Protein AF-0000000077151142 (afdb_homodimer)

Solvent-accessible surface area (backbone atoms only — not comparable to full-atom values): 41536 Å² total; per-residue (Å²): 132,83,81,78,78,39,67,56,41,55,64,35,46,53,68,83,75,44,53,70,71,40,43,62,68,78,76,65,41,32,70,81,68,64,27,44,77,24,40,52,72,60,25,56,43,37,70,64,15,52,52,22,26,56,50,29,45,70,65,34,49,74,38,64,43,42,60,81,62,60,77,68,92,66,53,70,50,52,47,32,37,42,38,39,43,17,16,51,18,42,73,29,55,33,53,69,34,35,49,47,76,31,54,16,39,35,43,17,44,28,47,44,49,54,32,41,47,33,69,72,65,34,93,72,43,84,36,36,33,39,42,36,36,78,69,53,62,53,44,53,58,49,30,26,66,41,48,52,51,75,47,69,42,67,43,65,55,42,98,74,57,21,64,31,63,67,59,48,51,52,48,52,54,52,35,46,74,73,60,31,36,29,38,36,38,53,42,38,31,33,28,83,66,41,32,22,48,37,58,60,70,60,52,37,51,52,51,53,53,44,49,75,73,42,90,43,47,78,35,29,33,37,46,12,34,49,25,58,63,37,41,74,56,65,43,97,62,87,44,64,47,59,38,84,56,44,44,28,38,16,28,20,35,26,30,62,53,28,24,47,58,43,25,11,27,28,36,28,46,62,68,50,52,62,63,61,48,38,72,38,75,62,39,85,68,46,50,40,53,48,85,43,48,60,35,39,30,28,48,29,38,14,47,31,53,36,51,40,42,30,14,50,50,41,48,27,54,53,50,51,51,30,26,50,49,38,49,51,47,51,49,54,35,55,74,65,66,56,41,49,78,40,68,34,89,67,37,35,30,36,17,38,28,28,73,86,35,76,75,21,55,74,57,67,69,56,28,62,35,30,47,43,49,62,23,74,42,81,53,96,92,36,78,42,30,31,34,37,37,32,41,39,78,81,62,46,69,66,58,45,50,51,51,51,50,57,53,53,55,65,80,100,131,83,81,77,78,39,68,57,40,55,64,37,48,52,68,84,76,43,53,70,69,39,40,65,64,74,76,67,42,30,70,79,70,65,26,42,78,25,39,52,72,60,25,56,42,38,70,63,14,51,52,22,26,54,51,30,45,70,66,33,49,74,37,66,45,42,59,81,62,58,80,62,93,62,53,69,49,53,46,34,38,42,37,40,44,18,16,49,17,41,74,28,54,34,54,70,35,35,50,45,76,31,55,16,38,34,44,18,44,29,46,43,50,54,33,40,48,33,69,69,64,34,90,74,42,83,36,36,34,38,41,36,36,78,70,54,64,52,42,52,58,49,30,27,64,41,48,52,51,74,47,68,43,68,42,63,54,42,98,75,57,21,64,30,64,69,60,48,52,53,48,50,53,51,35,45,76,73,61,31,37,28,38,36,38,53,43,37,30,33,29,83,65,42,33,23,46,37,61,59,70,59,52,36,51,51,52,52,52,44,50,74,73,44,91,44,46,76,37,30,33,36,45,13,34,48,22,60,63,36,40,74,56,65,43,97,61,87,44,65,47,58,38,84,56,42,44,27,38,16,28,18,36,27,30,62,52,28,24,46,60,45,25,10,27,29,38,26,46,62,68,49,50,61,62,60,48,38,74,38,74,63,39,85,67,44,50,40,52,49,85,45,47,59,35,38,29,28,48,30,38,13,48,31,52,36,50,44,43,32,14,50,51,42,48,26,55,52,50,51,52,29,26,51,49,37,50,49,48,52,50,54,34,54,74,65,66,55,40,48,78,41,66,33,88,69,37,35,31,38,18,38,28,29,74,85,37,76,75,22,55,74,56,65,69,55,27,62,35,31,47,43,49,62,24,74,42,80,52,98,92,35,78,39,31,31,34,37,39,33,41,40,79,81,61,44,69,65,58,47,49,52,50,50,50,56,52,54,58,65,80,101

Foldseek 3Di:
DPPDDDDDDPDDDDCVVCVVVVDPPPVPPLVVVLFAAWFDLFFQFDPLQVVLLVVQVVVFDKDFAWCVLDVDDDDPLNVLQLVLLLVLCVLQPHSQWTKGKDQALLQQLLLLVVLLCLVLPHDDQPLEEEEEAPLDDCSNVVSCVVRVNDRYHHAYADQLRAHDVVVVLVVQVVSVVVRRQRYEYEWEQQRSAQGHGYDVVSVLVSQVVCVVPHNHDYEYEYEHQPRSLQCSLQDPDRHAVSRVRRFKYKYACSRLVSHPGRTIMIIGHHPSLVSVWDDDPPDDRHTGSGDPGIDGSSRSSSSSRSCVVCDSVNSNVQSVVLLVLQVVLVVLCVVLVQFDWNDDSRGNKIKTARPLDDLSDDDPVLCRRHVWDWDWDDHPNDTGTITMTGRHPVDDSVNSVVSSVVSSVVSD/DPPDDDDDDPDDDDCVVCVVVVDPPPVPVLVVVLFAAWFDLFFQFDPLQVVLLVVQVVVFDKDFAWCVQDVDDDDPLNVLQLVLLLVLCVLQPHSQWTKGKDQALLQQLLLLVQLLCLVLPHDDQPLEEEEEAPLDDCSNVVSCVVRVNDRYHHAYADQLRAHDVVVVLVVQVVSVVVRRQRYEYEWEQQRSAQGHGYDVVSVLVSQVVCVVPHNHDYEYEYEHQPRSLQCSLQDPDRHAVSRVRRFKYKYACSRLVSHPGRTIMIIGHPPSLVSVWDDDPPDDRHTGSGDPGIDGSSRSSSSSRSCVVCDSVNSNVQSVVLLVLQVVLVVLCVVLVQFDWNDDSRGNKIKTARVLDDLSDDDPVLCRRHVWDWDWDDHPNDTGTITMTGRHPVDDSVNSVVSSVVSVVVSD

Secondary structure (DSSP, 8-state):
------PPPSSPPPHHHHHHHH--GGGS-TTTTT----SS------HHHHHHHHHHHTT-PEE-S-TTS--S---HHHHHHHHHHHHHHHHHT-TT-EEEEES-HHHHHHHHHHHHHHHTT-S--TTEEEEEETTS-HHHHHHHHHHT---EEEEPB-TTSSB-HHHHHHHHHHHHHTT--EEEEEEEBS-TTT--B--HHHHHHHHHHHHHHSS-EEEEEEE-TTGGGTHHHH--S--GGGSTTEEEEEE-TTTTT--PSS-EEEEESTTGGGGG-EE-TT-SS-EE-SSS--EEHHHHHHHHHHHHHHHHHHHHHHHHHHHHHHHHHHHHHHHTT--EEEE-TTSSEEEEE-TTSGGGPPPHHHHHHHT--EEEEEETTEEEEEEEEE--TT--HHHHHHHHHHHHHHH-/------PPPSSPPPHHHHGGGSS-GGGS-TTTTT----SS------HHHHHHHHHHHTT-PEE-S-TTS--S---HHHHHHHHHHHHHHHHHT-TT-EEEEES-HHHHHHHHHHHHHHHTT-S--TTEEEEEETTS-HHHHHHHHHHT---EEEEPB-TTSSB-HHHHHHHHHHHHHTT--EEEEEEEBS-TTT--B--HHHHHHHHHHHHHHSS-EEEEEEE-TTGGGTHHHH--S--GGGSTTEEEEEE-TTTTT--PSS-EEEEESTTGGGGG-EE-TT-SS-EE-SSS--EEHHHHHHHHHHHHHHHHHHHHHHHHHHHHHHHHHHHHHHHTT--EEEE-TTSSEEEEE-TTSGGGPPPHHHHHHHT--EEEEEETTEEEEEEEEE--TT--HHHHHHHHHHHHHHH-

Structure (mmCIF, N/CA/C/O backbone):
data_AF-0000000077151142-model_v1
#
loop_
_entity.id
_entity.type
_entity.pdbx_description
1 polymer 'Pyridoxal-dependent decarboxylase'
#
loop_
_atom_site.group_PDB
_atom_site.id
_atom_site.type_symbol
_atom_site.label_atom_id
_atom_site.label_alt_id
_atom_site.label_comp_id
_atom_site.label_asym_id
_atom_site.label_entity_id
_atom_site.label_seq_id
_atom_site.pdbx_PDB_ins_code
_atom_site.Cartn_x
_atom_site.Cartn_y
_atom_site.Cartn_z
_atom_site.occupancy
_atom_site.B_iso_or_equiv
_atom_site.auth_seq_id
_atom_site.auth_comp_id
_atom_site.auth_asym_id
_atom_site.auth_atom_id
_atom_site.pdbx_PDB_model_num
ATOM 1 N N . MET A 1 1 ? -35.656 -2.43 -0.378 1 29.67 1 MET A N 1
ATOM 2 C CA . MET A 1 1 ? -35.281 -3.119 -1.613 1 29.67 1 MET A CA 1
ATOM 3 C C . MET A 1 1 ? -33.906 -3.799 -1.479 1 29.67 1 MET A C 1
ATOM 5 O O . MET A 1 1 ? -32.938 -3.158 -1.116 1 29.67 1 MET A O 1
ATOM 9 N N . GLU A 1 2 ? -33.625 -5.016 -1.298 1 41.34 2 GLU A N 1
ATOM 10 C CA . GLU A 1 2 ? -32.5 -5.863 -0.988 1 41.34 2 GLU A CA 1
ATOM 11 C C . GLU A 1 2 ? -31.344 -5.625 -1.971 1 41.34 2 GLU A C 1
ATOM 13 O O . GLU A 1 2 ? -31.531 -5.691 -3.186 1 41.34 2 GLU A O 1
ATOM 18 N N . ASP A 1 3 ? -30.391 -4.785 -1.726 1 58.88 3 ASP A N 1
ATOM 19 C CA . ASP A 1 3 ? -29.297 -4.305 -2.566 1 58.88 3 ASP A CA 1
ATOM 20 C C . ASP A 1 3 ? -28.703 -5.445 -3.387 1 58.88 3 ASP A C 1
ATOM 22 O O . ASP A 1 3 ? -28.219 -6.438 -2.828 1 58.88 3 ASP A O 1
ATOM 26 N N . GLN A 1 4 ? -29.234 -5.781 -4.555 1 75.25 4 GLN A N 1
ATOM 27 C CA . GLN A 1 4 ? -28.844 -6.82 -5.496 1 75.25 4 GLN A CA 1
ATOM 28 C C . GLN A 1 4 ? -27.328 -6.871 -5.652 1 75.25 4 GLN A C 1
ATOM 30 O O . GLN A 1 4 ? -26.688 -5.844 -5.898 1 75.25 4 GLN A O 1
ATOM 35 N N . ARG A 1 5 ? -26.734 -8.047 -5.203 1 86.38 5 ARG A N 1
ATOM 36 C CA . ARG A 1 5 ? -25.312 -8.305 -5.328 1 86.38 5 ARG A CA 1
ATOM 37 C C . ARG A 1 5 ? -24.906 -8.398 -6.793 1 86.38 5 ARG A C 1
ATOM 39 O O . ARG A 1 5 ? -25.703 -8.758 -7.648 1 86.38 5 ARG A O 1
ATOM 46 N N . TRP A 1 6 ? -23.766 -7.91 -7.066 1 90.38 6 TRP A N 1
ATOM 47 C CA . TRP A 1 6 ? -23.25 -7.879 -8.43 1 90.38 6 TRP A CA 1
ATOM 48 C C . TRP A 1 6 ? -22.5 -9.164 -8.758 1 90.38 6 TRP A C 1
ATOM 50 O O . TRP A 1 6 ? -21.453 -9.445 -8.164 1 90.38 6 TRP A O 1
ATOM 60 N N . ASN A 1 7 ? -22.984 -10 -9.68 1 94.06 7 ASN A N 1
ATOM 61 C CA . ASN A 1 7 ? -22.359 -11.258 -10.07 1 94.06 7 ASN A CA 1
ATOM 62 C C . ASN A 1 7 ? -21.266 -11.047 -11.109 1 94.06 7 ASN A C 1
ATOM 64 O O . ASN A 1 7 ? -21.297 -10.062 -11.852 1 94.06 7 ASN A O 1
ATOM 68 N N . PHE A 1 8 ? -20.344 -11.938 -11.086 1 95.44 8 PHE A N 1
ATOM 69 C CA . PHE A 1 8 ? -19.391 -11.938 -12.18 1 95.44 8 PHE A CA 1
ATOM 70 C C . PHE A 1 8 ? -20.062 -12.297 -13.5 1 95.44 8 PHE A C 1
ATOM 72 O O . PHE A 1 8 ? -20.578 -13.414 -13.656 1 95.44 8 PHE A O 1
ATOM 79 N N . PRO A 1 9 ? -20.062 -11.438 -14.484 1 95.5 9 PRO A N 1
ATOM 80 C CA . PRO A 1 9 ? -20.797 -11.773 -15.703 1 95.5 9 PRO A CA 1
ATOM 81 C C . PRO A 1 9 ? -20.141 -12.898 -16.5 1 95.5 9 PRO A C 1
ATOM 83 O O . PRO A 1 9 ? -18.922 -12.922 -16.656 1 95.5 9 PRO A O 1
ATOM 86 N N . ARG A 1 10 ? -20.938 -13.797 -16.984 1 95.12 10 ARG A N 1
ATOM 87 C CA . ARG A 1 10 ? -20.438 -14.883 -17.812 1 95.12 10 ARG A CA 1
ATOM 88 C C . ARG A 1 10 ? -19.891 -14.352 -19.141 1 95.12 10 ARG A C 1
ATOM 90 O O . ARG A 1 10 ? -18.75 -14.664 -19.516 1 95.12 10 ARG A O 1
ATOM 97 N N . ASN A 1 11 ? -20.797 -13.625 -19.781 1 95.19 11 ASN A N 1
ATOM 98 C CA . ASN A 1 11 ? -20.375 -12.898 -20.969 1 95.19 11 ASN A CA 1
ATOM 99 C C . ASN A 1 11 ? -20.109 -11.422 -20.672 1 95.19 11 ASN A C 1
ATOM 101 O O . ASN A 1 11 ? -20.922 -10.766 -20.016 1 95.19 11 ASN A O 1
ATOM 105 N N . GLY A 1 12 ? -18.969 -10.992 -21.094 1 95.12 12 GLY A N 1
ATOM 106 C CA . GLY A 1 12 ? -18.609 -9.602 -20.859 1 95.12 12 GLY A CA 1
ATOM 107 C C . GLY A 1 12 ? -19.703 -8.625 -21.25 1 95.12 12 GLY A C 1
ATOM 108 O O . GLY A 1 12 ? -20.5 -8.906 -22.156 1 95.12 12 GLY A O 1
ATOM 109 N N . LEU A 1 13 ? -19.734 -7.535 -20.578 1 95.19 13 LEU A N 1
ATOM 110 C CA . LEU A 1 13 ? -20.688 -6.465 -20.891 1 95.19 13 LEU A CA 1
ATOM 111 C C . LEU A 1 13 ? -20.219 -5.676 -22.109 1 95.19 13 LEU A C 1
ATOM 113 O O . LEU A 1 13 ? -19.016 -5.555 -22.359 1 95.19 13 LEU A O 1
ATOM 117 N N . SER A 1 14 ? -21.172 -5.164 -22.875 1 95.62 14 SER A N 1
ATOM 118 C CA . SER A 1 14 ? -20.859 -4.371 -24.062 1 95.62 14 SER A CA 1
ATOM 119 C C . SER A 1 14 ? -20.297 -3.004 -23.672 1 95.62 14 SER A C 1
ATOM 121 O O . SER A 1 14 ? -20.469 -2.561 -22.531 1 95.62 14 SER A O 1
ATOM 123 N N . MET A 1 15 ? -19.641 -2.4 -24.688 1 94 15 MET A N 1
ATOM 124 C CA . MET A 1 15 ? -19.125 -1.054 -24.469 1 94 15 MET A CA 1
ATOM 125 C C . MET A 1 15 ? -20.25 -0.103 -24.047 1 94 15 MET A C 1
ATOM 127 O O . MET A 1 15 ? -20.031 0.781 -23.219 1 94 15 MET A O 1
ATOM 131 N N . ASP A 1 16 ? -21.391 -0.281 -24.5 1 93 16 ASP A N 1
ATOM 132 C CA . ASP A 1 16 ? -22.531 0.581 -24.188 1 93 16 ASP A CA 1
ATOM 133 C C . ASP A 1 16 ? -22.922 0.445 -22.719 1 93 16 ASP A C 1
ATOM 135 O O . ASP A 1 16 ? -23.375 1.412 -22.094 1 93 16 ASP A O 1
ATOM 139 N N . GLN A 1 17 ? -22.688 -0.677 -22.188 1 91.75 17 GLN A N 1
ATOM 140 C CA . GLN A 1 17 ? -23.078 -0.958 -20.812 1 91.75 17 GLN A CA 1
ATOM 141 C C . GLN A 1 17 ? -22.031 -0.458 -19.828 1 91.75 17 GLN A C 1
ATOM 143 O O . GLN A 1 17 ? -22.328 -0.214 -18.656 1 91.75 17 GLN A O 1
ATOM 148 N N . ILE A 1 18 ? -20.812 -0.299 -20.359 1 93.06 18 ILE A N 1
ATOM 149 C CA . ILE A 1 18 ? -19.75 -0.013 -19.422 1 93.06 18 ILE A CA 1
ATOM 150 C C . ILE A 1 18 ? -19.297 1.44 -19.562 1 93.06 18 ILE A C 1
ATOM 152 O O . ILE A 1 18 ? -18.688 2.004 -18.656 1 93.06 18 ILE A O 1
ATOM 156 N N . LYS A 1 19 ? -19.594 2.107 -20.672 1 90.81 19 LYS A N 1
ATOM 157 C CA . LYS A 1 19 ? -19.047 3.41 -21.031 1 90.81 19 LYS A CA 1
ATOM 158 C C . LYS A 1 19 ? -19.391 4.465 -19.984 1 90.81 19 LYS A C 1
ATOM 160 O O . LYS A 1 19 ? -18.594 5.363 -19.703 1 90.81 19 LYS A O 1
ATOM 165 N N . GLU A 1 20 ? -20.531 4.344 -19.406 1 86.88 20 GLU A N 1
ATOM 166 C CA . GLU A 1 20 ? -20.953 5.344 -18.422 1 86.88 20 GLU A CA 1
ATOM 167 C C . GLU A 1 20 ? -20.094 5.273 -17.156 1 86.88 20 GLU A C 1
ATOM 169 O O . GLU A 1 20 ? -19.922 6.277 -16.469 1 86.88 20 GLU A O 1
ATOM 174 N N . TYR A 1 21 ? -19.5 4.152 -16.953 1 88.75 21 TYR A N 1
ATOM 175 C CA . TYR A 1 21 ? -18.703 3.955 -15.75 1 88.75 21 TYR A CA 1
ATOM 176 C C . TYR A 1 21 ? -17.25 4.332 -16 1 88.75 21 TYR A C 1
ATOM 178 O O . TYR A 1 21 ? -16.469 4.504 -15.055 1 88.75 21 TYR A O 1
ATOM 186 N N . MET A 1 22 ? -16.906 4.516 -17.219 1 90.81 22 MET A N 1
ATOM 187 C CA . MET A 1 22 ? -15.516 4.809 -17.562 1 90.81 22 MET A CA 1
ATOM 188 C C . MET A 1 22 ? -15.203 6.285 -17.344 1 90.81 22 MET A C 1
ATOM 190 O O . MET A 1 22 ? -14.031 6.68 -17.344 1 90.81 22 MET A O 1
ATOM 194 N N . ASN A 1 23 ? -16.188 7.082 -17.188 1 83.44 23 ASN A N 1
ATOM 195 C CA . ASN A 1 23 ? -16 8.516 -17 1 83.44 23 ASN A CA 1
ATOM 196 C C . ASN A 1 23 ? -16.656 9 -15.703 1 83.44 23 ASN A C 1
ATOM 198 O O . ASN A 1 23 ? -17.859 8.844 -15.523 1 83.44 23 ASN A O 1
ATOM 202 N N . PRO A 1 24 ? -15.766 9.492 -14.82 1 73.38 24 PRO A N 1
ATOM 203 C CA . PRO A 1 24 ? -16.375 9.938 -13.562 1 73.38 24 PRO A CA 1
ATOM 204 C C . PRO A 1 24 ? -17.266 11.164 -13.734 1 73.38 24 PRO A C 1
ATOM 206 O O . PRO A 1 24 ? -17.938 11.578 -12.789 1 73.38 24 PRO A O 1
ATOM 209 N N . GLY A 1 25 ? -17.672 11.484 -14.961 1 57.72 25 GLY A N 1
ATOM 210 C CA . GLY A 1 25 ? -18.375 12.703 -15.359 1 57.72 25 GLY A CA 1
ATOM 211 C C . GLY A 1 25 ? -18.562 13.68 -14.211 1 57.72 25 GLY A C 1
ATOM 212 O O . GLY A 1 25 ? -17.594 14.086 -13.562 1 57.72 25 GLY A O 1
ATOM 213 N N . ARG A 1 26 ? -19.906 14.156 -13.945 1 52 26 ARG A N 1
ATOM 214 C CA . ARG A 1 26 ? -20.562 15.219 -13.188 1 52 26 ARG A CA 1
ATOM 215 C C . ARG A 1 26 ? -20.359 15.023 -11.688 1 52 26 ARG A C 1
ATOM 217 O O . ARG A 1 26 ? -20.688 15.914 -10.898 1 52 26 ARG A O 1
ATOM 224 N N . ASN A 1 27 ? -19.828 14 -11.383 1 47.28 27 ASN A N 1
ATOM 225 C CA . ASN A 1 27 ? -19.844 13.555 -9.992 1 47.28 27 ASN A CA 1
ATOM 226 C C . ASN A 1 27 ? -18.75 14.242 -9.18 1 47.28 27 ASN A C 1
ATOM 228 O O . ASN A 1 27 ? -18.797 14.25 -7.945 1 47.28 27 ASN A O 1
ATOM 232 N N . TYR A 1 28 ? -17.625 14.617 -9.938 1 52.94 28 TYR A N 1
ATOM 233 C CA . TYR A 1 28 ? -16.547 15.219 -9.156 1 52.94 28 TYR A CA 1
ATOM 234 C C . TYR A 1 28 ? -16.516 16.734 -9.359 1 52.94 28 TYR A C 1
ATOM 236 O O . TYR A 1 28 ? -15.672 17.422 -8.781 1 52.94 28 TYR A O 1
ATOM 244 N N . ASP A 1 29 ? -17.359 17.188 -10.344 1 49.84 29 ASP A N 1
ATOM 245 C CA . ASP A 1 29 ? -17.25 18.641 -10.508 1 49.84 29 ASP A CA 1
ATOM 246 C C . ASP A 1 29 ? -17.859 19.375 -9.32 1 49.84 29 ASP A C 1
ATOM 248 O O . ASP A 1 29 ? -19.062 19.594 -9.281 1 49.84 29 ASP A O 1
ATOM 252 N N . CYS A 1 30 ? -17.125 19.375 -8.203 1 51.09 30 CYS A N 1
ATOM 253 C CA . CYS A 1 30 ? -17.547 20.062 -6.988 1 51.09 30 CYS A CA 1
ATOM 254 C C . CYS A 1 30 ? -18.297 21.344 -7.32 1 51.09 30 CYS A C 1
ATOM 256 O O . CYS A 1 30 ? -19.406 21.578 -6.828 1 51.09 30 CYS A O 1
ATOM 258 N N . LEU A 1 31 ? -17.594 22.234 -8.086 1 50.44 31 LEU A N 1
ATOM 259 C CA . LEU A 1 31 ? -18.219 23.547 -8.211 1 50.44 31 LEU A CA 1
ATOM 260 C C . LEU A 1 31 ? -19.484 23.469 -9.07 1 50.44 31 LEU A C 1
ATOM 262 O O . LEU A 1 31 ? -20.453 24.188 -8.82 1 50.44 31 LEU A O 1
ATOM 266 N N . ASP A 1 32 ? -19.391 22.578 -9.93 1 50.12 32 ASP A N 1
ATOM 267 C CA . ASP A 1 32 ? -20.516 22.609 -10.859 1 50.12 32 ASP A CA 1
ATOM 268 C C . ASP A 1 32 ? -21.797 22.078 -10.203 1 50.12 32 ASP A C 1
ATOM 270 O O . ASP A 1 32 ? -22.891 22.453 -10.602 1 50.12 32 ASP A O 1
ATOM 274 N N . ASN A 1 33 ? -21.547 21.281 -9.211 1 56.22 33 ASN A N 1
ATOM 275 C CA . ASN A 1 33 ? -22.75 20.75 -8.609 1 56.22 33 ASN A CA 1
ATOM 276 C C . ASN A 1 33 ? -23.078 21.453 -7.293 1 56.22 33 ASN A C 1
ATOM 278 O O . ASN A 1 33 ? -23.891 20.953 -6.508 1 56.22 33 ASN A O 1
ATOM 282 N N . GLY A 1 34 ? -22.344 22.625 -7.176 1 63.25 34 GLY A N 1
ATOM 283 C CA . GLY A 1 34 ? -22.594 23.391 -5.973 1 63.25 34 GLY A CA 1
ATOM 284 C C . GLY A 1 34 ? -21.859 22.859 -4.754 1 63.25 34 GLY A C 1
ATOM 285 O O . GLY A 1 34 ? -21.969 23.422 -3.664 1 63.25 34 GLY A O 1
ATOM 286 N N . LYS A 1 35 ? -21.078 21.766 -4.898 1 77.56 35 LYS A N 1
ATOM 287 C CA . LYS A 1 35 ? -20.328 21.219 -3.773 1 77.56 35 LYS A CA 1
ATOM 288 C C . LYS A 1 35 ? -18.891 21.719 -3.766 1 77.56 35 LYS A C 1
ATOM 290 O O . LYS A 1 35 ? -18.281 21.906 -4.824 1 77.56 35 LYS A O 1
ATOM 295 N N . VAL A 1 36 ? -18.484 22.219 -2.59 1 81.5 36 VAL A N 1
ATOM 296 C CA . VAL A 1 36 ? -17.094 22.625 -2.393 1 81.5 36 VAL A CA 1
ATOM 297 C C . VAL A 1 36 ? -16.406 21.656 -1.426 1 81.5 36 VAL A C 1
ATOM 299 O O . VAL A 1 36 ? -16.875 21.453 -0.311 1 81.5 36 VAL A O 1
ATOM 302 N N . PHE A 1 37 ? -15.367 21.094 -1.902 1 87.12 37 PHE A N 1
ATOM 303 C CA . PHE A 1 37 ? -14.633 20.141 -1.091 1 87.12 37 PHE A CA 1
ATOM 304 C C . PHE A 1 37 ? -13.648 20.844 -0.165 1 87.12 37 PHE A C 1
ATOM 306 O O . PHE A 1 37 ? -12.539 21.188 -0.574 1 87.12 37 PHE A O 1
ATOM 313 N N . LEU A 1 38 ? -14.047 20.969 1.13 1 92.12 38 LEU A N 1
ATOM 314 C CA . LEU A 1 38 ? -13.234 21.734 2.07 1 92.12 38 LEU A CA 1
ATOM 315 C C . LEU A 1 38 ? -12.711 20.844 3.191 1 92.12 38 LEU A C 1
ATOM 317 O O . LEU A 1 38 ? -11.773 21.219 3.904 1 92.12 38 LEU A O 1
ATOM 321 N N . GLY A 1 39 ? -13.312 19.656 3.318 1 90.81 39 GLY A N 1
ATOM 322 C CA . GLY A 1 39 ? -13.102 18.906 4.551 1 90.81 39 GLY A CA 1
ATOM 323 C C . GLY A 1 39 ? -11.945 17.938 4.473 1 90.81 39 GLY A C 1
ATOM 324 O O . GLY A 1 39 ? -11.578 17.328 5.477 1 90.81 39 GLY A O 1
ATOM 325 N N . TYR A 1 40 ? -11.312 17.75 3.271 1 88.94 40 TYR A N 1
ATOM 326 C CA . TYR A 1 40 ? -10.266 16.75 3.096 1 88.94 40 TYR A CA 1
ATOM 327 C C . TYR A 1 40 ? -9.117 17.297 2.256 1 88.94 40 TYR A C 1
ATOM 329 O O . TYR A 1 40 ? -9.328 18.188 1.419 1 88.94 40 TYR A O 1
ATOM 337 N N . PRO A 1 41 ? -7.949 16.781 2.494 1 90.94 41 PRO A N 1
ATOM 338 C CA . PRO A 1 41 ? -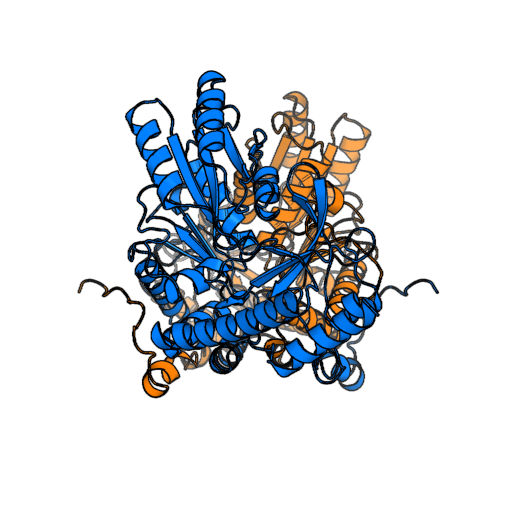6.793 17.297 1.761 1 90.94 41 PRO A CA 1
ATOM 339 C C . PRO A 1 41 ? -6.629 16.656 0.385 1 90.94 41 PRO A C 1
ATOM 341 O O . PRO A 1 41 ? -5.512 16.312 -0.012 1 90.94 41 PRO A O 1
ATOM 344 N N . GLN A 1 42 ? -7.703 16.516 -0.317 1 86.12 42 GLN A N 1
ATOM 345 C CA . GLN A 1 42 ? -7.652 16.031 -1.689 1 86.12 42 GLN A CA 1
ATOM 346 C C . GLN A 1 42 ? -7.148 17.109 -2.643 1 86.12 42 GLN A C 1
ATOM 348 O O . GLN A 1 42 ? -7.715 18.203 -2.701 1 86.12 42 GLN A O 1
ATOM 353 N N . THR A 1 43 ? -6.172 16.781 -3.418 1 89.75 43 THR A N 1
ATOM 354 C CA . THR A 1 43 ? -5.551 17.797 -4.262 1 89.75 43 THR A CA 1
ATOM 355 C C . THR A 1 43 ? -6.039 17.672 -5.703 1 89.75 43 THR A C 1
ATOM 357 O O . THR A 1 43 ? -6.375 16.578 -6.16 1 89.75 43 THR A O 1
ATOM 360 N N . THR A 1 44 ? -6.164 18.812 -6.363 1 90.69 44 THR A N 1
ATOM 361 C CA . THR A 1 44 ? -6.176 18.781 -7.824 1 90.69 44 THR A CA 1
ATOM 362 C C . THR A 1 44 ? -4.766 18.594 -8.375 1 90.69 44 THR A C 1
ATOM 364 O O . THR A 1 44 ? -3.928 19.5 -8.258 1 90.69 44 THR A O 1
ATOM 367 N N . PRO A 1 45 ? -4.547 17.469 -8.977 1 95 45 PRO A N 1
ATOM 368 C CA . PRO A 1 45 ? -3.174 17.234 -9.438 1 95 45 PRO A CA 1
ATOM 369 C C . PRO A 1 45 ? -2.723 18.234 -10.492 1 95 45 PRO A C 1
ATOM 371 O O . PRO A 1 45 ? -3.547 18.75 -11.25 1 95 45 PRO A O 1
ATOM 374 N N . HIS A 1 46 ? -1.467 18.531 -10.477 1 96.19 46 HIS A N 1
ATOM 375 C CA . HIS A 1 46 ? -0.878 19.375 -11.5 1 96.19 46 HIS A CA 1
ATOM 376 C C . HIS A 1 46 ? -0.997 18.734 -12.883 1 96.19 46 HIS A C 1
ATOM 378 O O . HIS A 1 46 ? -0.823 17.531 -13.023 1 96.19 46 HIS A O 1
ATOM 384 N N . PRO A 1 47 ? -1.239 19.547 -13.938 1 95.44 47 PRO A N 1
ATOM 385 C CA . PRO A 1 47 ? -1.363 18.984 -15.289 1 95.44 47 PRO A CA 1
ATOM 386 C C . PRO A 1 47 ? -0.137 18.188 -15.703 1 95.44 47 PRO A C 1
ATOM 388 O O . PRO A 1 47 ? -0.269 17.156 -16.391 1 95.44 47 PRO A O 1
ATOM 391 N N . ILE A 1 48 ? 1.016 18.594 -15.25 1 96.38 48 ILE A N 1
ATOM 392 C CA . ILE A 1 48 ? 2.244 17.891 -15.617 1 96.38 48 ILE A CA 1
ATOM 393 C C . ILE A 1 48 ? 2.26 16.5 -14.969 1 96.38 48 ILE A C 1
ATOM 395 O O . ILE A 1 48 ? 2.736 15.539 -15.562 1 96.38 48 ILE A O 1
ATOM 399 N N . ALA A 1 49 ? 1.818 16.406 -13.742 1 96.94 49 ALA A N 1
ATOM 400 C CA . ALA A 1 49 ? 1.73 15.117 -13.055 1 96.94 49 ALA A CA 1
ATOM 401 C C . ALA A 1 49 ? 0.776 14.172 -13.773 1 96.94 49 ALA A C 1
ATOM 403 O O . ALA A 1 49 ? 1.094 12.992 -13.984 1 96.94 49 ALA A O 1
ATOM 404 N N . ILE A 1 50 ? -0.369 14.703 -14.203 1 95.69 50 ILE A N 1
ATOM 405 C CA . ILE A 1 50 ? -1.393 13.922 -14.898 1 95.69 50 ILE A CA 1
ATOM 406 C C . ILE A 1 50 ? -0.834 13.398 -16.219 1 95.69 50 ILE A C 1
ATOM 408 O O . ILE A 1 50 ? -0.952 12.211 -16.516 1 95.69 50 ILE A O 1
ATOM 412 N N . LYS A 1 51 ? -0.268 14.305 -16.953 1 96 51 LYS A N 1
ATOM 413 C CA . LYS A 1 51 ? 0.27 13.93 -18.25 1 96 51 LYS A CA 1
ATOM 414 C C . LYS A 1 51 ? 1.338 12.852 -18.125 1 96 51 LYS A C 1
ATOM 416 O O . LYS A 1 51 ? 1.319 11.859 -18.859 1 96 51 LYS A O 1
ATOM 421 N N . THR A 1 52 ? 2.252 13.055 -17.188 1 96.25 52 THR A N 1
ATOM 422 C CA . THR A 1 52 ? 3.332 12.094 -16.984 1 96.25 52 THR A CA 1
ATOM 423 C C . THR A 1 52 ? 2.781 10.742 -16.547 1 96.25 52 THR A C 1
ATOM 425 O O . THR A 1 52 ? 3.186 9.703 -17.062 1 96.25 52 THR A O 1
ATOM 428 N N . TYR A 1 53 ? 1.894 10.789 -15.578 1 95.94 53 TYR A N 1
ATOM 429 C CA . TYR A 1 53 ? 1.284 9.555 -15.094 1 95.94 53 TYR A CA 1
ATOM 430 C C . TYR A 1 53 ? 0.637 8.781 -16.234 1 95.94 53 TYR A C 1
ATOM 432 O O . TYR A 1 53 ? 0.866 7.582 -16.391 1 95.94 53 TYR A O 1
ATOM 440 N N . LYS A 1 54 ? -0.128 9.477 -17.047 1 94.5 54 LYS A N 1
ATOM 441 C CA . LYS A 1 54 ? -0.833 8.867 -18.172 1 94.5 54 LYS A CA 1
ATOM 442 C C . LYS A 1 54 ? 0.146 8.227 -19.156 1 94.5 54 LYS A C 1
ATOM 444 O O . LYS A 1 54 ? -0.107 7.137 -19.672 1 94.5 54 LYS A O 1
ATOM 449 N N . ASN A 1 55 ? 1.243 8.859 -19.359 1 92.56 55 ASN A N 1
ATOM 450 C CA . ASN A 1 55 ? 2.225 8.383 -20.328 1 92.56 55 ASN A CA 1
ATOM 451 C C . ASN A 1 55 ? 2.898 7.098 -19.859 1 92.56 55 ASN A C 1
ATOM 453 O O . ASN A 1 55 ? 3.289 6.262 -20.672 1 92.56 55 ASN A O 1
ATOM 457 N N . TYR A 1 56 ? 3.004 6.895 -18.594 1 91.75 56 TYR A N 1
ATOM 458 C CA . TYR A 1 56 ? 3.73 5.754 -18.047 1 91.75 56 TYR A CA 1
ATOM 459 C C . TYR A 1 56 ? 2.793 4.574 -17.812 1 91.75 56 TYR A C 1
ATOM 461 O O . TYR A 1 56 ? 3.242 3.438 -17.656 1 91.75 56 TYR A O 1
ATOM 469 N N . LEU A 1 57 ? 1.514 4.848 -17.797 1 90.75 57 LEU A N 1
ATOM 470 C CA . LEU A 1 57 ? 0.522 3.852 -17.391 1 90.75 57 LEU A CA 1
ATOM 471 C C . LEU A 1 57 ? 0.567 2.641 -18.328 1 90.75 57 LEU A C 1
ATOM 473 O O . LEU A 1 57 ? 0.43 1.503 -17.875 1 90.75 57 LEU A O 1
ATOM 477 N N . GLN A 1 58 ? 0.775 2.832 -19.547 1 85.44 58 GLN A N 1
ATOM 478 C CA . GLN A 1 58 ? 0.674 1.771 -20.547 1 85.44 58 GLN A CA 1
ATOM 479 C C . GLN A 1 58 ? 1.855 0.809 -20.438 1 85.44 58 GLN A C 1
ATOM 481 O O . GLN A 1 58 ? 1.749 -0.355 -20.828 1 85.44 58 GLN A O 1
ATOM 486 N N . TYR A 1 59 ? 2.945 1.213 -19.906 1 84.06 59 TYR A N 1
ATOM 487 C CA . TYR A 1 59 ? 4.141 0.379 -19.812 1 84.06 59 TYR A CA 1
ATOM 488 C C . TYR A 1 59 ? 4.098 -0.506 -18.578 1 84.06 59 TYR A C 1
ATOM 490 O O . TYR A 1 59 ? 4.738 -1.56 -18.531 1 84.06 59 TYR A O 1
ATOM 498 N N . ASN A 1 60 ? 3.385 -0.026 -17.578 1 88.5 60 ASN A N 1
ATOM 499 C CA . ASN A 1 60 ? 3.078 -0.807 -16.391 1 88.5 60 ASN A CA 1
ATOM 500 C C . ASN A 1 60 ? 4.344 -1.354 -15.734 1 88.5 60 ASN A C 1
ATOM 502 O O . ASN A 1 60 ? 4.395 -2.523 -15.344 1 88.5 60 ASN A O 1
ATOM 506 N N . ASP A 1 61 ? 5.367 -0.504 -15.625 1 87.06 61 ASP A N 1
ATOM 507 C CA . ASP A 1 61 ? 6.617 -0.897 -14.977 1 87.06 61 ASP A CA 1
ATOM 508 C C . ASP A 1 61 ? 6.441 -0.993 -13.469 1 87.06 61 ASP A C 1
ATOM 510 O O . ASP A 1 61 ? 5.77 -0.156 -12.859 1 87.06 61 ASP A O 1
ATOM 514 N N . ASN A 1 62 ? 7.102 -2.051 -12.953 1 86.62 62 ASN A N 1
ATOM 515 C CA . ASN A 1 62 ? 7.047 -2.316 -11.516 1 86.62 62 ASN A CA 1
ATOM 516 C C . ASN A 1 62 ? 8.312 -1.84 -10.805 1 86.62 62 ASN A C 1
ATOM 518 O O . ASN A 1 62 ? 9.422 -2.135 -11.25 1 86.62 62 ASN A O 1
ATOM 522 N N . HIS A 1 63 ? 8.109 -1.092 -9.773 1 82.94 63 HIS A N 1
ATOM 523 C CA . HIS A 1 63 ? 9.203 -0.774 -8.867 1 82.94 63 HIS A CA 1
ATOM 524 C C . HIS A 1 63 ? 9.18 -1.687 -7.641 1 82.94 63 HIS A C 1
ATOM 526 O O . HIS A 1 63 ? 8.125 -1.91 -7.047 1 82.94 63 HIS A O 1
ATOM 532 N N . VAL A 1 64 ? 10.367 -2.238 -7.383 1 76.31 64 VAL A N 1
ATOM 533 C CA . VAL A 1 64 ? 10.523 -3.041 -6.176 1 76.31 64 VAL A CA 1
ATOM 534 C C . VAL A 1 64 ? 11.797 -2.631 -5.441 1 76.31 64 VAL A C 1
ATOM 536 O O . VAL A 1 64 ? 12.789 -2.271 -6.07 1 76.31 64 VAL A O 1
ATOM 539 N N . GLY A 1 65 ? 11.75 -2.613 -4.145 1 74.75 65 GLY A N 1
ATOM 540 C CA . GLY A 1 65 ? 12.93 -2.279 -3.361 1 74.75 65 GLY A CA 1
ATOM 541 C C . GLY A 1 65 ? 13.25 -0.796 -3.367 1 74.75 65 GLY A C 1
ATOM 542 O O . GLY A 1 65 ? 12.359 0.034 -3.578 1 74.75 65 GLY A O 1
ATOM 543 N N . THR A 1 66 ? 14.477 -0.529 -2.881 1 76.81 66 THR A N 1
ATOM 544 C CA . THR A 1 66 ? 14.961 0.846 -2.832 1 76.81 66 THR A CA 1
ATOM 545 C C . THR A 1 66 ? 16.188 1.02 -3.723 1 76.81 66 THR A C 1
ATOM 547 O O . THR A 1 66 ? 16.844 0.039 -4.086 1 76.81 66 THR A O 1
ATOM 550 N N . PHE A 1 67 ? 16.406 2.184 -4.125 1 71.31 67 PHE A N 1
ATOM 551 C CA . PHE A 1 67 ? 17.469 2.49 -5.07 1 71.31 67 PHE A CA 1
ATOM 552 C C . PHE A 1 67 ? 18.844 2.184 -4.465 1 71.31 67 PHE A C 1
ATOM 554 O O . PHE A 1 67 ? 19.812 1.973 -5.191 1 71.31 67 PHE A O 1
ATOM 561 N N . SER A 1 68 ? 18.891 2.098 -3.217 1 68.44 68 SER A N 1
ATOM 562 C CA . SER A 1 68 ? 20.172 1.903 -2.553 1 68.44 68 SER A CA 1
ATOM 563 C C . SER A 1 68 ? 20.562 0.429 -2.521 1 68.44 68 SER A C 1
ATOM 565 O O . SER A 1 68 ? 21.641 0.079 -2.055 1 68.44 68 SER A O 1
ATOM 567 N N . ASN A 1 69 ? 19.609 -0.565 -2.844 1 66.06 69 ASN A N 1
ATOM 568 C CA . ASN A 1 69 ? 19.969 -1.979 -2.908 1 66.06 69 ASN A CA 1
ATOM 569 C C . ASN A 1 69 ? 21.156 -2.213 -3.826 1 66.06 69 ASN A C 1
ATOM 571 O O . ASN A 1 69 ? 22.062 -2.984 -3.494 1 66.06 69 ASN A O 1
ATOM 575 N N . ASN A 1 70 ? 21.078 -2.076 -5.191 1 60.5 70 ASN A N 1
ATOM 576 C CA . ASN A 1 70 ? 22.172 -2.283 -6.141 1 60.5 70 ASN A CA 1
ATOM 577 C C . ASN A 1 70 ? 22.266 -1.137 -7.141 1 60.5 70 ASN A C 1
ATOM 579 O O . ASN A 1 70 ? 21.25 -0.659 -7.648 1 60.5 70 ASN A O 1
ATOM 583 N N . ASN A 1 71 ? 23.266 -0.197 -6.895 1 53.25 71 ASN A N 1
ATOM 584 C CA . ASN A 1 71 ? 23.547 0.962 -7.734 1 53.25 71 ASN A CA 1
ATOM 585 C C . ASN A 1 71 ? 23.562 0.594 -9.211 1 53.25 71 ASN A C 1
ATOM 587 O O . ASN A 1 71 ? 23.797 1.448 -10.07 1 53.25 71 ASN A O 1
ATOM 591 N N . THR A 1 72 ? 23.531 -0.645 -9.594 1 56.25 72 THR A N 1
ATOM 592 C CA . THR A 1 72 ? 23.969 -0.823 -10.969 1 56.25 72 THR A CA 1
ATOM 593 C C . THR A 1 72 ? 22.953 -0.228 -11.938 1 56.25 72 THR A C 1
ATOM 595 O O . THR A 1 72 ? 22.781 0.993 -12.008 1 56.25 72 THR A O 1
ATOM 598 N N . ASP A 1 73 ? 22.266 -0.902 -12.867 1 59.34 73 ASP A N 1
ATOM 599 C CA . ASP A 1 73 ? 21.578 -0.548 -14.109 1 59.34 73 ASP A CA 1
ATOM 600 C C . ASP A 1 73 ? 20.094 -0.317 -13.867 1 59.34 73 ASP A C 1
ATOM 602 O O . ASP A 1 73 ? 19.266 -1.153 -14.227 1 59.34 73 ASP A O 1
ATOM 606 N N . LEU A 1 74 ? 19.953 0.967 -13.328 1 60.75 74 LEU A N 1
ATOM 607 C CA . LEU A 1 74 ? 18.547 1.332 -13.133 1 60.75 74 LEU A CA 1
ATOM 608 C C . LEU A 1 74 ? 17.906 1.74 -14.453 1 60.75 74 LEU A C 1
ATOM 610 O O . LEU A 1 74 ? 18.5 2.475 -15.242 1 60.75 74 LEU A O 1
ATOM 614 N N . ASN A 1 75 ? 16.703 1.201 -14.625 1 76.38 75 ASN A N 1
ATOM 615 C CA . ASN A 1 75 ? 15.93 1.755 -15.734 1 76.38 75 ASN A CA 1
ATOM 616 C C . ASN A 1 75 ? 15.516 3.197 -15.461 1 76.38 75 ASN A C 1
ATOM 618 O O . ASN A 1 75 ? 15.797 3.738 -14.391 1 76.38 75 ASN A O 1
ATOM 622 N N . ILE A 1 76 ? 14.953 3.873 -16.297 1 80.62 76 ILE A N 1
ATOM 623 C CA . ILE A 1 76 ? 14.711 5.309 -16.25 1 80.62 76 ILE A CA 1
ATOM 624 C C . ILE A 1 76 ? 13.789 5.637 -15.078 1 80.62 76 ILE A C 1
ATOM 626 O O . ILE A 1 76 ? 14.031 6.602 -14.344 1 80.62 76 ILE A O 1
ATOM 630 N N . SER A 1 77 ? 12.742 4.836 -14.883 1 86.25 77 SER A N 1
ATOM 631 C CA . SER A 1 77 ? 11.805 5.156 -13.812 1 86.25 77 SER A CA 1
ATOM 632 C C . SER A 1 77 ? 12.438 4.961 -12.438 1 86.25 77 SER A C 1
ATOM 634 O O . SER A 1 77 ? 12.133 5.691 -11.492 1 86.25 77 SER A O 1
ATOM 636 N N . ARG A 1 78 ? 13.352 4.059 -12.289 1 88.12 78 ARG A N 1
ATOM 637 C CA . ARG A 1 78 ? 14.062 3.846 -11.031 1 88.12 78 ARG A CA 1
ATOM 638 C C . ARG A 1 78 ? 15.055 4.973 -10.766 1 88.12 78 ARG A C 1
ATOM 640 O O . ARG A 1 78 ? 15.258 5.375 -9.617 1 88.12 78 ARG A O 1
ATOM 647 N N . LYS A 1 79 ? 15.703 5.41 -11.828 1 88.5 79 LYS A N 1
ATOM 648 C CA . LYS A 1 79 ? 16.578 6.578 -11.711 1 88.5 79 LYS A CA 1
ATOM 649 C C . LYS A 1 79 ? 15.789 7.801 -11.258 1 88.5 79 LYS A C 1
ATOM 651 O O . LYS A 1 79 ? 16.266 8.586 -10.43 1 88.5 79 LYS A O 1
ATOM 656 N N . MET A 1 80 ? 14.641 7.93 -11.805 1 92.31 80 MET A N 1
ATOM 657 C CA . MET A 1 80 ? 13.766 9.039 -11.43 1 92.31 80 MET A CA 1
ATOM 658 C C . MET A 1 80 ? 13.398 8.953 -9.953 1 92.31 80 MET A C 1
ATOM 660 O O . MET A 1 80 ? 13.398 9.969 -9.25 1 92.31 80 MET A O 1
ATOM 664 N N . GLU A 1 81 ? 13.062 7.758 -9.453 1 94.69 81 GLU A N 1
ATOM 665 C CA . GLU A 1 81 ? 12.734 7.605 -8.039 1 94.69 81 GLU A CA 1
ATOM 666 C C . GLU A 1 81 ? 13.93 7.945 -7.152 1 94.69 81 GLU A C 1
ATOM 668 O O . GLU A 1 81 ? 13.781 8.625 -6.137 1 94.69 81 GLU A O 1
ATOM 673 N N . LYS A 1 82 ? 15.102 7.477 -7.551 1 93.38 82 LYS A N 1
ATOM 674 C CA . LYS A 1 82 ? 16.312 7.797 -6.801 1 93.38 82 LYS A CA 1
ATOM 675 C C . LYS A 1 82 ? 16.516 9.305 -6.707 1 93.38 82 LYS A C 1
ATOM 677 O O . LYS A 1 82 ? 16.734 9.844 -5.617 1 93.38 82 LYS A O 1
ATOM 682 N N . GLN A 1 83 ? 16.422 9.945 -7.848 1 94.44 83 GLN A N 1
ATOM 683 C CA . GLN A 1 83 ? 16.641 11.383 -7.887 1 94.44 83 GLN A CA 1
ATOM 684 C C . GLN A 1 83 ? 15.57 12.125 -7.074 1 94.44 83 GLN A C 1
ATOM 686 O O . GLN A 1 83 ? 15.875 13.117 -6.41 1 94.44 83 GLN A O 1
ATOM 691 N N . PHE A 1 84 ? 14.438 11.617 -7.156 1 97.38 84 PHE A N 1
ATOM 692 C CA . PHE A 1 84 ? 13.344 12.219 -6.398 1 97.38 84 PHE A CA 1
ATOM 693 C C . PHE A 1 84 ? 13.602 12.109 -4.902 1 97.38 84 PHE A C 1
ATOM 695 O O . PHE A 1 84 ? 13.406 13.078 -4.16 1 97.38 84 PHE A O 1
ATOM 702 N N . ILE A 1 85 ? 14.039 10.945 -4.41 1 96.81 85 ILE A N 1
ATOM 703 C CA . ILE A 1 85 ? 14.352 10.742 -2.998 1 96.81 85 ILE A CA 1
ATOM 704 C C . ILE A 1 85 ? 15.516 11.641 -2.59 1 96.81 85 ILE A C 1
ATOM 706 O O . ILE A 1 85 ? 15.5 12.234 -1.511 1 96.81 85 ILE A O 1
ATOM 710 N N . GLU A 1 86 ? 16.469 11.789 -3.451 1 96.25 86 GLU A N 1
ATOM 711 C CA . GLU A 1 86 ? 17.594 12.68 -3.193 1 96.25 86 GLU A CA 1
ATOM 712 C C . GLU A 1 86 ? 17.141 14.133 -3.078 1 96.25 86 GLU A C 1
ATOM 714 O O . GLU A 1 86 ? 17.625 14.867 -2.211 1 96.25 86 GLU A O 1
ATOM 719 N N . MET A 1 87 ? 16.266 14.523 -3.943 1 96.94 87 MET A N 1
ATOM 720 C CA . MET A 1 87 ? 15.688 15.867 -3.896 1 96.94 87 MET A CA 1
ATOM 721 C C . MET A 1 87 ? 15.039 16.125 -2.543 1 96.94 87 MET A C 1
ATOM 723 O O . MET A 1 87 ? 15.266 17.188 -1.938 1 96.94 87 MET A O 1
ATOM 727 N N . LEU A 1 88 ? 14.289 15.203 -2.092 1 97.88 88 LEU A N 1
ATOM 728 C CA . LEU A 1 88 ? 13.609 15.367 -0.814 1 97.88 88 LEU A CA 1
ATOM 729 C C . LEU A 1 88 ? 14.602 15.344 0.341 1 97.88 88 LEU A C 1
ATOM 731 O O . LEU A 1 88 ? 14.461 16.109 1.305 1 97.88 88 LEU A O 1
ATOM 735 N N . GLY A 1 89 ? 15.562 14.43 0.244 1 97.12 89 GLY A N 1
ATOM 736 C CA . GLY A 1 89 ? 16.625 14.438 1.236 1 97.12 89 GLY A CA 1
ATOM 737 C C . GLY A 1 89 ? 17.328 15.773 1.356 1 97.12 89 GLY A C 1
ATOM 738 O O . GLY A 1 89 ? 17.594 16.25 2.465 1 97.12 89 GLY A O 1
ATOM 739 N N . ASP A 1 90 ? 17.578 16.359 0.222 1 96.44 90 ASP A N 1
ATOM 740 C CA . ASP A 1 90 ? 18.188 17.688 0.185 1 96.44 90 ASP A CA 1
ATOM 741 C C . ASP A 1 90 ? 17.297 18.719 0.862 1 96.44 90 ASP A C 1
ATOM 743 O O . ASP A 1 90 ? 17.75 19.484 1.713 1 96.44 90 ASP A O 1
ATOM 747 N N . LEU A 1 91 ? 16.094 18.703 0.515 1 96.44 91 LEU A N 1
ATOM 748 C CA . LEU A 1 91 ? 15.109 19.641 1.062 1 96.44 91 LEU A CA 1
ATOM 749 C C . LEU A 1 91 ? 15.031 19.516 2.58 1 96.44 91 LEU A C 1
ATOM 751 O O . LEU A 1 91 ? 14.852 20.516 3.279 1 96.44 91 LEU A O 1
ATOM 755 N N . TYR A 1 92 ? 15.18 18.281 3.074 1 97.31 92 TYR A N 1
ATOM 756 C CA . TYR A 1 92 ? 14.906 18.016 4.484 1 97.31 92 TYR A CA 1
ATOM 757 C C . TYR A 1 92 ? 16.203 17.953 5.285 1 97.31 92 TYR A C 1
ATOM 759 O O . TYR A 1 92 ? 16.172 17.734 6.5 1 97.31 92 TYR A O 1
ATOM 767 N N . GLY A 1 93 ? 17.391 18.094 4.625 1 96.31 93 GLY A N 1
ATOM 768 C CA . GLY A 1 93 ? 18.625 18.312 5.355 1 96.31 93 GLY A CA 1
ATOM 769 C C . GLY A 1 93 ? 19.547 17.109 5.344 1 96.31 93 GLY A C 1
ATOM 770 O O . GLY A 1 93 ? 20.562 17.078 6.055 1 96.31 93 GLY A O 1
ATOM 771 N N . ASP A 1 94 ? 19.234 16.031 4.602 1 95.81 94 ASP A N 1
ATOM 772 C CA . ASP A 1 94 ? 20.094 14.859 4.469 1 95.81 94 ASP A CA 1
ATOM 773 C C . ASP A 1 94 ? 20 14.266 3.066 1 95.81 94 ASP A C 1
ATOM 775 O O . ASP A 1 94 ? 19.266 13.297 2.848 1 95.81 94 ASP A O 1
ATOM 779 N N . ILE A 1 95 ? 20.797 14.656 2.191 1 91.19 95 ILE A N 1
ATOM 780 C CA . ILE A 1 95 ? 20.734 14.258 0.79 1 91.19 95 ILE A CA 1
ATOM 781 C C . ILE A 1 95 ? 21.109 12.781 0.656 1 91.19 95 ILE A C 1
ATOM 783 O O . ILE A 1 95 ? 20.875 12.164 -0.385 1 91.19 95 ILE A O 1
ATOM 787 N N . GLU A 1 96 ? 21.719 12.164 1.757 1 92.75 96 GLU A N 1
ATOM 788 C CA . GLU A 1 96 ? 22.109 10.758 1.732 1 92.75 96 GLU A CA 1
ATOM 789 C C . GLU A 1 96 ? 20.984 9.867 2.266 1 92.75 96 GLU A C 1
ATOM 791 O O . GLU A 1 96 ? 21.141 8.648 2.352 1 92.75 96 GLU A O 1
ATOM 796 N N . ALA A 1 97 ? 19.859 10.516 2.582 1 94.44 97 ALA A N 1
ATOM 797 C CA . ALA A 1 97 ? 18.734 9.758 3.125 1 94.44 97 ALA A CA 1
ATOM 798 C C . ALA A 1 97 ? 18.297 8.648 2.164 1 94.44 97 ALA A C 1
ATOM 800 O O . ALA A 1 97 ? 18.469 8.781 0.948 1 94.44 97 ALA A O 1
ATOM 801 N N . ASP A 1 98 ? 17.859 7.57 2.715 1 94.62 98 ASP A N 1
ATOM 802 C CA . ASP A 1 98 ? 17.234 6.492 1.96 1 94.62 98 ASP A CA 1
ATOM 803 C C . ASP A 1 98 ? 15.711 6.645 1.943 1 94.62 98 ASP A C 1
ATOM 805 O O . ASP A 1 98 ? 15.156 7.465 2.682 1 94.62 98 ASP A O 1
ATOM 809 N N . GLY A 1 99 ? 15.141 5.883 1.062 1 96.06 99 GLY A N 1
ATOM 810 C CA . GLY A 1 99 ? 13.688 5.941 1.002 1 96.06 99 GLY A CA 1
ATOM 811 C C . GLY A 1 99 ? 13.125 5.438 -0.314 1 96.06 99 GLY A C 1
ATOM 812 O O . GLY A 1 99 ? 13.852 4.883 -1.138 1 96.06 99 GLY A O 1
ATOM 813 N N . TYR A 1 100 ? 11.773 5.57 -0.471 1 96.25 100 TYR A N 1
ATOM 814 C CA . TYR A 1 100 ? 11.078 5.148 -1.681 1 96.25 100 TYR A CA 1
ATOM 815 C C . TYR A 1 100 ? 9.695 5.785 -1.765 1 96.25 100 TYR A C 1
ATOM 817 O O . TYR A 1 100 ? 9.211 6.355 -0.787 1 96.25 100 TYR A O 1
ATOM 825 N N . VAL A 1 101 ? 9.164 5.777 -2.941 1 97.38 101 VAL A N 1
ATOM 826 C CA . VAL A 1 101 ? 7.793 6.242 -3.156 1 97.38 101 VAL A CA 1
ATOM 827 C C . VAL A 1 101 ? 6.805 5.191 -2.658 1 97.38 101 VAL A C 1
ATOM 829 O O . VAL A 1 101 ? 6.852 4.035 -3.086 1 97.38 101 VAL A O 1
ATOM 832 N N . THR A 1 102 ? 5.973 5.602 -1.676 1 97.75 102 THR A N 1
ATOM 833 C CA . THR A 1 102 ? 4.973 4.715 -1.089 1 97.75 102 THR A CA 1
ATOM 834 C C . THR A 1 102 ? 3.604 4.953 -1.717 1 97.75 102 THR A C 1
ATOM 836 O O . THR A 1 102 ? 3.455 5.809 -2.592 1 97.75 102 THR A O 1
ATOM 839 N N . SER A 1 103 ? 2.643 4.148 -1.272 1 96.25 103 SER A N 1
ATOM 840 C CA . SER A 1 103 ? 1.264 4.332 -1.712 1 96.25 103 SER A CA 1
ATOM 841 C C . SER A 1 103 ? 0.591 5.473 -0.953 1 96.25 103 SER A C 1
ATOM 843 O O . SER A 1 103 ? -0.47 5.953 -1.355 1 96.25 103 SER A O 1
ATOM 845 N N . GLY A 1 104 ? 1.171 5.914 0.155 1 96.94 104 GLY A N 1
ATOM 846 C CA . GLY A 1 104 ? 0.584 6.98 0.949 1 96.94 104 GLY A CA 1
ATOM 847 C C . GLY A 1 104 ? 1.219 7.125 2.32 1 96.94 104 GLY A C 1
ATOM 848 O O . GLY A 1 104 ? 2.168 6.406 2.646 1 96.94 104 GLY A O 1
ATOM 849 N N . GLY A 1 105 ? 0.667 8.016 3.043 1 97.5 105 GLY A N 1
ATOM 850 C CA . GLY A 1 105 ? 1.22 8.328 4.352 1 97.5 105 GLY A CA 1
ATOM 851 C C . GLY A 1 105 ? 1.092 7.18 5.34 1 97.5 105 GLY A C 1
ATOM 852 O O . GLY A 1 105 ? 1.984 6.961 6.16 1 97.5 105 GLY A O 1
ATOM 853 N N . THR A 1 106 ? -0.007 6.449 5.316 1 97.69 106 THR A N 1
ATOM 854 C CA . THR A 1 106 ? -0.191 5.324 6.219 1 97.69 106 THR A CA 1
ATOM 855 C C . THR A 1 106 ? 0.91 4.285 6.02 1 97.69 106 THR A C 1
ATOM 857 O O . THR A 1 106 ? 1.483 3.785 6.992 1 97.69 106 THR A O 1
ATOM 860 N N . GLU A 1 107 ? 1.2 3.998 4.75 1 98.12 107 GLU A N 1
ATOM 861 C CA . GLU A 1 107 ? 2.305 3.08 4.48 1 98.12 107 GLU A CA 1
ATOM 862 C C . GLU A 1 107 ? 3.615 3.617 5.051 1 98.12 107 GLU A C 1
ATOM 864 O O . GLU A 1 107 ? 4.391 2.869 5.648 1 98.12 107 GLU A O 1
ATOM 869 N N . GLY A 1 108 ? 3.869 4.883 4.828 1 98.56 108 GLY A N 1
ATOM 870 C CA . GLY A 1 108 ? 5.082 5.492 5.355 1 98.56 108 GLY A CA 1
ATOM 871 C C . GLY A 1 108 ? 5.184 5.398 6.867 1 98.56 108 GLY A C 1
ATOM 872 O O . GLY A 1 108 ? 6.254 5.105 7.402 1 98.56 108 GLY A O 1
ATOM 873 N N . ASN A 1 109 ? 4.082 5.645 7.562 1 98.81 109 ASN A N 1
ATOM 874 C CA . ASN A 1 109 ? 4.07 5.598 9.023 1 98.81 109 ASN A CA 1
ATOM 875 C C . ASN A 1 109 ? 4.266 4.176 9.539 1 98.81 109 ASN A C 1
ATOM 877 O O . ASN A 1 109 ? 4.984 3.961 10.516 1 98.81 109 ASN A O 1
ATOM 881 N N . ILE A 1 110 ? 3.625 3.232 8.859 1 98.62 110 ILE A N 1
ATOM 882 C CA . ILE A 1 110 ? 3.816 1.841 9.258 1 98.62 110 ILE A CA 1
ATOM 883 C C . ILE A 1 110 ? 5.285 1.453 9.086 1 98.62 110 ILE A C 1
ATOM 885 O O . ILE A 1 110 ? 5.867 0.81 9.953 1 98.62 110 ILE A O 1
ATOM 889 N N . MET A 1 111 ? 5.852 1.859 7.969 1 98 111 MET A N 1
ATOM 890 C CA . MET A 1 111 ? 7.266 1.592 7.707 1 98 111 MET A CA 1
ATOM 891 C C . MET A 1 111 ? 8.141 2.205 8.797 1 98 111 MET A C 1
ATOM 893 O O . MET A 1 111 ? 9.086 1.568 9.273 1 98 111 MET A O 1
ATOM 897 N N . GLY A 1 112 ? 7.852 3.451 9.156 1 98.5 112 GLY A N 1
ATOM 898 C CA . GLY A 1 112 ? 8.625 4.129 10.188 1 98.5 112 GLY A CA 1
ATOM 899 C C . GLY A 1 112 ? 8.617 3.396 11.516 1 98.5 112 GLY A C 1
ATOM 900 O O . GLY A 1 112 ? 9.664 3.236 12.141 1 98.5 112 GLY A O 1
ATOM 901 N N . ILE A 1 113 ? 7.469 2.908 11.922 1 98.31 113 ILE A N 1
ATOM 902 C CA . ILE A 1 113 ? 7.336 2.236 13.203 1 98.31 113 ILE A CA 1
ATOM 903 C C . ILE A 1 113 ? 7.98 0.854 13.133 1 98.31 113 ILE A C 1
ATOM 905 O O . ILE A 1 113 ? 8.625 0.411 14.086 1 98.31 113 ILE A O 1
ATOM 909 N N . TRP A 1 114 ? 7.797 0.166 11.984 1 97.5 114 TRP A N 1
ATOM 910 C CA . TRP A 1 114 ? 8.43 -1.129 11.766 1 97.5 114 TRP A CA 1
ATOM 911 C C . TRP A 1 114 ? 9.945 -1.016 11.867 1 97.5 114 TRP A C 1
ATOM 913 O O . TRP A 1 114 ? 10.586 -1.764 12.617 1 97.5 114 TRP A O 1
ATOM 923 N N . VAL A 1 115 ? 10.539 -0.044 11.188 1 97.19 115 VAL A N 1
ATOM 924 C CA . VAL A 1 115 ? 11.977 0.208 11.219 1 97.19 115 VAL A CA 1
ATOM 925 C C . VAL A 1 115 ? 12.406 0.601 12.625 1 97.19 115 VAL A C 1
ATOM 927 O O . VAL A 1 115 ? 13.43 0.12 13.125 1 97.19 115 VAL A O 1
ATOM 930 N N . GLY A 1 116 ? 11.617 1.456 13.242 1 97.69 116 GLY A N 1
ATOM 931 C CA . GLY A 1 116 ? 11.938 1.896 14.594 1 97.69 116 GLY A CA 1
ATOM 932 C C . GLY A 1 116 ? 12.023 0.756 15.586 1 97.69 116 GLY A C 1
ATOM 933 O O . GLY A 1 116 ? 12.938 0.708 16.406 1 97.69 116 GLY A O 1
ATOM 934 N N . LYS A 1 117 ? 11.047 -0.17 15.523 1 96.69 117 LYS A N 1
ATOM 935 C CA . LYS A 1 117 ? 11.016 -1.327 16.406 1 96.69 117 LYS A CA 1
ATOM 936 C C . LYS A 1 117 ? 12.297 -2.143 16.297 1 96.69 117 LYS A C 1
ATOM 938 O O . LYS A 1 117 ? 12.914 -2.498 17.312 1 96.69 117 LYS A O 1
ATOM 943 N N . TYR A 1 118 ? 12.758 -2.367 15.094 1 95.56 118 TYR A N 1
ATOM 944 C CA . TYR A 1 118 ? 13.93 -3.215 14.883 1 95.56 118 TYR A CA 1
ATOM 945 C C . TYR A 1 118 ? 15.219 -2.436 15.109 1 95.56 118 TYR A C 1
ATOM 947 O O . TYR A 1 118 ? 16.219 -2.996 15.57 1 95.56 118 TYR A O 1
ATOM 955 N N . TYR A 1 119 ? 15.188 -1.162 14.781 1 96.06 119 TYR A N 1
ATOM 956 C CA . TYR A 1 119 ? 16.328 -0.3 15.078 1 96.06 119 TYR A CA 1
ATOM 957 C C . TYR A 1 119 ? 16.641 -0.323 16.578 1 96.06 119 TYR A C 1
ATOM 959 O O . TYR A 1 119 ? 17.812 -0.333 16.953 1 96.06 119 TYR A O 1
ATOM 967 N N . LEU A 1 120 ? 15.633 -0.346 17.375 1 96.44 120 LEU A N 1
ATOM 968 C CA . LEU A 1 120 ? 15.805 -0.288 18.812 1 96.44 120 LEU A CA 1
ATOM 969 C C . LEU A 1 120 ? 16.016 -1.684 19.391 1 96.44 120 LEU A C 1
ATOM 971 O O . LEU A 1 120 ? 16.062 -1.854 20.625 1 96.44 120 LEU A O 1
ATOM 975 N N . GLY A 1 121 ? 16.156 -2.797 18.578 1 88.06 121 GLY A N 1
ATOM 976 C CA . GLY A 1 121 ? 16.547 -4.109 19.062 1 88.06 121 GLY A CA 1
ATOM 977 C C . GLY A 1 121 ? 15.555 -5.199 18.719 1 88.06 121 GLY A C 1
ATOM 978 O O . GLY A 1 121 ? 15.742 -6.359 19.094 1 88.06 121 GLY A O 1
ATOM 979 N N . GLY A 1 122 ? 14.594 -4.914 18 1 74.31 122 GLY A N 1
ATOM 980 C CA . GLY A 1 122 ? 13.656 -5.852 17.391 1 74.31 122 GLY A CA 1
ATOM 981 C C . GLY A 1 122 ? 13.086 -6.848 18.391 1 74.31 122 GLY A C 1
ATOM 982 O O . GLY A 1 122 ? 13.359 -6.762 19.594 1 74.31 122 GLY A O 1
ATOM 983 N N . GLY A 1 123 ? 12.172 -7.859 18.078 1 69.69 123 GLY A N 1
ATOM 984 C CA . GLY A 1 123 ? 11.703 -9.086 18.719 1 69.69 123 GLY A CA 1
ATOM 985 C C . GLY A 1 123 ? 10.766 -8.836 19.875 1 69.69 123 GLY A C 1
ATOM 986 O O . GLY A 1 123 ? 9.555 -8.656 19.688 1 69.69 123 GLY A O 1
ATOM 987 N N . GLU A 1 124 ? 11.391 -8.508 21.047 1 77.81 124 GLU A N 1
ATOM 988 C CA . GLU A 1 124 ? 10.609 -8.352 22.266 1 77.81 124 GLU A CA 1
ATOM 989 C C . GLU A 1 124 ? 10.156 -6.91 22.453 1 77.81 124 GLU A C 1
ATOM 991 O O . GLU A 1 124 ? 10.93 -5.977 22.234 1 77.81 124 GLU A O 1
ATOM 996 N N . THR A 1 125 ? 8.883 -6.723 22.656 1 84.62 125 THR A N 1
ATOM 997 C CA . THR A 1 125 ? 8.336 -5.375 22.766 1 84.62 125 THR A CA 1
ATOM 998 C C . THR A 1 125 ? 7.988 -5.047 24.219 1 84.62 125 THR A C 1
ATOM 1000 O O . THR A 1 125 ? 7.363 -4.023 24.484 1 84.62 125 THR A O 1
ATOM 1003 N N . ASP A 1 126 ? 8.508 -5.797 25.125 1 87.12 126 ASP A N 1
ATOM 1004 C CA . ASP A 1 126 ? 8.156 -5.602 26.531 1 87.12 126 ASP A CA 1
ATOM 1005 C C . ASP A 1 126 ? 8.781 -4.316 27.078 1 87.12 126 ASP A C 1
ATOM 1007 O O . ASP A 1 126 ? 8.18 -3.631 27.906 1 87.12 126 ASP A O 1
ATOM 1011 N N . ASN A 1 127 ? 9.977 -3.975 26.641 1 93.94 127 ASN A N 1
ATOM 1012 C CA . ASN A 1 127 ? 10.648 -2.777 27.125 1 93.94 127 ASN A CA 1
ATOM 1013 C C . ASN A 1 127 ? 10.578 -1.638 26.109 1 93.94 127 ASN A C 1
ATOM 1015 O O . ASN A 1 127 ? 11.383 -0.706 26.156 1 93.94 127 ASN A O 1
ATOM 1019 N N . LEU A 1 128 ? 9.633 -1.797 25.172 1 96.19 128 LEU A N 1
ATOM 1020 C CA . LEU A 1 128 ? 9.406 -0.79 24.141 1 96.19 128 LEU A CA 1
ATOM 1021 C C . LEU A 1 128 ? 8.141 0.007 24.422 1 96.19 128 LEU A C 1
ATOM 1023 O O . LEU A 1 128 ? 7.121 -0.562 24.828 1 96.19 128 LEU A O 1
ATOM 1027 N N . CYS A 1 129 ? 8.219 1.298 24.297 1 96.81 129 CYS A N 1
ATOM 1028 C CA . CYS A 1 129 ? 7.008 2.105 24.359 1 96.81 129 CYS A CA 1
ATOM 1029 C C . CYS A 1 129 ? 6.969 3.105 23.203 1 96.81 129 CYS A C 1
ATOM 1031 O O . CYS A 1 129 ? 8.016 3.486 22.672 1 96.81 129 CYS A O 1
ATOM 1033 N N . LEU A 1 130 ? 5.848 3.428 22.766 1 98.62 130 LEU A N 1
ATOM 1034 C CA . LEU A 1 130 ? 5.609 4.449 21.75 1 98.62 130 LEU A CA 1
ATOM 1035 C C . LEU A 1 130 ? 4.844 5.629 22.344 1 98.62 130 LEU A C 1
ATOM 1037 O O . LEU A 1 130 ? 3.805 5.445 22.984 1 98.62 130 LEU A O 1
ATOM 1041 N N . ILE A 1 131 ? 5.418 6.82 22.188 1 98.88 131 ILE A N 1
ATOM 1042 C CA . ILE A 1 131 ? 4.805 8.039 22.719 1 98.88 131 ILE A CA 1
ATOM 1043 C C . ILE A 1 131 ? 4.273 8.883 21.562 1 98.88 131 ILE A C 1
ATOM 1045 O O . ILE A 1 131 ? 4.996 9.148 20.594 1 98.88 131 ILE A O 1
ATOM 1049 N N . LYS A 1 132 ? 3.039 9.242 21.609 1 98.44 132 LYS A N 1
ATOM 1050 C CA . LYS A 1 132 ? 2.348 10.07 20.625 1 98.44 132 LYS A CA 1
ATOM 1051 C C . LYS A 1 132 ? 1.36 11.016 21.312 1 98.44 132 LYS A C 1
ATOM 1053 O O . LYS A 1 132 ? 1.358 11.148 22.531 1 98.44 132 LYS A O 1
ATOM 1058 N N . THR A 1 133 ? 0.611 11.773 20.562 1 96.94 133 THR A N 1
ATOM 1059 C CA . THR A 1 133 ? -0.468 12.586 21.125 1 96.94 133 THR A CA 1
ATOM 1060 C C . THR A 1 133 ? -1.825 12.07 20.656 1 96.94 133 THR A C 1
ATOM 1062 O O . THR A 1 133 ? -1.898 11.188 19.797 1 96.94 133 THR A O 1
ATOM 1065 N N . TYR A 1 134 ? -2.82 12.609 21.219 1 93.38 134 TYR A N 1
ATOM 1066 C CA . TYR A 1 134 ? -4.176 12.258 20.812 1 93.38 134 TYR A CA 1
ATOM 1067 C C . TYR A 1 134 ? -4.438 12.68 19.375 1 93.38 134 TYR A C 1
ATOM 1069 O O . TYR A 1 134 ? -5.266 12.07 18.688 1 93.38 134 TYR A O 1
ATOM 1077 N N . LEU A 1 135 ? -3.729 13.648 18.906 1 95.31 135 LEU A N 1
ATOM 1078 C CA . LEU A 1 135 ? -3.965 14.211 17.594 1 95.31 135 LEU A CA 1
ATOM 1079 C C . LEU A 1 135 ? -3.303 13.359 16.516 1 95.31 135 LEU A C 1
ATOM 1081 O O . LEU A 1 135 ? -3.586 13.523 15.32 1 95.31 135 LEU A O 1
ATOM 1085 N N . THR A 1 136 ? -2.447 12.43 16.953 1 97.12 136 THR A N 1
ATOM 1086 C CA . THR A 1 136 ? -1.691 11.609 16.016 1 97.12 136 THR A CA 1
ATOM 1087 C C . THR A 1 136 ? -2.631 10.797 15.133 1 97.12 136 THR A C 1
ATOM 1089 O O . THR A 1 136 ? -3.645 10.281 15.602 1 97.12 136 THR A O 1
ATOM 1092 N N . HIS A 1 137 ? -2.318 10.742 13.875 1 96.56 137 HIS A N 1
ATOM 1093 C CA . HIS A 1 137 ? -3.113 10.016 12.883 1 96.56 137 HIS A CA 1
ATOM 1094 C C . HIS A 1 137 ? -3.264 8.547 13.266 1 96.56 137 HIS A C 1
ATOM 1096 O O . HIS A 1 137 ? -2.326 7.941 13.789 1 96.56 137 HIS A O 1
ATOM 1102 N N . GLN A 1 138 ? -4.367 7.93 12.977 1 94.81 138 GLN A N 1
ATOM 1103 C CA . GLN A 1 138 ? -4.703 6.574 13.398 1 94.81 138 GLN A CA 1
ATOM 1104 C C . GLN A 1 138 ? -3.775 5.551 12.758 1 94.81 138 GLN A C 1
ATOM 1106 O O . GLN A 1 138 ? -3.721 4.398 13.188 1 94.81 138 GLN A O 1
ATOM 1111 N N . SER A 1 139 ? -3.092 5.949 11.68 1 97 139 SER A N 1
ATOM 1112 C CA . SER A 1 139 ? -2.145 5.039 11.047 1 97 139 SER A CA 1
ATOM 1113 C C . SER A 1 139 ? -1.078 4.578 12.039 1 97 139 SER A C 1
ATOM 1115 O O . SER A 1 139 ? -0.512 3.492 11.883 1 97 139 SER A O 1
ATOM 1117 N N . ILE A 1 140 ? -0.799 5.391 13.055 1 98.38 140 ILE A N 1
ATOM 1118 C CA . ILE A 1 140 ? 0.189 5 14.055 1 98.38 140 ILE A CA 1
ATOM 1119 C C . ILE A 1 140 ? -0.39 3.916 14.961 1 98.38 140 ILE A C 1
ATOM 1121 O O . ILE A 1 140 ? 0.316 2.982 15.352 1 98.38 140 ILE A O 1
ATOM 1125 N N . ASP A 1 141 ? -1.666 4.074 15.336 1 96.69 141 ASP A N 1
ATOM 1126 C CA . ASP A 1 141 ? -2.328 3.01 16.078 1 96.69 141 ASP A CA 1
ATOM 1127 C C . ASP A 1 141 ? -2.334 1.705 15.289 1 96.69 141 ASP A C 1
ATOM 1129 O O . ASP A 1 141 ? -2.117 0.629 15.852 1 96.69 141 ASP A O 1
ATOM 1133 N N . LYS A 1 142 ? -2.57 1.801 14.094 1 96.56 142 LYS A N 1
ATOM 1134 C CA . LYS A 1 142 ? -2.523 0.646 13.203 1 96.56 142 LYS A CA 1
ATOM 1135 C C . LYS A 1 142 ? -1.133 0.016 13.195 1 96.56 142 LYS A C 1
ATOM 1137 O O . LYS A 1 142 ? -0.999 -1.208 13.266 1 96.56 142 LYS A O 1
ATOM 1142 N N . ALA A 1 143 ? -0.172 0.849 13 1 97.62 143 ALA A N 1
ATOM 1143 C CA . ALA A 1 143 ? 1.209 0.375 13.008 1 97.62 143 ALA A CA 1
ATOM 1144 C C . ALA A 1 143 ? 1.528 -0.359 14.312 1 97.62 143 ALA A C 1
ATOM 1146 O O . ALA A 1 143 ? 2.229 -1.374 14.297 1 97.62 143 ALA A O 1
ATOM 1147 N N . CYS A 1 144 ? 1.034 0.148 15.422 1 96.25 144 CYS A N 1
ATOM 1148 C CA . CYS A 1 144 ? 1.25 -0.496 16.719 1 96.25 144 CYS A CA 1
ATOM 1149 C C . CYS A 1 144 ? 0.565 -1.856 16.766 1 96.25 144 CYS A C 1
ATOM 1151 O O . CYS A 1 144 ? 1.138 -2.826 17.266 1 96.25 144 CYS A O 1
ATOM 1153 N N . SER A 1 145 ? -0.679 -1.901 16.266 1 94.38 145 SER A N 1
ATOM 1154 C CA . SER A 1 145 ? -1.419 -3.158 16.203 1 94.38 145 SER A CA 1
ATOM 1155 C C . SER A 1 145 ? -0.674 -4.203 15.383 1 94.38 145 SER A C 1
ATOM 1157 O O . SER A 1 145 ? -0.563 -5.359 15.789 1 94.38 145 SER A O 1
ATOM 1159 N N . LEU A 1 146 ? -0.12 -3.809 14.258 1 94.69 146 LEU A N 1
ATOM 1160 C CA . LEU A 1 146 ? 0.644 -4.68 13.375 1 94.69 146 LEU A CA 1
ATOM 1161 C C . LEU A 1 146 ? 1.911 -5.18 14.055 1 94.69 146 LEU A C 1
ATOM 1163 O O . LEU A 1 146 ? 2.205 -6.375 14.031 1 94.69 146 LEU A O 1
ATOM 1167 N N . ASN A 1 147 ? 2.604 -4.285 14.727 1 93.44 147 ASN A N 1
ATOM 1168 C CA . ASN A 1 147 ? 3.936 -4.566 15.25 1 93.44 147 ASN A CA 1
ATOM 1169 C C . ASN A 1 147 ? 3.873 -5.098 16.672 1 93.44 147 ASN A C 1
ATOM 1171 O O . ASN A 1 147 ? 4.906 -5.297 17.312 1 93.44 147 ASN A O 1
ATOM 1175 N N . ASN A 1 148 ? 2.684 -5.23 17.25 1 91.38 148 ASN A N 1
ATOM 1176 C CA . ASN A 1 148 ? 2.467 -5.73 18.609 1 91.38 148 ASN A CA 1
ATOM 1177 C C . ASN A 1 148 ? 3.121 -4.832 19.656 1 91.38 148 ASN A C 1
ATOM 1179 O O . ASN A 1 148 ? 3.773 -5.316 20.578 1 91.38 148 ASN A O 1
ATOM 1183 N N . ILE A 1 149 ? 3.066 -3.59 19.344 1 94 149 ILE A N 1
ATOM 1184 C CA . ILE A 1 149 ? 3.451 -2.619 20.359 1 94 149 ILE A CA 1
ATOM 1185 C C . ILE A 1 149 ? 2.256 -2.318 21.266 1 94 149 ILE A C 1
ATOM 1187 O O . ILE A 1 149 ? 1.244 -1.78 20.812 1 94 149 ILE A O 1
ATOM 1191 N N . THR A 1 150 ? 2.391 -2.648 22.531 1 92.19 150 THR A N 1
ATOM 1192 C CA . THR A 1 150 ? 1.229 -2.584 23.406 1 92.19 150 THR A CA 1
ATOM 1193 C C . THR A 1 150 ? 1.352 -1.418 24.391 1 92.19 150 THR A C 1
ATOM 1195 O O . THR A 1 150 ? 0.349 -0.942 24.922 1 92.19 150 THR A O 1
ATOM 1198 N N . ASN A 1 151 ? 2.57 -1.007 24.688 1 95.44 151 ASN A N 1
ATOM 1199 C CA . ASN A 1 151 ? 2.764 0.157 25.547 1 95.44 151 ASN A CA 1
ATOM 1200 C C . ASN A 1 151 ? 2.719 1.456 24.75 1 95.44 151 ASN A C 1
ATOM 1202 O O . ASN A 1 151 ? 3.76 2.043 24.453 1 95.44 151 ASN A O 1
ATOM 1206 N N . ILE A 1 152 ? 1.53 1.904 24.469 1 97.56 152 ILE A N 1
ATOM 1207 C CA . ILE A 1 152 ? 1.292 3.115 23.688 1 97.56 152 ILE A CA 1
ATOM 1208 C C . ILE A 1 152 ? 0.862 4.25 24.625 1 97.56 152 ILE A C 1
ATOM 1210 O O . ILE A 1 152 ? -0.171 4.152 25.281 1 97.56 152 ILE A O 1
ATOM 1214 N N . ILE A 1 153 ? 1.666 5.262 24.656 1 98.06 153 ILE A N 1
ATOM 1215 C CA . ILE A 1 153 ? 1.394 6.387 25.547 1 98.06 153 ILE A CA 1
ATOM 1216 C C . ILE A 1 153 ? 0.896 7.578 24.719 1 98.06 153 ILE A C 1
ATOM 1218 O O . ILE A 1 153 ? 1.562 8.016 23.781 1 98.06 153 ILE A O 1
ATOM 1222 N N . GLU A 1 154 ? -0.219 8.039 25.047 1 96.75 154 GLU A N 1
ATOM 1223 C CA . GLU A 1 154 ? -0.778 9.25 24.453 1 96.75 154 GLU A CA 1
ATOM 1224 C C . GLU A 1 154 ? -0.651 10.438 25.406 1 96.75 154 GLU A C 1
ATOM 1226 O O . GLU A 1 154 ? -1.379 10.523 26.391 1 96.75 154 GLU A O 1
ATOM 1231 N N . ILE A 1 155 ? 0.195 11.312 25.109 1 95.19 155 ILE A N 1
ATOM 1232 C CA . ILE A 1 155 ? 0.33 12.477 25.984 1 95.19 155 ILE A CA 1
ATOM 1233 C C . ILE A 1 155 ? -0.579 13.602 25.484 1 95.19 155 ILE A C 1
ATOM 1235 O O . ILE A 1 155 ? -0.825 13.727 24.281 1 95.19 155 ILE A O 1
ATOM 1239 N N . PRO A 1 156 ? -1.008 14.422 26.375 1 92.44 156 PRO A N 1
ATOM 1240 C CA . PRO A 1 156 ? -1.857 15.555 26 1 92.44 156 PRO A CA 1
ATOM 1241 C C . PRO A 1 156 ? -1.121 16.594 25.156 1 92.44 156 PRO A C 1
ATOM 1243 O O . PRO A 1 156 ? 0.105 16.703 25.25 1 92.44 156 PRO A O 1
ATOM 1246 N N . TYR A 1 157 ? -1.895 17.203 24.328 1 94.69 157 TYR A N 1
ATOM 1247 C CA . TYR A 1 157 ? -1.362 18.359 23.594 1 94.69 157 TYR A CA 1
ATOM 1248 C C . TYR A 1 157 ? -1.521 19.641 24.422 1 94.69 157 TYR A C 1
ATOM 1250 O O . TYR A 1 157 ? -2.359 19.703 25.328 1 94.69 157 TYR A O 1
ATOM 1258 N N . ASN A 1 158 ? -0.693 20.641 24.188 1 94.94 158 ASN A N 1
ATOM 1259 C CA . ASN A 1 158 ? -0.712 21.906 24.922 1 94.94 158 ASN A CA 1
ATOM 1260 C C . ASN A 1 158 ? -1.764 22.859 24.359 1 94.94 158 ASN A C 1
ATOM 1262 O O . ASN A 1 158 ? -2.615 22.453 23.562 1 94.94 158 ASN A O 1
ATOM 1266 N N . GLN A 1 159 ? -1.725 24.109 24.75 1 92.88 159 GLN A N 1
ATOM 1267 C CA . GLN A 1 159 ? -2.734 25.094 24.391 1 92.88 159 GLN A CA 1
ATOM 1268 C C . GLN A 1 159 ? -2.66 25.438 22.906 1 92.88 159 GLN A C 1
ATOM 1270 O O . GLN A 1 159 ? -3.631 25.938 22.328 1 92.88 159 GLN A O 1
ATOM 1275 N N . ASN A 1 160 ? -1.557 25.109 22.328 1 93.31 160 ASN A N 1
ATOM 1276 C CA . ASN A 1 160 ? -1.377 25.375 20.891 1 93.31 160 ASN A CA 1
ATOM 1277 C C . ASN A 1 160 ? -1.666 24.125 20.062 1 93.31 160 ASN A C 1
ATOM 1279 O O . ASN A 1 160 ? -1.425 24.125 18.844 1 93.31 160 ASN A O 1
ATOM 1283 N N . PHE A 1 161 ? -2.174 23.047 20.734 1 94.75 161 PHE A N 1
ATOM 1284 C CA . PHE A 1 161 ? -2.504 21.797 20.078 1 94.75 161 PHE A CA 1
ATOM 1285 C C . PHE A 1 161 ? -1.262 21.156 19.453 1 94.75 161 PHE A C 1
ATOM 1287 O O . PHE A 1 161 ? -1.281 20.75 18.297 1 94.75 161 PHE A O 1
ATOM 1294 N N . GLU A 1 162 ? -0.207 21.188 20.219 1 96 162 GLU A N 1
ATOM 1295 C CA . GLU A 1 162 ? 1.072 20.547 19.938 1 96 162 GLU A CA 1
ATOM 1296 C C . GLU A 1 162 ? 1.449 19.578 21.062 1 96 162 GLU A C 1
ATOM 1298 O O . GLU A 1 162 ? 0.913 19.656 22.156 1 96 162 GLU A O 1
ATOM 1303 N N . MET A 1 163 ? 2.396 18.734 20.75 1 97.75 163 MET A N 1
ATOM 1304 C CA . MET A 1 163 ? 2.898 17.875 21.812 1 97.75 163 MET A CA 1
ATOM 1305 C C . MET A 1 163 ? 3.447 18.688 22.969 1 97.75 163 MET A C 1
ATOM 1307 O O . MET A 1 163 ? 4.273 19.594 22.766 1 97.75 163 MET A O 1
ATOM 1311 N N . ASP A 1 164 ? 2.936 18.453 24.188 1 97.88 164 ASP A N 1
ATOM 1312 C CA . ASP A 1 164 ? 3.465 19.125 25.359 1 97.88 164 ASP A CA 1
ATOM 1313 C C . ASP A 1 164 ? 4.82 18.547 25.766 1 97.88 164 ASP A C 1
ATOM 1315 O O . ASP A 1 164 ? 4.895 17.453 26.328 1 97.88 164 ASP A O 1
ATOM 1319 N N . THR A 1 165 ? 5.867 19.266 25.609 1 98 165 THR A N 1
ATOM 1320 C CA . THR A 1 165 ? 7.219 18.75 25.781 1 98 165 THR A CA 1
ATOM 1321 C C . THR A 1 165 ? 7.539 18.547 27.25 1 98 165 THR A C 1
ATOM 1323 O O . THR A 1 165 ? 8.398 17.734 27.609 1 98 165 THR A O 1
ATOM 1326 N N . ASN A 1 166 ? 6.895 19.328 28.156 1 98 166 ASN A N 1
ATOM 1327 C CA . ASN A 1 166 ? 7.055 19.047 29.578 1 98 166 ASN A CA 1
ATOM 1328 C C . ASN A 1 166 ? 6.473 17.688 29.953 1 98 166 ASN A C 1
ATOM 1330 O O . ASN A 1 166 ? 7.098 16.938 30.703 1 98 166 ASN A O 1
ATOM 1334 N N . LEU A 1 167 ? 5.297 17.469 29.422 1 98 167 LEU A N 1
ATOM 1335 C CA . LEU A 1 167 ? 4.668 16.172 29.688 1 98 167 LEU A CA 1
ATOM 1336 C C . LEU A 1 167 ? 5.457 15.047 29.031 1 98 167 LEU A C 1
ATOM 1338 O O . LEU A 1 167 ? 5.52 13.938 29.562 1 98 167 LEU A O 1
ATOM 1342 N N . LEU A 1 168 ? 6.082 15.32 27.875 1 98.56 168 LEU A N 1
ATOM 1343 C CA . LEU A 1 168 ? 6.945 14.336 27.219 1 98.56 168 LEU A CA 1
ATOM 1344 C C . LEU A 1 168 ? 8.109 13.953 28.125 1 98.56 168 LEU A C 1
ATOM 1346 O O . LEU A 1 168 ? 8.398 12.766 28.297 1 98.56 168 LEU A O 1
ATOM 1350 N N . ARG A 1 169 ? 8.742 14.953 28.75 1 98.38 169 ARG A N 1
ATOM 1351 C CA . ARG A 1 169 ? 9.852 14.695 29.656 1 98.38 169 ARG A CA 1
ATOM 1352 C C . ARG A 1 169 ? 9.406 13.836 30.844 1 98.38 169 ARG A C 1
ATOM 1354 O O . ARG A 1 169 ? 10.078 12.859 31.188 1 98.38 169 ARG A O 1
ATOM 1361 N N . ASN A 1 170 ? 8.297 14.219 31.406 1 98.38 170 ASN A N 1
ATOM 1362 C CA . ASN A 1 170 ? 7.77 13.469 32.531 1 98.38 170 ASN A CA 1
ATOM 1363 C C . ASN A 1 170 ? 7.492 12.016 32.156 1 98.38 170 ASN A C 1
ATOM 1365 O O . ASN A 1 170 ? 7.781 11.102 32.9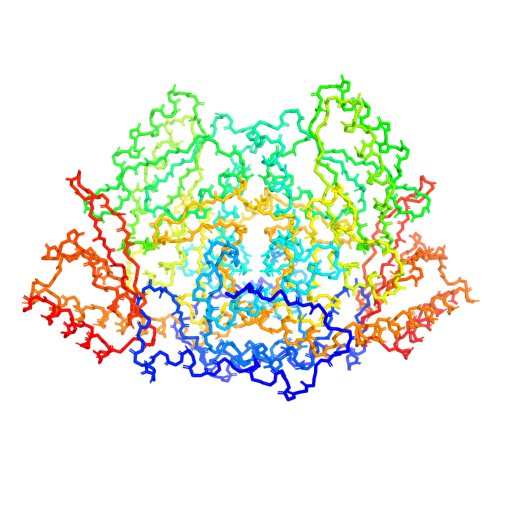38 1 98.38 170 ASN A O 1
ATOM 1369 N N . GLU A 1 171 ? 6.895 11.875 31.016 1 98.25 171 GLU A N 1
ATOM 1370 C CA . GLU A 1 171 ? 6.543 10.523 30.562 1 98.25 171 GLU A CA 1
ATOM 1371 C C . GLU A 1 171 ? 7.789 9.688 30.312 1 98.25 171 GLU A C 1
ATOM 1373 O O . GLU A 1 171 ? 7.824 8.5 30.641 1 98.25 171 GLU A O 1
ATOM 1378 N N . ILE A 1 172 ? 8.812 10.258 29.703 1 98.44 172 ILE A N 1
ATOM 1379 C CA . ILE A 1 172 ? 10.062 9.555 29.453 1 98.44 172 ILE A CA 1
ATOM 1380 C C . ILE A 1 172 ? 10.664 9.078 30.766 1 98.44 172 ILE A C 1
ATOM 1382 O O . ILE A 1 172 ? 11.055 7.914 30.891 1 98.44 172 ILE A O 1
ATOM 1386 N N . ASP A 1 173 ? 10.688 9.953 31.766 1 98.31 173 ASP A N 1
ATOM 1387 C CA . ASP A 1 173 ? 11.211 9.586 33.062 1 98.31 173 ASP A CA 1
ATOM 1388 C C . ASP A 1 173 ? 10.422 8.422 33.656 1 98.31 173 ASP A C 1
ATOM 1390 O O . ASP A 1 173 ? 11 7.469 34.188 1 98.31 173 ASP A O 1
ATOM 1394 N N . PHE A 1 174 ? 9.141 8.516 33.562 1 98.19 174 PHE A N 1
ATOM 1395 C CA . PHE A 1 174 ? 8.266 7.473 34.125 1 98.19 174 PHE A CA 1
ATOM 1396 C C . PHE A 1 174 ? 8.539 6.137 33.438 1 98.19 174 PHE A C 1
ATOM 1398 O O . PHE A 1 174 ? 8.625 5.102 34.094 1 98.19 174 PHE A O 1
ATOM 1405 N N . GLN A 1 175 ? 8.695 6.156 32.094 1 97.56 175 GLN A N 1
ATOM 1406 C CA . GLN A 1 175 ? 8.922 4.93 31.328 1 97.56 175 GLN A CA 1
ATOM 1407 C C . GLN A 1 175 ? 10.273 4.312 31.688 1 97.56 175 GLN A C 1
ATOM 1409 O O . GLN A 1 175 ? 10.375 3.102 31.891 1 97.56 175 GLN A O 1
ATOM 1414 N N . ILE A 1 176 ? 11.289 5.145 31.797 1 97.25 176 ILE A N 1
ATOM 1415 C CA . ILE A 1 176 ? 12.625 4.668 32.156 1 97.25 176 ILE A CA 1
ATOM 1416 C C . ILE A 1 176 ? 12.578 4.008 33.531 1 97.25 176 ILE A C 1
ATOM 1418 O O . ILE A 1 176 ? 13.109 2.912 33.719 1 97.25 176 ILE A O 1
ATOM 1422 N N . GLU A 1 177 ? 11.906 4.586 34.406 1 97.25 177 GLU A N 1
ATOM 1423 C CA . GLU A 1 177 ? 11.789 4.062 35.781 1 97.25 177 GLU A CA 1
ATOM 1424 C C . GLU A 1 177 ? 11.008 2.752 35.812 1 97.25 177 GLU A C 1
ATOM 1426 O O . GLU A 1 177 ? 11.234 1.901 36.656 1 97.25 177 GLU A O 1
ATOM 1431 N N . SER A 1 178 ? 10.102 2.6 34.906 1 96.81 178 SER A N 1
ATOM 1432 C CA . SER A 1 178 ? 9.258 1.409 34.812 1 96.81 178 SER A CA 1
ATOM 1433 C C . SER A 1 178 ? 9.938 0.309 34 1 96.81 178 SER A C 1
ATOM 1435 O O . SER A 1 178 ? 9.32 -0.704 33.688 1 96.81 178 SER A O 1
ATOM 1437 N N . GLY A 1 179 ? 11.195 0.586 33.531 1 95.38 179 GLY A N 1
ATOM 1438 C CA . GLY A 1 179 ? 11.984 -0.439 32.875 1 95.38 179 GLY A CA 1
ATOM 1439 C C . GLY A 1 179 ? 11.852 -0.403 31.359 1 95.38 179 GLY A C 1
ATOM 1440 O O . GLY A 1 179 ? 12.297 -1.324 30.672 1 95.38 179 GLY A O 1
ATOM 1441 N N . LYS A 1 180 ? 11.188 0.601 30.828 1 96 180 LYS A N 1
ATOM 1442 C CA . LYS A 1 180 ? 11.086 0.794 29.375 1 96 180 LYS A CA 1
ATOM 1443 C C . LYS A 1 180 ? 12.156 1.768 28.875 1 96 180 LYS A C 1
ATOM 1445 O O . LYS A 1 180 ? 12.008 2.984 29.031 1 96 180 LYS A O 1
ATOM 1450 N N . ASN A 1 181 ? 13.203 1.19 28.234 1 95.69 181 ASN A N 1
ATOM 1451 C CA . ASN A 1 181 ? 14.328 2.045 27.859 1 95.69 181 ASN A CA 1
ATOM 1452 C C . ASN A 1 181 ? 14.492 2.121 26.344 1 95.69 181 ASN A C 1
ATOM 1454 O O . ASN A 1 181 ? 15.531 2.555 25.859 1 95.69 181 ASN A O 1
ATOM 1458 N N . ARG A 1 182 ? 13.578 1.618 25.625 1 97.62 182 ARG A N 1
ATOM 1459 C CA . ARG A 1 182 ? 13.461 1.794 24.188 1 97.62 182 ARG A CA 1
ATOM 1460 C C . ARG A 1 182 ? 12.203 2.574 23.812 1 97.62 182 ARG A C 1
ATOM 1462 O O . ARG A 1 182 ? 11.086 2.092 24.031 1 97.62 182 ARG A O 1
ATOM 1469 N N . ILE A 1 183 ? 12.414 3.754 23.266 1 98.69 183 ILE A N 1
ATOM 1470 C CA . ILE A 1 183 ? 11.266 4.652 23.156 1 98.69 183 ILE A CA 1
ATOM 1471 C C . ILE A 1 183 ? 11.141 5.141 21.719 1 98.69 183 ILE A C 1
ATOM 1473 O O . ILE A 1 183 ? 12.062 5.746 21.172 1 98.69 183 ILE A O 1
ATOM 1477 N N . ILE A 1 184 ? 10.039 4.875 21.078 1 98.75 184 ILE A N 1
ATOM 1478 C CA . ILE A 1 184 ? 9.656 5.484 19.812 1 98.75 184 ILE A CA 1
ATOM 1479 C C . ILE A 1 184 ? 8.805 6.727 20.078 1 98.75 184 ILE A C 1
ATOM 1481 O O . ILE A 1 184 ? 7.812 6.66 20.797 1 98.75 184 ILE A O 1
ATOM 1485 N N . ILE A 1 185 ? 9.211 7.832 19.562 1 98.94 185 ILE A N 1
ATOM 1486 C CA . ILE A 1 185 ? 8.414 9.055 19.609 1 98.94 185 ILE A CA 1
ATOM 1487 C C . ILE A 1 185 ? 7.91 9.398 18.219 1 98.94 185 ILE A C 1
ATOM 1489 O O . ILE A 1 185 ? 8.688 9.414 17.25 1 98.94 185 ILE A O 1
ATOM 1493 N N . VAL A 1 186 ? 6.617 9.641 18.062 1 98.88 186 VAL A N 1
ATOM 1494 C CA . VAL A 1 186 ? 6.023 10.086 16.812 1 98.88 186 VAL A CA 1
ATOM 1495 C C . VAL A 1 186 ? 5.613 11.555 16.922 1 98.88 186 VAL A C 1
ATOM 1497 O O . VAL A 1 186 ? 4.75 11.898 17.719 1 98.88 186 VAL A O 1
ATOM 1500 N N . ALA A 1 187 ? 6.254 12.352 16.188 1 98.69 187 ALA A N 1
ATOM 1501 C CA . ALA A 1 187 ? 5.891 13.758 16.078 1 98.69 187 ALA A CA 1
ATOM 1502 C C . ALA A 1 187 ? 5.195 14.047 14.742 1 98.69 187 ALA A C 1
ATOM 1504 O O . ALA A 1 187 ? 5.465 13.383 13.742 1 98.69 187 ALA A O 1
ATOM 1505 N N . THR A 1 188 ? 4.32 15.016 14.781 1 97.88 188 THR A N 1
ATOM 1506 C CA . THR A 1 188 ? 3.541 15.312 13.586 1 97.88 188 THR A CA 1
ATOM 1507 C C . THR A 1 188 ? 3.756 16.75 13.141 1 97.88 188 THR A C 1
ATOM 1509 O O . THR A 1 188 ? 3.777 17.672 13.977 1 97.88 188 THR A O 1
ATOM 1512 N N . VAL A 1 189 ? 4 16.938 11.898 1 96.62 189 VAL A N 1
ATOM 1513 C CA . VAL A 1 189 ? 4.016 18.25 11.281 1 96.62 189 VAL A CA 1
ATOM 1514 C C . VAL A 1 189 ? 2.793 18.422 10.375 1 96.62 189 VAL A C 1
ATOM 1516 O O . VAL A 1 189 ? 2.781 17.938 9.242 1 96.62 189 VAL A O 1
ATOM 1519 N N . GLY A 1 190 ? 1.871 19.188 10.867 1 95.06 190 GLY A N 1
ATOM 1520 C CA . GLY A 1 190 ? 0.604 19.328 10.164 1 95.06 190 GLY A CA 1
ATOM 1521 C C . GLY A 1 190 ? -0.408 18.266 10.555 1 95.06 190 GLY A C 1
ATOM 1522 O O . GLY A 1 190 ? -0.783 17.422 9.742 1 95.06 190 GLY A O 1
ATOM 1523 N N . TYR A 1 191 ? -0.87 18.375 11.82 1 95.56 191 TYR A N 1
ATOM 1524 C CA . TYR A 1 191 ? -1.919 17.453 12.258 1 95.56 191 TYR A CA 1
ATOM 1525 C C . TYR A 1 191 ? -3.135 17.547 11.344 1 95.56 191 TYR A C 1
ATOM 1527 O O . TYR A 1 191 ? -3.576 18.641 11 1 95.56 191 TYR A O 1
ATOM 1535 N N . THR A 1 192 ? -3.672 16.391 11.016 1 92.94 192 THR A N 1
ATOM 1536 C CA . THR A 1 192 ? -4.852 16.328 10.156 1 92.94 192 THR A CA 1
ATOM 1537 C C . THR A 1 192 ? -6.012 17.094 10.781 1 92.94 192 THR A C 1
ATOM 1539 O O . THR A 1 192 ? -6.762 17.781 10.07 1 92.94 192 THR A O 1
ATOM 1542 N N . MET A 1 193 ? -6.168 17.078 12.039 1 92.75 193 MET A N 1
ATOM 1543 C CA . MET A 1 193 ? -7.344 17.594 12.734 1 92.75 193 MET A CA 1
ATOM 1544 C C . MET A 1 193 ? -7.215 19.094 12.984 1 92.75 193 MET A C 1
ATOM 1546 O O . MET A 1 193 ? -8.188 19.844 12.844 1 92.75 193 MET A O 1
ATOM 1550 N N . THR A 1 194 ? -5.953 19.562 13.297 1 93.94 194 THR A N 1
ATOM 1551 C CA . THR A 1 194 ? -5.836 20.922 13.781 1 93.94 194 THR A CA 1
ATOM 1552 C C . THR A 1 194 ? -4.918 21.75 12.875 1 93.94 194 THR A C 1
ATOM 1554 O O . THR A 1 194 ? -4.898 22.984 12.961 1 93.94 194 THR A O 1
ATOM 1557 N N . GLY A 1 195 ? -4.18 21.094 12.047 1 93.5 195 GLY A N 1
ATOM 1558 C CA . GLY A 1 195 ? -3.248 21.797 11.18 1 93.5 195 GLY A CA 1
ATOM 1559 C C . GLY A 1 195 ? -1.981 22.234 11.898 1 93.5 195 GLY A C 1
ATOM 1560 O O . GLY A 1 195 ? -1.016 22.656 11.258 1 93.5 195 GLY A O 1
ATOM 1561 N N . THR A 1 196 ? -1.938 22.109 13.211 1 94.69 196 THR A N 1
ATOM 1562 C CA . THR A 1 196 ? -0.781 22.516 14 1 94.69 196 THR A CA 1
ATOM 1563 C C . THR A 1 196 ? 0.33 21.469 13.906 1 94.69 196 THR A C 1
ATOM 1565 O O . THR A 1 196 ? 0.126 20.391 13.352 1 94.69 196 THR A O 1
ATOM 1568 N N . SER A 1 197 ? 1.551 21.844 14.352 1 95.44 197 SER A N 1
ATOM 1569 C CA . SER A 1 197 ? 2.729 21 14.234 1 95.44 197 SER A CA 1
ATOM 1570 C C . SER A 1 197 ? 3.455 20.859 15.57 1 95.44 197 SER A C 1
ATOM 1572 O O . SER A 1 197 ? 3.568 21.844 16.312 1 95.44 197 SER A O 1
ATOM 1574 N N . ASP A 1 198 ? 3.949 19.688 15.836 1 96.75 198 ASP A N 1
ATOM 1575 C CA . ASP A 1 198 ? 4.762 19.469 17.031 1 96.75 198 ASP A CA 1
ATOM 1576 C C . ASP A 1 198 ? 6.094 20.219 16.922 1 96.75 198 ASP A C 1
ATOM 1578 O O . ASP A 1 198 ? 6.617 20.422 15.828 1 96.75 198 ASP A O 1
ATOM 1582 N N . PRO A 1 199 ? 6.633 20.656 18.094 1 96.44 199 PRO A N 1
ATOM 1583 C CA . PRO A 1 199 ? 7.93 21.344 18.078 1 96.44 199 PRO A CA 1
ATOM 1584 C C . PRO A 1 199 ? 9.109 20.375 17.969 1 96.44 199 PRO A C 1
ATOM 1586 O O . PRO A 1 199 ? 9.711 20.016 18.984 1 96.44 199 PRO A O 1
ATOM 1589 N N . ILE A 1 200 ? 9.523 20.031 16.781 1 97.19 200 ILE A N 1
ATOM 1590 C CA . ILE A 1 200 ? 10.547 19.016 16.531 1 97.19 200 ILE A CA 1
ATOM 1591 C C . ILE A 1 200 ? 11.867 19.453 17.156 1 97.19 200 ILE A C 1
ATOM 1593 O O . ILE A 1 200 ? 12.633 18.625 17.656 1 97.19 200 ILE A O 1
ATOM 1597 N N . ASP A 1 201 ? 12.156 20.734 17.141 1 97 201 ASP A N 1
ATOM 1598 C CA . ASP A 1 201 ? 13.391 21.266 17.719 1 97 201 ASP A CA 1
ATOM 1599 C C . ASP A 1 201 ? 13.469 20.953 19.203 1 97 201 ASP A C 1
ATOM 1601 O O . ASP A 1 201 ? 14.5 20.469 19.688 1 97 201 ASP A O 1
ATOM 1605 N N . GLU A 1 202 ? 12.383 21.188 19.906 1 98.06 202 GLU A N 1
ATOM 1606 C CA . GLU A 1 202 ? 12.336 20.906 21.344 1 98.06 202 GLU A CA 1
ATOM 1607 C C . GLU A 1 202 ? 12.422 19.406 21.609 1 98.06 202 GLU A C 1
ATOM 1609 O O . GLU A 1 202 ? 13.117 18.969 22.531 1 98.06 202 GLU A O 1
ATOM 1614 N N . ILE A 1 203 ? 11.734 18.625 20.844 1 98.56 203 ILE A N 1
ATOM 1615 C CA . ILE A 1 203 ? 11.734 17.172 21 1 98.56 203 ILE A CA 1
ATOM 1616 C C . ILE A 1 203 ? 13.141 16.625 20.766 1 98.56 203 ILE A C 1
ATOM 1618 O O . ILE A 1 203 ? 13.602 15.75 21.5 1 98.56 203 ILE A O 1
ATOM 1622 N N . ASP A 1 204 ? 13.789 17.156 19.734 1 98.56 204 ASP A N 1
ATOM 1623 C CA . ASP A 1 204 ? 15.164 16.766 19.422 1 98.56 204 ASP A CA 1
ATOM 1624 C C . ASP A 1 204 ? 16.094 17.031 20.609 1 98.56 204 ASP A C 1
ATOM 1626 O O . ASP A 1 204 ? 16.891 16.172 20.984 1 98.56 204 ASP A O 1
ATOM 1630 N N . LYS A 1 205 ? 15.945 18.203 21.219 1 98.44 205 LYS A N 1
ATOM 1631 C CA . LYS A 1 205 ? 16.766 18.562 22.375 1 98.44 205 LYS A CA 1
ATOM 1632 C C . LYS A 1 205 ? 16.516 17.609 23.547 1 98.44 205 LYS A C 1
ATOM 1634 O O . LYS A 1 205 ? 17.453 17.219 24.234 1 98.44 205 LYS A O 1
ATOM 1639 N N . ILE A 1 206 ? 15.297 17.281 23.75 1 98.75 206 ILE A N 1
ATOM 1640 C CA . ILE A 1 206 ? 14.922 16.375 24.844 1 98.75 206 ILE A CA 1
ATOM 1641 C C . ILE A 1 206 ? 15.578 15.016 24.609 1 98.75 206 ILE A C 1
ATOM 1643 O O . ILE A 1 206 ? 16.172 14.453 25.531 1 98.75 206 ILE A O 1
ATOM 1647 N N . ILE A 1 207 ? 15.477 14.508 23.375 1 98.75 207 ILE A N 1
ATOM 1648 C CA . ILE A 1 207 ? 16.031 13.195 23.047 1 98.75 207 ILE A CA 1
ATOM 1649 C C . ILE A 1 207 ? 17.547 13.211 23.266 1 98.75 207 ILE A C 1
ATOM 1651 O O . ILE A 1 207 ? 18.109 12.289 23.859 1 98.75 207 ILE A O 1
ATOM 1655 N N . GLN A 1 208 ? 18.188 14.258 22.844 1 98.44 208 GLN A N 1
ATOM 1656 C CA . GLN A 1 208 ? 19.641 14.367 23 1 98.44 208 GLN A CA 1
ATOM 1657 C C . GLN A 1 208 ? 20.047 14.391 24.469 1 98.44 208 GLN A C 1
ATOM 1659 O O . GLN A 1 208 ? 21 13.727 24.859 1 98.44 208 GLN A O 1
ATOM 1664 N N . ASP A 1 209 ? 19.328 15.164 25.219 1 98.38 209 ASP A N 1
ATOM 1665 C CA . ASP A 1 209 ? 19.625 15.273 26.641 1 98.38 209 ASP A CA 1
ATOM 1666 C C . ASP A 1 209 ? 19.516 13.922 27.344 1 98.38 209 ASP A C 1
ATOM 1668 O O . ASP A 1 209 ? 20.406 13.523 28.078 1 98.38 209 ASP A O 1
ATOM 1672 N N . TYR A 1 210 ? 18.438 13.211 27.125 1 98.56 210 TYR A N 1
ATOM 1673 C CA . TYR A 1 210 ? 18.219 11.922 27.766 1 98.56 210 TYR A CA 1
ATOM 1674 C C . TYR A 1 210 ? 19.219 10.883 27.266 1 98.56 210 TYR A C 1
ATOM 1676 O O . TYR A 1 210 ? 19.703 10.047 28.031 1 98.56 210 TYR A O 1
ATOM 1684 N N . SER A 1 211 ? 19.547 10.938 25.969 1 97.75 211 SER A N 1
ATOM 1685 C CA . SER A 1 211 ? 20.484 9.977 25.391 1 97.75 211 SER A CA 1
ATOM 1686 C C . SER A 1 211 ? 21.875 10.125 25.984 1 97.75 211 SER A C 1
ATOM 1688 O O . SER A 1 211 ? 22.625 9.148 26.094 1 97.75 211 SER A O 1
ATOM 1690 N N . ARG A 1 212 ? 22.203 11.281 26.469 1 97.12 212 ARG A N 1
ATOM 1691 C CA . ARG A 1 212 ? 23.516 11.562 27.047 1 97.12 212 ARG A CA 1
ATOM 1692 C C . ARG A 1 212 ? 23.562 11.156 28.516 1 97.12 212 ARG A C 1
ATOM 1694 O O . ARG A 1 212 ? 24.625 10.781 29.031 1 97.12 212 ARG A O 1
ATOM 1701 N N . ASN A 1 213 ? 22.438 11.148 29.109 1 96.75 213 ASN A N 1
ATOM 1702 C CA . ASN A 1 213 ? 22.453 11.133 30.562 1 96.75 213 ASN A CA 1
ATOM 1703 C C . ASN A 1 213 ? 21.812 9.867 31.125 1 96.75 213 ASN A C 1
ATOM 1705 O O . ASN A 1 213 ? 21.953 9.57 32.312 1 96.75 213 ASN A O 1
ATOM 1709 N N . LYS A 1 214 ? 21.078 9.18 30.266 1 96.75 214 LYS A N 1
ATOM 1710 C CA . LYS A 1 214 ? 20.344 7.996 30.719 1 96.75 214 LYS A CA 1
ATOM 1711 C C . LYS A 1 214 ? 20.594 6.812 29.781 1 96.75 214 LYS A C 1
ATOM 1713 O O . LYS A 1 214 ? 21.016 6.996 28.641 1 96.75 214 LYS A O 1
ATOM 1718 N N . ASP A 1 215 ? 20.406 5.598 30.297 1 96.06 215 ASP A N 1
ATOM 1719 C CA . ASP A 1 215 ? 20.469 4.398 29.469 1 96.06 215 ASP A CA 1
ATOM 1720 C C . ASP A 1 215 ? 19.141 4.16 28.75 1 96.06 215 ASP A C 1
ATOM 1722 O O . ASP A 1 215 ? 18.344 3.305 29.156 1 96.06 215 ASP A O 1
ATOM 1726 N N . VAL A 1 216 ? 18.938 4.926 27.781 1 97.75 216 VAL A N 1
ATOM 1727 C CA . VAL A 1 216 ? 17.703 4.883 27 1 97.75 216 VAL A CA 1
ATOM 1728 C C . VAL A 1 216 ? 18 5.125 25.531 1 97.75 216 VAL A C 1
ATOM 1730 O O . VAL A 1 216 ? 18.906 5.898 25.188 1 97.75 216 VAL A O 1
ATOM 1733 N N . SER A 1 217 ? 17.375 4.41 24.641 1 97.81 217 SER A N 1
ATOM 1734 C CA . SER A 1 217 ? 17.484 4.59 23.203 1 97.81 217 SER A CA 1
ATOM 1735 C C . SER A 1 217 ? 16.188 5.133 22.609 1 97.81 217 SER A C 1
ATOM 1737 O O . SER A 1 217 ? 15.102 4.766 23.062 1 97.81 217 SER A O 1
ATOM 1739 N N . PHE A 1 218 ? 16.391 6.016 21.641 1 98.62 218 PHE A N 1
ATOM 1740 C CA . PHE A 1 218 ? 15.211 6.66 21.047 1 98.62 218 PHE A CA 1
ATOM 1741 C C . PHE A 1 218 ? 15.164 6.422 19.547 1 98.62 218 PHE A C 1
ATOM 1743 O O . PHE A 1 218 ? 16.203 6.227 18.906 1 98.62 218 PHE A O 1
ATOM 1750 N N . TYR A 1 219 ? 14.008 6.402 18.984 1 98.69 219 TYR A N 1
ATOM 1751 C CA . TYR A 1 219 ? 13.695 6.516 17.562 1 98.69 219 TYR A CA 1
ATOM 1752 C C . TYR A 1 219 ? 12.633 7.578 17.312 1 98.69 219 TYR A C 1
ATOM 1754 O O . TYR A 1 219 ? 11.484 7.422 17.734 1 98.69 219 TYR A O 1
ATOM 1762 N N . LEU A 1 220 ? 13 8.672 16.688 1 98.94 220 LEU A N 1
ATOM 1763 C CA . LEU A 1 220 ? 12.055 9.75 16.375 1 98.94 220 LEU A CA 1
ATOM 1764 C C . LEU A 1 220 ? 11.57 9.656 14.938 1 98.94 220 LEU A C 1
ATOM 1766 O O . LEU A 1 220 ? 12.359 9.82 14.008 1 98.94 220 LEU A O 1
ATOM 1770 N N . HIS A 1 221 ? 10.305 9.367 14.75 1 98.94 221 HIS A N 1
ATOM 1771 C CA . HIS A 1 221 ? 9.633 9.398 13.453 1 98.94 221 HIS A CA 1
ATOM 1772 C C . HIS A 1 221 ? 8.773 10.648 13.305 1 98.94 221 HIS A C 1
ATOM 1774 O O . HIS A 1 221 ? 8 10.992 14.203 1 98.94 221 HIS A O 1
ATOM 1780 N N . VAL A 1 222 ? 8.875 11.297 12.188 1 98.88 222 VAL A N 1
ATOM 1781 C CA . VAL A 1 222 ? 8.094 12.5 11.93 1 98.88 222 VAL A CA 1
ATOM 1782 C C . VAL A 1 222 ? 7.047 12.219 10.852 1 98.88 222 VAL A C 1
ATOM 1784 O O . VAL A 1 222 ? 7.395 11.93 9.703 1 98.88 222 VAL A O 1
ATOM 1787 N N . ASP A 1 223 ? 5.797 12.258 11.234 1 98.75 223 ASP A N 1
ATOM 1788 C CA . ASP A 1 223 ? 4.695 12.227 10.273 1 98.75 223 ASP A CA 1
ATOM 1789 C C . ASP A 1 223 ? 4.426 13.617 9.703 1 98.75 223 ASP A C 1
ATOM 1791 O O . ASP A 1 223 ? 3.76 14.438 10.344 1 98.75 223 ASP A O 1
ATOM 1795 N N . ALA A 1 224 ? 4.906 13.82 8.57 1 98.25 224 ALA A N 1
ATOM 1796 C CA . ALA A 1 224 ? 4.699 15.078 7.855 1 98.25 224 ALA A CA 1
ATOM 1797 C C . ALA A 1 224 ? 3.957 14.852 6.543 1 98.25 224 ALA A C 1
ATOM 1799 O O . ALA A 1 224 ? 4.285 15.461 5.523 1 98.25 224 ALA A O 1
ATOM 1800 N N . ALA A 1 225 ? 2.967 13.969 6.57 1 97.75 225 ALA A N 1
ATOM 1801 C CA . ALA A 1 225 ? 2.215 13.625 5.367 1 97.75 225 ALA A CA 1
ATOM 1802 C C . ALA A 1 225 ? 1.699 14.883 4.668 1 97.75 225 ALA A C 1
ATOM 1804 O O . ALA A 1 225 ? 1.721 14.969 3.439 1 97.75 225 ALA A O 1
ATOM 1805 N N . ILE A 1 226 ? 1.276 15.859 5.434 1 95.25 226 ILE A N 1
ATOM 1806 C CA . ILE A 1 226 ? 0.784 17.109 4.859 1 95.25 226 ILE A CA 1
ATOM 1807 C C . ILE A 1 226 ? 1.846 18.203 5 1 95.25 226 ILE A C 1
ATOM 1809 O O . ILE A 1 226 ? 2.291 18.766 4.008 1 95.25 226 ILE A O 1
ATOM 1813 N N . GLY A 1 227 ? 2.359 18.344 6.176 1 95.81 227 GLY A N 1
ATOM 1814 C CA . GLY A 1 227 ? 3.227 19.469 6.512 1 95.81 227 GLY A CA 1
ATOM 1815 C C . GLY A 1 227 ? 4.574 19.406 5.82 1 95.81 227 GLY A C 1
ATOM 1816 O O . GLY A 1 227 ? 5.25 20.422 5.672 1 95.81 227 GLY A O 1
ATOM 1817 N N . GLY A 1 228 ? 4.996 18.234 5.363 1 97 228 GLY A N 1
ATOM 1818 C CA . GLY A 1 228 ? 6.301 18.078 4.742 1 97 228 GLY A CA 1
ATOM 1819 C C . GLY A 1 228 ? 6.426 18.797 3.414 1 97 228 GLY A C 1
ATOM 1820 O O . GLY A 1 228 ? 7.535 19.031 2.936 1 97 228 GLY A O 1
ATOM 1821 N N . LEU A 1 229 ? 5.309 19.109 2.811 1 97.12 229 LEU A N 1
ATOM 1822 C CA . LEU A 1 229 ? 5.34 19.828 1.548 1 97.12 229 LEU A CA 1
ATOM 1823 C C . LEU A 1 229 ? 4.652 21.188 1.684 1 97.12 229 LEU A C 1
ATOM 1825 O O . LEU A 1 229 ? 4.199 21.766 0.69 1 97.12 229 LEU A O 1
ATOM 1829 N N . VAL A 1 230 ? 4.578 21.672 2.939 1 96.25 230 VAL A N 1
ATOM 1830 C CA . VAL A 1 230 ? 4.09 23.016 3.238 1 96.25 230 VAL A CA 1
ATOM 1831 C C . VAL A 1 230 ? 5.148 23.781 4.027 1 96.25 230 VAL A C 1
ATOM 1833 O O . VAL A 1 230 ? 5.676 24.797 3.553 1 96.25 230 VAL A O 1
ATOM 1836 N N . TYR A 1 231 ? 5.609 23.172 5.09 1 93.94 231 TYR A N 1
ATOM 1837 C CA . TYR A 1 231 ? 6.465 23.828 6.082 1 93.94 231 TYR A CA 1
ATOM 1838 C C . TYR A 1 231 ? 7.773 24.297 5.453 1 93.94 231 TYR A C 1
ATOM 1840 O O . TYR A 1 231 ? 8.195 25.438 5.66 1 93.94 231 TYR A O 1
ATOM 1848 N N . PRO A 1 232 ? 8.391 23.453 4.637 1 94.38 232 PRO A N 1
ATOM 1849 C CA . PRO A 1 232 ? 9.688 23.859 4.102 1 94.38 232 PRO A CA 1
ATOM 1850 C C . PRO A 1 232 ? 9.594 25.047 3.148 1 94.38 232 PRO A C 1
ATOM 1852 O O . PRO A 1 232 ? 10.602 25.703 2.869 1 94.38 232 PRO A O 1
ATOM 1855 N N . PHE A 1 233 ? 8.383 25.344 2.686 1 94.31 233 PHE A N 1
ATOM 1856 C CA . PHE A 1 233 ? 8.227 26.359 1.657 1 94.31 233 PHE A CA 1
ATOM 1857 C C . PHE A 1 233 ? 7.656 27.641 2.252 1 94.31 233 PHE A C 1
ATOM 1859 O O . PHE A 1 233 ? 7.582 28.672 1.572 1 94.31 233 PHE A O 1
ATOM 1866 N N . CYS A 1 234 ? 7.289 27.594 3.438 1 89.44 234 CYS A N 1
ATOM 1867 C CA . CYS A 1 234 ? 6.664 28.781 4.02 1 89.44 234 CYS A CA 1
ATOM 1868 C C . CYS A 1 234 ? 7.414 29.234 5.266 1 89.44 234 CYS A C 1
ATOM 1870 O O . CYS A 1 234 ? 7.25 30.375 5.715 1 89.44 234 CYS A O 1
ATOM 1872 N N . LYS A 1 235 ? 8.148 28.312 5.867 1 80.81 235 LYS A N 1
ATOM 1873 C CA . LYS A 1 235 ? 8.859 28.641 7.102 1 80.81 235 LYS A CA 1
ATOM 1874 C C . LYS A 1 235 ? 10.367 28.516 6.91 1 80.81 235 LYS A C 1
ATOM 1876 O O . LYS A 1 235 ? 10.836 27.641 6.176 1 80.81 235 LYS A O 1
ATOM 1881 N N . LYS A 1 236 ? 11.039 29.438 7.438 1 76.56 236 LYS A N 1
ATOM 1882 C CA . LYS A 1 236 ? 12.492 29.422 7.352 1 76.56 236 LYS A CA 1
ATOM 1883 C C . LYS A 1 236 ? 13.109 28.781 8.594 1 76.56 236 LYS A C 1
ATOM 1885 O O . LYS A 1 236 ? 13.883 29.438 9.305 1 76.56 236 LYS A O 1
ATOM 1890 N N . GLU A 1 237 ? 12.68 27.625 9.031 1 83.62 237 GLU A N 1
ATOM 1891 C CA . GLU A 1 237 ? 13.203 26.891 10.172 1 83.62 237 GLU A CA 1
ATOM 1892 C C . GLU A 1 237 ? 13.734 25.531 9.75 1 83.62 237 GLU A C 1
ATOM 1894 O O . GLU A 1 237 ? 13.438 25.047 8.648 1 83.62 237 GLU A O 1
ATOM 1899 N N . ASP A 1 238 ? 14.578 25.047 10.641 1 89.81 238 ASP A N 1
ATOM 1900 C CA . ASP A 1 238 ? 15.055 23.688 10.414 1 89.81 238 ASP A CA 1
ATOM 1901 C C . ASP A 1 238 ? 13.891 22.688 10.359 1 89.81 238 ASP A C 1
ATOM 1903 O O . ASP A 1 238 ? 12.852 22.906 10.992 1 89.81 238 ASP A O 1
ATOM 1907 N N . PHE A 1 239 ? 14.125 21.688 9.57 1 90.44 239 PHE A N 1
ATOM 1908 C CA . PHE A 1 239 ? 13.039 20.734 9.391 1 90.44 239 PHE A CA 1
ATOM 1909 C C . PHE A 1 239 ? 13.578 19.328 9.211 1 90.44 239 PHE A C 1
ATOM 1911 O O . PHE A 1 239 ? 14.602 19.125 8.555 1 90.44 239 PHE A O 1
ATOM 1918 N N . ALA A 1 240 ? 12.938 18.406 9.859 1 95 240 ALA A N 1
ATOM 1919 C CA . ALA A 1 240 ? 13.117 16.969 9.641 1 95 240 ALA A CA 1
ATOM 1920 C C . ALA A 1 240 ? 14.555 16.547 9.898 1 95 240 ALA A C 1
ATOM 1922 O O . ALA A 1 240 ? 15.039 16.609 11.031 1 95 240 ALA A O 1
ATOM 1923 N N . PHE A 1 241 ? 15.328 16.172 8.805 1 97.25 241 PHE A N 1
ATOM 1924 C CA . PHE A 1 241 ? 16.641 15.555 8.992 1 97.25 241 PHE A CA 1
ATOM 1925 C C . PHE A 1 241 ? 17.672 16.578 9.422 1 97.25 241 PHE A C 1
ATOM 1927 O O . PHE A 1 241 ? 18.781 16.219 9.797 1 97.25 241 PHE A O 1
ATOM 1934 N N . GLN A 1 242 ? 17.328 17.828 9.461 1 96.69 242 GLN A N 1
ATOM 1935 C CA . GLN A 1 242 ? 18.219 18.844 10.016 1 96.69 242 GLN A CA 1
ATOM 1936 C C . GLN A 1 242 ? 18.344 18.719 11.523 1 96.69 242 GLN A C 1
ATOM 1938 O O . GLN A 1 242 ? 19.266 19.266 12.133 1 96.69 242 GLN A O 1
ATOM 1943 N N . TYR A 1 243 ? 17.406 18.078 12.148 1 97.62 243 TYR A N 1
ATOM 1944 C CA . TYR A 1 243 ? 17.5 17.672 13.547 1 97.62 243 TYR A CA 1
ATOM 1945 C C . TYR A 1 243 ? 18.109 16.281 13.664 1 97.62 243 TYR A C 1
ATOM 1947 O O . TYR A 1 243 ? 17.547 15.312 13.148 1 97.62 243 TYR A O 1
ATOM 1955 N N . PRO A 1 244 ? 19.156 16.094 14.398 1 97.06 244 PRO A N 1
ATOM 1956 C CA . PRO A 1 244 ? 19.922 14.844 14.398 1 97.06 244 PRO A CA 1
ATOM 1957 C C . PRO A 1 244 ? 19.109 13.656 14.914 1 97.06 244 PRO A C 1
ATOM 1959 O O . PRO A 1 244 ? 19.344 12.516 14.516 1 97.06 244 PRO A O 1
ATOM 1962 N N . SER A 1 245 ? 18.156 13.906 15.758 1 98.38 245 SER A N 1
ATOM 1963 C CA . SER A 1 245 ? 17.438 12.812 16.391 1 98.38 245 SER A CA 1
ATOM 1964 C C . SER A 1 245 ? 16.375 12.242 15.453 1 98.38 245 SER A C 1
ATOM 1966 O O . SER A 1 245 ? 15.844 11.148 15.688 1 98.38 245 SER A O 1
ATOM 1968 N N . VAL A 1 246 ? 16.031 12.953 14.367 1 98.69 246 VAL A N 1
ATOM 1969 C CA . VAL A 1 246 ? 15.023 12.469 13.43 1 98.69 246 VAL A CA 1
ATOM 1970 C C . VAL A 1 246 ? 15.586 11.312 12.609 1 98.69 246 VAL A C 1
ATOM 1972 O O . VAL A 1 246 ? 16.625 11.453 11.953 1 98.69 246 VAL A O 1
ATOM 1975 N N . LYS A 1 247 ? 14.914 10.172 12.688 1 98.75 247 LYS A N 1
ATOM 1976 C CA . LYS A 1 247 ? 15.414 8.969 12.031 1 98.75 247 LYS A CA 1
ATOM 1977 C C . LYS A 1 247 ? 14.641 8.68 10.742 1 98.75 247 LYS A C 1
ATOM 1979 O O . LYS A 1 247 ? 15.188 8.102 9.805 1 98.75 247 LYS A O 1
ATOM 1984 N N . SER A 1 248 ? 13.375 9.031 10.703 1 98.81 248 SER A N 1
ATOM 1985 C CA . SER A 1 248 ? 12.562 8.781 9.523 1 98.81 248 SER A CA 1
ATOM 1986 C C . SER A 1 248 ? 11.445 9.805 9.383 1 98.81 248 SER A C 1
ATOM 1988 O O . SER A 1 248 ? 11.133 10.523 10.336 1 98.81 248 SER A O 1
ATOM 1990 N N . LEU A 1 249 ? 10.953 9.859 8.18 1 98.31 249 LEU A N 1
ATOM 1991 C CA . LEU A 1 249 ? 9.977 10.875 7.809 1 98.31 249 LEU A CA 1
ATOM 1992 C C . LEU A 1 249 ? 8.984 10.328 6.785 1 98.31 249 LEU A C 1
ATOM 1994 O O . LEU A 1 249 ? 9.359 9.555 5.902 1 98.31 249 LEU A O 1
ATOM 1998 N N . THR A 1 250 ? 7.703 10.711 6.906 1 98.69 250 THR A N 1
ATOM 1999 C CA . THR A 1 250 ? 6.664 10.414 5.93 1 98.69 250 THR A CA 1
ATOM 2000 C C . THR A 1 250 ? 6.145 11.695 5.285 1 98.69 250 THR A C 1
ATOM 2002 O O . THR A 1 250 ? 5.871 12.68 5.98 1 98.69 250 THR A O 1
ATOM 2005 N N . VAL A 1 251 ? 6.012 11.703 3.967 1 98.5 251 VAL A N 1
ATOM 2006 C CA . VAL A 1 251 ? 5.492 12.844 3.221 1 98.5 251 VAL A CA 1
ATOM 2007 C C . VAL A 1 251 ? 4.551 12.359 2.121 1 98.5 251 VAL A C 1
ATOM 2009 O O . VAL A 1 251 ? 4.816 11.344 1.473 1 98.5 251 VAL A O 1
ATOM 2012 N N . ASP A 1 252 ? 3.443 13.109 1.834 1 98.06 252 ASP A N 1
ATOM 2013 C CA . ASP A 1 252 ? 2.465 12.641 0.857 1 98.06 252 ASP A CA 1
ATOM 2014 C C . ASP A 1 252 ? 2.41 13.57 -0.354 1 98.06 252 ASP A C 1
ATOM 2016 O O . ASP A 1 252 ? 1.706 14.586 -0.334 1 98.06 252 ASP A O 1
ATOM 2020 N N . PRO A 1 253 ? 2.977 13.203 -1.456 1 98.06 253 PRO A N 1
ATOM 2021 C CA . PRO A 1 253 ? 2.859 13.977 -2.689 1 98.06 253 PRO A CA 1
ATOM 2022 C C . PRO A 1 253 ? 1.426 14.039 -3.215 1 98.06 253 PRO A C 1
ATOM 2024 O O . PRO A 1 253 ? 1.068 14.977 -3.936 1 98.06 253 PRO A O 1
ATOM 2027 N N . HIS A 1 254 ? 0.529 13.078 -2.879 1 96.94 254 HIS A N 1
ATOM 2028 C CA . HIS A 1 254 ? -0.828 13.117 -3.412 1 96.94 254 HIS A CA 1
ATOM 2029 C C . HIS A 1 254 ? -1.7 14.094 -2.631 1 96.94 254 HIS A C 1
ATOM 2031 O O . HIS A 1 254 ? -2.893 14.234 -2.916 1 96.94 254 HIS A O 1
ATOM 2037 N N . LYS A 1 255 ? -1.163 14.734 -1.63 1 95.75 255 LYS A N 1
ATOM 2038 C CA . LYS A 1 255 ? -1.783 15.867 -0.948 1 95.75 255 LYS A CA 1
ATOM 2039 C C . LYS A 1 255 ? -1.217 17.188 -1.454 1 95.75 255 LYS A C 1
ATOM 2041 O O . LYS A 1 255 ? -1.55 17.625 -2.557 1 95.75 255 LYS A O 1
ATOM 2046 N N . MET A 1 256 ? -0.151 17.672 -0.88 1 96.88 256 MET A N 1
ATOM 2047 C CA . MET A 1 256 ? 0.344 19 -1.205 1 96.88 256 MET A CA 1
ATOM 2048 C C . MET A 1 256 ? 1.437 18.938 -2.268 1 96.88 256 MET A C 1
ATOM 2050 O O . MET A 1 256 ? 2.004 19.953 -2.646 1 96.88 256 MET A O 1
ATOM 2054 N N . GLY A 1 257 ? 1.697 17.75 -2.793 1 97.69 257 GLY A N 1
ATOM 2055 C CA . GLY A 1 257 ? 2.68 17.609 -3.855 1 97.69 257 GLY A CA 1
ATOM 2056 C C . GLY A 1 257 ? 2.066 17.641 -5.242 1 97.69 257 GLY A C 1
ATOM 2057 O O . GLY A 1 257 ? 2.783 17.609 -6.246 1 97.69 257 GLY A O 1
ATOM 2058 N N . TYR A 1 258 ? 0.743 17.703 -5.277 1 96.75 258 TYR A N 1
ATOM 2059 C CA . TYR A 1 258 ? 0.019 17.891 -6.527 1 96.75 258 TYR A CA 1
ATOM 2060 C C . TYR A 1 258 ? 0.188 16.688 -7.445 1 96.75 258 TYR A C 1
ATOM 2062 O O . TYR A 1 258 ? 0.253 16.844 -8.672 1 96.75 258 TYR A O 1
ATOM 2070 N N . VAL A 1 259 ? 0.321 15.531 -6.914 1 97.31 259 VAL A N 1
ATOM 2071 C CA . VAL A 1 259 ? 0.431 14.281 -7.66 1 97.31 259 VAL A CA 1
ATOM 2072 C C . VAL A 1 259 ? -0.809 13.43 -7.418 1 97.31 259 VAL A C 1
ATOM 2074 O O . VAL A 1 259 ? -1.372 13.438 -6.32 1 97.31 259 VAL A O 1
ATOM 2077 N N . PRO A 1 260 ? -1.279 12.664 -8.422 1 94.75 260 PRO A N 1
ATOM 2078 C CA . PRO A 1 260 ? -2.443 11.797 -8.211 1 94.75 260 PRO A CA 1
ATOM 2079 C C . PRO A 1 260 ? -2.174 10.688 -7.199 1 94.75 260 PRO A C 1
ATOM 2081 O O . PRO A 1 260 ? -1.021 10.297 -6.996 1 94.75 260 PRO A O 1
ATOM 2084 N N . PHE A 1 261 ? -3.289 10.219 -6.543 1 92.94 261 PHE A N 1
ATOM 2085 C CA . PHE A 1 261 ? -3.191 8.992 -5.766 1 92.94 261 PHE A CA 1
ATOM 2086 C C . PHE A 1 261 ? -2.709 7.836 -6.637 1 92.94 261 PHE A C 1
ATOM 2088 O O . PHE A 1 261 ? -3.041 7.766 -7.824 1 92.94 261 PHE A O 1
ATOM 2095 N N . SER A 1 262 ? -1.99 6.902 -6.035 1 91.81 262 SER A N 1
ATOM 2096 C CA . SER A 1 262 ? -1.45 6.867 -4.68 1 91.81 262 SER A CA 1
ATOM 2097 C C . SER A 1 262 ? 0.032 7.227 -4.664 1 91.81 262 SER A C 1
ATOM 2099 O O . SER A 1 262 ? 0.84 6.586 -5.336 1 91.81 262 SER A O 1
ATOM 2101 N N . ALA A 1 263 ? 0.349 8.242 -4.027 1 96.5 263 ALA A N 1
ATOM 2102 C CA . ALA A 1 263 ? 1.741 8.68 -3.982 1 96.5 263 ALA A CA 1
ATOM 2103 C C . ALA A 1 263 ? 2.105 9.219 -2.6 1 96.5 263 ALA A C 1
ATOM 2105 O O . ALA A 1 263 ? 1.572 10.234 -2.162 1 96.5 263 ALA A O 1
ATOM 2106 N N . GLY A 1 264 ? 2.887 8.516 -1.86 1 97.88 264 GLY A N 1
ATOM 2107 C CA . GLY A 1 264 ? 3.557 8.922 -0.635 1 97.88 264 GLY A CA 1
ATOM 2108 C C . GLY A 1 264 ? 5.059 8.719 -0.684 1 97.88 264 GLY A C 1
ATOM 2109 O O . GLY A 1 264 ? 5.602 8.289 -1.704 1 97.88 264 GLY A O 1
ATOM 2110 N N . VAL A 1 265 ? 5.754 9.102 0.328 1 98.5 265 VAL A N 1
ATOM 2111 C CA . VAL A 1 265 ? 7.191 8.867 0.421 1 98.5 265 VAL A CA 1
ATOM 2112 C C . VAL A 1 265 ? 7.566 8.516 1.859 1 98.5 265 VAL A C 1
ATOM 2114 O O . VAL A 1 265 ? 7.078 9.141 2.803 1 98.5 265 VAL A O 1
ATOM 2117 N N . PHE A 1 266 ? 8.289 7.484 2.039 1 98.62 266 PHE A N 1
ATOM 2118 C CA . PHE A 1 266 ? 9.008 7.199 3.275 1 98.62 266 PHE A CA 1
ATOM 2119 C C . PHE A 1 266 ? 10.492 7.523 3.127 1 98.62 266 PHE A C 1
ATOM 2121 O O . PHE A 1 266 ? 11.133 7.109 2.156 1 98.62 266 PHE A O 1
ATOM 2128 N N . LEU A 1 267 ? 11.023 8.266 3.998 1 98.44 267 LEU A N 1
ATOM 2129 C CA . LEU A 1 267 ? 12.453 8.57 4.055 1 98.44 267 LEU A CA 1
ATOM 2130 C C . LEU A 1 267 ? 13.039 8.172 5.406 1 98.44 267 LEU A C 1
ATOM 2132 O O . LEU A 1 267 ? 12.352 8.242 6.43 1 98.44 267 LEU A O 1
ATOM 2136 N N . CYS A 1 268 ? 14.242 7.824 5.434 1 98.38 268 CYS A N 1
ATOM 2137 C CA . CYS A 1 268 ? 14.969 7.547 6.668 1 98.38 268 CYS A CA 1
ATOM 2138 C C . CYS A 1 268 ? 16.453 7.785 6.488 1 98.38 268 CYS A C 1
ATOM 2140 O O . CYS A 1 268 ? 16.938 7.965 5.363 1 98.38 268 CYS A O 1
ATOM 2142 N N . ARG A 1 269 ? 17.109 7.879 7.59 1 97.5 269 ARG A N 1
ATOM 2143 C CA . ARG A 1 269 ? 18.578 7.938 7.527 1 97.5 269 ARG A CA 1
ATOM 2144 C C . ARG A 1 269 ? 19.141 6.742 6.762 1 97.5 269 ARG A C 1
ATOM 2146 O O . ARG A 1 269 ? 18.516 5.68 6.715 1 97.5 269 ARG A O 1
ATOM 2153 N N . ARG A 1 270 ? 20.25 6.926 6.203 1 93 270 ARG A N 1
ATOM 2154 C CA . ARG A 1 270 ? 20.859 5.949 5.305 1 93 270 ARG A CA 1
ATOM 2155 C C . ARG A 1 270 ? 20.953 4.582 5.977 1 93 270 ARG A C 1
ATOM 2157 O O . ARG A 1 270 ? 21.344 4.484 7.141 1 93 270 ARG A O 1
ATOM 2164 N N . ASN A 1 271 ? 20.516 3.543 5.395 1 89.5 271 ASN A N 1
ATOM 2165 C CA . ASN A 1 271 ? 20.672 2.127 5.703 1 89.5 271 ASN A CA 1
ATOM 2166 C C . ASN A 1 271 ? 19.734 1.681 6.812 1 89.5 271 ASN A C 1
ATOM 2168 O O . ASN A 1 271 ? 19.766 0.524 7.234 1 89.5 271 ASN A O 1
ATOM 2172 N N . LEU A 1 272 ? 18.922 2.539 7.32 1 94.25 272 LEU A N 1
ATOM 2173 C CA . LEU A 1 272 ? 18.031 2.156 8.406 1 94.25 272 LEU A CA 1
ATOM 2174 C C . LEU A 1 272 ? 17.047 1.079 7.941 1 94.25 272 LEU A C 1
ATOM 2176 O O . LEU A 1 272 ? 16.625 0.243 8.734 1 94.25 272 LEU A O 1
ATOM 2180 N N . GLN A 1 273 ? 16.672 1.098 6.641 1 93.81 273 GLN A N 1
ATOM 2181 C CA . GLN A 1 273 ? 15.711 0.122 6.121 1 93.81 273 GLN A CA 1
ATOM 2182 C C . GLN A 1 273 ? 16.297 -1.285 6.141 1 93.81 273 GLN A C 1
ATOM 2184 O O . GLN A 1 273 ? 15.57 -2.271 6.016 1 93.81 273 GLN A O 1
ATOM 2189 N N . ASP A 1 274 ? 17.609 -1.436 6.312 1 92.31 274 ASP A N 1
ATOM 2190 C CA . ASP A 1 274 ? 18.266 -2.742 6.344 1 92.31 274 ASP A CA 1
ATOM 2191 C C . ASP A 1 274 ? 17.797 -3.561 7.547 1 92.31 274 ASP A C 1
ATOM 2193 O O . ASP A 1 274 ? 17.844 -4.793 7.52 1 92.31 274 ASP A O 1
ATOM 2197 N N . CYS A 1 275 ? 17.297 -2.861 8.547 1 92.19 275 CYS A N 1
ATOM 2198 C CA . CYS A 1 275 ? 16.906 -3.549 9.766 1 92.19 275 CYS A CA 1
ATOM 2199 C C . CYS A 1 275 ? 15.664 -4.41 9.531 1 92.19 275 CYS A C 1
ATOM 2201 O O . CYS A 1 275 ? 15.383 -5.324 10.305 1 92.19 275 CYS A O 1
ATOM 2203 N N . VAL A 1 276 ? 14.945 -4.09 8.422 1 92.56 276 VAL A N 1
ATOM 2204 C CA . VAL A 1 276 ? 13.719 -4.836 8.172 1 92.56 276 VAL A CA 1
ATOM 2205 C C . VAL A 1 276 ? 13.805 -5.543 6.824 1 92.56 276 VAL A C 1
ATOM 2207 O O . VAL A 1 276 ? 12.789 -5.977 6.277 1 92.56 276 VAL A O 1
ATOM 2210 N N . ALA A 1 277 ? 14.953 -5.637 6.238 1 89.94 277 ALA A N 1
ATOM 2211 C CA . ALA A 1 277 ? 15.148 -6.227 4.918 1 89.94 277 ALA A CA 1
ATOM 2212 C C . ALA A 1 277 ? 14.805 -7.715 4.922 1 89.94 277 ALA A C 1
ATOM 2214 O O . ALA A 1 277 ? 15.133 -8.43 5.875 1 89.94 277 ALA A O 1
ATOM 2215 N N . ILE A 1 278 ? 14.094 -8.102 3.945 1 88.31 278 ILE A N 1
ATOM 2216 C CA . ILE A 1 278 ? 13.727 -9.5 3.75 1 88.31 278 ILE A CA 1
ATOM 2217 C C . ILE A 1 278 ? 14.289 -10.008 2.428 1 88.31 278 ILE A C 1
ATOM 2219 O O . ILE A 1 278 ? 14.133 -9.359 1.388 1 88.31 278 ILE A O 1
ATOM 2223 N N . PRO A 1 279 ? 14.93 -11.133 2.438 1 81.81 279 PRO A N 1
ATOM 2224 C CA . PRO A 1 279 ? 15.477 -11.664 1.19 1 81.81 279 PRO A CA 1
ATOM 2225 C C . PRO A 1 279 ? 14.398 -12.086 0.199 1 81.81 279 PRO A C 1
ATOM 2227 O O . PRO A 1 279 ? 13.367 -12.625 0.602 1 81.81 279 PRO A O 1
ATOM 2230 N N . ILE A 1 280 ? 14.672 -11.797 -1.084 1 79.44 280 ILE A N 1
ATOM 2231 C CA . ILE A 1 280 ? 13.852 -12.305 -2.178 1 79.44 280 ILE A CA 1
ATOM 2232 C C . ILE A 1 280 ? 14.492 -13.562 -2.756 1 79.44 280 ILE A C 1
ATOM 2234 O O . ILE A 1 280 ? 15.594 -13.508 -3.314 1 79.44 280 ILE A O 1
ATOM 2238 N N . LYS A 1 281 ? 13.852 -14.664 -2.668 1 76.19 281 LYS A N 1
ATOM 2239 C CA . LYS A 1 281 ? 14.391 -15.969 -3.018 1 76.19 281 LYS A CA 1
ATOM 2240 C C . LYS A 1 281 ? 14.617 -16.094 -4.523 1 76.19 281 LYS A C 1
ATOM 2242 O O . LYS A 1 281 ? 15.539 -16.781 -4.965 1 76.19 281 LYS A O 1
ATOM 2247 N N . TYR A 1 282 ? 13.82 -15.359 -5.27 1 74.94 282 TYR A N 1
ATOM 2248 C CA . TYR A 1 282 ? 13.859 -15.562 -6.711 1 74.94 282 TYR A CA 1
ATOM 2249 C C . TYR A 1 282 ? 14.523 -14.391 -7.414 1 74.94 282 TYR A C 1
ATOM 2251 O O . TYR A 1 282 ? 14.445 -14.266 -8.641 1 74.94 282 TYR A O 1
ATOM 2259 N N . ALA A 1 283 ? 15.047 -13.531 -6.562 1 69.19 283 ALA A N 1
ATOM 2260 C CA . ALA A 1 283 ? 15.781 -12.406 -7.133 1 69.19 283 ALA A CA 1
ATOM 2261 C C . ALA A 1 283 ? 17.188 -12.312 -6.551 1 69.19 283 ALA A C 1
ATOM 2263 O O . ALA A 1 283 ? 17.375 -12.43 -5.336 1 69.19 283 ALA A O 1
ATOM 2264 N N . LYS A 1 284 ? 18.234 -12.375 -7.328 1 62.78 284 LYS A N 1
ATOM 2265 C CA . LYS A 1 284 ? 19.641 -12.461 -6.941 1 62.78 284 LYS A CA 1
ATOM 2266 C C . LYS A 1 284 ? 20.078 -11.227 -6.152 1 62.78 284 LYS A C 1
ATOM 2268 O O . LYS A 1 284 ? 20.844 -11.336 -5.195 1 62.78 284 LYS A O 1
ATOM 2273 N N . THR A 1 285 ? 19.594 -10.102 -6.473 1 60.59 285 THR A N 1
ATOM 2274 C CA . THR A 1 285 ? 20.359 -8.938 -6.027 1 60.59 285 THR A CA 1
ATOM 2275 C C . THR A 1 285 ? 19.453 -7.977 -5.246 1 60.59 285 THR A C 1
ATOM 2277 O O . THR A 1 285 ? 19.891 -6.895 -4.848 1 60.59 285 THR A O 1
ATOM 2280 N N . VAL A 1 286 ? 18.328 -8.508 -4.957 1 68.06 286 VAL A N 1
ATOM 2281 C CA . VAL A 1 286 ? 17.469 -7.461 -4.418 1 68.06 286 VAL A CA 1
ATOM 2282 C C . VAL A 1 286 ? 16.859 -7.918 -3.092 1 68.06 286 VAL A C 1
ATOM 2284 O O . VAL A 1 286 ? 16.375 -9.047 -2.982 1 68.06 286 VAL A O 1
ATOM 2287 N N . MET A 1 287 ? 17.156 -7.102 -2.037 1 77.81 287 MET A N 1
ATOM 2288 C CA . MET A 1 287 ? 16.422 -7.25 -0.781 1 77.81 287 MET A CA 1
ATOM 2289 C C . MET A 1 287 ? 15.117 -6.465 -0.813 1 77.81 287 MET A C 1
ATOM 2291 O O . MET A 1 287 ? 15.062 -5.355 -1.345 1 77.81 287 MET A O 1
ATOM 2295 N N . ASP A 1 288 ? 14.133 -7.074 -0.331 1 85.88 288 ASP A N 1
ATOM 2296 C CA . ASP A 1 288 ? 12.883 -6.348 -0.131 1 85.88 288 ASP A CA 1
ATOM 2297 C C . ASP A 1 288 ? 12.93 -5.504 1.141 1 85.88 288 ASP A C 1
ATOM 2299 O O . ASP A 1 288 ? 12.93 -6.043 2.25 1 85.88 288 ASP A O 1
ATOM 2303 N N . LYS A 1 289 ? 12.945 -4.152 0.967 1 89.5 289 LYS A N 1
ATOM 2304 C CA . LYS A 1 289 ? 13.078 -3.223 2.084 1 89.5 289 LYS A CA 1
ATOM 2305 C C . LYS A 1 289 ? 11.867 -2.299 2.176 1 89.5 289 LYS A C 1
ATOM 2307 O O . LYS A 1 289 ? 11.93 -1.241 2.807 1 89.5 289 LYS A O 1
ATOM 2312 N N . THR A 1 290 ? 10.859 -2.643 1.435 1 94.12 290 THR A N 1
ATOM 2313 C CA . THR A 1 290 ? 9.656 -1.812 1.396 1 94.12 290 THR A CA 1
ATOM 2314 C C . THR A 1 290 ? 8.461 -2.557 1.981 1 94.12 290 THR A C 1
ATOM 2316 O O . THR A 1 290 ? 8.492 -3.783 2.104 1 94.12 290 THR A O 1
ATOM 2319 N N . LEU A 1 291 ? 7.48 -1.853 2.35 1 96.75 291 LEU A N 1
ATOM 2320 C CA . LEU A 1 291 ? 6.348 -2.471 3.025 1 96.75 291 LEU A CA 1
ATOM 2321 C C . LEU A 1 291 ? 5.504 -3.281 2.045 1 96.75 291 LEU A C 1
ATOM 2323 O O . LEU A 1 291 ? 5.191 -4.445 2.305 1 96.75 291 LEU A O 1
ATOM 2327 N N . VAL A 1 292 ? 5.184 -2.648 0.841 1 96.19 292 VAL A N 1
ATOM 2328 C CA . VAL A 1 292 ? 4.191 -3.311 -0 1 96.19 292 VAL A CA 1
ATOM 2329 C C . VAL A 1 292 ? 4.879 -3.922 -1.222 1 96.19 292 VAL A C 1
ATOM 2331 O O . VAL A 1 292 ? 4.211 -4.469 -2.104 1 96.19 292 VAL A O 1
ATOM 2334 N N . SER A 1 293 ? 6.203 -3.869 -1.396 1 92.12 293 SER A N 1
ATOM 2335 C CA . SER A 1 293 ? 7.039 -4.473 -2.428 1 92.12 293 SER A CA 1
ATOM 2336 C C . SER A 1 293 ? 6.762 -3.857 -3.795 1 92.12 293 SER A C 1
ATOM 2338 O O . SER A 1 293 ? 7.258 -2.771 -4.105 1 92.12 293 SER A O 1
ATOM 2340 N N . SER A 1 294 ? 5.812 -4.402 -4.578 1 91.25 294 SER A N 1
ATOM 2341 C CA . SER A 1 294 ? 5.52 -3.893 -5.91 1 91.25 294 SER A CA 1
ATOM 2342 C C . SER A 1 294 ? 4.809 -2.543 -5.844 1 91.25 294 SER A C 1
ATOM 2344 O O . SER A 1 294 ? 3.898 -2.355 -5.035 1 91.25 294 SER A O 1
ATOM 2346 N N . ARG A 1 295 ? 5.301 -1.625 -6.738 1 93.31 295 ARG A N 1
ATOM 2347 C CA . ARG A 1 295 ? 4.758 -0.271 -6.793 1 93.31 295 ARG A CA 1
ATOM 2348 C C . ARG A 1 295 ? 4.703 0.239 -8.227 1 93.31 295 ARG A C 1
ATOM 2350 O O . ARG A 1 295 ? 5.363 -0.311 -9.117 1 93.31 295 ARG A O 1
ATOM 2357 N N . SER A 1 296 ? 3.984 1.326 -8.406 1 93.38 296 SER A N 1
ATOM 2358 C CA . SER A 1 296 ? 3.824 1.901 -9.742 1 93.38 296 SER A CA 1
ATOM 2359 C C . SER A 1 296 ? 5 2.805 -10.094 1 93.38 296 SER A C 1
ATOM 2361 O O . SER A 1 296 ? 5.293 3.764 -9.375 1 93.38 296 SER A O 1
ATOM 2363 N N . ALA A 1 297 ? 5.57 2.572 -11.219 1 92.12 297 ALA A N 1
ATOM 2364 C CA . ALA A 1 297 ? 6.602 3.467 -11.742 1 92.12 297 ALA A CA 1
ATOM 2365 C C . ALA A 1 297 ? 6.008 4.812 -12.148 1 92.12 297 ALA A C 1
ATOM 2367 O O . ALA A 1 297 ? 6.68 5.844 -12.07 1 92.12 297 ALA A O 1
ATOM 2368 N N . ALA A 1 298 ? 4.73 4.781 -12.57 1 94.69 298 ALA A N 1
ATOM 2369 C CA . ALA A 1 298 ? 4.062 6.008 -13.008 1 94.69 298 ALA A CA 1
ATOM 2370 C C . ALA A 1 298 ? 4.004 7.031 -11.875 1 94.69 298 ALA A C 1
ATOM 2372 O O . ALA A 1 298 ? 4.141 8.234 -12.117 1 94.69 298 ALA A O 1
ATOM 2373 N N . ALA A 1 299 ? 3.83 6.574 -10.664 1 96.19 299 ALA A N 1
ATOM 2374 C CA . ALA A 1 299 ? 3.777 7.469 -9.516 1 96.19 299 ALA A CA 1
ATOM 2375 C C . ALA A 1 299 ? 5.129 8.148 -9.281 1 96.19 299 ALA A C 1
ATOM 2377 O O . ALA A 1 299 ? 5.191 9.352 -9.031 1 96.19 299 ALA A O 1
ATOM 2378 N N . ALA A 1 300 ? 6.188 7.352 -9.375 1 95.81 300 ALA A N 1
ATOM 2379 C CA . ALA A 1 300 ? 7.535 7.895 -9.195 1 95.81 300 ALA A CA 1
ATOM 2380 C C . ALA A 1 300 ? 7.867 8.906 -10.289 1 95.81 300 ALA A C 1
ATOM 2382 O O . ALA A 1 300 ? 8.453 9.961 -10.008 1 95.81 300 ALA A O 1
ATOM 2383 N N . ALA A 1 301 ? 7.453 8.578 -11.492 1 95.94 301 ALA A N 1
ATOM 2384 C CA . ALA A 1 301 ? 7.707 9.477 -12.617 1 95.94 301 ALA A CA 1
ATOM 2385 C C . ALA A 1 301 ? 6.945 10.789 -12.445 1 95.94 301 ALA A C 1
ATOM 2387 O O . ALA A 1 301 ? 7.492 11.867 -12.695 1 95.94 301 ALA A O 1
ATOM 2388 N N . ALA A 1 302 ? 5.719 10.68 -12.047 1 97.56 302 ALA A N 1
ATOM 2389 C CA . ALA A 1 302 ? 4.902 11.875 -11.844 1 97.56 302 ALA A CA 1
ATOM 2390 C C . ALA A 1 302 ? 5.473 12.742 -10.727 1 97.56 302 ALA A C 1
ATOM 2392 O O . ALA A 1 302 ? 5.473 13.977 -10.828 1 97.56 302 ALA A O 1
ATOM 2393 N N . CYS A 1 303 ? 5.949 12.125 -9.664 1 98.19 303 CYS A N 1
ATOM 2394 C CA . CYS A 1 303 ? 6.586 12.859 -8.578 1 98.19 303 CYS A CA 1
ATOM 2395 C C . CYS A 1 303 ? 7.82 13.602 -9.078 1 98.19 303 CYS A C 1
ATOM 2397 O O . CYS A 1 303 ? 7.953 14.812 -8.867 1 98.19 303 CYS A O 1
ATOM 2399 N N . TRP A 1 304 ? 8.633 12.867 -9.773 1 97.75 304 TRP A N 1
ATOM 2400 C CA . TRP A 1 304 ? 9.883 13.461 -10.25 1 97.75 304 TRP A CA 1
ATOM 2401 C C . TRP A 1 304 ? 9.602 14.641 -11.172 1 97.75 304 TRP A C 1
ATOM 2403 O O . TRP A 1 304 ? 10.156 15.727 -10.977 1 97.75 304 TRP A O 1
ATOM 2413 N N . THR A 1 305 ? 8.742 14.5 -12.141 1 97.69 305 THR A N 1
ATOM 2414 C CA . THR A 1 305 ? 8.508 15.539 -13.141 1 97.69 305 THR A CA 1
ATOM 2415 C C . THR A 1 305 ? 7.848 16.75 -12.5 1 97.69 305 THR A C 1
ATOM 2417 O O . THR A 1 305 ? 8.242 17.891 -12.773 1 97.69 305 THR A O 1
ATOM 2420 N N . THR A 1 306 ? 6.922 16.562 -11.625 1 98.19 306 THR A N 1
ATOM 2421 C CA . THR A 1 306 ? 6.191 17.656 -11 1 98.19 306 THR A CA 1
ATOM 2422 C C . THR A 1 306 ? 7.109 18.469 -10.094 1 98.19 306 THR A C 1
ATOM 2424 O O . THR A 1 306 ? 7.113 19.703 -10.156 1 98.19 306 THR A O 1
ATOM 2427 N N . PHE A 1 307 ? 7.902 17.797 -9.281 1 98.56 307 PHE A N 1
ATOM 2428 C CA . PHE A 1 307 ? 8.75 18.484 -8.312 1 98.56 307 PHE A CA 1
ATOM 2429 C C . PHE A 1 307 ? 9.891 19.219 -9 1 98.56 307 PHE A C 1
ATOM 2431 O O . PHE A 1 307 ? 10.273 20.312 -8.586 1 98.56 307 PHE A O 1
ATOM 2438 N N . ASN A 1 308 ? 10.414 18.594 -10.055 1 98.12 308 ASN A N 1
ATOM 2439 C CA . ASN A 1 308 ? 11.445 19.281 -10.828 1 98.12 308 ASN A CA 1
ATOM 2440 C C . ASN A 1 308 ? 10.867 20.469 -11.586 1 98.12 308 ASN A C 1
ATOM 2442 O O . ASN A 1 308 ? 11.539 21.5 -11.742 1 98.12 308 ASN A O 1
ATOM 2446 N N . TYR A 1 309 ? 9.672 20.359 -12.078 1 98.06 309 TYR A N 1
ATOM 2447 C CA . TYR A 1 309 ? 9.023 21.422 -12.828 1 98.06 309 TYR A CA 1
ATOM 2448 C C . TYR A 1 309 ? 8.719 22.609 -11.93 1 98.06 309 TYR A C 1
ATOM 2450 O O . TYR A 1 309 ? 8.93 23.766 -12.32 1 98.06 309 TYR A O 1
ATOM 2458 N N . LEU A 1 310 ? 8.219 22.391 -10.75 1 97.75 310 LEU A N 1
ATOM 2459 C CA . LEU A 1 310 ? 7.816 23.453 -9.844 1 97.75 310 LEU A CA 1
ATOM 2460 C C . LEU A 1 310 ? 9.031 24.078 -9.172 1 97.75 310 LEU A C 1
ATOM 2462 O O . LEU A 1 310 ? 9.133 25.312 -9.07 1 97.75 310 LEU A O 1
ATOM 2466 N N . GLY A 1 311 ? 10 23.141 -8.719 1 97.5 311 GLY A N 1
ATOM 2467 C CA . GLY A 1 311 ? 11.094 23.641 -7.906 1 97.5 311 GLY A CA 1
ATOM 2468 C C . GLY A 1 311 ? 10.641 24.281 -6.613 1 97.5 311 GLY A C 1
ATOM 2469 O O . GLY A 1 311 ? 9.438 24.344 -6.328 1 97.5 311 GLY A O 1
ATOM 2470 N N . ILE A 1 312 ? 11.578 24.781 -5.871 1 96.81 312 ILE A N 1
ATOM 2471 C CA . ILE A 1 312 ? 11.281 25.438 -4.602 1 96.81 312 ILE A CA 1
ATOM 2472 C C . ILE A 1 312 ? 10.414 26.672 -4.84 1 96.81 312 ILE A C 1
ATOM 2474 O O . ILE A 1 312 ? 9.398 26.859 -4.164 1 96.81 312 ILE A O 1
ATOM 2478 N N . ALA A 1 313 ? 10.727 27.422 -5.816 1 97.5 313 ALA A N 1
ATOM 2479 C CA . ALA A 1 313 ? 10.016 28.672 -6.102 1 97.5 313 ALA A CA 1
ATOM 2480 C C . ALA A 1 313 ? 8.57 28.391 -6.5 1 97.5 313 ALA A C 1
ATOM 2482 O O . ALA A 1 313 ? 7.664 29.141 -6.109 1 97.5 313 ALA A O 1
ATOM 2483 N N . GLY A 1 314 ? 8.398 27.391 -7.344 1 97.81 314 GLY A N 1
ATOM 2484 C CA . GLY A 1 314 ? 7.047 27.031 -7.742 1 97.81 314 GLY A CA 1
ATOM 2485 C C . GLY A 1 314 ? 6.18 26.578 -6.574 1 97.81 314 GLY A C 1
ATOM 2486 O O . GLY A 1 314 ? 5.016 26.984 -6.477 1 97.81 314 GLY A O 1
ATOM 2487 N N . PHE A 1 315 ? 6.719 25.812 -5.688 1 97.62 315 PHE A N 1
ATOM 2488 C CA . PHE A 1 315 ? 5.996 25.391 -4.492 1 97.62 315 PHE A CA 1
ATOM 2489 C C . PHE A 1 315 ? 5.699 26.578 -3.586 1 97.62 315 PHE A C 1
ATOM 2491 O O . PHE A 1 315 ? 4.586 26.703 -3.07 1 97.62 315 PHE A O 1
ATOM 2498 N N . GLU A 1 316 ? 6.707 27.438 -3.371 1 96.94 316 GLU A N 1
ATOM 2499 C CA . GLU A 1 316 ? 6.516 28.609 -2.531 1 96.94 316 GLU A CA 1
ATOM 2500 C C . GLU A 1 316 ? 5.367 29.469 -3.047 1 96.94 316 GLU A C 1
ATOM 2502 O O . GLU A 1 316 ? 4.527 29.922 -2.266 1 96.94 316 GLU A O 1
ATOM 2507 N N . LYS A 1 317 ? 5.34 29.688 -4.332 1 97.19 317 LYS A N 1
ATOM 2508 C CA . LYS A 1 317 ? 4.289 30.484 -4.949 1 97.19 317 LYS A CA 1
ATOM 2509 C C . LYS A 1 317 ? 2.914 29.875 -4.723 1 97.19 317 LYS A C 1
ATOM 2511 O O . LYS A 1 317 ? 1.968 30.562 -4.352 1 97.19 317 LYS A O 1
ATOM 2516 N N . LYS A 1 318 ? 2.801 28.609 -4.941 1 96.88 318 LYS A N 1
ATOM 2517 C CA . LYS A 1 318 ? 1.526 27.922 -4.801 1 96.88 318 LYS A CA 1
ATOM 2518 C C . LYS A 1 318 ? 1.061 27.922 -3.348 1 96.88 318 LYS A C 1
ATOM 2520 O O . LYS A 1 318 ? -0.11 28.172 -3.064 1 96.88 318 LYS A O 1
ATOM 2525 N N . ILE A 1 319 ? 1.96 27.594 -2.471 1 96.38 319 ILE A N 1
ATOM 2526 C CA . ILE A 1 319 ? 1.62 27.5 -1.056 1 96.38 319 ILE A CA 1
ATOM 2527 C C . ILE A 1 319 ? 1.238 28.875 -0.522 1 96.38 319 ILE A C 1
ATOM 2529 O O . ILE A 1 319 ? 0.283 29.016 0.246 1 96.38 319 ILE A O 1
ATOM 2533 N N . LYS A 1 320 ? 1.976 29.891 -0.9 1 96.06 320 LYS A N 1
ATOM 2534 C CA . LYS A 1 320 ? 1.661 31.266 -0.49 1 96.06 320 LYS A CA 1
ATOM 2535 C C . LYS A 1 320 ? 0.244 31.641 -0.907 1 96.06 320 LYS A C 1
ATOM 2537 O O . LYS A 1 320 ? -0.478 32.281 -0.146 1 96.06 320 LYS A O 1
ATOM 2542 N N . LYS A 1 321 ? -0.081 31.266 -2.082 1 96.75 321 LYS A N 1
ATOM 2543 C CA . LYS A 1 321 ? -1.426 31.562 -2.572 1 96.75 321 LYS A CA 1
ATOM 2544 C C . LYS A 1 321 ? -2.482 30.859 -1.724 1 96.75 321 LYS A C 1
ATOM 2546 O O . LYS A 1 321 ? -3.484 31.469 -1.343 1 96.75 321 LYS A O 1
ATOM 2551 N N . LEU A 1 322 ? -2.301 29.594 -1.466 1 96.81 322 LEU A N 1
ATOM 2552 C CA . LEU A 1 322 ? -3.258 28.828 -0.665 1 96.81 322 LEU A CA 1
ATOM 2553 C C . LEU A 1 322 ? -3.373 29.422 0.739 1 96.81 322 LEU A C 1
ATOM 2555 O O . LEU A 1 322 ? -4.477 29.531 1.279 1 96.81 322 LEU A O 1
ATOM 2559 N N . ILE A 1 323 ? -2.246 29.781 1.307 1 96 323 ILE A N 1
ATOM 2560 C CA . ILE A 1 323 ? -2.232 30.375 2.643 1 96 323 ILE A CA 1
ATOM 2561 C C . ILE A 1 323 ? -2.967 31.703 2.631 1 96 323 ILE A C 1
ATOM 2563 O O . ILE A 1 323 ? -3.697 32.031 3.57 1 96 323 ILE A O 1
ATOM 2567 N N . SER A 1 324 ? -2.779 32.438 1.56 1 96.75 324 SER A N 1
ATOM 2568 C CA . SER A 1 324 ? -3.475 33.719 1.454 1 96.75 324 SER A CA 1
ATOM 2569 C C . SER A 1 324 ? -4.988 33.531 1.457 1 96.75 324 SER A C 1
ATOM 2571 O O . SER A 1 324 ? -5.719 34.344 2.047 1 96.75 324 SER A O 1
ATOM 2573 N N . ILE A 1 325 ? -5.441 32.531 0.792 1 96.94 325 ILE A N 1
ATOM 2574 C CA . ILE A 1 325 ? -6.867 32.219 0.76 1 96.94 325 ILE A CA 1
ATOM 2575 C C . ILE A 1 325 ? -7.328 31.766 2.141 1 96.94 325 ILE A C 1
ATOM 2577 O O . ILE A 1 325 ? -8.414 32.156 2.596 1 96.94 325 ILE A O 1
ATOM 2581 N N . LYS A 1 326 ? -6.562 30.953 2.766 1 96.88 326 LYS A N 1
ATOM 2582 C CA . LYS A 1 326 ? -6.879 30.516 4.125 1 96.88 326 LYS A CA 1
ATOM 2583 C C . LYS A 1 326 ? -6.984 31.719 5.066 1 96.88 326 LYS A C 1
ATOM 2585 O O . LYS A 1 326 ? -7.91 31.797 5.875 1 96.88 326 LYS A O 1
ATOM 2590 N N . GLU A 1 327 ? -6.035 32.656 4.93 1 96.31 327 GLU A N 1
ATOM 2591 C CA . GLU A 1 327 ? -6.051 33.844 5.781 1 96.31 327 GLU A CA 1
ATOM 2592 C C . GLU A 1 327 ? -7.25 34.719 5.465 1 96.31 327 GLU A C 1
ATOM 2594 O O . GLU A 1 327 ? -7.793 35.375 6.355 1 96.31 327 GLU A O 1
ATOM 2599 N N . TYR A 1 328 ? -7.621 34.719 4.227 1 96.88 328 TYR A N 1
ATOM 2600 C CA . TYR A 1 328 ? -8.852 35.406 3.852 1 96.88 328 TYR A CA 1
ATOM 2601 C C . TYR A 1 328 ? -10.055 34.812 4.578 1 96.88 328 TYR A C 1
ATOM 2603 O O . TYR A 1 328 ? -10.891 35.531 5.102 1 96.88 328 TYR A O 1
ATOM 2611 N N . LEU A 1 329 ? -10.156 33.5 4.617 1 97 329 LEU A N 1
ATOM 2612 C CA . LEU A 1 329 ? -11.211 32.812 5.367 1 97 329 LEU A CA 1
ATOM 2613 C C . LEU A 1 329 ? -11.156 33.219 6.844 1 97 329 LEU A C 1
ATOM 2615 O O . LEU A 1 329 ? -12.188 33.531 7.441 1 97 329 LEU A O 1
ATOM 2619 N N . VAL A 1 330 ? -9.984 33.188 7.402 1 96.19 330 VAL A N 1
ATOM 2620 C CA . VAL A 1 330 ? -9.781 33.5 8.812 1 96.19 330 VAL A CA 1
ATOM 2621 C C . VAL A 1 330 ? -10.258 34.906 9.102 1 96.19 330 VAL A C 1
ATOM 2623 O O . VAL A 1 330 ? -10.953 35.156 10.086 1 96.19 330 VAL A O 1
ATOM 2626 N N . GLU A 1 331 ? -9.93 35.75 8.234 1 96.19 331 GLU A N 1
ATOM 2627 C CA . GLU A 1 331 ? -10.328 37.156 8.375 1 96.19 331 GLU A CA 1
ATOM 2628 C C . GLU A 1 331 ? -11.844 37.281 8.398 1 96.19 331 GLU A C 1
ATOM 2630 O O . GLU A 1 331 ? -12.398 38 9.242 1 96.19 331 GLU A O 1
ATOM 2635 N N . LYS A 1 332 ? -12.477 36.656 7.539 1 95.88 332 LYS A N 1
ATOM 2636 C CA . LYS A 1 332 ? -13.93 36.75 7.434 1 95.88 332 LYS A CA 1
ATOM 2637 C C . LYS A 1 332 ? -14.609 36.125 8.648 1 95.88 332 LYS A C 1
ATOM 2639 O O . LYS A 1 332 ? -15.57 36.688 9.188 1 95.88 332 LYS A O 1
ATOM 2644 N N . VAL A 1 333 ? -14.156 35 9.047 1 94.81 333 VAL A N 1
ATOM 2645 C CA . VAL A 1 333 ? -14.742 34.281 10.172 1 94.81 333 VAL A CA 1
ATOM 2646 C C . VAL A 1 333 ? -14.594 35.094 11.453 1 94.81 333 VAL A C 1
ATOM 2648 O O . VAL A 1 333 ? -15.516 35.156 12.266 1 94.81 333 VAL A O 1
ATOM 2651 N N . LEU A 1 334 ? -13.469 35.75 11.625 1 93.56 334 LEU A N 1
ATOM 2652 C CA . LEU A 1 334 ? -13.188 36.5 12.828 1 93.56 334 LEU A CA 1
ATOM 2653 C C . LEU A 1 334 ? -13.945 37.844 12.82 1 93.56 334 LEU A C 1
ATOM 2655 O O . LEU A 1 334 ? -14.445 38.281 13.852 1 93.56 334 LEU A O 1
ATOM 2659 N N . ALA A 1 335 ? -14.016 38.406 11.703 1 91.94 335 ALA A N 1
ATOM 2660 C CA . ALA A 1 335 ? -14.695 39.688 11.586 1 91.94 335 ALA A CA 1
ATOM 2661 C C . ALA A 1 335 ? -16.172 39.562 11.977 1 91.94 335 ALA A C 1
ATOM 2663 O O . ALA A 1 335 ? -16.734 40.469 12.609 1 91.94 335 ALA A O 1
ATOM 2664 N N . ASP A 1 336 ? -16.719 38.469 11.664 1 91.44 336 ASP A N 1
ATOM 2665 C CA . ASP A 1 336 ? -18.156 38.281 11.906 1 91.44 336 ASP A CA 1
ATOM 2666 C C . ASP A 1 336 ? -18.375 37.406 13.148 1 91.44 336 ASP A C 1
ATOM 2668 O O . ASP A 1 336 ? -19.516 37.031 13.438 1 91.44 336 ASP A O 1
ATOM 2672 N N . LYS A 1 337 ? -17.328 37.125 13.859 1 93.44 337 LYS A N 1
ATOM 2673 C CA . LYS A 1 337 ? -17.391 36.281 15.062 1 93.44 337 LYS A CA 1
ATOM 2674 C C . LYS A 1 337 ? -18.188 35 14.828 1 93.44 337 LYS A C 1
ATOM 2676 O O . LYS A 1 337 ? -19.062 34.688 15.609 1 93.44 337 LYS A O 1
ATOM 2681 N N . LEU A 1 338 ? -17.812 34.375 13.727 1 92.75 338 LEU A N 1
ATOM 2682 C CA . LEU A 1 338 ? -18.609 33.219 13.305 1 92.75 338 LEU A CA 1
ATOM 2683 C C . LEU A 1 338 ? -18.125 31.938 14 1 92.75 338 LEU A C 1
ATOM 2685 O O . LEU A 1 338 ? -18.891 31 14.172 1 92.75 338 LEU A O 1
ATOM 2689 N N . ALA A 1 339 ? -16.859 31.859 14.32 1 94.56 339 ALA A N 1
ATOM 2690 C CA . ALA A 1 339 ? -16.266 30.656 14.898 1 94.56 339 ALA A CA 1
ATOM 2691 C C . ALA A 1 339 ? -14.992 30.984 15.664 1 94.56 339 ALA A C 1
ATOM 2693 O O . ALA A 1 339 ? -14.383 32.031 15.445 1 94.56 339 ALA A O 1
ATOM 2694 N N . VAL A 1 340 ? -14.633 30.125 16.562 1 93.44 340 VAL A N 1
ATOM 2695 C CA . VAL A 1 340 ? -13.305 30.125 17.172 1 93.44 340 VAL A CA 1
ATOM 2696 C C . VAL A 1 340 ? -12.344 29.328 16.297 1 93.44 340 VAL A C 1
ATOM 2698 O O . VAL A 1 340 ? -12.719 28.312 15.711 1 93.44 340 VAL A O 1
ATOM 2701 N N . LEU A 1 341 ? -11.133 29.781 16.219 1 92.94 341 LEU A N 1
ATOM 2702 C CA . LEU A 1 341 ? -10.211 29.188 15.258 1 92.94 341 LEU A CA 1
ATOM 2703 C C . LEU A 1 341 ? -9.039 28.516 15.969 1 92.94 341 LEU A C 1
ATOM 2705 O O . LEU A 1 341 ? -8.578 28.984 17 1 92.94 341 LEU A O 1
ATOM 2709 N N . ILE A 1 342 ? -8.633 27.438 15.531 1 92 342 ILE A N 1
ATOM 2710 C CA . ILE A 1 342 ? -7.324 26.812 15.719 1 92 342 ILE A CA 1
ATOM 2711 C C . ILE A 1 342 ? -6.559 26.812 14.398 1 92 342 ILE A C 1
ATOM 2713 O O . ILE A 1 342 ? -6.98 26.172 13.43 1 92 342 ILE A O 1
ATOM 2717 N N . SER A 1 343 ? -5.484 27.547 14.359 1 89.75 343 SER A N 1
ATOM 2718 C CA . SER A 1 343 ? -4.805 27.672 13.078 1 89.75 343 SER A CA 1
ATOM 2719 C C . SER A 1 343 ? -3.328 28.016 13.258 1 89.75 343 SER A C 1
ATOM 2721 O O . SER A 1 343 ? -2.963 28.719 14.203 1 89.75 343 SER A O 1
ATOM 2723 N N . ASP A 1 344 ? -2.561 27.391 12.414 1 87.56 344 ASP A N 1
ATOM 2724 C CA . ASP A 1 344 ? -1.174 27.797 12.195 1 87.56 344 ASP A CA 1
ATOM 2725 C C . ASP A 1 344 ? -1.043 28.672 10.953 1 87.56 344 ASP A C 1
ATOM 2727 O O . ASP A 1 344 ? -1.423 28.25 9.852 1 87.56 344 ASP A O 1
ATOM 2731 N N . PRO A 1 345 ? -0.535 29.906 11.164 1 85.38 345 PRO A N 1
ATOM 2732 C CA . PRO A 1 345 ? -0.473 30.844 10.031 1 85.38 345 PRO A CA 1
ATOM 2733 C C . PRO A 1 345 ? 0.363 30.297 8.875 1 85.38 345 PRO A C 1
ATOM 2735 O O . PRO A 1 345 ? 0.239 30.781 7.742 1 85.38 345 PRO A O 1
ATOM 2738 N N . GLY A 1 346 ? 1.163 29.438 9.086 1 84.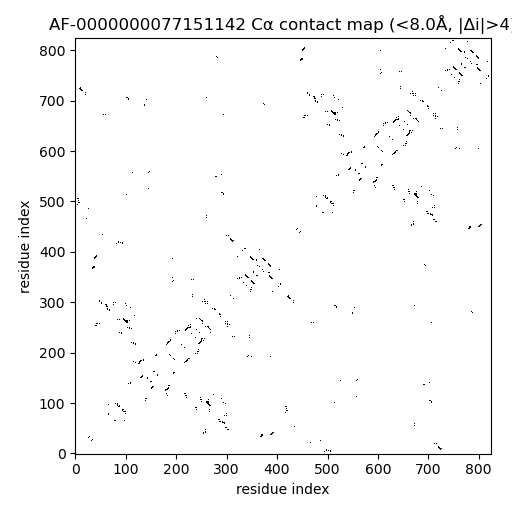94 346 GLY A N 1
ATOM 2739 C CA . GLY A 1 346 ? 2.021 28.906 8.031 1 84.94 346 GLY A CA 1
ATOM 2740 C C . GLY A 1 346 ? 1.456 27.672 7.355 1 84.94 346 GLY A C 1
ATOM 2741 O O . GLY A 1 346 ? 2.172 26.969 6.645 1 84.94 346 GLY A O 1
ATOM 2742 N N . THR A 1 347 ? 0.155 27.438 7.551 1 90.56 347 THR A N 1
ATOM 2743 C CA . THR A 1 347 ? -0.434 26.25 6.922 1 90.56 347 THR A CA 1
ATOM 2744 C C . THR A 1 347 ? -1.682 26.625 6.129 1 90.56 347 THR A C 1
ATOM 2746 O O . THR A 1 347 ? -2.225 27.719 6.297 1 90.56 347 THR A O 1
ATOM 2749 N N . ASN A 1 348 ? -2.141 25.781 5.234 1 94.88 348 ASN A N 1
ATOM 2750 C CA . ASN A 1 348 ? -3.324 26.016 4.414 1 94.88 348 ASN A CA 1
ATOM 2751 C C . ASN A 1 348 ? -4.559 25.344 5.008 1 94.88 348 ASN A C 1
ATOM 2753 O O . ASN A 1 348 ? -5.48 24.969 4.281 1 94.88 348 ASN A O 1
ATOM 2757 N N . MET A 1 349 ? -4.547 25.172 6.258 1 94.75 349 MET A N 1
ATOM 2758 C CA . MET A 1 349 ? -5.684 24.547 6.922 1 94.75 349 MET A CA 1
ATOM 2759 C C . MET A 1 349 ? -6.098 25.328 8.164 1 94.75 349 MET A C 1
ATOM 2761 O O . MET A 1 349 ? -5.281 26.031 8.75 1 94.75 349 MET A O 1
ATOM 2765 N N . VAL A 1 350 ? -7.355 25.266 8.531 1 95.69 350 VAL A N 1
ATOM 2766 C CA . VAL A 1 350 ? -7.871 25.875 9.75 1 95.69 350 VAL A CA 1
ATOM 2767 C C . VAL A 1 350 ? -8.914 24.953 10.383 1 95.69 350 VAL A C 1
ATOM 2769 O O . VAL A 1 350 ? -9.625 24.234 9.68 1 95.69 350 VAL A O 1
ATOM 2772 N N . CYS A 1 351 ? -8.859 24.859 11.641 1 96.06 351 CYS A N 1
ATOM 2773 C CA . CYS A 1 351 ? -9.875 24.156 12.422 1 96.06 351 CYS A CA 1
ATOM 2774 C C . CYS A 1 351 ? -10.852 25.141 13.055 1 96.06 351 CYS A C 1
ATOM 2776 O O . CYS A 1 351 ? -10.445 26.062 13.75 1 96.06 351 CYS A O 1
ATOM 2778 N N . LEU A 1 352 ? -12.148 24.938 12.82 1 96.56 352 LEU A N 1
ATOM 2779 C CA . LEU A 1 352 ? -13.18 25.891 13.227 1 96.56 352 LEU A CA 1
ATOM 2780 C C . LEU A 1 352 ? -14.094 25.281 14.289 1 96.56 352 LEU A C 1
ATOM 2782 O O . LEU A 1 352 ? -14.5 24.125 14.18 1 96.56 352 LEU A O 1
ATOM 2786 N N . TYR A 1 353 ? -14.305 26.016 15.273 1 95.31 353 TYR A N 1
ATOM 2787 C CA . TYR A 1 353 ? -15.32 25.703 16.266 1 95.31 353 TYR A CA 1
ATOM 2788 C C . TYR A 1 353 ? -16.438 26.734 16.25 1 95.31 353 TYR A C 1
ATOM 2790 O O . TYR A 1 353 ? -16.219 27.906 16.625 1 95.31 353 TYR A O 1
ATOM 2798 N N . PHE A 1 354 ? -17.609 26.297 15.836 1 95.44 354 PHE A N 1
ATOM 2799 C CA . PHE A 1 354 ? -18.75 27.203 15.773 1 95.44 354 PHE A CA 1
ATOM 2800 C C . PHE A 1 354 ? -19.469 27.281 17.125 1 95.44 354 PHE A C 1
ATOM 2802 O O . PHE A 1 354 ? -20.531 26.672 17.297 1 95.44 354 PHE A O 1
ATOM 2809 N N . ASP A 1 355 ? -19 28.141 17.953 1 92 355 ASP A N 1
ATOM 2810 C CA . ASP A 1 355 ? -19.406 28.156 19.359 1 92 355 ASP A CA 1
ATOM 2811 C C . ASP A 1 355 ? -20.797 28.797 19.516 1 92 355 ASP A C 1
ATOM 2813 O O . ASP A 1 355 ? -21.406 28.688 20.578 1 92 355 ASP A O 1
ATOM 2817 N N . SER A 1 356 ? -21.359 29.375 18.516 1 91.12 356 SER A N 1
ATOM 2818 C CA . SER A 1 356 ? -22.703 29.938 18.578 1 91.12 356 SER A CA 1
ATOM 2819 C C . SER A 1 356 ? -23.766 28.875 18.281 1 91.12 356 SER A C 1
ATOM 2821 O O . SER A 1 356 ? -24.953 29.094 18.562 1 91.12 356 SER A O 1
ATOM 2823 N N . LEU A 1 357 ? -23.312 27.812 17.688 1 91.44 357 LEU A N 1
ATOM 2824 C CA . LEU A 1 357 ? -24.234 26.75 17.344 1 91.44 357 LEU A CA 1
ATOM 2825 C C . LEU A 1 357 ? -24.328 25.719 18.469 1 91.44 357 LEU A C 1
ATOM 2827 O O . LEU A 1 357 ? -23.375 25.578 19.266 1 91.44 357 LEU A O 1
ATOM 2831 N N . ALA A 1 358 ? -25.453 25.047 18.531 1 86.88 358 ALA A N 1
ATOM 2832 C CA . ALA A 1 358 ? -25.641 24 19.516 1 86.88 358 ALA A CA 1
ATOM 2833 C C . ALA A 1 358 ? -24.531 22.938 19.406 1 86.88 358 ALA A C 1
ATOM 2835 O O . ALA A 1 358 ? -24.422 22.266 18.391 1 86.88 358 ALA A O 1
ATOM 2836 N N . GLN A 1 359 ? -23.719 22.875 20.438 1 86.38 359 GLN A N 1
ATOM 2837 C CA . GLN A 1 359 ? -22.625 21.906 20.531 1 86.38 359 GLN A CA 1
ATOM 2838 C C . GLN A 1 359 ? -21.578 22.141 19.469 1 86.38 359 GLN A C 1
ATOM 2840 O O . GLN A 1 359 ? -20.734 21.281 19.219 1 86.38 359 GLN A O 1
ATOM 2845 N N . GLY A 1 360 ? -21.781 23.203 18.719 1 91.12 360 GLY A N 1
ATOM 2846 C CA . GLY A 1 360 ? -20.828 23.516 17.672 1 91.12 360 GLY A CA 1
ATOM 2847 C C . GLY A 1 360 ? -21.078 22.766 16.375 1 91.12 360 GLY A C 1
ATOM 2848 O O . GLY A 1 360 ? -20.25 22.781 15.461 1 91.12 360 GLY A O 1
ATOM 2849 N N . LEU A 1 361 ? -22.203 22.141 16.25 1 93.56 361 LEU A N 1
ATOM 2850 C CA . LEU A 1 361 ? -22.516 21.281 15.117 1 93.56 361 LEU A CA 1
ATOM 2851 C C . LEU A 1 361 ? -23.141 22.078 13.977 1 93.56 361 LEU A C 1
ATOM 2853 O O . LEU A 1 361 ? -24.078 22.844 14.188 1 93.56 361 LEU A O 1
ATOM 2857 N N . LEU A 1 362 ? -22.594 21.875 12.82 1 95.31 362 LEU A N 1
ATOM 2858 C CA . LEU A 1 362 ? -23.188 22.453 11.617 1 95.31 362 LEU A CA 1
ATOM 2859 C C . LEU A 1 362 ? -24.375 21.641 11.148 1 95.31 362 LEU A C 1
ATOM 2861 O O . LEU A 1 362 ? -24.422 20.422 11.344 1 95.31 362 LEU A O 1
ATOM 2865 N N . PRO A 1 363 ? -25.359 22.375 10.5 1 95.38 363 PRO A N 1
ATOM 2866 C CA . PRO A 1 363 ? -26.453 21.609 9.891 1 95.38 363 PRO A CA 1
ATOM 2867 C C . PRO A 1 363 ? -25.953 20.641 8.82 1 95.38 363 PRO A C 1
ATOM 2869 O O . PRO A 1 363 ? -25 20.938 8.094 1 95.38 363 PRO A O 1
ATOM 2872 N N . GLU A 1 364 ? -26.703 19.594 8.633 1 92.81 364 GLU A N 1
ATOM 2873 C CA . GLU A 1 364 ? -26.328 18.516 7.715 1 92.81 364 GLU A CA 1
ATOM 2874 C C . GLU A 1 364 ? -26.141 19.047 6.297 1 92.81 364 GLU A C 1
ATOM 2876 O O . GLU A 1 364 ? -25.25 18.594 5.57 1 92.81 364 GLU A O 1
ATOM 2881 N N . TRP A 1 365 ? -27.016 19.938 5.93 1 92 365 TRP A N 1
ATOM 2882 C CA . TRP A 1 365 ? -26.938 20.422 4.555 1 92 365 TRP A CA 1
ATOM 2883 C C . TRP A 1 365 ? -25.641 21.188 4.312 1 92 365 TRP A C 1
ATOM 2885 O O . TRP A 1 365 ? -25.094 21.156 3.207 1 92 365 TRP A O 1
ATOM 2895 N N . ILE A 1 366 ? -25.047 21.891 5.32 1 94.19 366 ILE A N 1
ATOM 2896 C CA . ILE A 1 366 ? -23.766 22.578 5.191 1 94.19 366 ILE A CA 1
ATOM 2897 C C . ILE A 1 366 ? -22.641 21.562 5.129 1 94.19 366 ILE A C 1
ATOM 2899 O O . ILE A 1 366 ? -21.734 21.672 4.293 1 94.19 366 ILE A O 1
ATOM 2903 N N . GLU A 1 367 ? -22.703 20.578 6.016 1 92.81 367 GLU A N 1
ATOM 2904 C CA . GLU A 1 367 ? -21.703 19.531 6.008 1 92.81 367 GLU A CA 1
ATOM 2905 C C . GLU A 1 367 ? -21.641 18.844 4.648 1 92.81 367 GLU A C 1
ATOM 2907 O O . GLU A 1 367 ? -20.547 18.594 4.117 1 92.81 367 GLU A O 1
ATOM 2912 N N . LYS A 1 368 ? -22.797 18.578 4.09 1 88.06 368 LYS A N 1
ATOM 2913 C CA . LYS A 1 368 ? -22.875 17.906 2.795 1 88.06 368 LYS A CA 1
ATOM 2914 C C . LYS A 1 368 ? -22.391 18.828 1.674 1 88.06 368 LYS A C 1
ATOM 2916 O O . LYS A 1 368 ? -21.641 18.406 0.798 1 88.06 368 LYS A O 1
ATOM 2921 N N . LYS A 1 369 ? -22.812 20.109 1.726 1 89.56 369 LYS A N 1
ATOM 2922 C CA . LYS A 1 369 ? -22.469 21.062 0.682 1 89.56 369 LYS A CA 1
ATOM 2923 C C . LYS A 1 369 ? -20.969 21.312 0.617 1 89.56 369 LYS A C 1
ATOM 2925 O O . LYS A 1 369 ? -20.406 21.453 -0.469 1 89.56 369 LYS A O 1
ATOM 2930 N N . TYR A 1 370 ? -20.344 21.297 1.782 1 91.94 370 TYR A N 1
ATOM 2931 C CA . TYR A 1 370 ? -18.922 21.672 1.829 1 91.94 370 TYR A CA 1
ATOM 2932 C C . TYR A 1 370 ? -18.062 20.469 2.221 1 91.94 370 TYR A C 1
ATOM 2934 O O . TYR A 1 370 ? -16.859 20.609 2.463 1 91.94 370 TYR A O 1
ATOM 2942 N N . THR A 1 371 ? -18.656 19.219 2.262 1 88.44 371 THR A N 1
ATOM 2943 C CA . THR A 1 371 ? -17.969 17.969 2.58 1 88.44 371 THR A CA 1
ATOM 2944 C C . THR A 1 371 ? -17.188 18.109 3.877 1 88.44 371 THR A C 1
ATOM 2946 O O . THR A 1 371 ? -15.984 17.812 3.912 1 88.44 371 THR A O 1
ATOM 2949 N N . LEU A 1 372 ? -17.859 18.5 4.918 1 91.88 372 LEU A N 1
ATOM 2950 C CA . LEU A 1 372 ? -17.266 18.672 6.238 1 91.88 372 LEU A CA 1
ATOM 2951 C C . LEU A 1 372 ? -17.734 17.578 7.191 1 91.88 372 LEU A C 1
ATOM 2953 O O . LEU A 1 372 ? -18.859 17.094 7.082 1 91.88 372 LEU A O 1
ATOM 2957 N N . ASP A 1 373 ? -16.844 17.219 8.039 1 90.12 373 ASP A N 1
ATOM 2958 C CA . ASP A 1 373 ? -17.156 16.281 9.102 1 90.12 373 ASP A CA 1
ATOM 2959 C C . ASP A 1 373 ? -16.734 16.828 10.469 1 90.12 373 ASP A C 1
ATOM 2961 O O . ASP A 1 373 ? -15.57 17.172 10.672 1 90.12 373 ASP A O 1
ATOM 2965 N N . GLY A 1 374 ? -17.766 16.859 11.336 1 92.25 374 GLY A N 1
ATOM 2966 C CA . GLY A 1 374 ? -17.438 17.266 12.695 1 92.25 374 GLY A CA 1
ATOM 2967 C C . GLY A 1 374 ? -16.703 16.188 13.469 1 92.25 374 GLY A C 1
ATOM 2968 O O . GLY A 1 374 ? -16.953 14.992 13.289 1 92.25 374 GLY A O 1
ATOM 2969 N N . PHE A 1 375 ? -15.758 16.609 14.305 1 92.12 375 PHE A N 1
ATOM 2970 C CA . PHE A 1 375 ? -15.055 15.68 15.18 1 92.12 375 PHE A CA 1
ATOM 2971 C C . PHE A 1 375 ? -14.859 16.281 16.562 1 92.12 375 PHE A C 1
ATOM 2973 O O . PHE A 1 375 ? -14.945 17.5 16.734 1 92.12 375 PHE A O 1
ATOM 2980 N N . LEU A 1 376 ? -14.656 15.477 17.516 1 91.06 376 LEU A N 1
ATOM 2981 C CA . LEU A 1 376 ? -14.5 15.914 18.906 1 91.06 376 LEU A CA 1
ATOM 2982 C C . LEU A 1 376 ? -13.039 16.266 19.203 1 91.06 376 LEU A C 1
ATOM 2984 O O . LEU A 1 376 ? -12.133 15.562 18.75 1 91.06 376 LEU A O 1
ATOM 2988 N N . LEU A 1 377 ? -12.859 17.344 19.812 1 92.06 377 LEU A N 1
ATOM 2989 C CA . LEU A 1 377 ? -11.547 17.812 20.25 1 92.06 377 LEU A CA 1
ATOM 2990 C C . LEU A 1 377 ? -11.609 18.297 21.703 1 92.06 377 LEU A C 1
ATOM 2992 O O . LEU A 1 377 ? -12.539 19 22.094 1 92.06 377 LEU A O 1
ATOM 2996 N N . LYS A 1 378 ? -10.688 17.859 22.516 1 90.62 378 LYS A N 1
ATOM 2997 C CA . LYS A 1 378 ? -10.609 18.344 23.891 1 90.62 378 LYS A CA 1
ATOM 2998 C C . LYS A 1 378 ? -9.93 19.703 23.953 1 90.62 378 LYS A C 1
ATOM 3000 O O . LYS A 1 378 ? -8.805 19.875 23.484 1 90.62 378 LYS A O 1
ATOM 3005 N N . CYS A 1 379 ? -10.688 20.688 24.406 1 85.62 379 CYS A N 1
ATOM 3006 C CA . CYS A 1 379 ? -10.164 22.031 24.641 1 85.62 379 CYS A CA 1
ATOM 3007 C C . CYS A 1 379 ? -10.414 22.484 26.062 1 85.62 379 CYS A C 1
ATOM 3009 O O . CYS A 1 379 ? -11.562 22.594 26.5 1 85.62 379 CYS A O 1
ATOM 3011 N N . LYS A 1 380 ? -9.492 22.875 26.844 1 80.88 380 LYS A N 1
ATOM 3012 C CA . LYS A 1 380 ? -9.594 23.344 28.234 1 80.88 380 LYS A CA 1
ATOM 3013 C C . LYS A 1 380 ? -10.531 22.453 29.047 1 80.88 380 LYS A C 1
ATOM 3015 O O . LYS A 1 380 ? -11.469 22.953 29.672 1 80.88 380 LYS A O 1
ATOM 3020 N N . ASP A 1 381 ? -10.398 21.156 28.906 1 82.88 381 ASP A N 1
ATOM 3021 C CA . ASP A 1 381 ? -11.078 20.141 29.703 1 82.88 381 ASP A CA 1
ATOM 3022 C C . ASP A 1 381 ? -12.5 19.906 29.203 1 82.88 381 ASP A C 1
ATOM 3024 O O . ASP A 1 381 ? -13.32 19.281 29.891 1 82.88 381 ASP A O 1
ATOM 3028 N N . GLU A 1 382 ? -12.82 20.5 28.141 1 88.31 382 GLU A N 1
ATOM 3029 C CA . GLU A 1 382 ? -14.117 20.25 27.516 1 88.31 382 GLU A CA 1
ATOM 3030 C C . GLU A 1 382 ? -13.945 19.641 26.125 1 88.31 382 GLU A C 1
ATOM 3032 O O . GLU A 1 382 ? -12.969 19.922 25.438 1 88.31 382 GLU A O 1
ATOM 3037 N N . MET A 1 383 ? -14.922 18.812 25.828 1 90.44 383 MET A N 1
ATOM 3038 C CA . MET A 1 383 ? -14.992 18.266 24.469 1 90.44 383 MET A CA 1
ATOM 3039 C C . MET A 1 383 ? -15.852 19.156 23.578 1 90.44 383 MET A C 1
ATOM 3041 O O . MET A 1 383 ? -16.984 19.469 23.922 1 90.44 383 MET A O 1
ATOM 3045 N N . ILE A 1 384 ? -15.305 19.594 22.531 1 90.75 384 ILE A N 1
ATOM 3046 C CA . ILE A 1 384 ? -16.031 20.453 21.594 1 90.75 384 ILE A CA 1
ATOM 3047 C C . ILE A 1 384 ? -16.047 19.797 20.219 1 90.75 384 ILE A C 1
ATOM 3049 O O . ILE A 1 384 ? -15.172 18.984 19.891 1 90.75 384 ILE A O 1
ATOM 3053 N N . ILE A 1 385 ? -17.047 20.141 19.391 1 94.06 385 ILE A N 1
ATOM 3054 C CA . ILE A 1 385 ? -17.094 19.688 18 1 94.06 385 ILE A CA 1
ATOM 3055 C C . ILE A 1 385 ? -16.453 20.734 17.094 1 94.06 385 ILE A C 1
ATOM 3057 O O . ILE A 1 385 ? -16.812 21.906 17.125 1 94.06 385 ILE A O 1
ATOM 3061 N N . CYS A 1 386 ? -15.484 20.312 16.359 1 94.94 386 CYS A N 1
ATOM 3062 C CA . CYS A 1 386 ? -14.758 21.172 15.445 1 94.94 386 CYS A CA 1
ATOM 3063 C C . CYS A 1 386 ? -14.836 20.656 14.016 1 94.94 386 CYS A C 1
ATOM 3065 O O . CYS A 1 386 ? -15.289 19.531 13.781 1 94.94 386 CYS A O 1
ATOM 3067 N N . TYR A 1 387 ? -14.508 21.562 13.078 1 95.94 387 TYR A N 1
ATOM 3068 C CA . TYR A 1 387 ? -14.461 21.234 11.656 1 95.94 387 TYR A CA 1
ATOM 3069 C C . TYR A 1 387 ? -13.125 21.641 11.047 1 95.94 387 TYR A C 1
ATOM 3071 O O . TYR A 1 387 ? -12.688 22.781 11.219 1 95.94 387 TYR A O 1
ATOM 3079 N N . LYS A 1 388 ? -12.523 20.719 10.445 1 95.75 388 LYS A N 1
ATOM 3080 C CA . LYS A 1 388 ? -11.305 21.062 9.711 1 95.75 388 LYS A CA 1
ATOM 3081 C C . LYS A 1 388 ? -11.625 21.531 8.297 1 95.75 388 LYS A C 1
ATOM 3083 O O . LYS A 1 388 ? -12.492 20.969 7.629 1 95.75 388 LYS A O 1
ATOM 3088 N N . VAL A 1 389 ? -10.961 22.578 7.891 1 95.81 389 VAL A N 1
ATOM 3089 C CA . VAL A 1 389 ? -11.102 23.141 6.551 1 95.81 389 VAL A CA 1
ATOM 3090 C C . VAL A 1 389 ? -9.734 23.234 5.879 1 95.81 389 VAL A C 1
ATOM 3092 O O . VAL A 1 389 ? -8.836 23.906 6.383 1 95.81 389 VAL A O 1
ATOM 3095 N N . TYR A 1 390 ? -9.625 22.609 4.746 1 95.19 390 TYR A N 1
ATOM 3096 C CA . TYR A 1 390 ? -8.398 22.625 3.957 1 95.19 390 TYR A CA 1
ATOM 3097 C C . TYR A 1 390 ? -8.555 23.531 2.742 1 95.19 390 TYR A C 1
ATOM 3099 O O . TYR A 1 390 ? -9.547 23.453 2.016 1 95.19 390 TYR A O 1
ATOM 3107 N N . ILE A 1 391 ? -7.637 24.422 2.582 1 95.44 391 ILE A N 1
ATOM 3108 C CA . ILE A 1 391 ? -7.578 25.203 1.354 1 95.44 391 ILE A CA 1
ATOM 3109 C C . ILE A 1 391 ? -6.652 24.516 0.348 1 95.44 391 ILE A C 1
ATOM 3111 O O . ILE A 1 391 ? -5.441 24.75 0.347 1 95.44 391 ILE A O 1
ATOM 3115 N N . MET A 1 392 ? -7.27 23.734 -0.483 1 93.75 392 MET A N 1
ATOM 3116 C CA . MET A 1 392 ? -6.559 23 -1.531 1 93.75 392 MET A CA 1
ATOM 3117 C C . MET A 1 392 ? -6.641 23.75 -2.861 1 93.75 392 MET A C 1
ATOM 3119 O O . MET A 1 392 ? -7.34 24.75 -2.971 1 93.75 392 MET A O 1
ATOM 3123 N N . PRO A 1 393 ? -5.953 23.297 -3.887 1 90.94 393 PRO A N 1
ATOM 3124 C CA . PRO A 1 393 ? -5.836 24.078 -5.121 1 90.94 393 PRO A CA 1
ATOM 3125 C C . PRO A 1 393 ? -7.191 24.406 -5.75 1 90.94 393 PRO A C 1
ATOM 3127 O O . PRO A 1 393 ? -7.336 25.422 -6.426 1 90.94 393 PRO A O 1
ATOM 3130 N N . HIS A 1 394 ? -8.188 23.594 -5.539 1 89.06 394 HIS A N 1
ATOM 3131 C CA . HIS A 1 394 ? -9.492 23.812 -6.152 1 89.06 394 HIS A CA 1
ATOM 3132 C C . HIS A 1 394 ? -10.297 24.859 -5.398 1 89.06 394 HIS A C 1
ATOM 3134 O O . HIS A 1 394 ? -11.32 25.344 -5.895 1 89.06 394 HIS A O 1
ATOM 3140 N N . VAL A 1 395 ? -9.898 25.297 -4.223 1 91.69 395 VAL A N 1
ATOM 3141 C CA . VAL A 1 395 ? -10.641 26.234 -3.389 1 91.69 395 VAL A CA 1
ATOM 3142 C C . VAL A 1 395 ? -10.367 27.672 -3.838 1 91.69 395 VAL A C 1
ATOM 3144 O O . VAL A 1 395 ? -9.211 28.078 -3.945 1 91.69 395 VAL A O 1
ATOM 3147 N N . THR A 1 396 ? -11.406 28.406 -4.082 1 91.5 396 THR A N 1
ATOM 3148 C CA . THR A 1 396 ? -11.297 29.781 -4.535 1 91.5 396 THR A CA 1
ATOM 3149 C C . THR A 1 396 ? -11.82 30.75 -3.475 1 91.5 396 THR A C 1
ATOM 3151 O O . THR A 1 396 ? -12.5 30.328 -2.533 1 91.5 396 THR A O 1
ATOM 3154 N N . LYS A 1 397 ? -11.508 32.031 -3.611 1 93.38 397 LYS A N 1
ATOM 3155 C CA . LYS A 1 397 ? -12.055 33.062 -2.723 1 93.38 397 LYS A CA 1
ATOM 3156 C C . LYS A 1 397 ? -13.578 33.094 -2.801 1 93.38 397 LYS A C 1
ATOM 3158 O O . LYS A 1 397 ? -14.25 33.312 -1.794 1 93.38 397 LYS A O 1
ATOM 3163 N N . ARG A 1 398 ? -14.047 32.812 -3.971 1 91.88 398 ARG A N 1
ATOM 3164 C CA . ARG A 1 398 ? -15.5 32.812 -4.156 1 91.88 398 ARG A CA 1
ATOM 3165 C C . ARG A 1 398 ? -16.141 31.688 -3.328 1 91.88 398 ARG A C 1
ATOM 3167 O O . ARG A 1 398 ? -17.188 31.891 -2.713 1 91.88 398 ARG A O 1
ATOM 3174 N N . ALA A 1 399 ? -15.516 30.5 -3.404 1 91 399 ALA A N 1
ATOM 3175 C CA . ALA A 1 399 ? -16.016 29.391 -2.609 1 91 399 ALA A CA 1
ATOM 3176 C C . ALA A 1 399 ? -15.992 29.719 -1.12 1 91 399 ALA A C 1
ATOM 3178 O O . ALA A 1 399 ? -16.906 29.344 -0.378 1 91 399 ALA A O 1
ATOM 3179 N N . ILE A 1 400 ? -14.945 30.422 -0.719 1 93.81 400 ILE A N 1
ATOM 3180 C CA . ILE A 1 400 ? -14.797 30.812 0.679 1 93.81 400 ILE A CA 1
ATOM 3181 C C . ILE A 1 400 ? -15.906 31.781 1.061 1 93.81 400 ILE A C 1
ATOM 3183 O O . ILE A 1 400 ? -16.5 31.672 2.131 1 93.81 400 ILE A O 1
ATOM 3187 N N . LEU A 1 401 ? -16.188 32.719 0.225 1 93.94 401 LEU A N 1
ATOM 3188 C CA . LEU A 1 401 ? -17.234 33.688 0.488 1 93.94 401 LEU A CA 1
ATOM 3189 C C . LEU A 1 401 ? -18.594 33 0.598 1 93.94 401 LEU A C 1
ATOM 3191 O O . LEU A 1 401 ? -19.406 33.375 1.459 1 93.94 401 LEU A O 1
ATOM 3195 N N . GLN A 1 402 ? -18.812 32.094 -0.276 1 92.81 402 GLN A N 1
ATOM 3196 C CA . GLN A 1 402 ? -20.062 31.344 -0.217 1 92.81 402 GLN A CA 1
ATOM 3197 C C . GLN A 1 402 ? -20.188 30.594 1.104 1 92.81 402 GLN A C 1
ATOM 3199 O O . GLN A 1 402 ? -21.266 30.562 1.702 1 92.81 402 GLN A O 1
ATOM 3204 N N . PHE A 1 403 ? -19.141 30 1.511 1 94.94 403 PHE A N 1
ATOM 3205 C CA . PHE A 1 403 ? -19.109 29.266 2.768 1 94.94 403 PHE A CA 1
ATOM 3206 C C . PHE A 1 403 ? -19.406 30.188 3.943 1 94.94 403 PHE A C 1
ATOM 3208 O O . PHE A 1 403 ? -20.266 29.875 4.773 1 94.94 403 PHE A O 1
ATOM 3215 N N . VAL A 1 404 ? -18.766 31.328 3.939 1 95.56 404 VAL A N 1
ATOM 3216 C CA . VAL A 1 404 ? -18.938 32.312 5.012 1 95.56 404 VAL A CA 1
ATOM 3217 C C . VAL A 1 404 ? -20.359 32.844 5.016 1 95.56 404 VAL A C 1
ATOM 3219 O O . VAL A 1 404 ? -20.969 32.969 6.078 1 95.56 404 VAL A O 1
ATOM 3222 N N . ASP A 1 405 ? -20.891 33.062 3.861 1 94.81 405 ASP A N 1
ATOM 3223 C CA . ASP A 1 405 ? -22.25 33.562 3.744 1 94.81 405 ASP A CA 1
ATOM 3224 C C . ASP A 1 405 ? -23.266 32.531 4.266 1 94.81 405 ASP A C 1
ATOM 3226 O O . ASP A 1 405 ? -24.219 32.906 4.945 1 94.81 405 ASP A O 1
ATOM 3230 N N . ASP A 1 406 ? -23.016 31.312 3.873 1 93.94 406 ASP A N 1
ATOM 3231 C CA . ASP A 1 406 ? -23.906 30.25 4.34 1 93.94 406 ASP A CA 1
ATOM 3232 C C . ASP A 1 406 ? -23.859 30.125 5.863 1 93.94 406 ASP A C 1
ATOM 3234 O O . ASP A 1 406 ? -24.891 29.891 6.504 1 93.94 406 ASP A O 1
ATOM 3238 N N . ILE A 1 407 ? -22.734 30.281 6.453 1 95 407 ILE A N 1
ATOM 3239 C CA . ILE A 1 407 ? -22.578 30.203 7.902 1 95 407 ILE A CA 1
ATOM 3240 C C . ILE A 1 407 ? -23.234 31.406 8.555 1 95 407 ILE A C 1
ATOM 3242 O O . ILE A 1 407 ? -23.906 31.281 9.586 1 95 407 ILE A O 1
ATOM 3246 N N . ARG A 1 408 ? -23.031 32.562 7.984 1 93.88 408 ARG A N 1
ATOM 3247 C CA . ARG A 1 408 ? -23.625 33.781 8.5 1 93.88 408 ARG A CA 1
ATOM 3248 C C . ARG A 1 408 ? -25.141 33.656 8.547 1 93.88 408 ARG A C 1
ATOM 3250 O O . ARG A 1 408 ? -25.781 34.188 9.469 1 93.88 408 ARG A O 1
ATOM 3257 N N . ALA A 1 409 ? -25.656 33 7.594 1 92.75 409 ALA A N 1
ATOM 3258 C CA . ALA A 1 409 ? -27.109 32.875 7.484 1 92.75 409 ALA A CA 1
ATOM 3259 C C . ALA A 1 409 ? -27.656 31.969 8.602 1 92.75 409 ALA A C 1
ATOM 3261 O O . ALA A 1 409 ? -28.844 32.031 8.914 1 92.75 409 ALA A O 1
ATOM 3262 N N . LEU A 1 410 ? -26.844 31.141 9.125 1 90.31 410 LEU A N 1
ATOM 3263 C CA . LEU A 1 410 ? -27.281 30.297 10.242 1 90.31 410 LEU A CA 1
ATOM 3264 C C . LEU A 1 410 ? -27.438 31.125 11.516 1 90.31 410 LEU A C 1
ATOM 3266 O O . LEU A 1 410 ? -28.219 30.781 12.398 1 90.31 410 LEU A O 1
ATOM 3270 N N . ALA A 1 411 ? -26.547 32.062 11.781 1 75.19 411 ALA A N 1
ATOM 3271 C CA . ALA A 1 411 ? -26.5 32.906 12.984 1 75.19 411 ALA A CA 1
ATOM 3272 C C . ALA A 1 411 ? -27.672 33.875 13.016 1 75.19 411 ALA A C 1
ATOM 3274 O O . ALA A 1 411 ? -28.016 34.406 14.078 1 75.19 411 ALA A O 1
ATOM 3275 N N . CYS A 1 412 ? -28.406 34.094 11.859 1 61.94 412 CYS A N 1
ATOM 3276 C CA . CYS A 1 412 ? -29.594 34.938 11.844 1 61.94 412 CYS A CA 1
ATOM 3277 C C . CYS A 1 412 ? -30.844 34.125 12.148 1 61.94 412 CYS A C 1
ATOM 3279 O O . CYS A 1 412 ? -30.969 33 11.727 1 61.94 412 CYS A O 1
ATOM 3281 N N . MET B 1 1 ? 33.594 7.91 -11.359 1 29.27 1 MET B N 1
ATOM 3282 C CA . MET B 1 1 ? 32.938 9.211 -11.422 1 29.27 1 MET B CA 1
ATOM 3283 C C . MET B 1 1 ? 31.859 9.336 -10.344 1 29.27 1 MET B C 1
ATOM 3285 O O . MET B 1 1 ? 30.984 8.484 -10.25 1 29.27 1 MET B O 1
ATOM 3289 N N . GLU B 1 2 ? 31.859 9.938 -9.25 1 41.12 2 GLU B N 1
ATOM 3290 C CA . GLU B 1 2 ? 31.078 10.078 -8.023 1 41.12 2 GLU B CA 1
ATOM 3291 C C . GLU B 1 2 ? 29.625 10.453 -8.328 1 41.12 2 GLU B C 1
ATOM 3293 O O . GLU B 1 2 ? 29.375 11.43 -9.031 1 41.12 2 GLU B O 1
ATOM 3298 N N . ASP B 1 3 ? 28.688 9.547 -8.469 1 57.88 3 ASP B N 1
ATOM 3299 C CA . ASP B 1 3 ? 27.312 9.656 -8.906 1 57.88 3 ASP B CA 1
ATOM 3300 C C . ASP B 1 3 ? 26.641 10.891 -8.312 1 57.88 3 ASP B C 1
ATOM 3302 O O . ASP B 1 3 ? 26.562 11.039 -7.09 1 57.88 3 ASP B O 1
ATOM 3306 N N . GLN B 1 4 ? 26.75 12.07 -8.906 1 73.56 4 GLN B N 1
ATOM 3307 C CA . GLN B 1 4 ? 26.219 13.375 -8.531 1 73.56 4 GLN B CA 1
ATOM 3308 C C . GLN B 1 4 ? 24.766 13.258 -8.047 1 73.56 4 GLN B C 1
ATOM 3310 O O . GLN B 1 4 ? 23.922 12.664 -8.719 1 73.56 4 GLN B O 1
ATOM 3315 N N . ARG B 1 5 ? 24.594 13.594 -6.711 1 85.06 5 ARG B N 1
ATOM 3316 C CA . ARG B 1 5 ? 23.281 13.617 -6.078 1 85.06 5 ARG B CA 1
ATOM 3317 C C . ARG B 1 5 ? 22.391 14.695 -6.691 1 85.06 5 ARG B C 1
ATOM 3319 O O . ARG B 1 5 ? 22.891 15.703 -7.199 1 85.06 5 ARG B O 1
ATOM 3326 N N . TRP B 1 6 ? 21.172 14.375 -6.793 1 90.12 6 TRP B N 1
ATOM 3327 C CA . TRP B 1 6 ? 20.203 15.281 -7.41 1 90.12 6 TRP B CA 1
ATOM 3328 C C . TRP B 1 6 ? 19.609 16.234 -6.379 1 90.12 6 TRP B C 1
ATOM 3330 O O . TRP B 1 6 ? 18.922 15.805 -5.453 1 90.12 6 TRP B O 1
ATOM 3340 N N . ASN B 1 7 ? 19.875 17.547 -6.461 1 94.25 7 ASN B N 1
ATOM 3341 C CA . ASN B 1 7 ? 19.375 18.547 -5.523 1 94.25 7 ASN B CA 1
ATOM 3342 C C . ASN B 1 7 ? 17.953 19 -5.887 1 94.25 7 ASN B C 1
ATOM 3344 O O . ASN B 1 7 ? 17.547 18.906 -7.043 1 94.25 7 ASN B O 1
ATOM 3348 N N . PHE B 1 8 ? 17.266 19.406 -4.883 1 95.38 8 PHE B N 1
ATOM 3349 C CA . PHE B 1 8 ? 16 20.047 -5.156 1 95.38 8 PHE B CA 1
ATOM 3350 C C . PHE B 1 8 ? 16.203 21.375 -5.887 1 95.38 8 PHE B C 1
ATOM 3352 O O . PHE B 1 8 ? 16.797 22.297 -5.34 1 95.38 8 PHE B O 1
ATOM 3359 N N . PRO B 1 9 ? 15.703 21.531 -7.078 1 95.56 9 PRO B N 1
ATOM 3360 C CA . PRO B 1 9 ? 16 22.781 -7.797 1 95.56 9 PRO B CA 1
ATOM 3361 C C . PRO B 1 9 ? 15.305 24 -7.188 1 95.56 9 PRO B C 1
ATOM 3363 O O . PRO B 1 9 ? 14.133 23.922 -6.824 1 95.56 9 PRO B O 1
ATOM 3366 N N . ARG B 1 10 ? 16.016 25.078 -7.09 1 95.19 10 ARG B N 1
ATOM 3367 C CA . ARG B 1 10 ? 15.438 26.312 -6.578 1 95.19 10 ARG B CA 1
ATOM 3368 C C . ARG B 1 10 ? 14.375 26.844 -7.527 1 95.19 10 ARG B C 1
ATOM 3370 O O . ARG B 1 10 ? 13.258 27.156 -7.109 1 95.19 10 ARG B O 1
ATOM 3377 N N . ASN B 1 11 ? 14.875 27 -8.758 1 95.31 11 ASN B N 1
ATOM 3378 C CA . ASN B 1 11 ? 13.938 27.344 -9.828 1 95.31 11 ASN B CA 1
ATOM 3379 C C . ASN B 1 11 ? 13.547 26.109 -10.648 1 95.31 11 ASN B C 1
ATOM 3381 O O . ASN B 1 11 ? 14.414 25.344 -11.055 1 95.31 11 ASN B O 1
ATOM 3385 N N . GLY B 1 12 ? 12.266 25.953 -10.805 1 95.31 12 GLY B N 1
ATOM 3386 C CA . GLY B 1 12 ? 11.789 24.812 -11.57 1 95.31 12 GLY B CA 1
ATOM 3387 C C . GLY B 1 12 ? 12.484 24.656 -12.906 1 95.31 12 GLY B C 1
ATOM 3388 O O . GLY B 1 12 ? 12.938 25.641 -13.492 1 95.31 12 GLY B O 1
ATOM 3389 N N . LEU B 1 13 ? 12.578 23.438 -13.336 1 95.31 13 LEU B N 1
ATOM 3390 C CA . LEU B 1 13 ? 13.148 23.125 -14.641 1 95.31 13 LEU B CA 1
ATOM 3391 C C . LEU B 1 13 ? 12.156 23.438 -15.75 1 95.31 13 LEU B C 1
ATOM 3393 O O . LEU B 1 13 ? 10.938 23.328 -15.547 1 95.31 13 LEU B O 1
ATOM 3397 N N . SER B 1 14 ? 12.672 23.828 -16.906 1 95.69 14 SER B N 1
ATOM 3398 C CA . SER B 1 14 ? 11.82 24.125 -18.062 1 95.69 14 SER B CA 1
ATOM 3399 C C . SER B 1 14 ? 11.227 22.859 -18.656 1 95.69 14 SER B C 1
ATOM 3401 O O . SER B 1 14 ? 11.711 21.75 -18.391 1 95.69 14 SER B O 1
ATOM 3403 N N . MET B 1 15 ? 10.172 23.094 -19.453 1 94.12 15 MET B N 1
ATOM 3404 C CA . MET B 1 15 ? 9.547 21.969 -20.141 1 94.12 15 MET B CA 1
ATOM 3405 C C . MET B 1 15 ? 10.57 21.234 -21 1 94.12 15 MET B C 1
ATOM 3407 O O . MET B 1 15 ? 10.523 20 -21.109 1 94.12 15 MET B O 1
ATOM 3411 N N . ASP B 1 16 ? 11.492 21.875 -21.531 1 93.06 16 ASP B N 1
ATOM 3412 C CA . ASP B 1 16 ? 12.508 21.281 -22.391 1 93.06 16 ASP B CA 1
ATOM 3413 C C . ASP B 1 16 ? 13.422 20.359 -21.594 1 93.06 16 ASP B C 1
ATOM 3415 O O . ASP B 1 16 ? 13.898 19.344 -22.109 1 93.06 16 ASP B O 1
ATOM 3419 N N . GLN B 1 17 ? 13.578 20.656 -20.391 1 91.88 17 GLN B N 1
ATOM 3420 C CA . GLN B 1 17 ? 14.477 19.891 -19.531 1 91.88 17 GLN B CA 1
ATOM 3421 C C . GLN B 1 17 ? 13.781 18.656 -18.969 1 91.88 17 GLN B C 1
ATOM 3423 O O . GLN B 1 17 ? 14.445 17.672 -18.578 1 91.88 17 GLN B O 1
ATOM 3428 N N . ILE B 1 18 ? 12.453 18.734 -18.953 1 93.19 18 ILE B N 1
ATOM 3429 C CA . ILE B 1 18 ? 11.766 17.672 -18.234 1 93.19 18 ILE B CA 1
ATOM 3430 C C . ILE B 1 18 ? 11.062 16.75 -19.234 1 93.19 18 ILE B C 1
ATOM 3432 O O . ILE B 1 18 ? 10.727 15.617 -18.906 1 93.19 18 ILE B O 1
ATOM 3436 N N . LYS B 1 19 ? 10.828 17.188 -20.469 1 90.94 19 LYS B N 1
ATOM 3437 C CA . LYS B 1 19 ? 9.969 16.516 -21.438 1 90.94 19 LYS B CA 1
ATOM 3438 C C . LYS B 1 19 ? 10.477 15.109 -21.734 1 90.94 19 LYS B C 1
ATOM 3440 O O . LYS B 1 19 ? 9.68 14.188 -21.953 1 90.94 19 LYS B O 1
ATOM 3445 N N . GLU B 1 20 ? 11.75 14.938 -21.734 1 86.94 20 GLU B N 1
ATOM 3446 C CA . GLU B 1 20 ? 12.312 13.633 -22.062 1 86.94 20 GLU B CA 1
ATOM 3447 C C . GLU B 1 20 ? 11.984 12.602 -20.984 1 86.94 20 GLU B C 1
ATOM 3449 O O . GLU B 1 20 ? 11.906 11.406 -21.266 1 86.94 20 GLU B O 1
ATOM 3454 N N . TYR B 1 21 ? 11.711 13.086 -19.828 1 88.81 21 TYR B N 1
ATOM 3455 C CA . TYR B 1 21 ? 11.43 12.195 -18.703 1 88.81 21 TYR B CA 1
ATOM 3456 C C . TYR B 1 21 ? 9.938 11.891 -18.609 1 88.81 21 TYR B C 1
ATOM 3458 O O . TYR B 1 21 ? 9.539 10.945 -17.922 1 88.81 21 TYR B O 1
ATOM 3466 N N . MET B 1 22 ? 9.164 12.617 -19.297 1 90.94 22 MET B N 1
ATOM 3467 C CA . MET B 1 22 ? 7.719 12.445 -19.219 1 90.94 22 MET B CA 1
ATOM 3468 C C . MET B 1 22 ? 7.258 11.273 -20.062 1 90.94 22 MET B C 1
ATOM 3470 O O . MET B 1 22 ? 6.117 10.82 -19.938 1 90.94 22 MET B O 1
ATOM 3474 N N . ASN B 1 23 ? 8.117 10.805 -20.906 1 83.88 23 ASN B N 1
ATOM 3475 C CA . ASN B 1 23 ? 7.773 9.688 -21.781 1 83.88 23 ASN B CA 1
ATOM 3476 C C . ASN B 1 23 ? 8.758 8.531 -21.625 1 83.88 23 ASN B C 1
ATOM 3478 O O . ASN B 1 23 ? 9.961 8.703 -21.812 1 83.88 23 ASN B O 1
ATOM 3482 N N . PRO B 1 24 ? 8.195 7.406 -21.141 1 74.88 24 PRO B N 1
ATOM 3483 C CA . PRO B 1 24 ? 9.133 6.297 -20.953 1 74.88 24 PRO B CA 1
ATOM 3484 C C . PRO B 1 24 ? 9.719 5.781 -22.266 1 74.88 24 PRO B C 1
ATOM 3486 O O . PRO B 1 24 ? 10.727 5.07 -22.25 1 74.88 24 PRO B O 1
ATOM 3489 N N . GLY B 1 25 ? 10.07 6.645 -23.172 1 58.75 25 GLY B N 1
ATOM 3490 C CA . GLY B 1 25 ? 10.602 6.289 -24.469 1 58.75 25 GLY B CA 1
ATOM 3491 C C . GLY B 1 25 ? 10.484 4.809 -24.781 1 58.75 25 GLY B C 1
ATOM 3492 O O . GLY B 1 25 ? 9.711 4.094 -24.141 1 58.75 25 GLY B O 1
ATOM 3493 N N . ARG B 1 26 ? 11.477 4.32 -25.734 1 52.28 26 ARG B N 1
ATOM 3494 C CA . ARG B 1 26 ? 11.828 3.055 -26.375 1 52.28 26 ARG B CA 1
ATOM 3495 C C . ARG B 1 26 ? 12.195 2.002 -25.344 1 52.28 26 ARG B C 1
ATOM 3497 O O . ARG B 1 26 ? 12.445 0.844 -25.688 1 52.28 26 ARG B O 1
ATOM 3504 N N . ASN B 1 27 ? 12.242 2.398 -24.219 1 48.16 27 ASN B N 1
ATOM 3505 C CA . ASN B 1 27 ? 12.836 1.593 -23.156 1 48.16 27 ASN B CA 1
ATOM 3506 C C . ASN B 1 27 ? 11.953 0.402 -22.797 1 48.16 27 ASN B C 1
ATOM 3508 O O . ASN B 1 27 ? 12.414 -0.561 -22.188 1 48.16 27 ASN B O 1
ATOM 3512 N N . TYR B 1 28 ? 10.602 0.609 -22.953 1 51.94 28 TYR B N 1
ATOM 3513 C CA . TYR B 1 28 ? 9.758 -0.521 -22.578 1 51.94 28 TYR B CA 1
ATOM 3514 C C . TYR B 1 28 ? 9.375 -1.346 -23.797 1 51.94 28 TYR B C 1
ATOM 3516 O O . TYR B 1 28 ? 8.68 -2.357 -23.688 1 51.94 28 TYR B O 1
ATOM 3524 N N . ASP B 1 29 ? 9.695 -0.726 -24.984 1 49.56 29 ASP B N 1
ATOM 3525 C CA . ASP B 1 29 ? 9.281 -1.565 -26.109 1 49.56 29 ASP B CA 1
ATOM 3526 C C . ASP B 1 29 ? 10.18 -2.793 -26.234 1 49.56 29 ASP B C 1
ATOM 3528 O O . ASP B 1 29 ? 11.242 -2.729 -26.859 1 49.56 29 ASP B O 1
ATOM 3532 N N . CYS B 1 30 ? 9.977 -3.719 -25.281 1 51.34 30 CYS B N 1
ATOM 3533 C CA . CYS B 1 30 ? 10.703 -4.984 -25.266 1 51.34 30 CYS B CA 1
ATOM 3534 C C . CYS B 1 30 ? 11.047 -5.438 -26.672 1 51.34 30 CYS B C 1
ATOM 3536 O O . CYS B 1 30 ? 12.203 -5.738 -26.969 1 51.34 30 CYS B O 1
ATOM 3538 N N . LEU B 1 31 ? 9.984 -5.594 -27.5 1 50.69 31 LEU B N 1
ATOM 3539 C CA . LEU B 1 31 ? 10.289 -6.262 -28.75 1 50.69 31 LEU B CA 1
ATOM 3540 C C . LEU B 1 31 ? 11.133 -5.363 -29.656 1 50.69 31 LEU B C 1
ATOM 3542 O O . LEU B 1 31 ? 11.984 -5.852 -30.406 1 50.69 31 LEU B O 1
ATOM 3546 N N . ASP B 1 32 ? 10.891 -4.148 -29.438 1 50.72 32 ASP B N 1
ATOM 3547 C CA . ASP B 1 32 ? 11.562 -3.295 -30.406 1 50.72 32 ASP B CA 1
ATOM 3548 C C . ASP B 1 32 ? 13.062 -3.207 -30.125 1 50.72 32 ASP B C 1
ATOM 3550 O O . ASP B 1 32 ? 13.859 -2.982 -31.031 1 50.72 32 ASP B O 1
ATOM 3554 N N . ASN B 1 33 ? 13.352 -3.441 -28.891 1 56.28 33 ASN B N 1
ATOM 3555 C CA . ASN B 1 33 ? 14.773 -3.328 -28.594 1 56.28 33 ASN B CA 1
ATOM 3556 C C . ASN B 1 33 ? 15.438 -4.699 -28.484 1 56.28 33 ASN B C 1
ATOM 3558 O O . ASN B 1 33 ? 16.562 -4.812 -28 1 56.28 33 ASN B O 1
ATOM 3562 N N . GLY B 1 34 ? 14.578 -5.691 -28.984 1 63.66 34 GLY B N 1
ATOM 3563 C CA . GLY B 1 34 ? 15.117 -7.043 -28.953 1 63.66 34 GLY B CA 1
ATOM 3564 C C . GLY B 1 34 ? 14.992 -7.707 -27.609 1 63.66 34 GLY B C 1
ATOM 3565 O O . GLY B 1 34 ? 15.352 -8.875 -27.438 1 63.66 34 GLY B O 1
ATOM 3566 N N . LYS B 1 35 ? 14.422 -7.027 -26.578 1 77.31 35 LYS B N 1
ATOM 3567 C CA . LYS B 1 35 ? 14.234 -7.617 -25.25 1 77.31 35 LYS B CA 1
ATOM 3568 C C . LYS B 1 3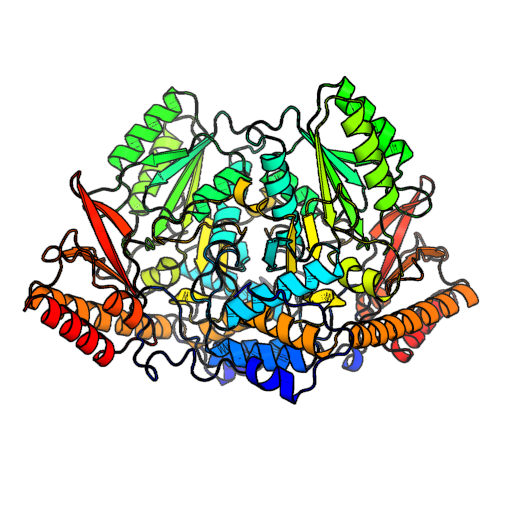5 ? 12.828 -8.195 -25.109 1 77.31 35 LYS B C 1
ATOM 3570 O O . LYS B 1 35 ? 11.867 -7.633 -25.625 1 77.31 35 LYS B O 1
ATOM 3575 N N . VAL B 1 36 ? 12.812 -9.453 -24.656 1 81.75 36 VAL B N 1
ATOM 3576 C CA . VAL B 1 36 ? 11.539 -10.094 -24.344 1 81.75 36 VAL B CA 1
ATOM 3577 C C . VAL B 1 36 ? 11.422 -10.305 -22.844 1 81.75 36 VAL B C 1
ATOM 3579 O O . VAL B 1 36 ? 12.297 -10.906 -22.219 1 81.75 36 VAL B O 1
ATOM 3582 N N . PHE B 1 37 ? 10.391 -9.758 -22.312 1 87.19 37 PHE B N 1
ATOM 3583 C CA . PHE B 1 37 ? 10.172 -9.867 -20.875 1 87.19 37 PHE B CA 1
ATOM 3584 C C . PHE B 1 37 ? 9.484 -11.18 -20.531 1 87.19 37 PHE B C 1
ATOM 3586 O O . PHE B 1 37 ? 8.266 -11.289 -20.609 1 87.19 37 PHE B O 1
ATOM 3593 N N . LEU B 1 38 ? 10.289 -12.148 -20.031 1 92.12 38 LEU B N 1
ATOM 3594 C CA . LEU B 1 38 ? 9.75 -13.484 -19.766 1 92.12 38 LEU B CA 1
ATOM 3595 C C . LEU B 1 38 ? 9.836 -13.82 -18.281 1 92.12 38 LEU B C 1
ATOM 3597 O O . LEU B 1 38 ? 9.172 -14.75 -17.812 1 92.12 38 LEU B O 1
ATOM 3601 N N . GLY B 1 39 ? 10.625 -13.031 -17.547 1 90.81 39 GLY B N 1
ATOM 3602 C CA . GLY B 1 39 ? 11 -13.5 -16.219 1 90.81 39 GLY B CA 1
ATOM 3603 C C . GLY B 1 39 ? 10.07 -13 -15.125 1 90.81 39 GLY B C 1
ATOM 3604 O O . GLY B 1 39 ? 10.195 -13.406 -13.969 1 90.81 39 GLY B O 1
ATOM 3605 N N . TYR B 1 40 ? 9.094 -12.102 -15.445 1 88.81 40 TYR B N 1
ATOM 3606 C CA . TYR B 1 40 ? 8.242 -11.492 -14.438 1 88.81 40 TYR B CA 1
ATOM 3607 C C . TYR B 1 40 ? 6.793 -11.422 -14.914 1 88.81 40 TYR B C 1
ATOM 3609 O O . TYR B 1 40 ? 6.535 -11.336 -16.125 1 88.81 40 TYR B O 1
ATOM 3617 N N . PRO B 1 41 ? 5.895 -11.453 -13.969 1 90.94 41 PRO B N 1
ATOM 3618 C CA . PRO B 1 41 ? 4.484 -11.43 -14.359 1 90.94 41 PRO B CA 1
ATOM 3619 C C . PRO B 1 41 ? 3.959 -10.023 -14.602 1 90.94 41 PRO B C 1
ATOM 3621 O O . PRO B 1 41 ? 2.859 -9.68 -14.156 1 90.94 41 PRO B O 1
ATOM 3624 N N . GLN B 1 42 ? 4.711 -9.25 -15.312 1 86.12 42 GLN B N 1
ATOM 3625 C CA . GLN B 1 42 ? 4.262 -7.922 -15.703 1 86.12 42 GLN B CA 1
ATOM 3626 C C . GLN B 1 42 ? 3.27 -8 -16.859 1 86.12 42 GLN B C 1
ATOM 3628 O O . GLN B 1 42 ? 3.574 -8.562 -17.906 1 86.12 42 GLN B O 1
ATOM 3633 N N . THR B 1 43 ? 2.16 -7.379 -16.703 1 89.56 43 THR B N 1
ATOM 3634 C CA . THR B 1 43 ? 1.108 -7.512 -17.703 1 89.56 43 THR B CA 1
ATOM 3635 C C . THR B 1 43 ? 1.082 -6.293 -18.625 1 89.56 43 THR B C 1
ATOM 3637 O O . THR B 1 43 ? 1.465 -5.191 -18.219 1 89.56 43 THR B O 1
ATOM 3640 N N . THR B 1 44 ? 0.725 -6.516 -19.859 1 90.75 44 THR B N 1
ATOM 3641 C CA . THR B 1 44 ? 0.23 -5.422 -20.688 1 90.75 44 THR B CA 1
ATOM 3642 C C . THR B 1 44 ? -1.232 -5.121 -20.359 1 90.75 44 THR B C 1
ATOM 3644 O O . THR B 1 44 ? -2.117 -5.918 -20.688 1 90.75 44 THR B O 1
ATOM 3647 N N . PRO B 1 45 ? -1.453 -3.984 -19.781 1 95.06 45 PRO B N 1
ATOM 3648 C CA . PRO B 1 45 ? -2.836 -3.717 -19.375 1 95.06 45 PRO B CA 1
ATOM 3649 C C . PRO B 1 45 ? -3.795 -3.658 -20.562 1 95.06 45 PRO B C 1
ATOM 3651 O O . PRO B 1 45 ? -3.393 -3.291 -21.672 1 95.06 45 PRO B O 1
ATOM 3654 N N . HIS B 1 46 ? -4.984 -4.07 -20.328 1 96.19 46 HIS B N 1
ATOM 3655 C CA . HIS B 1 46 ? -6.035 -3.967 -21.328 1 96.19 46 HIS B CA 1
ATOM 3656 C C . HIS B 1 46 ? -6.312 -2.512 -21.688 1 96.19 46 HIS B C 1
ATOM 3658 O O . HIS B 1 46 ? -6.32 -1.642 -20.828 1 96.19 46 HIS B O 1
ATOM 3664 N N . PRO B 1 47 ? -6.609 -2.225 -22.984 1 95.5 47 PRO B N 1
ATOM 3665 C CA . PRO B 1 47 ? -6.887 -0.844 -23.391 1 95.5 47 PRO B CA 1
ATOM 3666 C C . PRO B 1 47 ? -8.023 -0.212 -22.594 1 95.5 47 PRO B C 1
ATOM 3668 O O . PRO B 1 47 ? -7.977 0.98 -22.281 1 95.5 47 PRO B O 1
ATOM 3671 N N . ILE B 1 48 ? -8.992 -1.013 -22.203 1 96.5 48 ILE B N 1
ATOM 3672 C CA . ILE B 1 48 ? -10.125 -0.499 -21.453 1 96.5 48 ILE B CA 1
ATOM 3673 C C . ILE B 1 48 ? -9.672 -0.078 -20.062 1 96.5 48 ILE B C 1
ATOM 3675 O O . ILE B 1 48 ? -10.164 0.917 -19.516 1 96.5 48 ILE B O 1
ATOM 3679 N N . ALA B 1 49 ? -8.812 -0.841 -19.438 1 96.94 49 ALA B N 1
ATOM 3680 C CA . ALA B 1 49 ? -8.266 -0.498 -18.125 1 96.94 49 ALA B CA 1
ATOM 3681 C C . ALA B 1 49 ? -7.488 0.813 -18.188 1 96.94 49 ALA B C 1
ATOM 3683 O O . ALA B 1 49 ? -7.656 1.679 -17.328 1 96.94 49 ALA B O 1
ATOM 3684 N N . ILE B 1 50 ? -6.684 0.979 -19.234 1 95.69 50 ILE B N 1
ATOM 3685 C CA . ILE B 1 50 ? -5.859 2.168 -19.438 1 95.69 50 ILE B CA 1
ATOM 3686 C C . ILE B 1 50 ? -6.754 3.395 -19.594 1 95.69 50 ILE B C 1
ATOM 3688 O O . ILE B 1 50 ? -6.551 4.414 -18.938 1 95.69 50 ILE B O 1
ATOM 3692 N N . LYS B 1 51 ? -7.688 3.262 -20.469 1 96.06 51 LYS B N 1
ATOM 3693 C CA . LYS B 1 51 ? -8.586 4.379 -20.75 1 96.06 51 LYS B CA 1
ATOM 3694 C C . LYS B 1 51 ? -9.336 4.809 -19.5 1 96.06 51 LYS B C 1
ATOM 3696 O O . LYS B 1 51 ? -9.414 6 -19.188 1 96.06 51 LYS B O 1
ATOM 3701 N N . THR B 1 52 ? -9.883 3.83 -18.781 1 96.19 52 THR B N 1
ATOM 3702 C CA . THR B 1 52 ? -10.641 4.125 -17.578 1 96.19 52 THR B CA 1
ATOM 3703 C C . THR B 1 52 ? -9.75 4.77 -16.516 1 96.19 52 THR B C 1
ATOM 3705 O O . THR B 1 52 ? -10.125 5.762 -15.891 1 96.19 52 THR B O 1
ATOM 3708 N N . TYR B 1 53 ? -8.594 4.172 -16.328 1 95.94 53 TYR B N 1
ATOM 3709 C CA . TYR B 1 53 ? -7.648 4.719 -15.352 1 95.94 53 TYR B CA 1
ATOM 3710 C C . TYR B 1 53 ? -7.336 6.18 -15.664 1 95.94 53 TYR B C 1
ATOM 3712 O O . TYR B 1 53 ? -7.402 7.035 -14.781 1 95.94 53 TYR B O 1
ATOM 3720 N N . LYS B 1 54 ? -7.035 6.453 -16.906 1 94.5 54 LYS B N 1
ATOM 3721 C CA . LYS B 1 54 ? -6.684 7.797 -17.344 1 94.5 54 LYS B CA 1
ATOM 3722 C C . LYS B 1 54 ? -7.828 8.781 -17.094 1 94.5 54 LYS B C 1
ATOM 3724 O O . LYS B 1 54 ? -7.594 9.914 -16.672 1 94.5 54 LYS B O 1
ATOM 3729 N N . ASN B 1 55 ? -9.016 8.336 -17.281 1 92.56 55 ASN B N 1
ATOM 3730 C CA . ASN B 1 55 ? -10.18 9.203 -17.141 1 92.56 55 ASN B CA 1
ATOM 3731 C C . ASN B 1 55 ? -10.414 9.578 -15.672 1 92.56 55 ASN B C 1
ATOM 3733 O O . ASN B 1 55 ? -10.922 10.656 -15.383 1 92.56 55 ASN B O 1
ATOM 3737 N N . TYR B 1 56 ? -10.039 8.758 -14.766 1 91.88 56 TYR B N 1
ATOM 3738 C CA . TYR B 1 56 ? -10.32 8.977 -13.352 1 91.88 56 TYR B CA 1
ATOM 3739 C C . TYR B 1 56 ? -9.18 9.719 -12.68 1 91.88 56 TYR B C 1
ATOM 3741 O O . TYR B 1 56 ? -9.344 10.273 -11.586 1 91.88 56 TYR B O 1
ATOM 3749 N N . LEU B 1 57 ? -8.039 9.734 -13.328 1 90.81 57 LEU B N 1
ATOM 3750 C CA . LEU B 1 57 ? -6.82 10.25 -12.719 1 90.81 57 LEU B CA 1
ATOM 3751 C C . LEU B 1 57 ? -6.984 11.719 -12.328 1 90.81 57 LEU B C 1
ATOM 3753 O O . LEU B 1 57 ? -6.504 12.141 -11.273 1 90.81 57 LEU B O 1
ATOM 3757 N N . GLN B 1 58 ? -7.637 12.484 -13.094 1 85.62 58 GLN B N 1
ATOM 3758 C CA . GLN B 1 58 ? -7.719 13.93 -12.914 1 85.62 58 GLN B CA 1
ATOM 3759 C C . GLN B 1 58 ? -8.617 14.281 -11.727 1 85.62 58 GLN B C 1
ATOM 3761 O O . GLN B 1 58 ? -8.461 15.344 -11.117 1 85.62 58 GLN B O 1
ATOM 3766 N N . TYR B 1 59 ? -9.492 13.43 -11.328 1 84.12 59 TYR B N 1
ATOM 3767 C CA . TYR B 1 59 ? -10.422 13.711 -10.242 1 84.12 59 TYR B CA 1
ATOM 3768 C C . TYR B 1 59 ? -9.789 13.375 -8.891 1 84.12 59 TYR B C 1
ATOM 3770 O O . TYR B 1 59 ? -10.188 13.922 -7.859 1 84.12 59 TYR B O 1
ATOM 3778 N N . ASN B 1 60 ? -8.859 12.445 -8.93 1 88.56 60 ASN B N 1
ATOM 3779 C CA . ASN B 1 60 ? -8.023 12.125 -7.781 1 88.56 60 ASN B CA 1
ATOM 3780 C C . ASN B 1 60 ? -8.852 11.781 -6.551 1 88.56 60 ASN B C 1
ATOM 3782 O O . ASN B 1 60 ? -8.562 12.25 -5.449 1 88.56 60 ASN B O 1
ATOM 3786 N N . ASP B 1 61 ? -9.898 10.977 -6.742 1 87.12 61 ASP B N 1
ATOM 3787 C CA . ASP B 1 61 ? -10.742 10.555 -5.629 1 87.12 61 ASP B CA 1
ATOM 3788 C C . ASP B 1 61 ? -10.023 9.523 -4.758 1 87.12 61 ASP B C 1
ATOM 3790 O O . ASP B 1 61 ? -9.328 8.641 -5.273 1 87.12 61 ASP B O 1
ATOM 3794 N N . ASN B 1 62 ? -10.281 9.711 -3.457 1 87.06 62 ASN B N 1
ATOM 3795 C CA . ASN B 1 62 ? -9.672 8.828 -2.467 1 87.06 62 ASN B CA 1
ATOM 3796 C C . ASN B 1 62 ? -10.656 7.77 -1.975 1 87.06 62 ASN B C 1
ATOM 3798 O O . ASN B 1 62 ? -11.789 8.094 -1.6 1 87.06 62 ASN B O 1
ATOM 3802 N N . HIS B 1 63 ? -10.234 6.566 -2.029 1 84 63 HIS B N 1
ATOM 3803 C CA . HIS B 1 63 ? -10.953 5.492 -1.356 1 84 63 HIS B CA 1
ATOM 3804 C C . HIS B 1 63 ? -10.344 5.195 0.01 1 84 63 HIS B C 1
ATOM 3806 O O . HIS B 1 63 ? -9.125 5.133 0.151 1 84 63 HIS B O 1
ATOM 3812 N N . VAL B 1 64 ? -11.273 5.109 0.972 1 76.75 64 VAL B N 1
ATOM 3813 C CA . VAL B 1 64 ? -10.844 4.723 2.312 1 76.75 64 VAL B CA 1
ATOM 3814 C C . VAL B 1 64 ? -11.812 3.688 2.883 1 76.75 64 VAL B C 1
ATOM 3816 O O . VAL B 1 64 ? -13.016 3.729 2.6 1 76.75 64 VAL B O 1
ATOM 3819 N N . GLY B 1 65 ? -11.305 2.746 3.617 1 75.31 65 GLY B N 1
ATOM 3820 C CA . GLY B 1 65 ? -12.156 1.748 4.246 1 75.31 65 GLY B CA 1
ATOM 3821 C C . GLY B 1 65 ? -12.703 0.724 3.268 1 75.31 65 GLY B C 1
ATOM 3822 O O . GLY B 1 65 ? -12.094 0.474 2.223 1 75.31 65 GLY B O 1
ATOM 3823 N N . THR B 1 66 ? -13.703 -0.021 3.785 1 77.12 66 THR B N 1
ATOM 3824 C CA . THR B 1 66 ? -14.367 -1.036 2.975 1 77.12 66 THR B CA 1
ATOM 3825 C C . THR B 1 66 ? -15.844 -0.71 2.805 1 77.12 66 THR B C 1
ATOM 3827 O O . THR B 1 66 ? -16.391 0.095 3.559 1 77.12 66 THR B O 1
ATOM 3830 N N . PHE B 1 67 ? -16.406 -1.196 1.808 1 71.75 67 PHE B N 1
ATOM 3831 C CA . PHE B 1 67 ? -17.766 -0.863 1.425 1 71.75 67 PHE B CA 1
ATOM 3832 C C . PHE B 1 67 ? -18.766 -1.327 2.486 1 71.75 67 PHE B C 1
ATOM 3834 O O . PHE B 1 67 ? -19.875 -0.809 2.574 1 71.75 67 PHE B O 1
ATOM 3841 N N . SER B 1 68 ? -18.328 -2.205 3.281 1 69.5 68 SER B N 1
ATOM 3842 C CA . SER B 1 68 ? -19.25 -2.771 4.262 1 69.5 68 SER B CA 1
ATOM 3843 C C . SER B 1 68 ? -19.344 -1.896 5.508 1 69.5 68 SER B C 1
ATOM 3845 O O . SER B 1 68 ? -20.109 -2.189 6.426 1 69.5 68 SER B O 1
ATOM 3847 N N . ASN B 1 69 ? -18.406 -0.867 5.727 1 66.19 69 ASN B N 1
ATOM 3848 C CA . ASN B 1 69 ? -18.5 0.04 6.863 1 66.19 69 ASN B CA 1
ATOM 3849 C C . ASN B 1 69 ? -19.891 0.682 6.945 1 66.19 69 ASN B C 1
ATOM 3851 O O . ASN B 1 69 ? -20.484 0.756 8.023 1 66.19 69 ASN B O 1
ATOM 3855 N N . ASN B 1 70 ? -20.266 1.663 6.078 1 60.31 70 ASN B N 1
ATOM 3856 C CA . ASN B 1 70 ? -21.562 2.322 6.094 1 60.31 70 ASN B CA 1
ATOM 3857 C C . ASN B 1 70 ? -22.219 2.307 4.715 1 60.31 70 ASN B C 1
ATOM 3859 O O . ASN B 1 70 ? -21.547 2.537 3.703 1 60.31 70 ASN B O 1
ATOM 3863 N N . ASN B 1 71 ? -23.219 1.312 4.547 1 53.31 71 ASN B N 1
ATOM 3864 C CA . ASN B 1 71 ? -24 1.141 3.324 1 53.31 71 ASN B CA 1
ATOM 3865 C C . ASN B 1 71 ? -24.453 2.48 2.764 1 53.31 71 ASN B C 1
ATOM 3867 O O . ASN B 1 71 ? -25.219 2.523 1.791 1 53.31 71 ASN B O 1
ATOM 3871 N N . THR B 1 72 ? -24.219 3.576 3.432 1 55.38 72 THR B N 1
ATOM 3872 C CA . THR B 1 72 ? -25.031 4.695 2.943 1 55.38 72 THR B CA 1
ATOM 3873 C C . THR B 1 72 ? -24.562 5.125 1.555 1 55.38 72 THR B C 1
ATOM 3875 O O . THR B 1 72 ? -23.75 4.445 0.928 1 55.38 72 THR B O 1
ATOM 3878 N N . ASP B 1 73 ? -24.328 6.418 1.188 1 58.94 73 ASP B N 1
ATOM 3879 C CA . ASP B 1 73 ? -24.219 7.152 -0.069 1 58.94 73 ASP B CA 1
ATOM 3880 C C . ASP B 1 73 ? -22.797 7.078 -0.631 1 58.94 73 ASP B C 1
ATOM 3882 O O . ASP B 1 73 ? -22.031 8.031 -0.506 1 58.94 73 ASP B O 1
ATOM 3886 N N . LEU B 1 74 ? -22.688 5.852 -1.284 1 60.28 74 LEU B N 1
ATOM 3887 C CA . LEU B 1 74 ? -21.391 5.707 -1.949 1 60.28 74 LEU B CA 1
ATOM 3888 C C . LEU B 1 74 ? -21.359 6.531 -3.232 1 60.28 74 LEU B C 1
ATOM 3890 O O . LEU B 1 74 ? -22.312 6.543 -4 1 60.28 74 LEU B O 1
ATOM 3894 N N . ASN B 1 75 ? -20.219 7.215 -3.367 1 76.38 75 ASN B N 1
ATOM 3895 C CA . ASN B 1 75 ? -20 7.801 -4.684 1 76.38 75 ASN B CA 1
ATOM 3896 C C . ASN B 1 75 ? -19.781 6.73 -5.746 1 76.38 75 ASN B C 1
ATOM 3898 O O . ASN B 1 75 ? -19.75 5.539 -5.438 1 76.38 75 ASN B O 1
ATOM 3902 N N . ILE B 1 76 ? -19.688 7 -6.914 1 80.81 76 ILE B N 1
ATOM 3903 C CA . ILE B 1 76 ? -19.688 6.066 -8.039 1 80.81 76 ILE B CA 1
ATOM 3904 C C . ILE B 1 76 ? -18.469 5.145 -7.949 1 80.81 76 ILE B C 1
ATOM 3906 O O . ILE B 1 76 ? -18.594 3.938 -8.164 1 80.81 76 ILE B O 1
ATOM 3910 N N . SER B 1 77 ? -17.312 5.699 -7.629 1 86.38 77 SER B N 1
ATOM 3911 C CA . SER B 1 77 ? -16.109 4.863 -7.602 1 86.38 77 SER B CA 1
ATOM 3912 C C . SER B 1 77 ? -16.172 3.867 -6.445 1 86.38 77 SER B C 1
ATOM 3914 O O . SER B 1 77 ? -15.664 2.746 -6.562 1 86.38 77 SER B O 1
ATOM 3916 N N . ARG B 1 78 ? -16.797 4.195 -5.359 1 88.12 78 ARG B N 1
ATOM 3917 C CA . ARG B 1 78 ? -16.953 3.285 -4.23 1 88.12 78 ARG B CA 1
ATOM 3918 C C . ARG B 1 78 ? -17.953 2.186 -4.555 1 88.12 78 ARG B C 1
ATOM 3920 O O . ARG B 1 78 ? -17.781 1.041 -4.129 1 88.12 78 ARG B O 1
ATOM 3927 N N . LYS B 1 79 ? -19.016 2.578 -5.246 1 88.75 79 LYS B N 1
ATOM 3928 C CA . LYS B 1 79 ? -19.969 1.578 -5.723 1 88.75 79 LYS B CA 1
ATOM 3929 C C . LYS B 1 79 ? -19.297 0.578 -6.656 1 88.75 79 LYS B C 1
ATOM 3931 O O . LYS B 1 79 ? -19.562 -0.622 -6.594 1 88.75 79 LYS B O 1
ATOM 3936 N N . MET B 1 80 ? -18.453 1.095 -7.48 1 92.5 80 MET B N 1
ATOM 3937 C CA . MET B 1 80 ? -17.719 0.239 -8.398 1 92.5 80 MET B CA 1
ATOM 3938 C C . MET B 1 80 ? -16.828 -0.737 -7.633 1 92.5 80 MET B C 1
ATOM 3940 O O . MET B 1 80 ? -16.75 -1.915 -7.984 1 92.5 80 MET B O 1
ATOM 3944 N N . GLU B 1 81 ? -16.141 -0.267 -6.586 1 94.75 81 GLU B N 1
ATOM 3945 C CA . GLU B 1 81 ? -15.305 -1.158 -5.789 1 94.75 81 GLU B CA 1
ATOM 3946 C C . GLU B 1 81 ? -16.141 -2.238 -5.109 1 94.75 81 GLU B C 1
ATOM 3948 O O . GLU B 1 81 ? -15.758 -3.408 -5.09 1 94.75 81 GLU B O 1
ATOM 3953 N N . LYS B 1 82 ? -17.281 -1.832 -4.574 1 93.5 82 LYS B N 1
ATOM 3954 C CA . LYS B 1 82 ? -18.172 -2.801 -3.947 1 93.5 82 LYS B CA 1
ATOM 3955 C C . LYS B 1 82 ? -18.594 -3.887 -4.934 1 93.5 82 LYS B C 1
ATOM 3957 O O . LYS B 1 82 ? -18.484 -5.078 -4.633 1 93.5 82 LYS B O 1
ATOM 3962 N N . GLN B 1 83 ? -19 -3.443 -6.086 1 94.56 83 GLN B N 1
ATOM 3963 C CA . GLN B 1 83 ? -19.469 -4.391 -7.098 1 94.56 83 GLN B CA 1
ATOM 3964 C C . GLN B 1 83 ? -18.328 -5.289 -7.562 1 94.56 83 GLN B C 1
ATOM 3966 O O . GLN B 1 83 ? -18.531 -6.48 -7.812 1 94.56 83 GLN B O 1
ATOM 3971 N N . PHE B 1 84 ? -17.234 -4.715 -7.645 1 97.38 84 PHE B N 1
ATOM 3972 C CA . PHE B 1 84 ? -16.062 -5.484 -8.047 1 97.38 84 PHE B CA 1
ATOM 3973 C C . PHE B 1 84 ? -15.742 -6.566 -7.023 1 97.38 84 PHE B C 1
ATOM 3975 O O . PHE B 1 84 ? -15.461 -7.711 -7.391 1 97.38 84 PHE B O 1
ATOM 3982 N N . ILE B 1 85 ? -15.781 -6.246 -5.727 1 96.88 85 ILE B N 1
ATOM 3983 C CA . ILE B 1 85 ? -15.523 -7.211 -4.66 1 96.88 85 ILE B CA 1
ATOM 3984 C C . ILE B 1 85 ? -16.609 -8.297 -4.676 1 96.88 85 ILE B C 1
ATOM 3986 O O . ILE B 1 85 ? -16.297 -9.477 -4.504 1 96.88 85 ILE B O 1
ATOM 3990 N N . GLU B 1 86 ? -17.812 -7.91 -4.934 1 96.31 86 GLU B N 1
ATOM 3991 C CA . GLU B 1 86 ? -18.906 -8.867 -5.039 1 96.31 86 GLU B CA 1
ATOM 3992 C C . GLU B 1 86 ? -18.688 -9.82 -6.211 1 96.31 86 GLU B C 1
ATOM 3994 O O . GLU B 1 86 ? -18.938 -11.023 -6.094 1 96.31 86 GLU B O 1
ATOM 3999 N N . MET B 1 87 ? -18.25 -9.289 -7.305 1 97 87 MET B N 1
ATOM 4000 C CA . MET B 1 87 ? -17.938 -10.102 -8.477 1 97 87 MET B CA 1
ATOM 4001 C C . MET B 1 87 ? -16.906 -11.172 -8.141 1 97 87 MET B C 1
ATOM 4003 O O . MET B 1 87 ? -17.078 -12.336 -8.484 1 97 87 MET B O 1
ATOM 4007 N N . LEU B 1 88 ? -15.898 -10.773 -7.465 1 97.94 88 LEU B N 1
ATOM 4008 C CA . LEU B 1 88 ? -14.836 -11.719 -7.105 1 97.94 88 LEU B CA 1
ATOM 4009 C C . LEU B 1 88 ? -15.336 -12.727 -6.074 1 97.94 88 LEU B C 1
ATOM 4011 O O . LEU B 1 88 ? -14.992 -13.906 -6.137 1 97.94 88 LEU B O 1
ATOM 4015 N N . GLY B 1 89 ? -16.109 -12.211 -5.102 1 97.19 89 GLY B N 1
ATOM 4016 C CA . GLY B 1 89 ? -16.734 -13.125 -4.16 1 97.19 89 GLY B CA 1
ATOM 4017 C C . GLY B 1 89 ? -17.562 -14.203 -4.836 1 97.19 89 GLY B C 1
ATOM 4018 O O . GLY B 1 89 ? -17.484 -15.375 -4.4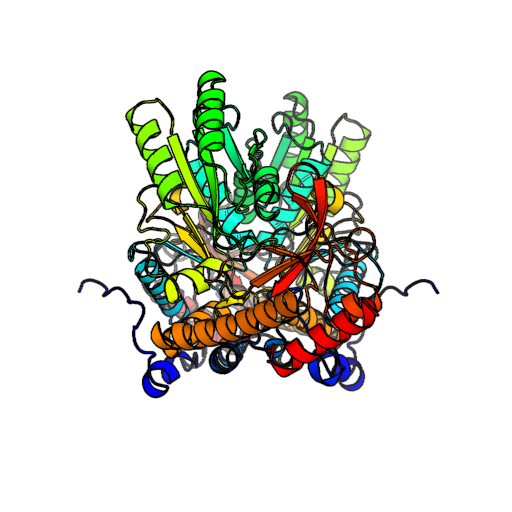57 1 97.19 89 GLY B O 1
ATOM 4019 N N . ASP B 1 90 ? -18.297 -13.789 -5.824 1 96.5 90 ASP B N 1
ATOM 4020 C CA . ASP B 1 90 ? -19.094 -14.734 -6.609 1 96.5 90 ASP B CA 1
ATOM 4021 C C . ASP B 1 90 ? -18.203 -15.758 -7.309 1 96.5 90 ASP B C 1
ATOM 4023 O O . ASP B 1 90 ? -18.438 -16.953 -7.227 1 96.5 90 ASP B O 1
ATOM 4027 N N . LEU B 1 91 ? -17.203 -15.281 -7.926 1 96.44 91 LEU B N 1
ATOM 4028 C CA . LEU B 1 91 ? -16.266 -16.125 -8.656 1 96.44 91 LEU B CA 1
ATOM 4029 C C . LEU B 1 91 ? -15.633 -17.156 -7.73 1 96.44 91 LEU B C 1
ATOM 4031 O O . LEU B 1 91 ? -15.391 -18.297 -8.133 1 96.44 91 LEU B O 1
ATOM 4035 N N . TYR B 1 92 ? -15.383 -16.75 -6.48 1 97.31 92 TYR B N 1
ATOM 4036 C CA . TYR B 1 92 ? -14.586 -17.578 -5.582 1 97.31 92 TYR B CA 1
ATOM 4037 C C . TYR B 1 92 ? -15.477 -18.344 -4.613 1 97.31 92 TYR B C 1
ATOM 4039 O O . TYR B 1 92 ? -14.977 -19.094 -3.766 1 97.31 92 TYR B O 1
ATOM 4047 N N . GLY B 1 93 ? -16.828 -18.141 -4.66 1 96.31 93 GLY B N 1
ATOM 4048 C CA . GLY B 1 93 ? -17.75 -19.031 -3.969 1 96.31 93 GLY B CA 1
ATOM 4049 C C . GLY B 1 93 ? -18.391 -18.391 -2.752 1 96.31 93 GLY B C 1
ATOM 4050 O O . GLY B 1 93 ? -19.062 -19.078 -1.973 1 96.31 93 GLY B O 1
ATOM 4051 N N . ASP B 1 94 ? -18.188 -17.094 -2.488 1 95.75 94 ASP B N 1
ATOM 4052 C CA . ASP B 1 94 ? -18.828 -16.375 -1.388 1 95.75 94 ASP B CA 1
ATOM 4053 C C . ASP B 1 94 ? -19.141 -14.938 -1.778 1 95.75 94 ASP B C 1
ATOM 4055 O O . ASP B 1 94 ? -18.375 -14.016 -1.451 1 95.75 94 ASP B O 1
ATOM 4059 N N . ILE B 1 95 ? -20.25 -14.672 -2.287 1 91.12 95 ILE B N 1
ATOM 4060 C CA . ILE B 1 95 ? -20.625 -13.367 -2.809 1 91.12 95 ILE B CA 1
ATOM 4061 C C . ILE B 1 95 ? -20.781 -12.375 -1.657 1 91.12 95 ILE B C 1
ATOM 4063 O O . ILE B 1 95 ? -20.828 -11.164 -1.877 1 91.12 95 ILE B O 1
ATOM 4067 N N . GLU B 1 96 ? -20.812 -12.891 -0.353 1 92.81 96 GLU B N 1
ATOM 4068 C CA . GLU B 1 96 ? -20.953 -12.016 0.813 1 92.81 96 GLU B CA 1
ATOM 4069 C C . GLU B 1 96 ? -19.578 -11.648 1.381 1 92.81 96 GLU B C 1
ATOM 4071 O O . GLU B 1 96 ? -19.484 -10.953 2.393 1 92.81 96 GLU B O 1
ATOM 4076 N N . ALA B 1 97 ? -18.531 -12.109 0.674 1 94.62 97 ALA B N 1
ATOM 4077 C CA . ALA B 1 97 ? -17.188 -11.828 1.147 1 94.62 97 ALA B CA 1
ATOM 4078 C C . ALA B 1 97 ? -16.953 -10.328 1.264 1 94.62 97 ALA B C 1
ATOM 4080 O O . ALA B 1 97 ? -17.547 -9.539 0.536 1 94.62 97 ALA B O 1
ATOM 4081 N N . ASP B 1 98 ? -16.156 -9.961 2.213 1 94.81 98 ASP B N 1
ATOM 4082 C CA . ASP B 1 98 ? -15.664 -8.594 2.355 1 94.81 98 ASP B CA 1
ATOM 4083 C C . ASP B 1 98 ? -14.305 -8.422 1.685 1 94.81 98 ASP B C 1
ATOM 4085 O O . ASP B 1 98 ? -13.672 -9.406 1.301 1 94.81 98 ASP B O 1
ATOM 4089 N N . GLY B 1 99 ? -13.977 -7.188 1.544 1 96.19 99 GLY B N 1
ATOM 4090 C CA . GLY B 1 99 ? -12.672 -6.938 0.939 1 96.19 99 GLY B CA 1
ATOM 4091 C C . GLY B 1 99 ? -12.547 -5.539 0.361 1 96.19 99 GLY B C 1
ATOM 4092 O O . GLY B 1 99 ? -13.414 -4.691 0.569 1 96.19 99 GLY B O 1
ATOM 4093 N N . TYR B 1 100 ? -11.383 -5.273 -0.311 1 96.31 100 TYR B N 1
ATOM 4094 C CA . TYR B 1 100 ? -11.109 -3.984 -0.936 1 96.31 100 TYR B CA 1
ATOM 4095 C C . TYR B 1 100 ? -9.977 -4.105 -1.949 1 96.31 100 TYR B C 1
ATOM 4097 O O . TYR B 1 100 ? -9.273 -5.117 -1.992 1 96.31 100 TYR B O 1
ATOM 4105 N N . VAL B 1 101 ? -9.898 -3.139 -2.803 1 97.44 101 VAL B N 1
ATOM 4106 C CA . VAL B 1 101 ? -8.797 -3.051 -3.758 1 97.44 101 VAL B CA 1
ATOM 4107 C C . VAL B 1 101 ? -7.535 -2.566 -3.049 1 97.44 101 VAL B C 1
ATOM 4109 O O . VAL B 1 101 ? -7.539 -1.508 -2.418 1 97.44 101 VAL B O 1
ATOM 4112 N N . THR B 1 102 ? -6.484 -3.418 -3.098 1 97.81 102 THR B N 1
ATOM 4113 C CA . THR B 1 102 ? -5.207 -3.105 -2.461 1 97.81 102 THR B CA 1
ATOM 4114 C C . THR B 1 102 ? -4.211 -2.564 -3.484 1 97.81 102 THR B C 1
ATOM 4116 O O . THR B 1 102 ? -4.531 -2.451 -4.668 1 97.81 102 THR B O 1
ATOM 4119 N N . SER B 1 103 ? -3.043 -2.205 -2.975 1 96.25 103 SER B N 1
ATOM 4120 C CA . SER B 1 103 ? -1.965 -1.768 -3.854 1 96.25 103 SER B CA 1
ATOM 4121 C C . SER B 1 103 ? -1.266 -2.957 -4.504 1 96.25 103 SER B C 1
ATOM 4123 O O . SER B 1 103 ? -0.511 -2.791 -5.465 1 96.25 103 SER B O 1
ATOM 4125 N N . GLY B 1 104 ? -1.481 -4.16 -4.004 1 97 104 GLY B N 1
ATOM 4126 C CA . GLY B 1 104 ? -0.838 -5.344 -4.551 1 97 104 GLY B CA 1
ATOM 4127 C C . GLY B 1 104 ? -0.958 -6.559 -3.652 1 97 104 GLY B C 1
ATOM 4128 O O . GLY B 1 104 ? -1.597 -6.496 -2.6 1 97 104 GLY B O 1
ATOM 4129 N N . GLY B 1 105 ? -0.339 -7.578 -4.09 1 97.56 105 GLY B N 1
ATOM 4130 C CA . GLY B 1 105 ? -0.431 -8.844 -3.379 1 97.56 105 GLY B CA 1
ATOM 4131 C C . GLY B 1 105 ? 0.235 -8.812 -2.016 1 97.56 105 GLY B C 1
ATOM 4132 O O . GLY B 1 105 ? -0.255 -9.422 -1.064 1 97.56 105 GLY B O 1
ATOM 4133 N N . THR B 1 106 ? 1.354 -8.133 -1.888 1 97.75 106 THR B N 1
ATOM 4134 C CA . THR B 1 106 ? 2.037 -8.039 -0.602 1 97.75 106 THR B CA 1
ATOM 4135 C C . THR B 1 106 ? 1.132 -7.406 0.448 1 97.75 106 THR B C 1
ATOM 4137 O O . THR B 1 106 ? 1.036 -7.898 1.574 1 97.75 106 THR B O 1
ATOM 4140 N N . GLU B 1 107 ? 0.465 -6.324 0.039 1 98.12 107 GLU B N 1
ATOM 4141 C CA . GLU B 1 107 ? -0.49 -5.719 0.961 1 98.12 107 GLU B CA 1
ATOM 4142 C C . GLU B 1 107 ? -1.583 -6.707 1.354 1 98.12 107 GLU B C 1
ATOM 4144 O O . GLU B 1 107 ? -1.955 -6.797 2.527 1 98.12 107 GLU B O 1
ATOM 4149 N N . GLY B 1 108 ? -2.107 -7.406 0.388 1 98.62 108 GLY B N 1
ATOM 4150 C CA . GLY B 1 108 ? -3.135 -8.398 0.673 1 98.62 108 GLY B CA 1
ATOM 4151 C C . GLY B 1 108 ? -2.674 -9.477 1.637 1 98.62 108 GLY B C 1
ATOM 4152 O O . GLY B 1 108 ? -3.414 -9.859 2.543 1 98.62 108 GLY B O 1
ATOM 4153 N N . ASN B 1 109 ? -1.458 -9.969 1.456 1 98.81 109 ASN B N 1
ATOM 4154 C CA . ASN B 1 109 ? -0.918 -11.016 2.314 1 98.81 109 ASN B CA 1
ATOM 4155 C C . ASN B 1 109 ? -0.67 -10.508 3.732 1 98.81 109 ASN B C 1
ATOM 4157 O O . ASN B 1 109 ? -0.945 -11.211 4.707 1 98.81 109 ASN B O 1
ATOM 4161 N N . ILE B 1 110 ? -0.162 -9.281 3.814 1 98.62 110 ILE B N 1
ATOM 4162 C CA . ILE B 1 110 ? 0.038 -8.695 5.137 1 98.62 110 ILE B CA 1
ATOM 4163 C C . ILE B 1 110 ? -1.306 -8.562 5.852 1 98.62 110 ILE B C 1
ATOM 4165 O O . ILE B 1 110 ? -1.422 -8.891 7.035 1 98.62 110 ILE B O 1
ATOM 4169 N N . MET B 1 111 ? -2.295 -8.102 5.117 1 98 111 MET B N 1
ATOM 4170 C CA . MET B 1 111 ? -3.639 -7.977 5.672 1 98 111 MET B CA 1
ATOM 4171 C C . MET B 1 111 ? -4.16 -9.328 6.152 1 98 111 MET B C 1
ATOM 4173 O O . MET B 1 111 ? -4.75 -9.422 7.23 1 98 111 MET B O 1
ATOM 4177 N N . GLY B 1 112 ? -3.979 -10.352 5.34 1 98.5 112 GLY B N 1
ATOM 4178 C CA . GLY B 1 112 ? -4.434 -11.688 5.699 1 98.5 112 GLY B CA 1
ATOM 4179 C C . GLY B 1 112 ? -3.83 -12.195 6.996 1 98.5 112 GLY B C 1
ATOM 4180 O O . GLY B 1 112 ? -4.539 -12.734 7.848 1 98.5 112 GLY B O 1
ATOM 4181 N N . ILE B 1 113 ? -2.543 -11.992 7.172 1 98.31 113 ILE B N 1
ATOM 4182 C CA . ILE B 1 113 ? -1.845 -12.484 8.352 1 98.31 113 ILE B CA 1
ATOM 4183 C C . ILE B 1 113 ? -2.229 -11.641 9.57 1 98.31 113 ILE B C 1
ATOM 4185 O O . ILE B 1 113 ? -2.404 -12.164 10.664 1 98.31 113 ILE B O 1
ATOM 4189 N N . TRP B 1 114 ? -2.355 -10.305 9.359 1 97.5 114 TRP B N 1
ATOM 4190 C CA . TRP B 1 114 ? -2.799 -9.406 10.422 1 97.5 114 TRP B CA 1
ATOM 4191 C C . TRP B 1 114 ? -4.172 -9.82 10.938 1 97.5 114 TRP B C 1
ATOM 4193 O O . TRP B 1 114 ? -4.359 -10 12.148 1 97.5 114 TRP B O 1
ATOM 4203 N N . VAL B 1 115 ? -5.125 -10.047 10.047 1 97.25 115 VAL B N 1
ATOM 4204 C CA . VAL B 1 115 ? -6.477 -10.469 10.391 1 97.25 115 VAL B CA 1
ATOM 4205 C C . VAL B 1 115 ? -6.43 -11.844 11.055 1 97.25 115 VAL B C 1
ATOM 4207 O O . VAL B 1 115 ? -7.105 -12.078 12.062 1 97.25 115 VAL B O 1
ATOM 4210 N N . GLY B 1 116 ? -5.633 -12.719 10.492 1 97.69 116 GLY B N 1
ATOM 4211 C CA . GLY B 1 116 ? -5.516 -14.062 11.055 1 97.69 116 GLY B CA 1
ATOM 4212 C C . GLY B 1 116 ? -5.043 -14.07 12.492 1 97.69 116 GLY B C 1
ATOM 4213 O O . GLY B 1 116 ? -5.582 -14.805 13.32 1 97.69 116 GLY B O 1
ATOM 4214 N N . LYS B 1 117 ? -4.012 -13.25 12.781 1 96.69 117 LYS B N 1
ATOM 4215 C CA . LYS B 1 117 ? -3.473 -13.148 14.141 1 96.69 117 LYS B CA 1
ATOM 4216 C C . LYS B 1 117 ? -4.559 -12.75 15.133 1 96.69 117 LYS B C 1
ATOM 4218 O O . LYS B 1 117 ? -4.699 -13.375 16.188 1 96.69 117 LYS B O 1
ATOM 4223 N N . TYR B 1 118 ? -5.371 -11.797 14.781 1 95.44 118 TYR B N 1
ATOM 4224 C CA . TYR B 1 118 ? -6.379 -11.281 15.703 1 95.44 118 TYR B CA 1
ATOM 4225 C C . TYR B 1 118 ? -7.613 -12.172 15.719 1 95.44 118 TYR B C 1
ATOM 4227 O O . TYR B 1 118 ? -8.266 -12.32 16.75 1 95.44 118 TYR B O 1
ATOM 4235 N N . TYR B 1 119 ? -7.922 -12.758 14.586 1 96.06 119 TYR B N 1
ATOM 4236 C CA . TYR B 1 119 ? -9.008 -13.734 14.523 1 96.06 119 TYR B CA 1
ATOM 4237 C C . TYR B 1 119 ? -8.766 -14.875 15.508 1 96.06 119 TYR B C 1
ATOM 4239 O O . TYR B 1 119 ? -9.703 -15.352 16.156 1 96.06 119 TYR B O 1
ATOM 4247 N N . LEU B 1 120 ? -7.539 -15.281 15.609 1 96.5 120 LEU B N 1
ATOM 4248 C CA . LEU B 1 120 ? -7.188 -16.422 16.453 1 96.5 120 LEU B CA 1
ATOM 4249 C C . LEU B 1 120 ? -6.945 -15.984 17.891 1 96.5 120 LEU B C 1
ATOM 4251 O O . LEU B 1 120 ? -6.504 -16.781 18.719 1 96.5 120 LEU B O 1
ATOM 4255 N N . GLY B 1 121 ? -7.195 -14.672 18.297 1 88.12 121 GLY B N 1
ATOM 4256 C CA . GLY B 1 121 ? -7.168 -14.242 19.688 1 88.12 121 GLY B CA 1
ATOM 4257 C C . GLY B 1 121 ? -6.195 -13.102 19.938 1 88.12 121 GLY B C 1
ATOM 4258 O O . GLY B 1 121 ? -6.031 -12.656 21.078 1 88.12 121 GLY B O 1
ATOM 4259 N N . GLY B 1 122 ? -5.625 -12.57 18.969 1 74.44 122 GLY B N 1
ATOM 4260 C CA . GLY B 1 122 ? -4.832 -11.352 18.984 1 74.44 122 GLY B CA 1
ATOM 4261 C C . GLY B 1 122 ? -3.795 -11.328 20.094 1 74.44 122 GLY B C 1
ATOM 4262 O O . GLY B 1 122 ? -3.666 -12.297 20.859 1 74.44 122 GLY B O 1
ATOM 4263 N N . GLY B 1 123 ? -2.891 -10.297 20.281 1 70.12 123 GLY B N 1
ATOM 4264 C CA . GLY B 1 123 ? -2.021 -9.938 21.391 1 70.12 123 GLY B CA 1
ATOM 4265 C C . GLY B 1 123 ? -0.777 -10.797 21.484 1 70.12 123 GLY B C 1
ATOM 4266 O O . GLY B 1 123 ? 0.123 -10.688 20.641 1 70.12 123 GLY B O 1
ATOM 4267 N N . GLU B 1 124 ? -0.942 -11.93 22.219 1 77.88 124 GLU B N 1
ATOM 4268 C CA . GLU B 1 124 ? 0.192 -12.805 22.516 1 77.88 124 GLU B CA 1
ATOM 4269 C C . GLU B 1 124 ? 0.422 -13.805 21.391 1 77.88 124 GLU B C 1
ATOM 4271 O O . GLU B 1 124 ? -0.531 -14.375 20.859 1 77.88 124 GLU B O 1
ATOM 4276 N N . THR B 1 125 ? 1.637 -13.875 20.906 1 85 125 THR B N 1
ATOM 4277 C CA . THR B 1 125 ? 1.947 -14.75 19.781 1 85 125 THR B CA 1
ATOM 4278 C C . THR B 1 125 ? 2.727 -15.977 20.234 1 85 125 THR B C 1
ATOM 4280 O O . THR B 1 125 ? 3.23 -16.75 19.422 1 85 125 THR B O 1
ATOM 4283 N N . ASP B 1 126 ? 2.707 -16.25 21.5 1 87 126 ASP B N 1
ATOM 4284 C CA . ASP B 1 126 ? 3.498 -17.359 22.031 1 87 126 ASP B CA 1
ATOM 4285 C C . ASP B 1 126 ? 2.908 -18.703 21.625 1 87 126 ASP B C 1
ATOM 4287 O O . ASP B 1 126 ? 3.645 -19.672 21.375 1 87 126 ASP B O 1
ATOM 4291 N N . ASN B 1 127 ? 1.593 -18.812 21.531 1 93.94 127 ASN B N 1
ATOM 4292 C CA . ASN B 1 127 ? 0.947 -20.062 21.172 1 93.94 127 ASN B CA 1
ATOM 4293 C C . ASN B 1 127 ? 0.462 -20.047 19.719 1 93.94 127 ASN B C 1
ATOM 4295 O O . ASN B 1 127 ? -0.412 -20.828 19.344 1 93.94 127 ASN B O 1
ATOM 4299 N N . LEU B 1 128 ? 1.009 -19.094 18.969 1 96.19 128 LEU B N 1
ATOM 4300 C CA . LEU B 1 128 ? 0.673 -18.953 17.562 1 96.19 128 LEU B CA 1
ATOM 4301 C C . LEU B 1 128 ? 1.804 -19.469 16.672 1 96.19 128 LEU B C 1
ATOM 4303 O O . LEU B 1 128 ? 2.979 -19.219 16.953 1 96.19 128 LEU B O 1
ATOM 4307 N N . CYS B 1 129 ? 1.468 -20.219 15.688 1 96.81 129 CYS B N 1
ATOM 4308 C CA . CYS B 1 129 ? 2.463 -20.578 14.688 1 96.81 129 CYS B CA 1
ATOM 4309 C C . CYS B 1 129 ? 1.921 -20.375 13.273 1 96.81 129 CYS B C 1
ATOM 4311 O O . CYS B 1 129 ? 0.707 -20.406 13.062 1 96.81 129 CYS B O 1
ATOM 4313 N N . LEU B 1 130 ? 2.734 -20.078 12.383 1 98.62 130 LEU B N 1
ATOM 4314 C CA . LEU B 1 130 ? 2.418 -19.953 10.961 1 98.62 130 LEU B CA 1
ATOM 4315 C C . LEU B 1 130 ? 3.133 -21.031 10.148 1 98.62 130 LEU B C 1
ATOM 4317 O O . LEU B 1 130 ? 4.348 -21.203 10.281 1 98.62 130 LEU B O 1
ATOM 4321 N N . ILE B 1 131 ? 2.355 -21.781 9.391 1 98.81 131 ILE B N 1
ATOM 4322 C CA . ILE B 1 131 ? 2.9 -22.844 8.57 1 98.81 131 ILE B CA 1
ATOM 4323 C C . ILE B 1 131 ? 2.83 -22.453 7.094 1 98.81 131 ILE B C 1
ATOM 4325 O O . ILE B 1 131 ? 1.779 -22.031 6.609 1 98.81 131 ILE B O 1
ATOM 4329 N N . LYS B 1 132 ? 3.916 -22.547 6.414 1 98.44 132 LYS B N 1
ATOM 4330 C CA . LYS B 1 132 ? 4.059 -22.234 4.992 1 98.44 132 LYS B CA 1
ATOM 4331 C C . LYS B 1 132 ? 5.047 -23.188 4.324 1 98.44 132 LYS B C 1
ATOM 4333 O O . LYS B 1 132 ? 5.469 -24.188 4.93 1 98.44 132 LYS B O 1
ATOM 4338 N N . THR B 1 133 ? 5.344 -23.016 3.078 1 96.94 133 THR B N 1
ATOM 4339 C CA . THR B 1 133 ? 6.391 -23.766 2.402 1 96.94 133 THR B CA 1
ATOM 4340 C C . THR B 1 133 ? 7.562 -22.859 2.035 1 96.94 133 THR B C 1
ATOM 4342 O O . THR B 1 133 ? 7.477 -21.641 2.178 1 96.94 133 THR B O 1
ATOM 4345 N N . TYR B 1 134 ? 8.594 -23.469 1.615 1 93.38 134 TYR B N 1
ATOM 4346 C CA . TYR B 1 134 ? 9.75 -22.719 1.156 1 93.38 134 TYR B CA 1
ATOM 4347 C C . TYR B 1 134 ? 9.406 -21.875 -0.068 1 93.38 134 TYR B C 1
ATOM 4349 O O . TYR B 1 134 ? 10.016 -20.828 -0.306 1 93.38 134 TYR B O 1
ATOM 4357 N N . LEU B 1 135 ? 8.422 -22.266 -0.804 1 95.31 135 LEU B N 1
ATOM 4358 C CA . LEU B 1 135 ? 8.07 -21.625 -2.061 1 95.31 135 LEU B CA 1
ATOM 4359 C C . LEU B 1 135 ? 7.223 -20.375 -1.809 1 95.31 135 LEU B C 1
ATOM 4361 O O . LEU B 1 135 ? 7.027 -19.562 -2.711 1 95.31 135 LEU B O 1
ATOM 4365 N N . THR B 1 136 ? 6.758 -20.25 -0.559 1 97.12 136 THR B N 1
ATOM 4366 C CA . THR B 1 136 ? 5.863 -19.141 -0.221 1 97.12 136 THR B CA 1
ATOM 4367 C C . THR B 1 136 ? 6.547 -17.797 -0.457 1 97.12 136 THR B C 1
ATOM 4369 O O . THR B 1 136 ? 7.73 -17.641 -0.161 1 97.12 136 THR B O 1
ATOM 4372 N N . HIS B 1 137 ? 5.824 -16.875 -1.018 1 96.56 137 HIS B N 1
ATOM 4373 C CA . HIS B 1 137 ? 6.32 -15.547 -1.331 1 96.56 137 HIS B CA 1
ATOM 4374 C C . HIS B 1 137 ? 6.848 -14.844 -0.081 1 96.56 137 HIS B C 1
ATOM 4376 O O . HIS B 1 137 ? 6.277 -14.992 1.003 1 96.56 137 HIS B O 1
ATOM 4382 N N . GLN B 1 138 ? 7.852 -14.023 -0.184 1 94.88 138 GLN B N 1
ATOM 4383 C CA . GLN B 1 138 ? 8.539 -13.406 0.94 1 94.88 138 GLN B CA 1
ATOM 4384 C C . GLN B 1 138 ? 7.629 -12.414 1.666 1 94.88 138 GLN B C 1
ATOM 4386 O O . GLN B 1 138 ? 7.926 -12 2.787 1 94.88 138 GLN B O 1
ATOM 4391 N N . SER B 1 139 ? 6.555 -12.008 1 1 97.06 139 SER B N 1
ATOM 4392 C CA . SER B 1 139 ? 5.609 -11.102 1.652 1 97.06 139 SER B CA 1
ATOM 4393 C C . SER B 1 139 ? 5.062 -11.711 2.938 1 97.06 139 SER B C 1
ATOM 4395 O O . SER B 1 139 ? 4.668 -10.992 3.855 1 97.06 139 SER B O 1
ATOM 4397 N N . ILE B 1 140 ? 5.035 -13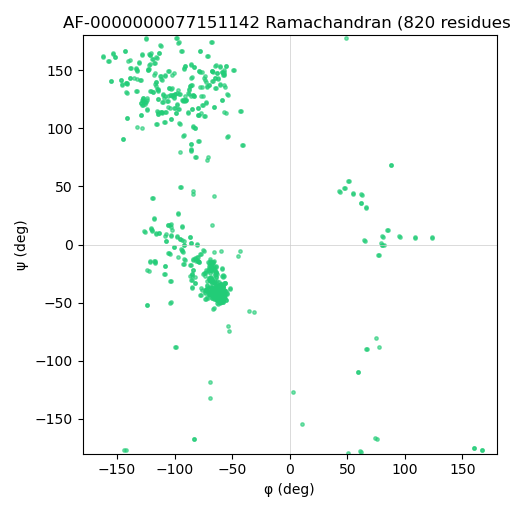.039 3.027 1 98.38 140 ILE B N 1
ATOM 4398 C CA . ILE B 1 140 ? 4.551 -13.695 4.238 1 98.38 140 ILE B CA 1
ATOM 4399 C C . ILE B 1 140 ? 5.59 -13.562 5.348 1 98.38 140 ILE B C 1
ATOM 4401 O O . ILE B 1 140 ? 5.242 -13.359 6.512 1 98.38 140 ILE B O 1
ATOM 4405 N N . ASP B 1 141 ? 6.871 -13.734 4.988 1 96.69 141 ASP B N 1
ATOM 4406 C CA . ASP B 1 141 ? 7.93 -13.484 5.965 1 96.69 141 ASP B CA 1
ATOM 4407 C C . ASP B 1 141 ? 7.871 -12.047 6.473 1 96.69 141 ASP B C 1
ATOM 4409 O O . ASP B 1 141 ? 8.055 -11.797 7.668 1 96.69 141 ASP B O 1
ATOM 4413 N N . LYS B 1 142 ? 7.648 -11.18 5.629 1 96.56 142 LYS B N 1
ATOM 4414 C CA . LYS B 1 142 ? 7.48 -9.773 5.988 1 96.56 142 LYS B CA 1
ATOM 4415 C C . LYS B 1 142 ? 6.309 -9.586 6.949 1 96.56 142 LYS B C 1
ATOM 4417 O O . LYS B 1 142 ? 6.422 -8.867 7.941 1 96.56 142 LYS B O 1
ATOM 4422 N N . ALA B 1 143 ? 5.215 -10.156 6.57 1 97.62 143 ALA B N 1
ATOM 4423 C CA . ALA B 1 143 ? 4.031 -10.086 7.422 1 97.62 143 ALA B CA 1
ATOM 4424 C C . ALA B 1 143 ? 4.328 -10.625 8.82 1 97.62 143 ALA B C 1
ATOM 4426 O O . ALA B 1 143 ? 3.852 -10.07 9.82 1 97.62 143 ALA B O 1
ATOM 4427 N N . CYS B 1 144 ? 5.094 -11.688 8.914 1 96.31 144 CYS B N 1
ATOM 4428 C CA . CYS B 1 144 ? 5.469 -12.258 10.195 1 96.31 144 CYS B CA 1
ATOM 4429 C C . CYS B 1 144 ? 6.348 -11.297 10.992 1 96.31 144 CYS B C 1
ATOM 4431 O O . CYS B 1 144 ? 6.164 -11.133 12.195 1 96.31 144 CYS B O 1
ATOM 4433 N N . SER B 1 145 ? 7.316 -10.695 10.289 1 94.44 145 SER B N 1
ATOM 4434 C CA . SER B 1 145 ? 8.188 -9.703 10.922 1 94.44 145 SER B CA 1
ATOM 4435 C C . SER B 1 145 ? 7.387 -8.539 11.492 1 94.44 145 SER B C 1
ATOM 4437 O O . SER B 1 145 ? 7.629 -8.102 12.617 1 94.44 145 SER B O 1
ATOM 4439 N N . LEU B 1 146 ? 6.41 -8.062 10.75 1 94.69 146 LEU B N 1
ATOM 4440 C CA . LEU B 1 146 ? 5.535 -6.969 11.156 1 94.69 146 LEU B CA 1
ATOM 4441 C C . LEU B 1 146 ? 4.699 -7.363 12.367 1 94.69 146 LEU B C 1
ATOM 4443 O O . LEU B 1 146 ? 4.617 -6.613 13.344 1 94.69 146 LEU B O 1
ATOM 4447 N N . ASN B 1 147 ? 4.152 -8.547 12.344 1 93.56 147 ASN B N 1
ATOM 4448 C CA . ASN B 1 147 ? 3.164 -8.977 13.32 1 93.56 147 ASN B CA 1
ATOM 4449 C C . ASN B 1 147 ? 3.818 -9.68 14.508 1 93.56 147 ASN B C 1
ATOM 4451 O O . ASN B 1 147 ? 3.127 -10.195 15.391 1 93.56 147 ASN B O 1
ATOM 4455 N N . ASN B 1 148 ? 5.133 -9.812 14.516 1 91.44 148 ASN B N 1
ATOM 4456 C CA . ASN B 1 148 ? 5.898 -10.445 15.578 1 91.44 148 ASN B CA 1
ATOM 4457 C C . ASN B 1 148 ? 5.516 -11.914 15.742 1 91.44 148 ASN B C 1
ATOM 4459 O O . ASN B 1 148 ? 5.32 -12.391 16.859 1 91.44 148 ASN B O 1
ATOM 4463 N N . ILE B 1 149 ? 5.246 -12.492 14.625 1 94 149 ILE B N 1
ATOM 4464 C CA . ILE B 1 149 ? 5.094 -13.945 14.625 1 94 149 ILE B CA 1
ATOM 4465 C C . ILE B 1 149 ? 6.461 -14.609 14.492 1 94 149 ILE B C 1
ATOM 4467 O O . ILE B 1 149 ? 7.129 -14.453 13.461 1 94 149 ILE B O 1
ATOM 4471 N N . THR B 1 150 ? 6.852 -15.352 15.508 1 92.12 150 THR B N 1
ATOM 4472 C CA . THR B 1 150 ? 8.219 -15.852 15.539 1 92.12 150 THR B CA 1
ATOM 4473 C C . THR B 1 150 ? 8.258 -17.359 15.281 1 92.12 150 THR B C 1
ATOM 4475 O O . THR B 1 150 ? 9.289 -17.891 14.875 1 92.12 150 THR B O 1
ATOM 4478 N N . ASN B 1 151 ? 7.18 -18.047 15.578 1 95.44 151 ASN B N 1
ATOM 4479 C CA . ASN B 1 151 ? 7.113 -19.469 15.281 1 95.44 151 ASN B CA 1
ATOM 4480 C C . ASN B 1 151 ? 6.648 -19.719 13.852 1 95.44 151 ASN B C 1
ATOM 4482 O O . ASN B 1 151 ? 5.484 -20.062 13.617 1 95.44 151 ASN B O 1
ATOM 4486 N N . ILE B 1 152 ? 7.566 -19.625 12.93 1 97.56 152 ILE B N 1
ATOM 4487 C CA . ILE B 1 152 ? 7.301 -19.797 11.508 1 97.56 152 ILE B CA 1
ATOM 4488 C C . ILE B 1 152 ? 7.84 -21.156 11.047 1 97.56 152 ILE B C 1
ATOM 4490 O O . ILE B 1 152 ? 9.039 -21.406 11.125 1 97.56 152 ILE B O 1
ATOM 4494 N N . ILE B 1 153 ? 6.941 -21.953 10.602 1 98.06 153 ILE B N 1
ATOM 4495 C CA . ILE B 1 153 ? 7.32 -23.297 10.172 1 98.06 153 ILE B CA 1
ATOM 4496 C C . ILE B 1 153 ? 7.285 -23.391 8.648 1 98.06 153 ILE B C 1
ATOM 4498 O O . ILE B 1 153 ? 6.262 -23.094 8.031 1 98.06 153 ILE B O 1
ATOM 4502 N N . GLU B 1 154 ? 8.344 -23.75 8.094 1 96.75 154 GLU B N 1
ATOM 4503 C CA . GLU B 1 154 ? 8.438 -24 6.656 1 96.75 154 GLU B CA 1
ATOM 4504 C C . GLU B 1 154 ? 8.453 -25.5 6.367 1 96.75 154 GLU B C 1
ATOM 4506 O O . GLU B 1 154 ? 9.461 -26.172 6.602 1 96.75 154 GLU B O 1
ATOM 4511 N N . ILE B 1 155 ? 7.426 -25.984 5.852 1 95.19 155 ILE B N 1
ATOM 4512 C CA . ILE B 1 155 ? 7.402 -27.406 5.535 1 95.19 155 ILE B CA 1
ATOM 4513 C C . ILE B 1 155 ? 7.875 -27.625 4.098 1 95.19 155 ILE B C 1
ATOM 4515 O O . ILE B 1 155 ? 7.645 -26.781 3.229 1 95.19 155 ILE B O 1
ATOM 4519 N N . PRO B 1 156 ? 8.453 -28.75 3.84 1 92.44 156 PRO B N 1
ATOM 4520 C CA . PRO B 1 156 ? 8.906 -29.078 2.486 1 92.44 156 PRO B CA 1
ATOM 4521 C C . PRO B 1 156 ? 7.758 -29.25 1.501 1 92.44 156 PRO B C 1
ATOM 4523 O O . PRO B 1 156 ? 6.637 -29.578 1.905 1 92.44 156 PRO B O 1
ATOM 4526 N N . TYR B 1 157 ? 8.062 -28.906 0.293 1 94.69 157 TYR B N 1
ATOM 4527 C CA . TYR B 1 157 ? 7.125 -29.219 -0.78 1 94.69 157 TYR B CA 1
ATOM 4528 C C . TYR B 1 157 ? 7.352 -30.625 -1.314 1 94.69 157 TYR B C 1
ATOM 4530 O O . TYR B 1 157 ? 8.43 -31.203 -1.144 1 94.69 157 TYR B O 1
ATOM 4538 N N . ASN B 1 158 ? 6.344 -31.25 -1.903 1 94.88 158 ASN B N 1
ATOM 4539 C CA . ASN B 1 158 ? 6.414 -32.594 -2.43 1 94.88 158 ASN B CA 1
ATOM 4540 C C . ASN B 1 158 ? 7.02 -32.625 -3.832 1 94.88 158 ASN B C 1
ATOM 4542 O O . ASN B 1 158 ? 7.586 -31.641 -4.289 1 94.88 158 ASN B O 1
ATOM 4546 N N . GLN B 1 159 ? 6.91 -33.75 -4.523 1 92.88 159 GLN B N 1
ATOM 4547 C CA . GLN B 1 159 ? 7.539 -33.938 -5.824 1 92.88 159 GLN B CA 1
ATOM 4548 C C . GLN B 1 159 ? 6.883 -33.094 -6.898 1 92.88 159 GLN B C 1
ATOM 4550 O O . GLN B 1 159 ? 7.484 -32.812 -7.941 1 92.88 159 GLN B O 1
ATOM 4555 N N . ASN B 1 160 ? 5.715 -32.625 -6.59 1 93.31 160 ASN B N 1
ATOM 4556 C CA . ASN B 1 160 ? 4.996 -31.766 -7.531 1 93.31 160 ASN B CA 1
ATOM 4557 C C . ASN B 1 160 ? 5.172 -30.297 -7.191 1 93.31 160 ASN B C 1
ATOM 4559 O O . ASN B 1 160 ? 4.523 -29.438 -7.789 1 93.31 160 ASN B O 1
ATOM 4563 N N . PHE B 1 161 ? 6.059 -30.016 -6.184 1 94.75 161 PHE B N 1
ATOM 4564 C CA . PHE B 1 161 ? 6.344 -28.656 -5.742 1 94.75 161 PHE B CA 1
ATOM 4565 C C . PHE B 1 161 ? 5.094 -27.984 -5.176 1 94.75 161 PHE B C 1
ATOM 4567 O O . PHE B 1 161 ? 4.77 -26.859 -5.527 1 94.75 161 PHE B O 1
ATOM 4574 N N . GLU B 1 162 ? 4.371 -28.766 -4.398 1 96.06 162 GLU B N 1
ATOM 4575 C CA . GLU B 1 162 ? 3.209 -28.344 -3.615 1 96.06 162 GLU B CA 1
ATOM 4576 C C . GLU B 1 162 ? 3.432 -28.609 -2.127 1 96.06 162 GLU B C 1
ATOM 4578 O O . GLU B 1 162 ? 4.305 -29.391 -1.75 1 96.06 162 GLU B O 1
ATOM 4583 N N . MET B 1 163 ? 2.596 -27.984 -1.335 1 97.69 163 MET B N 1
ATOM 4584 C CA . MET B 1 163 ? 2.668 -28.281 0.09 1 97.69 163 MET B CA 1
ATOM 4585 C C . MET B 1 163 ? 2.438 -29.766 0.338 1 97.69 163 MET B C 1
ATOM 4587 O O . MET B 1 163 ? 1.456 -30.344 -0.142 1 97.69 163 MET B O 1
ATOM 4591 N N . ASP B 1 164 ? 3.387 -30.422 1.019 1 97.88 164 ASP B N 1
ATOM 4592 C CA . ASP B 1 164 ? 3.209 -31.828 1.387 1 97.88 164 ASP B CA 1
ATOM 4593 C C . ASP B 1 164 ? 2.203 -31.969 2.525 1 97.88 164 ASP B C 1
ATOM 4595 O O . ASP B 1 164 ? 2.521 -31.688 3.682 1 97.88 164 ASP B O 1
ATOM 4599 N N . THR B 1 165 ? 1.061 -32.5 2.285 1 98 165 THR B N 1
ATOM 4600 C CA . THR B 1 165 ? -0.029 -32.5 3.256 1 98 165 THR B CA 1
ATOM 4601 C C . THR B 1 165 ? 0.235 -33.531 4.355 1 98 165 THR B C 1
ATOM 4603 O O . THR B 1 165 ? -0.293 -33.406 5.465 1 98 165 THR B O 1
ATOM 4606 N N . ASN B 1 166 ? 1.023 -34.594 4.066 1 98 166 ASN B N 1
ATOM 4607 C CA . ASN B 1 166 ? 1.431 -35.5 5.137 1 98 166 ASN B CA 1
ATOM 4608 C C . ASN B 1 166 ? 2.33 -34.781 6.152 1 98 166 ASN B C 1
ATOM 4610 O O . ASN B 1 166 ? 2.152 -34.938 7.359 1 98 166 ASN B O 1
ATOM 4614 N N . LEU B 1 167 ? 3.26 -34.062 5.602 1 98 167 LEU B N 1
ATOM 4615 C CA . LEU B 1 167 ? 4.148 -33.312 6.48 1 98 167 LEU B CA 1
ATOM 4616 C C . LEU B 1 167 ? 3.381 -32.219 7.227 1 98 167 LEU B C 1
ATOM 4618 O O . LEU B 1 167 ? 3.701 -31.891 8.375 1 98 167 LEU B O 1
ATOM 4622 N N . LEU B 1 168 ? 2.35 -31.641 6.578 1 98.56 168 LEU B N 1
ATOM 4623 C CA . LEU B 1 168 ? 1.494 -30.672 7.246 1 98.56 168 LEU B CA 1
ATOM 4624 C C . LEU B 1 168 ? 0.813 -31.281 8.461 1 98.56 168 LEU B C 1
ATOM 4626 O O . LEU B 1 168 ? 0.809 -30.688 9.547 1 98.56 168 LEU B O 1
ATOM 4630 N N . ARG B 1 169 ? 0.282 -32.5 8.305 1 98.38 169 ARG B N 1
ATOM 4631 C CA . ARG B 1 169 ? -0.368 -33.188 9.414 1 98.38 169 ARG B CA 1
ATOM 4632 C C . ARG B 1 169 ? 0.606 -33.406 10.562 1 98.38 169 ARG B C 1
ATOM 4634 O O . ARG B 1 169 ? 0.279 -33.156 11.719 1 98.38 169 ARG B O 1
ATOM 4641 N N . ASN B 1 170 ? 1.757 -33.906 10.203 1 98.38 170 ASN B N 1
ATOM 4642 C CA . ASN B 1 170 ? 2.773 -34.156 11.219 1 98.38 170 ASN B CA 1
ATOM 4643 C C . ASN B 1 170 ? 3.145 -32.906 11.984 1 98.38 170 ASN B C 1
ATOM 4645 O O . ASN B 1 170 ? 3.316 -32.938 13.203 1 98.38 170 ASN B O 1
ATOM 4649 N N . GLU B 1 171 ? 3.309 -31.844 11.211 1 98.25 171 GLU B N 1
ATOM 4650 C CA . GLU B 1 171 ? 3.705 -30.594 11.828 1 98.25 171 GLU B CA 1
ATOM 4651 C C . GLU B 1 171 ? 2.611 -30.047 12.742 1 98.25 171 GLU B C 1
ATOM 4653 O O . GLU B 1 171 ? 2.9 -29.531 13.828 1 98.25 171 GLU B O 1
ATOM 4658 N N . ILE B 1 172 ? 1.355 -30.156 12.344 1 98.44 172 ILE B N 1
ATOM 4659 C CA . ILE B 1 172 ? 0.234 -29.719 13.172 1 98.44 172 ILE B CA 1
ATOM 4660 C C . ILE B 1 172 ? 0.24 -30.484 14.492 1 98.44 172 ILE B C 1
ATOM 4662 O O . ILE B 1 172 ? 0.121 -29.891 15.562 1 98.44 172 ILE B O 1
ATOM 4666 N N . ASP B 1 173 ? 0.417 -31.797 14.422 1 98.31 173 ASP B N 1
ATOM 4667 C CA . ASP B 1 173 ? 0.472 -32.625 15.625 1 98.31 173 ASP B CA 1
ATOM 4668 C C . ASP B 1 173 ? 1.606 -32.156 16.547 1 98.31 173 ASP B C 1
ATOM 4670 O O . ASP B 1 173 ? 1.418 -32.031 17.75 1 98.31 173 ASP B O 1
ATOM 4674 N N . PHE B 1 174 ? 2.73 -31.938 15.953 1 98.19 174 PHE B N 1
ATOM 4675 C CA . PHE B 1 174 ? 3.896 -31.516 16.719 1 98.19 174 PHE B CA 1
ATOM 4676 C C . PHE B 1 174 ? 3.633 -30.188 17.422 1 98.19 174 PHE B C 1
ATOM 4678 O O . PHE B 1 174 ? 3.975 -30.031 18.594 1 98.19 174 PHE B O 1
ATOM 4685 N N . GLN B 1 175 ? 3.008 -29.234 16.688 1 97.56 175 GLN B N 1
ATOM 4686 C CA . GLN B 1 175 ? 2.734 -27.922 17.25 1 97.56 175 GLN B CA 1
ATOM 4687 C C . GLN B 1 175 ? 1.725 -28 18.391 1 97.56 175 GLN B C 1
ATOM 4689 O O . GLN B 1 175 ? 1.904 -27.375 19.438 1 97.56 175 GLN B O 1
ATOM 4694 N N . ILE B 1 176 ? 0.689 -28.797 18.219 1 97.25 176 ILE B N 1
ATOM 4695 C CA . ILE B 1 176 ? -0.323 -28.984 19.25 1 97.25 176 ILE B CA 1
ATOM 4696 C C . ILE B 1 176 ? 0.323 -29.562 20.5 1 97.25 176 ILE B C 1
ATOM 4698 O O . ILE B 1 176 ? 0.089 -29.078 21.609 1 97.25 176 ILE B O 1
ATOM 4702 N N . GLU B 1 177 ? 1.15 -30.469 20.344 1 97.31 177 GLU B N 1
ATOM 4703 C CA . GLU B 1 177 ? 1.829 -31.125 21.453 1 97.31 177 GLU B CA 1
ATOM 4704 C C . GLU B 1 177 ? 2.779 -30.156 22.156 1 97.31 177 GLU B C 1
ATOM 4706 O O . GLU B 1 177 ? 3.025 -30.281 23.359 1 97.31 177 GLU B O 1
ATOM 4711 N N . SER B 1 178 ? 3.318 -29.234 21.438 1 96.81 178 SER B N 1
ATOM 4712 C CA . SER B 1 178 ? 4.262 -28.25 21.969 1 96.81 178 SER B CA 1
ATOM 4713 C C . SER B 1 178 ? 3.535 -27.047 22.562 1 96.81 178 SER B C 1
ATOM 4715 O O . SER B 1 178 ? 4.16 -26.047 22.906 1 96.81 178 SER B O 1
ATOM 4717 N N . GLY B 1 179 ? 2.168 -27.094 22.531 1 95.44 179 GLY B N 1
ATOM 4718 C CA . GLY B 1 179 ? 1.38 -26.062 23.203 1 95.44 179 GLY B CA 1
ATOM 4719 C C . GLY B 1 179 ? 0.947 -24.953 22.266 1 95.44 179 GLY B C 1
ATOM 4720 O O . GLY B 1 179 ? 0.449 -23.922 22.719 1 95.44 179 GLY B O 1
ATOM 4721 N N . LYS B 1 180 ? 1.202 -25.109 20.969 1 96.12 180 LYS B N 1
ATOM 4722 C CA . LYS B 1 180 ? 0.742 -24.141 19.969 1 96.12 180 LYS B CA 1
ATOM 4723 C C . LYS B 1 180 ? -0.58 -24.594 19.344 1 96.12 180 LYS B C 1
ATOM 4725 O O . LYS B 1 180 ? -0.601 -25.469 18.484 1 96.12 180 LYS B O 1
ATOM 4730 N N . ASN B 1 181 ? -1.679 -23.906 19.797 1 95.75 181 ASN B N 1
ATOM 4731 C CA . ASN B 1 181 ? -2.988 -24.375 19.344 1 95.75 181 ASN B CA 1
ATOM 4732 C C . ASN B 1 181 ? -3.695 -23.328 18.484 1 95.75 181 ASN B C 1
ATOM 4734 O O . ASN B 1 181 ? -4.902 -23.422 18.266 1 95.75 181 ASN B O 1
ATOM 4738 N N . ARG B 1 182 ? -3.029 -22.328 18.125 1 97.62 182 ARG B N 1
ATOM 4739 C CA . ARG B 1 182 ? -3.473 -21.344 17.125 1 97.62 182 ARG B CA 1
ATOM 4740 C C . ARG B 1 182 ? -2.576 -21.375 15.891 1 97.62 182 ARG B C 1
ATOM 4742 O O . ARG B 1 182 ? -1.396 -21.031 15.969 1 97.62 182 ARG B O 1
ATOM 4749 N N . ILE B 1 183 ? -3.162 -21.766 14.781 1 98.69 183 ILE B N 1
ATOM 4750 C CA . ILE B 1 183 ? -2.303 -22.078 13.641 1 98.69 183 ILE B CA 1
ATOM 4751 C C . ILE B 1 183 ? -2.781 -21.312 12.414 1 98.69 183 ILE B C 1
ATOM 4753 O O . ILE B 1 183 ? -3.928 -21.469 11.984 1 98.69 183 ILE B O 1
ATOM 4757 N N . ILE B 1 184 ? -1.957 -20.484 11.859 1 98.75 184 ILE B N 1
ATOM 4758 C CA . ILE B 1 184 ? -2.166 -19.875 10.547 1 98.75 184 ILE B CA 1
ATOM 4759 C C . ILE B 1 184 ? -1.5 -20.734 9.469 1 98.75 184 ILE B C 1
ATOM 4761 O O . ILE B 1 184 ? -0.316 -21.062 9.57 1 98.75 184 ILE B O 1
ATOM 4765 N N . ILE B 1 185 ? -2.246 -21.141 8.508 1 98.94 185 ILE B N 1
ATOM 4766 C CA . ILE B 1 185 ? -1.701 -21.828 7.344 1 98.94 185 ILE B CA 1
ATOM 4767 C C . ILE B 1 185 ? -1.796 -20.938 6.113 1 98.94 185 ILE B C 1
ATOM 4769 O O . ILE B 1 185 ? -2.852 -20.359 5.832 1 98.94 185 ILE B O 1
ATOM 4773 N N . VAL B 1 186 ? -0.707 -20.766 5.379 1 98.88 186 VAL B N 1
ATOM 4774 C CA . VAL B 1 186 ? -0.686 -20.016 4.121 1 98.88 186 VAL B CA 1
ATOM 4775 C C . VAL B 1 186 ? -0.518 -21 2.953 1 98.88 186 VAL B C 1
ATOM 4777 O O . VAL B 1 186 ? 0.505 -21.672 2.846 1 98.88 186 VAL B O 1
ATOM 4780 N N . ALA B 1 187 ? -1.495 -21.078 2.174 1 98.69 187 ALA B N 1
ATOM 4781 C CA . ALA B 1 187 ? -1.442 -21.859 0.939 1 98.69 187 ALA B CA 1
ATOM 4782 C C . ALA B 1 187 ? -1.328 -20.938 -0.28 1 98.69 187 ALA B C 1
ATOM 4784 O O . ALA B 1 187 ? -1.828 -19.812 -0.269 1 98.69 187 ALA B O 1
ATOM 4785 N N . THR B 1 188 ? -0.67 -21.453 -1.281 1 97.88 188 THR B N 1
ATOM 4786 C CA . THR B 1 188 ? -0.432 -20.641 -2.461 1 97.88 188 THR B CA 1
ATOM 4787 C C . THR B 1 188 ? -1.033 -21.281 -3.703 1 97.88 188 THR B C 1
ATOM 4789 O O . THR B 1 188 ? -0.912 -22.5 -3.898 1 97.88 188 THR B O 1
ATOM 4792 N N . VAL B 1 189 ? -1.734 -20.5 -4.461 1 96.62 189 VAL B N 1
ATOM 4793 C CA . VAL B 1 189 ? -2.195 -20.906 -5.785 1 96.62 189 VAL B CA 1
ATOM 4794 C C . VAL B 1 189 ? -1.419 -20.141 -6.855 1 96.62 189 VAL B C 1
ATOM 4796 O O . VAL B 1 189 ? -1.729 -18.984 -7.148 1 96.62 189 VAL B O 1
ATOM 4799 N N . GLY B 1 190 ? -0.529 -20.859 -7.473 1 95.06 190 GLY B N 1
ATOM 4800 C CA . GLY B 1 190 ? 0.362 -20.219 -8.422 1 95.06 190 GLY B CA 1
ATOM 4801 C C . GLY B 1 190 ? 1.612 -19.656 -7.777 1 95.06 190 GLY B C 1
ATOM 4802 O O . GLY B 1 190 ? 1.81 -18.438 -7.758 1 95.06 190 GLY B O 1
ATOM 4803 N N . TYR B 1 191 ? 2.477 -20.578 -7.297 1 95.56 191 TYR B N 1
ATOM 4804 C CA . TYR B 1 191 ? 3.752 -20.141 -6.746 1 95.56 191 TYR B CA 1
ATOM 4805 C C . TYR B 1 191 ? 4.527 -19.312 -7.77 1 95.56 191 TYR B C 1
ATOM 4807 O O . TYR B 1 191 ? 4.625 -19.703 -8.938 1 95.56 191 TYR B O 1
ATOM 4815 N N . THR B 1 192 ? 5.086 -18.219 -7.305 1 93 192 THR B N 1
ATOM 4816 C CA . THR B 1 192 ? 5.871 -17.344 -8.172 1 93 192 THR B CA 1
ATOM 4817 C C . THR B 1 192 ? 7.027 -18.109 -8.805 1 93 192 THR B C 1
ATOM 4819 O O . THR B 1 192 ? 7.336 -17.922 -9.984 1 93 192 THR B O 1
ATOM 4822 N N . MET B 1 193 ? 7.629 -19 -8.133 1 92.69 193 MET B N 1
ATOM 4823 C CA . MET B 1 193 ? 8.867 -19.656 -8.539 1 92.69 193 MET B CA 1
ATOM 4824 C C . MET B 1 193 ? 8.586 -20.844 -9.461 1 92.69 193 MET B C 1
ATOM 4826 O O . MET B 1 193 ? 9.305 -21.062 -10.43 1 92.69 193 MET B O 1
ATOM 4830 N N . THR B 1 194 ? 7.457 -21.594 -9.172 1 93.88 194 THR B N 1
ATOM 4831 C CA . THR B 1 194 ? 7.293 -22.859 -9.867 1 93.88 194 THR B CA 1
ATOM 4832 C C . THR B 1 194 ? 5.988 -22.891 -10.656 1 93.88 194 THR B C 1
ATOM 4834 O O . THR B 1 194 ? 5.789 -23.75 -11.508 1 93.88 194 THR B O 1
ATOM 4837 N N . GLY B 1 195 ? 5.125 -21.969 -10.383 1 93.5 195 GLY B N 1
ATOM 4838 C CA . GLY B 1 195 ? 3.842 -21.938 -11.062 1 93.5 195 GLY B CA 1
ATOM 4839 C C . GLY B 1 195 ? 2.861 -22.969 -10.531 1 93.5 195 GLY B C 1
ATOM 4840 O O . GLY B 1 195 ? 1.676 -22.938 -10.867 1 93.5 195 GLY B O 1
ATOM 4841 N N . THR B 1 196 ? 3.303 -23.859 -9.68 1 94.69 196 THR B N 1
ATOM 4842 C CA . THR B 1 196 ? 2.455 -24.906 -9.109 1 94.69 196 THR B CA 1
ATOM 4843 C C . THR B 1 196 ? 1.577 -24.344 -7.996 1 94.69 196 THR B C 1
ATOM 4845 O O . THR B 1 196 ? 1.746 -23.188 -7.586 1 94.69 196 THR B O 1
ATOM 4848 N N . SER B 1 197 ? 0.561 -25.125 -7.57 1 95.44 197 SER B N 1
ATOM 4849 C CA . SER B 1 197 ? -0.42 -24.672 -6.586 1 95.44 197 SER B CA 1
ATOM 4850 C C . SER B 1 197 ? -0.585 -25.703 -5.469 1 95.44 197 SER B C 1
ATOM 4852 O O . SER B 1 197 ? -0.586 -26.906 -5.723 1 95.44 197 SER B O 1
ATOM 4854 N N . ASP B 1 198 ? -0.742 -25.219 -4.266 1 96.75 198 ASP B N 1
ATOM 4855 C CA . ASP B 1 198 ? -1.024 -26.094 -3.137 1 96.75 198 ASP B CA 1
ATOM 4856 C C . ASP B 1 198 ? -2.408 -26.734 -3.268 1 96.75 198 ASP B C 1
ATOM 4858 O O . ASP B 1 198 ? -3.314 -26.141 -3.855 1 96.75 198 ASP B O 1
ATOM 4862 N N . PRO B 1 199 ? -2.566 -27.953 -2.744 1 96.44 199 PRO B N 1
ATOM 4863 C CA . PRO B 1 199 ? -3.873 -28.625 -2.787 1 96.44 199 PRO B CA 1
ATOM 4864 C C . PRO B 1 199 ? -4.828 -28.109 -1.713 1 96.44 199 PRO B C 1
ATOM 4866 O O . PRO B 1 199 ? -4.961 -28.734 -0.654 1 96.44 199 PRO B O 1
ATOM 4869 N N . ILE B 1 200 ? -5.59 -27.094 -1.992 1 97.19 200 ILE B N 1
ATOM 4870 C CA . ILE B 1 200 ? -6.441 -26.422 -1.021 1 97.19 200 ILE B CA 1
ATOM 4871 C C . ILE B 1 200 ? -7.508 -27.375 -0.511 1 97.19 200 ILE B C 1
ATOM 4873 O O . ILE B 1 200 ? -7.887 -27.328 0.662 1 97.19 200 ILE B O 1
ATOM 4877 N N . ASP B 1 201 ? -8 -28.25 -1.354 1 97 201 ASP B N 1
ATOM 4878 C CA . ASP B 1 201 ? -9.008 -29.234 -0.974 1 97 201 ASP B CA 1
ATOM 4879 C C . ASP B 1 201 ? -8.5 -30.141 0.139 1 97 201 ASP B C 1
ATOM 4881 O O . ASP B 1 201 ? -9.188 -30.359 1.14 1 97 201 ASP B O 1
ATOM 4885 N N . GLU B 1 202 ? -7.289 -30.625 -0.036 1 98.06 202 GLU B N 1
ATOM 4886 C CA . GLU B 1 202 ? -6.688 -31.5 0.972 1 98.06 202 GLU B CA 1
ATOM 4887 C C . GLU B 1 202 ? -6.41 -30.734 2.264 1 98.06 202 GLU B C 1
ATOM 4889 O O . GLU B 1 202 ? -6.645 -31.25 3.359 1 98.06 202 GLU B O 1
ATOM 4894 N N . ILE B 1 203 ? -5.926 -29.547 2.158 1 98.56 203 ILE B N 1
ATOM 4895 C CA . ILE B 1 203 ? -5.621 -28.719 3.32 1 98.56 203 ILE B CA 1
ATOM 4896 C C . ILE B 1 203 ? -6.902 -28.422 4.094 1 98.56 203 ILE B C 1
ATOM 4898 O O . ILE B 1 203 ? -6.918 -28.469 5.328 1 98.56 203 ILE B O 1
ATOM 4902 N N . ASP B 1 204 ? -7.961 -28.109 3.342 1 98.56 204 ASP B N 1
ATOM 4903 C CA . ASP B 1 204 ? -9.266 -27.859 3.947 1 98.56 204 ASP B CA 1
ATOM 4904 C C . ASP B 1 204 ? -9.734 -29.062 4.762 1 98.56 204 ASP B C 1
ATOM 4906 O O . ASP B 1 204 ? -10.195 -28.906 5.895 1 98.56 204 ASP B O 1
ATOM 4910 N N . LYS B 1 205 ? -9.578 -30.25 4.191 1 98.44 205 LYS B N 1
ATOM 4911 C CA . LYS B 1 205 ? -9.984 -31.484 4.871 1 98.44 205 LYS B CA 1
ATOM 4912 C C . LYS B 1 205 ? -9.172 -31.688 6.148 1 98.44 205 LYS B C 1
ATOM 4914 O O . LYS B 1 205 ? -9.719 -32.094 7.176 1 98.44 205 LYS B O 1
ATOM 4919 N N . ILE B 1 206 ? -7.922 -31.422 6.082 1 98.75 206 ILE B N 1
ATOM 4920 C CA . ILE B 1 206 ? -7.043 -31.578 7.234 1 98.75 206 ILE B CA 1
ATOM 4921 C C . ILE B 1 206 ? -7.488 -30.625 8.352 1 98.75 206 ILE B C 1
ATOM 4923 O O . ILE B 1 206 ? -7.625 -31.047 9.5 1 98.75 206 ILE B O 1
ATOM 4927 N N . ILE B 1 207 ? -7.75 -29.359 7.988 1 98.75 207 ILE B N 1
ATOM 4928 C CA . ILE B 1 207 ? -8.156 -28.359 8.969 1 98.75 207 ILE B CA 1
ATOM 4929 C C . ILE B 1 207 ? -9.477 -28.781 9.617 1 98.75 207 ILE B C 1
ATOM 4931 O O . ILE B 1 207 ? -9.617 -28.719 10.844 1 98.75 207 ILE B O 1
ATOM 4935 N N . GLN B 1 208 ? -10.391 -29.281 8.852 1 98.44 208 GLN B N 1
ATOM 4936 C CA . GLN B 1 208 ? -11.688 -29.703 9.367 1 98.44 208 GLN B CA 1
ATOM 4937 C C . GLN B 1 208 ? -11.539 -30.875 10.336 1 98.44 208 GLN B C 1
ATOM 4939 O O . GLN B 1 208 ? -12.164 -30.891 11.391 1 98.44 208 GLN B O 1
ATOM 4944 N N . ASP B 1 209 ? -10.742 -31.812 9.938 1 98.44 209 ASP B N 1
ATOM 4945 C CA . ASP B 1 209 ? -10.516 -32.969 10.773 1 98.44 209 ASP B CA 1
ATOM 4946 C C . ASP B 1 209 ? -9.938 -32.594 12.133 1 98.44 209 ASP B C 1
ATOM 4948 O O . ASP B 1 209 ? -10.43 -33.031 13.172 1 98.44 209 ASP B O 1
ATOM 4952 N N . TYR B 1 210 ? -8.906 -31.797 12.148 1 98.56 210 TYR B N 1
ATOM 4953 C CA . TYR B 1 210 ? -8.258 -31.406 13.391 1 98.56 210 TYR B CA 1
ATOM 4954 C C . TYR B 1 210 ? -9.18 -30.516 14.227 1 98.56 210 TYR B C 1
ATOM 4956 O O . TYR B 1 210 ? -9.195 -30.625 15.461 1 98.56 210 TYR B O 1
ATOM 4964 N N . SER B 1 211 ? -9.945 -29.656 13.578 1 97.75 211 SER B N 1
ATOM 4965 C CA . SER B 1 211 ? -10.844 -28.75 14.289 1 97.75 211 SER B CA 1
ATOM 4966 C C . SER B 1 211 ? -11.938 -29.531 15.016 1 97.75 211 SER B C 1
ATOM 4968 O O . SER B 1 211 ? -12.422 -29.094 16.062 1 97.75 211 SER B O 1
ATOM 4970 N N . ARG B 1 212 ? -12.273 -30.688 14.555 1 97.12 212 ARG B N 1
ATOM 4971 C CA . ARG B 1 212 ? -13.32 -31.516 15.148 1 97.12 212 ARG B CA 1
ATOM 4972 C C . ARG B 1 212 ? -12.766 -32.344 16.297 1 97.12 212 ARG B C 1
ATOM 4974 O O . ARG B 1 212 ? -13.492 -32.656 17.25 1 97.12 212 ARG B O 1
ATOM 4981 N N . ASN B 1 213 ? -11.508 -32.594 16.234 1 96.81 213 ASN B N 1
ATOM 4982 C CA . ASN B 1 213 ? -11.008 -33.656 17.094 1 96.81 213 ASN B CA 1
ATOM 4983 C C . ASN B 1 213 ? -9.992 -33.156 18.109 1 96.81 213 ASN B C 1
ATOM 4985 O O . ASN B 1 213 ? -9.641 -33.844 19.047 1 96.81 213 ASN B O 1
ATOM 4989 N N . LYS B 1 214 ? -9.5 -31.953 17.875 1 96.88 214 LYS B N 1
ATOM 4990 C CA . LYS B 1 214 ? -8.469 -31.391 18.734 1 96.88 214 LYS B CA 1
ATOM 4991 C C . LYS B 1 214 ? -8.828 -29.969 19.172 1 96.88 214 LYS B C 1
ATOM 4993 O O . LYS B 1 214 ? -9.664 -29.312 18.547 1 96.88 214 LYS B O 1
ATOM 4998 N N . ASP B 1 215 ? -8.273 -29.531 20.297 1 96.06 215 ASP B N 1
ATOM 4999 C CA . ASP B 1 215 ? -8.422 -28.141 20.734 1 96.06 215 ASP B CA 1
ATOM 5000 C C . ASP B 1 215 ? -7.426 -27.219 20.016 1 96.06 215 ASP B C 1
ATOM 5002 O O . ASP B 1 215 ? -6.406 -26.844 20.594 1 96.06 215 ASP B O 1
ATOM 5006 N N . VAL B 1 216 ? -7.727 -26.969 18.828 1 97.75 216 VAL B N 1
ATOM 5007 C CA . VAL B 1 216 ? -6.859 -26.156 17.969 1 97.75 216 VAL B CA 1
ATOM 5008 C C . VAL B 1 216 ? -7.711 -25.266 17.062 1 97.75 216 VAL B C 1
ATOM 5010 O O . VAL B 1 216 ? -8.797 -25.672 16.641 1 97.75 216 VAL B O 1
ATOM 5013 N N . SER B 1 217 ? -7.332 -24.047 16.859 1 97.81 217 SER B N 1
ATOM 5014 C CA . SER B 1 217 ? -7.98 -23.125 15.945 1 97.81 217 SER B CA 1
ATOM 5015 C C . SER B 1 217 ? -7.09 -22.812 14.742 1 97.81 217 SER B C 1
ATOM 5017 O O . SER B 1 217 ? -5.867 -22.719 14.875 1 97.81 217 SER B O 1
ATOM 5019 N N . PHE B 1 218 ? -7.773 -22.703 13.602 1 98.62 218 PHE B N 1
ATOM 5020 C CA . PHE B 1 218 ? -7.016 -22.5 12.375 1 98.62 218 PHE B CA 1
ATOM 5021 C C . PHE B 1 218 ? -7.465 -21.219 11.672 1 98.62 218 PHE B C 1
ATOM 5023 O O . PHE B 1 218 ? -8.609 -20.797 11.828 1 98.62 218 PHE B O 1
ATOM 5030 N N . TYR B 1 219 ? -6.613 -20.594 10.953 1 98.69 219 TYR B N 1
ATOM 5031 C CA . TYR B 1 219 ? -6.855 -19.562 9.945 1 98.69 219 TYR B CA 1
ATOM 5032 C C . TYR B 1 219 ? -6.145 -19.891 8.641 1 98.69 219 TYR B C 1
ATOM 5034 O O . TYR B 1 219 ? -4.914 -19.906 8.578 1 98.69 219 TYR B O 1
ATOM 5042 N N . LEU B 1 220 ? -6.895 -20.203 7.594 1 98.94 220 LEU B N 1
ATOM 5043 C CA . LEU B 1 220 ? -6.32 -20.516 6.293 1 98.94 220 LEU B CA 1
ATOM 5044 C C . LEU B 1 220 ? -6.375 -19.312 5.363 1 98.94 220 LEU B C 1
ATOM 5046 O O . LEU B 1 220 ? -7.457 -18.859 4.992 1 98.94 220 LEU B O 1
ATOM 5050 N N . HIS B 1 221 ? -5.238 -18.766 5.012 1 98.94 221 HIS B N 1
ATOM 5051 C CA . HIS B 1 221 ? -5.082 -17.719 4.016 1 98.94 221 HIS B CA 1
ATOM 5052 C C . HIS B 1 221 ? -4.559 -18.281 2.697 1 98.94 221 HIS B C 1
ATOM 5054 O O . HIS B 1 221 ? -3.582 -19.031 2.686 1 98.94 221 HIS B O 1
ATOM 5060 N N . VAL B 1 222 ? -5.16 -17.875 1.618 1 98.81 222 VAL B N 1
ATOM 5061 C CA . VAL B 1 222 ? -4.73 -18.344 0.301 1 98.81 222 VAL B CA 1
ATOM 5062 C C . VAL B 1 222 ? -4.109 -17.172 -0.473 1 98.81 222 VAL B C 1
ATOM 5064 O O . VAL B 1 222 ? -4.789 -16.203 -0.783 1 98.81 222 VAL B O 1
ATOM 5067 N N . ASP B 1 223 ? -2.832 -17.281 -0.733 1 98.75 223 ASP B N 1
ATOM 5068 C CA . ASP B 1 223 ? -2.16 -16.375 -1.651 1 98.75 223 ASP B CA 1
ATOM 5069 C C . ASP B 1 223 ? -2.352 -16.812 -3.102 1 98.75 223 ASP B C 1
ATOM 5071 O O . ASP B 1 223 ? -1.65 -17.703 -3.584 1 98.75 223 ASP B O 1
ATOM 5075 N N . ALA B 1 224 ? -3.234 -16.172 -3.73 1 98.25 224 ALA B N 1
ATOM 5076 C CA . ALA B 1 224 ? -3.51 -16.438 -5.141 1 98.25 224 ALA B CA 1
ATOM 5077 C C . ALA B 1 224 ? -3.26 -15.188 -5.984 1 98.25 224 ALA B C 1
ATOM 5079 O O . ALA B 1 224 ? -4.031 -14.883 -6.898 1 98.25 224 ALA B O 1
ATOM 5080 N N . ALA B 1 225 ? -2.195 -14.469 -5.664 1 97.75 225 ALA B N 1
ATOM 5081 C CA . ALA B 1 225 ? -1.877 -13.227 -6.363 1 97.75 225 ALA B CA 1
ATOM 5082 C C . ALA B 1 225 ? -1.862 -13.445 -7.875 1 97.75 225 ALA B C 1
ATOM 5084 O O . ALA B 1 225 ? -2.322 -12.586 -8.633 1 97.75 225 ALA B O 1
ATOM 5085 N N . ILE B 1 226 ? -1.376 -14.57 -8.32 1 95.25 226 ILE B N 1
ATOM 5086 C CA . ILE B 1 226 ? -1.341 -14.875 -9.742 1 95.25 226 ILE B CA 1
ATOM 5087 C C . ILE B 1 226 ? -2.449 -15.867 -10.086 1 95.25 226 ILE B C 1
ATOM 5089 O O . ILE B 1 226 ? -3.316 -15.578 -10.914 1 95.25 226 ILE B O 1
ATOM 5093 N N . GLY B 1 227 ? -2.518 -16.922 -9.352 1 95.88 227 GLY B N 1
ATOM 5094 C CA . GLY B 1 227 ? -3.383 -18.047 -9.68 1 95.88 227 GLY B CA 1
ATOM 5095 C C . GLY B 1 227 ? -4.859 -17.719 -9.547 1 95.88 227 GLY B C 1
ATOM 5096 O O . GLY B 1 227 ? -5.703 -18.391 -10.141 1 95.88 227 GLY B O 1
ATOM 5097 N N . GLY B 1 228 ? -5.211 -16.703 -8.781 1 97 228 GLY B N 1
ATOM 5098 C CA . GLY B 1 228 ? -6.602 -16.344 -8.547 1 97 228 GLY B CA 1
ATOM 5099 C C . GLY B 1 228 ? -7.312 -15.859 -9.797 1 97 228 GLY B C 1
ATOM 5100 O O . GLY B 1 228 ? -8.547 -15.852 -9.859 1 97 228 GLY B O 1
ATOM 5101 N N . LEU B 1 229 ? -6.559 -15.43 -10.773 1 97.12 229 LEU B N 1
ATOM 5102 C CA . LEU B 1 229 ? -7.16 -14.977 -12.023 1 97.12 229 LEU B CA 1
ATOM 5103 C C . LEU B 1 229 ? -6.703 -15.844 -13.188 1 97.12 229 LEU B C 1
ATOM 5105 O O . LEU B 1 229 ? -6.73 -15.406 -14.344 1 97.12 229 LEU B O 1
ATOM 5109 N N . VAL B 1 230 ? -6.27 -17.078 -12.859 1 96.25 230 VAL B N 1
ATOM 5110 C CA . VAL B 1 230 ? -5.941 -18.094 -13.852 1 96.25 230 VAL B CA 1
ATOM 5111 C C . VAL B 1 230 ? -6.758 -19.344 -13.594 1 96.25 230 VAL B C 1
ATOM 5113 O O . VAL B 1 230 ? -7.582 -19.75 -14.422 1 96.25 230 VAL B O 1
ATOM 5116 N N . TYR B 1 231 ? -6.699 -19.812 -12.375 1 93.88 231 TYR B N 1
ATOM 5117 C CA . TYR B 1 231 ? -7.238 -21.109 -11.977 1 93.88 231 TYR B CA 1
ATOM 5118 C C . TYR B 1 231 ? -8.742 -21.172 -12.219 1 93.88 231 TYR B C 1
ATOM 5120 O O . TYR B 1 231 ? -9.25 -22.141 -12.789 1 93.88 231 TYR B O 1
ATOM 5128 N N . PRO B 1 232 ? -9.453 -20.125 -11.844 1 94.31 232 PRO B N 1
ATOM 5129 C CA . PRO B 1 232 ? -10.914 -20.219 -11.984 1 94.31 232 PRO B CA 1
ATOM 5130 C C . PRO B 1 232 ? -11.359 -20.266 -13.438 1 94.31 232 PRO B C 1
ATOM 5132 O O . PRO B 1 232 ? -12.5 -20.656 -13.727 1 94.31 232 PRO B O 1
ATOM 5135 N N . PHE B 1 233 ? -10.477 -19.906 -14.352 1 94.25 233 PHE B N 1
ATOM 5136 C CA . PHE B 1 233 ? -10.875 -19.797 -15.742 1 94.25 233 PHE B CA 1
ATOM 5137 C C . PHE B 1 233 ? -10.352 -20.969 -16.562 1 94.25 233 PHE B C 1
ATOM 5139 O O . PHE B 1 233 ? -10.703 -21.125 -17.734 1 94.25 233 PHE B O 1
ATOM 5146 N N . CYS B 1 234 ? -9.562 -21.75 -15.984 1 89.25 234 CYS B N 1
ATOM 5147 C CA . CYS B 1 234 ? -8.984 -22.844 -16.75 1 89.25 234 CYS B CA 1
ATOM 5148 C C . CYS B 1 234 ? -9.305 -24.188 -16.109 1 89.25 234 CYS B C 1
ATOM 5150 O O . CYS B 1 234 ? -9.195 -25.234 -16.75 1 89.25 234 CYS B O 1
ATOM 5152 N N . LYS B 1 235 ? -9.594 -24.156 -14.82 1 80.44 235 LYS B N 1
ATOM 5153 C CA . LYS B 1 235 ? -9.859 -25.406 -14.094 1 80.44 235 LYS B CA 1
ATOM 5154 C C . LYS B 1 235 ? -11.297 -25.438 -13.57 1 80.44 235 LYS B C 1
ATOM 5156 O O . LYS B 1 235 ? -11.844 -24.406 -13.172 1 80.44 235 LYS B O 1
ATOM 5161 N N . LYS B 1 236 ? -11.891 -26.516 -13.727 1 76.19 236 LYS B N 1
ATOM 5162 C CA . LYS B 1 236 ? -13.258 -26.688 -13.242 1 76.19 236 LYS B CA 1
ATOM 5163 C C . LYS B 1 236 ? -13.273 -27.312 -11.852 1 76.19 236 LYS B C 1
ATOM 5165 O O . LYS B 1 236 ? -13.828 -28.406 -11.656 1 76.19 236 LYS B O 1
ATOM 5170 N N . GLU B 1 237 ? -12.516 -26.812 -10.898 1 83.56 237 GLU B N 1
ATOM 5171 C CA . GLU B 1 237 ? -12.469 -27.266 -9.516 1 83.56 237 GLU B CA 1
ATOM 5172 C C . GLU B 1 237 ? -12.883 -26.156 -8.555 1 83.56 237 GLU B C 1
ATOM 5174 O O . GLU B 1 237 ? -12.922 -24.984 -8.93 1 83.56 237 GLU B O 1
ATOM 5179 N N . ASP B 1 238 ? -13.25 -26.641 -7.395 1 89.81 238 ASP B N 1
ATOM 5180 C CA . ASP B 1 238 ? -13.547 -25.672 -6.348 1 89.81 238 ASP B CA 1
ATOM 5181 C C . ASP B 1 238 ? -12.336 -24.797 -6.059 1 89.81 238 ASP B C 1
ATOM 5183 O O . ASP B 1 238 ? -11.195 -25.234 -6.223 1 89.81 238 ASP B O 1
ATOM 5187 N N . PHE B 1 239 ? -12.664 -23.594 -5.684 1 90.31 239 PHE B N 1
ATOM 5188 C CA . PHE B 1 239 ? -11.562 -22.656 -5.465 1 90.31 239 PHE B CA 1
ATOM 5189 C C . PHE B 1 239 ? -11.891 -21.703 -4.324 1 90.31 239 PHE B C 1
ATOM 5191 O O . PHE B 1 239 ? -13.031 -21.25 -4.184 1 90.31 239 PHE B O 1
ATOM 5198 N N . ALA B 1 240 ? -10.922 -21.469 -3.506 1 95 240 ALA B N 1
ATOM 5199 C CA . ALA B 1 240 ? -10.914 -20.406 -2.506 1 95 240 ALA B CA 1
ATOM 5200 C C . ALA B 1 240 ? -12.078 -20.562 -1.529 1 95 240 ALA B C 1
ATOM 5202 O O . ALA B 1 240 ? -12.125 -21.531 -0.758 1 95 240 ALA B O 1
ATOM 5203 N N . PHE B 1 241 ? -13.117 -19.641 -1.601 1 97.19 241 PHE B N 1
ATOM 5204 C CA . PHE B 1 241 ? -14.141 -19.594 -0.569 1 97.19 241 PHE B CA 1
ATOM 5205 C C . PHE B 1 241 ? -15.117 -20.766 -0.719 1 97.19 241 PHE B C 1
ATOM 5207 O O . PHE B 1 241 ? -15.953 -21 0.157 1 97.19 241 PHE B O 1
ATOM 5214 N N . GLN B 1 242 ? -14.992 -21.547 -1.729 1 96.69 242 GLN B N 1
ATOM 5215 C CA . GLN B 1 242 ? -15.781 -22.766 -1.854 1 96.69 242 GLN B CA 1
ATOM 5216 C C . GLN B 1 242 ? -15.336 -23.828 -0.845 1 96.69 242 GLN B C 1
ATOM 5218 O O . GLN B 1 242 ? -16.062 -24.781 -0.581 1 96.69 242 GLN B O 1
ATOM 5223 N N . TYR B 1 243 ? -14.141 -23.719 -0.359 1 97.56 243 TYR B N 1
ATOM 5224 C CA . TYR B 1 243 ? -13.664 -24.5 0.773 1 97.56 243 TYR B CA 1
ATOM 5225 C C . TYR B 1 243 ? -13.945 -23.781 2.09 1 97.56 243 TYR B C 1
ATOM 5227 O O . TYR B 1 243 ? -13.453 -22.672 2.314 1 97.56 243 TYR B O 1
ATOM 5235 N N . PRO B 1 244 ? -14.617 -24.375 3.027 1 97.06 244 PRO B N 1
ATOM 5236 C CA . PRO B 1 244 ? -15.102 -23.688 4.227 1 97.06 244 PRO B CA 1
ATOM 5237 C C . PRO B 1 244 ? -13.969 -23.156 5.105 1 97.06 244 PRO B C 1
ATOM 5239 O O . PRO B 1 244 ? -14.133 -22.156 5.809 1 97.06 244 PRO B O 1
ATOM 5242 N N . SER B 1 245 ? -12.828 -23.797 5.051 1 98.38 245 SER B N 1
ATOM 5243 C CA . SER B 1 245 ? -11.75 -23.422 5.961 1 98.38 245 SER B CA 1
ATOM 5244 C C . SER B 1 245 ? -11.016 -22.172 5.473 1 98.38 245 SER B C 1
ATOM 5246 O O . SER B 1 245 ? -10.266 -21.562 6.227 1 98.38 245 SER B O 1
ATOM 5248 N N . VAL B 1 246 ? -11.227 -21.781 4.199 1 98.69 246 VAL B N 1
ATOM 5249 C CA . VAL B 1 246 ? -10.555 -20.594 3.668 1 98.69 246 VAL B CA 1
ATOM 5250 C C . VAL B 1 246 ? -11.172 -19.344 4.262 1 98.69 246 VAL B C 1
ATOM 5252 O O . VAL B 1 246 ? -12.383 -19.125 4.141 1 98.69 246 VAL B O 1
ATOM 5255 N N . LYS B 1 247 ? -10.336 -18.531 4.902 1 98.75 247 LYS B N 1
ATOM 5256 C CA . LYS B 1 247 ? -10.828 -17.344 5.598 1 98.75 247 LYS B CA 1
ATOM 5257 C C . LYS B 1 247 ? -10.531 -16.078 4.801 1 98.75 247 LYS B C 1
ATOM 5259 O O . LYS B 1 247 ? -11.273 -15.094 4.891 1 98.75 247 LYS B O 1
ATOM 5264 N N . SER B 1 248 ? -9.445 -16.078 4.059 1 98.81 248 SER B N 1
ATOM 5265 C CA . SER B 1 248 ? -9.078 -14.891 3.281 1 98.81 248 SER B CA 1
ATOM 5266 C C . SER B 1 248 ? -8.273 -15.273 2.043 1 98.81 248 SER B C 1
ATOM 5268 O O . SER B 1 248 ? -7.766 -16.391 1.945 1 98.81 248 SER B O 1
ATOM 5270 N N . LEU B 1 249 ? -8.266 -14.32 1.147 1 98.31 249 LEU B N 1
ATOM 5271 C CA . LEU B 1 249 ? -7.668 -14.547 -0.166 1 98.31 249 LEU B CA 1
ATOM 5272 C C . LEU B 1 249 ? -7.031 -13.266 -0.701 1 98.31 249 LEU B C 1
ATOM 5274 O O . LEU B 1 249 ? -7.562 -12.172 -0.501 1 98.31 249 LEU B O 1
ATOM 5278 N N . THR B 1 250 ? -5.875 -13.391 -1.372 1 98.69 250 THR B N 1
ATOM 5279 C CA . THR B 1 250 ? -5.219 -12.305 -2.084 1 98.69 250 THR B CA 1
ATOM 5280 C C . THR B 1 250 ? -5.191 -12.578 -3.586 1 98.69 250 THR B C 1
ATOM 5282 O O . THR B 1 250 ? -4.863 -13.68 -4.016 1 98.69 250 THR B O 1
ATOM 5285 N N . VAL B 1 251 ? -5.535 -11.57 -4.391 1 98.5 251 VAL B N 1
ATOM 5286 C CA . VAL B 1 251 ? -5.516 -11.672 -5.848 1 98.5 251 VAL B CA 1
ATOM 5287 C C . VAL B 1 251 ? -4.961 -10.383 -6.445 1 98.5 251 VAL B C 1
ATOM 5289 O O . VAL B 1 251 ? -5.266 -9.289 -5.969 1 98.5 251 VAL B O 1
ATOM 5292 N N . ASP B 1 252 ? -4.184 -10.484 -7.555 1 98.06 252 ASP B N 1
ATOM 5293 C CA . ASP B 1 252 ? -3.555 -9.289 -8.109 1 98.06 252 ASP B CA 1
ATOM 5294 C C . ASP B 1 252 ? -4.09 -8.984 -9.508 1 98.06 252 ASP B C 1
ATOM 5296 O O . ASP B 1 252 ? -3.605 -9.539 -10.5 1 98.06 252 ASP B O 1
ATOM 5300 N N . PRO B 1 253 ? -4.945 -8.031 -9.656 1 98.12 253 PRO B N 1
ATOM 5301 C CA . PRO B 1 253 ? -5.41 -7.602 -10.984 1 98.12 253 PRO B CA 1
ATOM 5302 C C . PRO B 1 253 ? -4.289 -7.012 -11.836 1 98.12 253 PRO B C 1
ATOM 5304 O O . PRO B 1 253 ? -4.375 -7.035 -13.07 1 98.12 253 PRO B O 1
ATOM 5307 N N . HIS B 1 254 ? -3.189 -6.48 -11.258 1 96.94 254 HIS B N 1
ATOM 5308 C CA . HIS B 1 254 ? -2.143 -5.879 -12.078 1 96.94 254 HIS B CA 1
ATOM 5309 C C . HIS B 1 254 ? -1.223 -6.945 -12.664 1 96.94 254 HIS B C 1
ATOM 5311 O O . HIS B 1 254 ? -0.248 -6.621 -13.344 1 96.94 254 HIS B O 1
ATOM 5317 N N . LYS B 1 255 ? -1.468 -8.195 -12.383 1 95.81 255 LYS B N 1
ATOM 5318 C CA . LYS B 1 255 ? -0.84 -9.328 -13.055 1 95.81 255 LYS B CA 1
ATOM 5319 C C . LYS B 1 255 ? -1.762 -9.914 -14.117 1 95.81 255 LYS B C 1
ATOM 5321 O O . LYS B 1 255 ? -1.932 -9.328 -15.195 1 95.81 255 LYS B O 1
ATOM 5326 N N . MET B 1 256 ? -2.613 -10.828 -13.766 1 96.88 256 MET B N 1
ATOM 5327 C CA . MET B 1 256 ? -3.412 -11.539 -14.758 1 96.88 256 MET B CA 1
ATOM 5328 C C . MET B 1 256 ? -4.785 -10.898 -14.922 1 96.88 256 MET B C 1
ATOM 5330 O O . MET B 1 256 ? -5.617 -11.383 -15.688 1 96.88 256 MET B O 1
ATOM 5334 N N . GLY B 1 257 ? -5.012 -9.789 -14.25 1 97.69 257 GLY B N 1
ATOM 5335 C CA . GLY B 1 257 ? -6.27 -9.07 -14.391 1 97.69 257 GLY B CA 1
ATOM 5336 C C . GLY B 1 257 ? -6.211 -7.969 -15.43 1 97.69 257 GLY B C 1
ATOM 5337 O O . GLY B 1 257 ? -7.219 -7.312 -15.711 1 97.69 257 GLY B O 1
ATOM 5338 N N . TYR B 1 258 ? -5.016 -7.758 -15.969 1 96.75 258 TYR B N 1
ATOM 5339 C CA . TYR B 1 258 ? -4.832 -6.836 -17.078 1 96.75 258 TYR B CA 1
ATOM 5340 C C . TYR B 1 258 ? -5.113 -5.402 -16.656 1 96.75 258 TYR B C 1
ATOM 5342 O O . TYR B 1 258 ? -5.637 -4.605 -17.438 1 96.75 258 TYR B O 1
ATOM 5350 N N . VAL B 1 259 ? -4.855 -5.066 -15.445 1 97.38 259 VAL B N 1
ATOM 5351 C CA . VAL B 1 259 ? -5.016 -3.719 -14.906 1 97.38 259 VAL B CA 1
ATOM 5352 C C . VAL B 1 259 ? -3.646 -3.127 -14.578 1 97.38 259 VAL B C 1
ATOM 5354 O O . VAL B 1 259 ? -2.736 -3.846 -14.156 1 97.38 259 VAL B O 1
ATOM 5357 N N . PRO B 1 260 ? -3.441 -1.807 -14.766 1 94.81 260 PRO B N 1
ATOM 5358 C CA . PRO B 1 260 ? -2.154 -1.2 -14.414 1 94.81 260 PRO B CA 1
ATOM 5359 C C . PRO B 1 260 ? -1.853 -1.271 -12.922 1 94.81 260 PRO B C 1
ATOM 5361 O O . PRO B 1 260 ? -2.773 -1.365 -12.109 1 94.81 260 PRO B O 1
ATOM 5364 N N . PHE B 1 261 ? -0.532 -1.249 -12.602 1 92.94 261 PHE B N 1
ATOM 5365 C CA . PHE B 1 261 ? -0.141 -1.04 -11.211 1 92.94 261 PHE B CA 1
ATOM 5366 C C . PHE B 1 261 ? -0.71 0.271 -10.68 1 92.94 261 PHE B C 1
ATOM 5368 O O . PHE B 1 261 ? -0.826 1.249 -11.422 1 92.94 261 PHE B O 1
ATOM 5375 N N . SER B 1 262 ? -0.979 0.321 -9.391 1 91.75 262 SER B N 1
ATOM 5376 C CA . SER B 1 262 ? -0.979 -0.745 -8.398 1 91.75 262 SER B CA 1
ATOM 5377 C C . SER B 1 262 ? -2.393 -1.247 -8.125 1 91.75 262 SER B C 1
ATOM 5379 O O . SER B 1 262 ? -3.27 -0.47 -7.742 1 91.75 262 SER B O 1
ATOM 5381 N N . ALA B 1 263 ? -2.631 -2.436 -8.398 1 96.5 263 ALA B N 1
ATOM 5382 C CA . ALA B 1 263 ? -3.965 -2.994 -8.195 1 96.5 263 ALA B CA 1
ATOM 5383 C C . ALA B 1 263 ? -3.889 -4.426 -7.676 1 96.5 263 ALA B C 1
ATOM 5385 O O . ALA B 1 263 ? -3.414 -5.324 -8.375 1 96.5 263 ALA B O 1
ATOM 5386 N N . GLY B 1 264 ? -4.223 -4.656 -6.461 1 97.88 264 GLY B N 1
ATOM 5387 C CA . GLY B 1 264 ? -4.465 -5.941 -5.824 1 97.88 264 GLY B CA 1
ATOM 5388 C C . GLY B 1 264 ? -5.828 -6.035 -5.164 1 97.88 264 GLY B C 1
ATOM 5389 O O . GLY B 1 264 ? -6.621 -5.094 -5.23 1 97.88 264 GLY B O 1
ATOM 5390 N N . VAL B 1 265 ? -6.16 -7.141 -4.617 1 98.5 265 VAL B N 1
ATOM 5391 C CA . VAL B 1 265 ? -7.406 -7.301 -3.875 1 98.5 265 VAL B CA 1
ATOM 5392 C C . VAL B 1 265 ? -7.176 -8.203 -2.666 1 98.5 265 VAL B C 1
ATOM 5394 O O . VAL B 1 265 ? -6.492 -9.227 -2.768 1 98.5 265 VAL B O 1
ATOM 5397 N N . PHE B 1 266 ? -7.613 -7.785 -1.543 1 98.69 266 PHE B N 1
ATOM 5398 C CA . PHE B 1 266 ? -7.781 -8.633 -0.37 1 98.69 266 PHE B CA 1
ATOM 5399 C C . PHE B 1 266 ? -9.25 -8.984 -0.165 1 98.69 266 PHE B C 1
ATOM 5401 O O . PHE B 1 266 ? -10.117 -8.109 -0.182 1 98.69 266 PHE B O 1
ATOM 5408 N N . LEU B 1 267 ? -9.547 -10.211 -0.026 1 98.44 267 LEU B N 1
ATOM 5409 C CA . LEU B 1 267 ? -10.891 -10.688 0.295 1 98.44 267 LEU B CA 1
ATOM 5410 C C . LEU B 1 267 ? -10.875 -11.531 1.566 1 98.44 267 LEU B C 1
ATOM 5412 O O . LEU B 1 267 ? -9.898 -12.219 1.852 1 98.44 267 LEU B O 1
ATOM 5416 N N . CYS B 1 268 ? -11.914 -11.523 2.27 1 98.38 268 CYS B N 1
ATOM 5417 C CA . CYS B 1 268 ? -12.094 -12.375 3.438 1 98.38 268 CYS B CA 1
ATOM 5418 C C . CYS B 1 268 ? -13.57 -12.648 3.689 1 98.38 268 CYS B C 1
ATOM 5420 O O . CYS B 1 268 ? -14.438 -12.016 3.084 1 98.38 268 CYS B O 1
ATOM 5422 N N . ARG B 1 269 ? -13.797 -13.641 4.5 1 97.56 269 ARG B N 1
ATOM 5423 C CA . ARG B 1 269 ? -15.164 -13.875 4.938 1 97.56 269 ARG B CA 1
ATOM 5424 C C . ARG B 1 269 ? -15.758 -12.633 5.586 1 97.56 269 ARG B C 1
ATOM 5426 O O . ARG B 1 269 ? -15.023 -11.797 6.129 1 97.56 269 ARG B O 1
ATOM 5433 N N . ARG B 1 270 ? -17.016 -12.523 5.531 1 93.31 270 ARG B N 1
ATOM 5434 C CA . ARG B 1 270 ? -17.719 -11.32 5.965 1 93.31 270 ARG B CA 1
ATOM 5435 C C . ARG B 1 270 ? -17.344 -10.945 7.395 1 93.31 270 ARG B C 1
ATOM 5437 O O . ARG B 1 270 ? -17.266 -11.812 8.266 1 93.31 270 ARG B O 1
ATOM 5444 N N . ASN B 1 271 ? -16.969 -9.75 7.672 1 89.81 271 ASN B N 1
ATOM 5445 C CA . ASN B 1 271 ? -16.766 -9.086 8.953 1 89.81 271 ASN B CA 1
ATOM 5446 C C . ASN B 1 271 ? -15.422 -9.453 9.57 1 89.81 271 ASN B C 1
ATOM 5448 O O . ASN B 1 271 ? -15.102 -9.016 10.68 1 89.81 271 ASN B O 1
ATOM 5452 N N . LEU B 1 272 ? -14.648 -10.273 8.922 1 94.5 272 LEU B N 1
ATOM 5453 C CA . LEU B 1 272 ? -13.367 -10.672 9.5 1 94.5 272 LEU B CA 1
ATOM 5454 C C . LEU B 1 272 ? -12.461 -9.469 9.688 1 94.5 272 LEU B C 1
ATOM 5456 O O . LEU B 1 272 ? -11.641 -9.438 10.609 1 94.5 272 LEU B O 1
ATOM 5460 N N . GLN B 1 273 ? -12.57 -8.453 8.781 1 93.81 273 GLN B N 1
ATOM 5461 C CA . GLN B 1 273 ? -11.719 -7.273 8.875 1 93.81 273 GLN B CA 1
ATOM 5462 C C . GLN B 1 273 ? -12.016 -6.473 10.141 1 93.81 273 GLN B C 1
ATOM 5464 O O . GLN B 1 273 ? -11.219 -5.617 10.539 1 93.81 273 GLN B O 1
ATOM 5469 N N . ASP B 1 274 ? -13.117 -6.719 10.828 1 92.31 274 ASP B N 1
ATOM 5470 C CA . ASP B 1 274 ? -13.484 -6.004 12.047 1 92.31 274 ASP B CA 1
ATOM 5471 C C . ASP B 1 274 ? -12.492 -6.293 13.172 1 92.31 274 ASP B C 1
ATOM 5473 O O . ASP B 1 274 ? -12.328 -5.48 14.086 1 92.31 274 ASP B O 1
ATOM 5477 N N . CYS B 1 275 ? -11.805 -7.406 13.039 1 92.12 275 CYS B N 1
ATOM 5478 C CA . CYS B 1 275 ? -10.875 -7.801 14.094 1 92.12 275 CYS B CA 1
ATOM 5479 C C . CYS B 1 275 ? -9.688 -6.852 14.164 1 92.12 275 CYS B C 1
ATOM 5481 O O . CYS B 1 275 ? -8.992 -6.789 15.18 1 92.12 275 CYS B O 1
ATOM 5483 N N . VAL B 1 276 ? -9.477 -6.113 13.031 1 92.44 276 VAL B N 1
ATOM 5484 C CA . VAL B 1 276 ? -8.312 -5.238 13.008 1 92.44 276 VAL B CA 1
ATOM 5485 C C . VAL B 1 276 ? -8.758 -3.791 12.805 1 92.44 276 VAL B C 1
ATOM 5487 O O . VAL B 1 276 ? -7.945 -2.932 12.453 1 92.44 276 VAL B O 1
ATOM 5490 N N . ALA B 1 277 ? -10 -3.498 12.945 1 89.81 277 ALA B N 1
ATOM 5491 C CA . ALA B 1 277 ? -10.555 -2.168 12.703 1 89.81 277 ALA B CA 1
ATOM 5492 C C . ALA B 1 277 ? -9.992 -1.151 13.688 1 89.81 277 ALA B C 1
ATOM 5494 O O . ALA B 1 277 ? -9.828 -1.449 14.875 1 89.81 277 ALA B O 1
ATOM 5495 N N . ILE B 1 278 ? -9.617 -0.045 13.18 1 87.94 278 ILE B N 1
ATOM 5496 C CA . ILE B 1 278 ? -9.109 1.068 13.977 1 87.94 278 ILE B CA 1
ATOM 5497 C C . ILE B 1 278 ? -10.016 2.281 13.797 1 87.94 278 ILE B C 1
ATOM 5499 O O . ILE B 1 278 ? -10.352 2.66 12.672 1 87.94 278 ILE B O 1
ATOM 5503 N N . PRO B 1 279 ? -10.414 2.887 14.859 1 81.44 279 PRO B N 1
ATOM 5504 C CA . PRO B 1 279 ? -11.273 4.066 14.742 1 81.44 279 PRO B CA 1
ATOM 5505 C C . PRO B 1 279 ? -10.562 5.258 14.102 1 81.44 279 PRO B C 1
ATOM 5507 O O . PRO B 1 279 ? -9.375 5.48 14.359 1 81.44 279 PRO B O 1
ATOM 5510 N N . ILE B 1 280 ? -11.328 5.965 13.25 1 78.75 280 ILE B N 1
ATOM 5511 C CA . ILE B 1 280 ? -10.883 7.246 12.711 1 78.75 280 ILE B CA 1
ATOM 5512 C C . ILE B 1 280 ? -11.461 8.383 13.547 1 78.75 280 ILE B C 1
ATOM 5514 O O . ILE B 1 280 ? -12.68 8.578 13.586 1 78.75 280 ILE B O 1
ATOM 5518 N N . LYS B 1 281 ? -10.656 9.156 14.188 1 76.19 281 LYS B N 1
ATOM 5519 C CA . LYS B 1 281 ? -11.055 10.172 15.148 1 76.19 281 LYS B CA 1
ATOM 5520 C C . LYS B 1 281 ? -11.781 11.32 14.461 1 76.19 281 LYS B C 1
ATOM 5522 O O . LYS B 1 281 ? -12.68 11.938 15.047 1 76.19 281 LYS B O 1
ATOM 5527 N N . TYR B 1 282 ? -11.43 11.539 13.211 1 74.06 282 TYR B N 1
ATOM 5528 C CA . TYR B 1 282 ? -11.938 12.742 12.562 1 74.06 282 TYR B CA 1
ATOM 5529 C C . TYR B 1 282 ? -13.008 12.391 11.531 1 74.06 282 TYR B C 1
ATOM 5531 O O . TYR B 1 282 ? -13.383 13.227 10.703 1 74.06 282 TYR B O 1
ATOM 5539 N N . ALA B 1 283 ? -13.344 11.133 11.602 1 68.75 283 ALA B N 1
ATOM 5540 C CA . ALA B 1 283 ? -14.422 10.703 10.711 1 68.75 283 ALA B CA 1
ATOM 5541 C C . ALA B 1 283 ? -15.516 9.977 11.484 1 68.75 283 ALA B C 1
ATOM 5543 O O . ALA B 1 283 ? -15.227 9.125 12.328 1 68.75 283 ALA B O 1
ATOM 5544 N N . LYS B 1 284 ? -16.75 10.406 11.43 1 62.09 284 LYS B N 1
ATOM 5545 C CA . LYS B 1 284 ? -17.891 9.938 12.211 1 62.09 284 LYS B CA 1
ATOM 5546 C C . LYS B 1 284 ? -18.203 8.477 11.906 1 62.09 284 LYS B C 1
ATOM 5548 O O . LYS B 1 284 ? -18.562 7.711 12.805 1 62.09 284 LYS B O 1
ATOM 5553 N N . THR B 1 285 ? -18.062 8.062 10.727 1 59.78 285 THR B N 1
ATOM 5554 C CA . THR B 1 285 ? -18.781 6.848 10.375 1 59.78 285 THR B CA 1
ATOM 5555 C C . THR B 1 285 ? -17.844 5.797 9.797 1 59.78 285 THR B C 1
ATOM 5557 O O . THR B 1 285 ? -18.281 4.723 9.375 1 59.78 285 THR B O 1
ATOM 5560 N N . VAL B 1 286 ? -16.609 6.102 9.945 1 67.38 286 VAL B N 1
ATOM 5561 C CA . VAL B 1 286 ? -15.812 5.168 9.164 1 67.38 286 VAL B CA 1
ATOM 5562 C C . VAL B 1 286 ? -14.703 4.586 10.039 1 67.38 286 VAL B C 1
ATOM 5564 O O . VAL B 1 286 ? -14.023 5.32 10.758 1 67.38 286 VAL B O 1
ATOM 5567 N N . MET B 1 287 ? -14.727 3.223 10.133 1 77.5 287 MET B N 1
ATOM 5568 C CA . MET B 1 287 ? -13.586 2.512 10.695 1 77.5 287 MET B CA 1
ATOM 5569 C C . MET B 1 287 ? -12.531 2.248 9.625 1 77.5 287 MET B C 1
ATOM 5571 O O . MET B 1 287 ? -12.867 1.93 8.477 1 77.5 287 MET B O 1
ATOM 5575 N N . ASP B 1 288 ? -11.352 2.455 10.008 1 85.88 288 ASP B N 1
ATOM 5576 C CA . ASP B 1 288 ? -10.25 2.045 9.141 1 85.88 288 ASP B CA 1
ATOM 5577 C C . ASP B 1 288 ? -9.992 0.544 9.258 1 85.88 288 ASP B C 1
ATOM 5579 O O . ASP B 1 288 ? -9.508 0.071 10.289 1 85.88 288 ASP B O 1
ATOM 5583 N N . LYS B 1 289 ? -10.305 -0.207 8.156 1 89.69 289 LYS B N 1
ATOM 5584 C CA . LYS B 1 289 ? -10.188 -1.663 8.148 1 89.69 289 LYS B CA 1
ATOM 5585 C C . LYS B 1 289 ? -9.203 -2.131 7.074 1 89.69 289 LYS B C 1
ATOM 5587 O O . LYS B 1 289 ? -9.227 -3.297 6.676 1 89.69 289 LYS B O 1
ATOM 5592 N N . THR B 1 290 ? -8.461 -1.202 6.539 1 94.06 290 THR B N 1
ATOM 5593 C CA . THR B 1 290 ? -7.516 -1.516 5.473 1 94.06 290 THR B CA 1
ATOM 5594 C C . THR B 1 290 ? -6.082 -1.257 5.922 1 94.06 290 THR B C 1
ATOM 5596 O O . THR B 1 290 ? -5.852 -0.55 6.906 1 94.06 290 THR B O 1
ATOM 5599 N N . LEU B 1 291 ? -5.168 -1.809 5.254 1 96.75 291 LEU B N 1
ATOM 5600 C CA . LEU B 1 291 ? -3.777 -1.715 5.688 1 96.75 291 LEU B CA 1
ATOM 5601 C C . LEU B 1 291 ? -3.221 -0.32 5.422 1 96.75 291 LEU B C 1
ATOM 5603 O O . LEU B 1 291 ? -2.641 0.3 6.316 1 96.75 291 LEU B O 1
ATOM 5607 N N . VAL B 1 292 ? -3.463 0.215 4.156 1 96.19 292 VAL B N 1
ATOM 5608 C CA . VAL B 1 292 ? -2.742 1.435 3.811 1 96.19 292 VAL B CA 1
ATOM 5609 C C . VAL B 1 292 ? -3.705 2.621 3.807 1 96.19 292 VAL B C 1
ATOM 5611 O O . VAL B 1 292 ? -3.316 3.744 3.477 1 96.19 292 VAL B O 1
ATOM 5614 N N . SER B 1 293 ? -5 2.492 4.148 1 92.12 293 SER B N 1
ATOM 5615 C CA . SER B 1 293 ? -6.039 3.508 4.305 1 92.12 293 SER B CA 1
ATOM 5616 C C . SER B 1 293 ? -6.375 4.164 2.969 1 92.12 293 SER B C 1
ATOM 5618 O O . SER B 1 293 ? -7.109 3.598 2.158 1 92.12 293 SER B O 1
ATOM 5620 N N . SER B 1 294 ? -5.684 5.266 2.588 1 91.44 294 SER B N 1
ATOM 5621 C CA . SER B 1 294 ? -5.98 5.965 1.343 1 91.44 294 SER B CA 1
ATOM 5622 C C . SER B 1 294 ? -5.527 5.156 0.131 1 91.44 294 SER B C 1
ATOM 5624 O O . SER B 1 294 ? -4.438 4.586 0.132 1 91.44 294 SER B O 1
ATOM 5626 N N . ARG B 1 295 ? -6.461 5.137 -0.885 1 93.44 295 ARG B N 1
ATOM 5627 C CA . ARG B 1 295 ? -6.207 4.387 -2.109 1 93.44 295 ARG B CA 1
ATOM 5628 C C . ARG B 1 295 ? -6.758 5.121 -3.326 1 93.44 295 ARG B C 1
ATOM 5630 O O . ARG B 1 295 ? -7.578 6.031 -3.191 1 93.44 295 ARG B O 1
ATOM 5637 N N . SER B 1 296 ? -6.344 4.66 -4.488 1 93.44 296 SER B N 1
ATOM 5638 C CA . SER B 1 296 ? -6.77 5.301 -5.73 1 93.44 296 SER B CA 1
ATOM 5639 C C . SER B 1 296 ? -8.133 4.785 -6.184 1 93.44 296 SER B C 1
ATOM 5641 O O . SER B 1 296 ? -8.305 3.582 -6.387 1 93.44 296 SER B O 1
ATOM 5643 N N . ALA B 1 297 ? -9.016 5.684 -6.445 1 92.25 297 ALA B N 1
ATOM 5644 C CA . ALA B 1 297 ? -10.305 5.32 -7.031 1 92.25 297 ALA B CA 1
ATOM 5645 C C . ALA B 1 297 ? -10.133 4.84 -8.469 1 92.25 297 ALA B C 1
ATOM 5647 O O . ALA B 1 297 ? -10.898 4 -8.945 1 92.25 297 ALA B O 1
ATOM 5648 N N . ALA B 1 298 ? -9.109 5.391 -9.148 1 94.81 298 ALA B N 1
ATOM 5649 C CA . ALA B 1 298 ? -8.859 5.027 -10.539 1 94.81 298 ALA B CA 1
ATOM 5650 C C . ALA B 1 298 ? -8.578 3.533 -10.672 1 94.81 298 ALA B C 1
ATOM 5652 O O . ALA B 1 298 ? -8.992 2.902 -11.648 1 94.81 298 ALA B O 1
ATOM 5653 N N . ALA B 1 299 ? -7.902 2.955 -9.711 1 96.25 299 ALA B N 1
ATOM 5654 C CA . ALA B 1 299 ? -7.594 1.528 -9.734 1 96.25 299 ALA B CA 1
ATOM 5655 C C . ALA B 1 299 ? -8.859 0.69 -9.617 1 96.25 299 ALA B C 1
ATOM 5657 O O . ALA B 1 299 ? -9.039 -0.287 -10.352 1 96.25 299 ALA B O 1
ATOM 5658 N N . ALA B 1 300 ? -9.742 1.101 -8.703 1 95.88 300 ALA B N 1
ATOM 5659 C CA . ALA B 1 300 ? -11 0.39 -8.523 1 95.88 300 ALA B CA 1
ATOM 5660 C C . ALA B 1 300 ? -11.867 0.483 -9.773 1 95.88 300 ALA B C 1
ATOM 5662 O O . ALA B 1 300 ? -12.484 -0.504 -10.188 1 95.88 300 ALA B O 1
ATOM 5663 N N . ALA B 1 301 ? -11.867 1.666 -10.359 1 96 301 ALA B N 1
ATOM 5664 C CA . ALA B 1 301 ? -12.656 1.867 -11.578 1 96 301 ALA B CA 1
ATOM 5665 C C . ALA B 1 301 ? -12.117 1.016 -12.719 1 96 301 ALA B C 1
ATOM 5667 O O . ALA B 1 301 ? -12.891 0.407 -13.469 1 96 301 ALA B O 1
ATOM 5668 N N . ALA B 1 302 ? -10.836 0.997 -12.859 1 97.56 302 ALA B N 1
ATOM 5669 C CA . ALA B 1 302 ? -10.211 0.206 -13.922 1 97.56 302 ALA B CA 1
ATOM 5670 C C . ALA B 1 302 ? -10.484 -1.283 -13.727 1 97.56 302 ALA B C 1
ATOM 5672 O O . ALA B 1 302 ? -10.727 -2.008 -14.688 1 97.56 302 ALA B O 1
ATOM 5673 N N . CYS B 1 303 ? -10.43 -1.749 -12.484 1 98.25 303 CYS B N 1
ATOM 5674 C CA . CYS B 1 303 ? -10.75 -3.141 -12.188 1 98.25 303 CYS B CA 1
ATOM 5675 C C . CYS B 1 303 ? -12.188 -3.465 -12.578 1 98.25 303 CYS B C 1
ATOM 5677 O O . CYS B 1 303 ? -12.438 -4.43 -13.305 1 98.25 303 CYS B O 1
ATOM 5679 N N . TRP B 1 304 ? -13.062 -2.607 -12.141 1 97.81 304 TRP B N 1
ATOM 5680 C CA . TRP B 1 304 ? -14.477 -2.85 -12.398 1 97.81 304 TRP B CA 1
ATOM 5681 C C . TRP B 1 304 ? -14.75 -2.895 -13.898 1 97.81 304 TRP B C 1
ATOM 5683 O O . TRP B 1 304 ? -15.367 -3.838 -14.398 1 97.81 304 TRP B O 1
ATOM 5693 N N . THR B 1 305 ? -14.289 -1.936 -14.656 1 97.75 305 THR B N 1
ATOM 5694 C CA . THR B 1 305 ? -14.594 -1.836 -16.078 1 97.75 305 THR B CA 1
ATOM 5695 C C . THR B 1 305 ? -13.969 -2.994 -16.844 1 97.75 305 THR B C 1
ATOM 5697 O O . THR B 1 305 ? -14.625 -3.598 -17.703 1 97.75 305 THR B O 1
ATOM 5700 N N . THR B 1 306 ? -12.766 -3.359 -16.531 1 98.25 306 THR B N 1
ATOM 5701 C CA . THR B 1 306 ? -12.062 -4.414 -17.25 1 98.25 306 THR B CA 1
ATOM 5702 C C . THR B 1 306 ? -12.719 -5.77 -17.016 1 98.25 306 THR B C 1
ATOM 5704 O O . THR B 1 306 ? -12.953 -6.527 -17.953 1 98.25 306 THR B O 1
ATOM 5707 N N . PHE B 1 307 ? -13.039 -6.062 -15.773 1 98.56 307 PHE B N 1
ATOM 5708 C CA . PHE B 1 307 ? -13.586 -7.367 -15.414 1 98.56 307 PHE B CA 1
ATOM 5709 C C . PHE B 1 307 ? -15 -7.527 -15.945 1 98.56 307 PHE B C 1
ATOM 5711 O O . PHE B 1 307 ? -15.391 -8.609 -16.375 1 98.56 307 PHE B O 1
ATOM 5718 N N . ASN B 1 308 ? -15.766 -6.422 -15.891 1 98.12 308 ASN B N 1
ATOM 5719 C CA . ASN B 1 308 ? -17.109 -6.473 -16.484 1 98.12 308 ASN B CA 1
ATOM 5720 C C . ASN B 1 308 ? -17.047 -6.594 -18 1 98.12 308 ASN B C 1
ATOM 5722 O O . ASN B 1 308 ? -17.891 -7.254 -18.594 1 98.12 308 ASN B O 1
ATOM 5726 N N . TYR B 1 309 ? -16.109 -5.957 -18.609 1 98.06 309 TYR B N 1
ATOM 5727 C CA . TYR B 1 309 ? -15.953 -5.988 -20.062 1 98.06 309 TYR B CA 1
ATOM 5728 C C . TYR B 1 309 ? -15.555 -7.379 -20.547 1 98.06 309 TYR B C 1
ATOM 5730 O O . TYR B 1 309 ? -16.078 -7.879 -21.547 1 98.06 309 TYR B O 1
ATOM 5738 N N . LEU B 1 310 ? -14.625 -8.023 -19.875 1 97.81 310 LEU B N 1
ATOM 5739 C CA . LEU B 1 310 ? -14.117 -9.32 -20.297 1 97.81 310 LEU B CA 1
ATOM 5740 C C . LEU B 1 310 ? -15.102 -10.43 -19.938 1 97.81 310 LEU B C 1
ATOM 5742 O O . LEU B 1 310 ? -15.367 -11.32 -20.766 1 97.81 310 LEU B O 1
ATOM 5746 N N . GLY B 1 311 ? -15.656 -10.32 -18.641 1 97.56 311 GLY B N 1
ATOM 5747 C CA . GLY B 1 311 ? -16.469 -11.43 -18.156 1 97.56 311 GLY B CA 1
ATOM 5748 C C . GLY B 1 311 ? -15.688 -12.727 -18.062 1 97.56 311 GLY B C 1
ATOM 5749 O O . GLY B 1 311 ? -14.5 -12.773 -18.375 1 97.56 311 GLY B O 1
ATOM 5750 N N . ILE B 1 312 ? -16.359 -13.766 -17.672 1 96.88 312 ILE B N 1
ATOM 5751 C CA . ILE B 1 312 ? -15.75 -15.078 -17.531 1 96.88 312 ILE B CA 1
ATOM 5752 C C . ILE B 1 312 ? -15.242 -15.555 -18.891 1 96.88 312 ILE B C 1
ATOM 5754 O O . ILE B 1 312 ? -14.102 -16.016 -19 1 96.88 312 ILE B O 1
ATOM 5758 N N . ALA B 1 313 ? -16.016 -15.383 -19.891 1 97.5 313 ALA B N 1
ATOM 5759 C CA . ALA B 1 313 ? -15.672 -15.859 -21.234 1 97.5 313 ALA B CA 1
ATOM 5760 C C . ALA B 1 313 ? -14.438 -15.148 -21.766 1 97.5 313 ALA B C 1
ATOM 5762 O O . ALA B 1 313 ? -13.594 -15.758 -22.422 1 97.5 313 ALA B O 1
ATOM 5763 N N . GLY B 1 314 ? -14.414 -13.836 -21.562 1 97.88 314 GLY B N 1
ATOM 5764 C CA . GLY B 1 314 ? -13.258 -13.078 -22 1 97.88 314 GLY B CA 1
ATOM 5765 C C . GLY B 1 314 ? -11.969 -13.5 -21.328 1 97.88 314 GLY B C 1
ATOM 5766 O O . GLY B 1 314 ? -10.938 -13.641 -21.984 1 97.88 314 GLY B O 1
ATOM 5767 N N . PHE B 1 315 ? -12.016 -13.75 -20.062 1 97.69 315 PHE B N 1
ATOM 5768 C CA . PHE B 1 315 ? -10.852 -14.234 -19.328 1 97.69 315 PHE B CA 1
ATOM 5769 C C . PHE B 1 315 ? -10.461 -15.633 -19.797 1 97.69 315 PHE B C 1
ATOM 5771 O O . PHE B 1 315 ? -9.273 -15.906 -20 1 97.69 315 PHE B O 1
ATOM 5778 N N . GLU B 1 316 ? -11.453 -16.516 -19.953 1 96.94 316 GLU B N 1
ATOM 5779 C CA . GLU B 1 316 ? -11.172 -17.875 -20.406 1 96.94 316 GLU B CA 1
ATOM 5780 C C . GLU B 1 316 ? -10.445 -17.859 -21.75 1 96.94 316 GLU B C 1
ATOM 5782 O O . GLU B 1 316 ? -9.477 -18.594 -21.938 1 96.94 316 GLU B O 1
ATOM 5787 N N . LYS B 1 317 ? -10.922 -17.047 -22.641 1 97.19 317 LYS B N 1
ATOM 5788 C CA . LYS B 1 317 ? -10.312 -16.938 -23.969 1 97.19 317 LYS B CA 1
ATOM 5789 C C . LYS B 1 317 ? -8.867 -16.469 -23.875 1 97.19 317 LYS B C 1
ATOM 5791 O O . LYS B 1 317 ? -7.977 -17.031 -24.5 1 97.19 317 LYS B O 1
ATOM 5796 N N . LYS B 1 318 ? -8.625 -15.461 -23.109 1 96.88 318 LYS B N 1
ATOM 5797 C CA . LYS B 1 318 ? -7.289 -14.898 -22.969 1 96.88 318 LYS B CA 1
ATOM 5798 C C . LYS B 1 318 ? -6.34 -15.898 -22.312 1 96.88 318 LYS B C 1
ATOM 5800 O O . LYS B 1 318 ? -5.207 -16.078 -22.75 1 96.88 318 LYS B O 1
ATOM 5805 N N . ILE B 1 319 ? -6.801 -16.5 -21.25 1 96.38 319 ILE B N 1
ATOM 5806 C CA . ILE B 1 319 ? -5.965 -17.422 -20.5 1 96.38 319 ILE B CA 1
ATOM 5807 C C . IL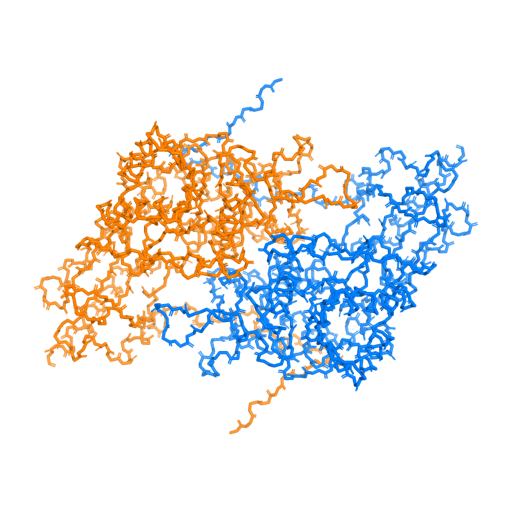E B 1 319 ? -5.656 -18.656 -21.344 1 96.38 319 ILE B C 1
ATOM 5809 O O . ILE B 1 319 ? -4.523 -19.141 -21.359 1 96.38 319 ILE B O 1
ATOM 5813 N N . LYS B 1 320 ? -6.633 -19.141 -22.062 1 96.06 320 LYS B N 1
ATOM 5814 C CA . LYS B 1 320 ? -6.426 -20.281 -22.953 1 96.06 320 LYS B CA 1
ATOM 5815 C C . LYS B 1 320 ? -5.336 -19.984 -23.984 1 96.06 320 LYS B C 1
ATOM 5817 O O . LYS B 1 320 ? -4.512 -20.844 -24.281 1 96.06 320 LYS B O 1
ATOM 5822 N N . LYS B 1 321 ? -5.402 -18.828 -24.469 1 96.75 321 LYS B N 1
ATOM 5823 C CA . LYS B 1 321 ? -4.391 -18.422 -25.453 1 96.75 321 LYS B CA 1
ATOM 5824 C C . LYS B 1 321 ? -2.998 -18.406 -24.828 1 96.75 321 LYS B C 1
ATOM 5826 O O . LYS B 1 321 ? -2.045 -18.922 -25.422 1 96.75 321 LYS B O 1
ATOM 5831 N N . LEU B 1 322 ? -2.861 -17.812 -23.672 1 96.81 322 LEU B N 1
ATOM 5832 C CA . LEU B 1 322 ? -1.568 -17.75 -23 1 96.81 322 LEU B CA 1
ATOM 5833 C C . LEU B 1 322 ? -1.06 -19.156 -22.688 1 96.81 322 LEU B C 1
ATOM 5835 O O . LEU B 1 322 ? 0.127 -19.438 -22.859 1 96.81 322 LEU B O 1
ATOM 5839 N N . ILE B 1 323 ? -1.948 -20 -22.234 1 96 323 ILE B N 1
ATOM 5840 C CA . ILE B 1 323 ? -1.583 -21.375 -21.891 1 96 323 ILE B CA 1
ATOM 5841 C C . ILE B 1 323 ? -1.138 -22.109 -23.156 1 96 323 ILE B C 1
ATOM 5843 O O . ILE B 1 323 ? -0.184 -22.891 -23.125 1 96 323 ILE B O 1
ATOM 5847 N N . SER B 1 324 ? -1.817 -21.828 -24.25 1 96.69 324 SER B N 1
ATOM 5848 C CA . SER B 1 324 ? -1.433 -22.469 -25.5 1 96.69 324 SER B CA 1
ATOM 5849 C C . SER B 1 324 ? -0.01 -22.094 -25.906 1 96.69 324 SER B C 1
ATOM 5851 O O . SER B 1 324 ? 0.737 -22.922 -26.422 1 96.69 324 SER B O 1
ATOM 5853 N N . ILE B 1 325 ? 0.329 -20.859 -25.688 1 97 325 ILE B N 1
ATOM 5854 C CA . ILE B 1 325 ? 1.679 -20.406 -26 1 97 325 ILE B CA 1
ATOM 5855 C C . ILE B 1 325 ? 2.676 -21.047 -25.031 1 97 325 ILE B C 1
ATOM 5857 O O . ILE B 1 325 ? 3.768 -21.453 -25.453 1 97 325 ILE B O 1
ATOM 5861 N N . LYS B 1 326 ? 2.334 -21.109 -23.797 1 96.88 326 LYS B N 1
ATOM 5862 C CA . LYS B 1 326 ? 3.186 -21.781 -22.828 1 96.88 326 LYS B CA 1
ATOM 5863 C C . LYS B 1 326 ? 3.416 -23.25 -23.203 1 96.88 326 LYS B C 1
ATOM 5865 O O . LYS B 1 326 ? 4.543 -23.734 -23.141 1 96.88 326 LYS B O 1
ATOM 5870 N N . GLU B 1 327 ? 2.344 -23.906 -23.641 1 96.25 327 GLU B N 1
ATOM 5871 C CA . GLU B 1 327 ? 2.463 -25.312 -24.047 1 96.25 327 GLU B CA 1
ATOM 5872 C C . GLU B 1 327 ? 3.295 -25.453 -25.312 1 96.25 327 GLU B C 1
ATOM 5874 O O . GLU B 1 327 ? 4.004 -26.453 -25.484 1 96.25 327 GLU B O 1
ATOM 5879 N N . TYR B 1 328 ? 3.193 -24.453 -26.125 1 96.94 328 TYR B N 1
ATOM 5880 C CA . TYR B 1 328 ? 4.066 -24.422 -27.297 1 96.94 328 TYR B CA 1
ATOM 5881 C C . TYR B 1 328 ? 5.531 -24.359 -26.875 1 96.94 328 TYR B C 1
ATOM 5883 O O . TYR B 1 328 ? 6.367 -25.094 -27.422 1 96.94 328 TYR B O 1
ATOM 5891 N N . LEU B 1 329 ? 5.863 -23.531 -25.922 1 97.06 329 LEU B N 1
ATOM 5892 C CA . LEU B 1 329 ? 7.211 -23.469 -25.375 1 97.06 329 LEU B CA 1
ATOM 5893 C C . LEU B 1 329 ? 7.633 -24.812 -24.812 1 97.06 329 LEU B C 1
ATOM 5895 O O . LEU B 1 329 ? 8.734 -25.281 -25.078 1 97.06 329 LEU B O 1
ATOM 5899 N N . VAL B 1 330 ? 6.766 -25.422 -24.047 1 96.25 330 VAL B N 1
ATOM 5900 C CA . VAL B 1 330 ? 7.027 -26.703 -23.406 1 96.25 330 VAL B CA 1
ATOM 5901 C C . VAL B 1 330 ? 7.328 -27.766 -24.469 1 96.25 330 VAL B C 1
ATOM 5903 O O . VAL B 1 330 ? 8.281 -28.531 -24.328 1 96.25 330 VAL B O 1
ATOM 5906 N N . GLU B 1 331 ? 6.57 -27.719 -25.453 1 96.25 331 GLU B N 1
ATOM 5907 C CA . GLU B 1 331 ? 6.75 -28.672 -26.547 1 96.25 331 GLU B CA 1
ATOM 5908 C C . GLU B 1 331 ? 8.125 -28.516 -27.188 1 96.25 331 GLU B C 1
ATOM 5910 O O . GLU B 1 331 ? 8.82 -29.516 -27.438 1 96.25 331 GLU B O 1
ATOM 5915 N N . LYS B 1 332 ? 8.508 -27.359 -27.422 1 95.94 332 LYS B N 1
ATOM 5916 C CA . LYS B 1 332 ? 9.781 -27.094 -28.078 1 95.94 332 LYS B CA 1
ATOM 5917 C C . LYS B 1 332 ? 10.953 -27.469 -27.172 1 95.94 332 LYS B C 1
ATOM 5919 O O . LYS B 1 332 ? 11.922 -28.078 -27.625 1 95.94 332 LYS B O 1
ATOM 5924 N N . VAL B 1 333 ? 10.875 -27.125 -25.953 1 94.81 333 VAL B N 1
ATOM 5925 C CA . VAL B 1 333 ? 11.938 -27.375 -24.984 1 94.81 333 VAL B CA 1
ATOM 5926 C C . VAL B 1 333 ? 12.117 -28.891 -24.797 1 94.81 333 VAL B C 1
ATOM 5928 O O . VAL B 1 333 ? 13.242 -29.375 -24.734 1 94.81 333 VAL B O 1
ATOM 5931 N N . LEU B 1 334 ? 11.039 -29.625 -24.781 1 93.56 334 LEU B N 1
ATOM 5932 C CA . LEU B 1 334 ? 11.078 -31.078 -24.578 1 93.56 334 LEU B CA 1
ATOM 5933 C C . LEU B 1 334 ? 11.547 -31.797 -25.844 1 93.56 334 LEU B C 1
ATOM 5935 O O . LEU B 1 334 ? 12.305 -32.75 -25.766 1 93.56 334 LEU B O 1
ATOM 5939 N N . ALA B 1 335 ? 11.109 -31.328 -26.922 1 92.19 335 ALA B N 1
ATOM 5940 C CA . ALA B 1 335 ? 11.484 -31.969 -28.188 1 92.19 335 ALA B CA 1
ATOM 5941 C C . ALA B 1 335 ? 12.992 -31.922 -28.391 1 92.19 335 ALA B C 1
ATOM 5943 O O . ALA B 1 335 ? 13.586 -32.875 -28.906 1 92.19 335 ALA B O 1
ATOM 5944 N N . ASP B 1 336 ? 13.578 -30.875 -27.953 1 91.5 336 ASP B N 1
ATOM 5945 C CA . ASP B 1 336 ? 15.008 -30.688 -28.188 1 91.5 336 ASP B CA 1
ATOM 5946 C C . ASP B 1 336 ? 15.812 -31 -26.922 1 91.5 336 ASP B C 1
ATOM 5948 O O . ASP B 1 336 ? 17.016 -30.781 -26.875 1 91.5 336 ASP B O 1
ATOM 5952 N N . LYS B 1 337 ? 15.148 -31.516 -25.922 1 93.44 337 LYS B N 1
ATOM 5953 C CA . LYS B 1 337 ? 15.766 -31.859 -24.641 1 93.44 337 LYS B CA 1
ATOM 5954 C C . LYS B 1 337 ? 16.625 -30.719 -24.109 1 93.44 337 LYS B C 1
ATOM 5956 O O . LYS B 1 337 ? 17.781 -30.938 -23.734 1 93.44 337 LYS B O 1
ATOM 5961 N N . LEU B 1 338 ? 16.016 -29.562 -24.141 1 92.81 338 LEU B N 1
ATOM 5962 C CA . LEU B 1 338 ? 16.781 -28.359 -23.797 1 92.81 338 LEU B CA 1
ATOM 5963 C C . LEU B 1 338 ? 16.797 -28.141 -22.297 1 92.81 338 LEU B C 1
ATOM 5965 O O . LEU B 1 338 ? 17.734 -27.516 -21.766 1 92.81 338 LEU B O 1
ATOM 5969 N N . ALA B 1 339 ? 15.758 -28.547 -21.594 1 94.62 339 ALA B N 1
ATOM 5970 C CA . ALA B 1 339 ? 15.641 -28.281 -20.156 1 94.62 339 ALA B CA 1
ATOM 5971 C C . ALA B 1 339 ? 14.68 -29.281 -19.5 1 94.62 339 ALA B C 1
ATOM 5973 O O . ALA B 1 339 ? 13.859 -29.906 -20.188 1 94.62 339 ALA B O 1
ATOM 5974 N N . VAL B 1 340 ? 14.82 -29.453 -18.234 1 93.44 340 VAL B N 1
ATOM 5975 C CA . VAL B 1 340 ? 13.82 -30.109 -17.422 1 93.44 340 VAL B CA 1
ATOM 5976 C C . VAL B 1 340 ? 12.758 -29.109 -16.984 1 93.44 340 VAL B C 1
ATOM 5978 O O . VAL B 1 340 ? 13.07 -27.953 -16.688 1 93.44 340 VAL B O 1
ATOM 5981 N N . LEU B 1 341 ? 11.547 -29.562 -16.922 1 93.06 341 LEU B N 1
ATOM 5982 C CA . LEU B 1 341 ? 10.453 -28.625 -16.703 1 93.06 341 LEU B CA 1
ATOM 5983 C C . LEU B 1 341 ? 9.75 -28.891 -15.383 1 93.06 341 LEU B C 1
ATOM 5985 O O . LEU B 1 341 ? 9.617 -30.047 -14.977 1 93.06 341 LEU B O 1
ATOM 5989 N N . ILE B 1 342 ? 9.398 -27.938 -14.695 1 92.12 342 ILE B N 1
ATOM 5990 C CA . ILE B 1 342 ? 8.375 -27.891 -13.664 1 92.12 342 ILE B CA 1
ATOM 5991 C C . ILE B 1 342 ? 7.199 -27.031 -14.133 1 92.12 342 ILE B C 1
ATOM 5993 O O . ILE B 1 342 ? 7.348 -25.828 -14.359 1 92.12 342 ILE B O 1
ATOM 5997 N N . SER B 1 343 ? 6.07 -27.672 -14.312 1 89.88 343 SER B N 1
ATOM 5998 C CA . SER B 1 343 ? 4.965 -26.922 -14.898 1 89.88 343 SER B CA 1
ATOM 5999 C C . SER B 1 343 ? 3.619 -27.516 -14.516 1 89.88 343 SER B C 1
ATOM 6001 O O . SER B 1 343 ? 3.504 -28.734 -14.344 1 89.88 343 SER B O 1
ATOM 6003 N N . ASP B 1 344 ? 2.715 -26.625 -14.266 1 87.56 344 ASP B N 1
ATOM 6004 C CA . ASP B 1 344 ? 1.296 -26.953 -14.195 1 87.56 344 ASP B CA 1
ATOM 6005 C C . ASP B 1 344 ? 0.584 -26.625 -15.508 1 87.56 344 ASP B C 1
ATOM 6007 O O . ASP B 1 344 ? 0.604 -25.469 -15.953 1 87.56 344 ASP B O 1
ATOM 6011 N N . PRO B 1 345 ? -0.008 -27.672 -16.125 1 85.5 345 PRO B N 1
ATOM 6012 C CA . PRO B 1 345 ? -0.624 -27.438 -17.438 1 85.5 345 PRO B CA 1
ATOM 6013 C C . PRO B 1 345 ? -1.72 -26.375 -17.391 1 85.5 345 PRO B C 1
ATOM 6015 O O . PRO B 1 345 ? -2.09 -25.828 -18.438 1 85.5 345 PRO B O 1
ATOM 6018 N N . GLY B 1 346 ? -2.229 -26.109 -16.344 1 84.75 346 GLY B N 1
ATOM 6019 C CA . GLY B 1 346 ? -3.311 -25.141 -16.25 1 84.75 346 GLY B CA 1
ATOM 6020 C C . GLY B 1 346 ? -2.832 -23.734 -15.93 1 84.75 346 GLY B C 1
ATOM 6021 O O . GLY B 1 346 ? -3.631 -22.859 -15.578 1 84.75 346 GLY B O 1
ATOM 6022 N N . THR B 1 347 ? -1.527 -23.5 -16.094 1 90.5 347 THR B N 1
ATOM 6023 C CA . THR B 1 347 ? -1.02 -22.172 -15.789 1 90.5 347 THR B CA 1
ATOM 6024 C C . THR B 1 347 ? -0.212 -21.625 -16.969 1 90.5 347 THR B C 1
ATOM 6026 O O . THR B 1 347 ? 0.175 -22.375 -17.859 1 90.5 347 THR B O 1
ATOM 6029 N N . ASN B 1 348 ? 0.036 -20.328 -17 1 94.81 348 ASN B N 1
ATOM 6030 C CA . ASN B 1 348 ? 0.79 -19.672 -18.062 1 94.81 348 ASN B CA 1
ATOM 6031 C C . ASN B 1 348 ? 2.252 -19.469 -17.672 1 94.81 348 ASN B C 1
ATOM 6033 O O . ASN B 1 348 ? 2.906 -18.547 -18.141 1 94.81 348 ASN B O 1
ATOM 6037 N N . MET B 1 349 ? 2.709 -20.281 -16.828 1 94.75 349 MET B N 1
ATOM 6038 C CA . MET B 1 349 ? 4.098 -20.172 -16.391 1 94.75 349 MET B CA 1
ATOM 6039 C C . MET B 1 349 ? 4.785 -21.531 -16.406 1 94.75 349 MET B C 1
ATOM 6041 O O . MET B 1 349 ? 4.129 -22.578 -16.297 1 94.75 349 MET B O 1
ATOM 6045 N N . VAL B 1 350 ? 6.082 -21.547 -16.609 1 95.81 350 VAL B N 1
ATOM 6046 C CA . VAL B 1 350 ? 6.891 -22.766 -16.562 1 95.81 350 VAL B CA 1
ATOM 6047 C C . VAL B 1 350 ? 8.234 -22.453 -15.898 1 95.81 350 VAL B C 1
ATOM 6049 O O . VAL B 1 350 ? 8.758 -21.359 -16.031 1 95.81 350 VAL B O 1
ATOM 6052 N N . CYS B 1 351 ? 8.641 -23.344 -15.078 1 96 351 CYS B N 1
ATOM 6053 C CA . CYS B 1 351 ? 9.969 -23.281 -14.484 1 96 351 CYS B CA 1
ATOM 6054 C C . CYS B 1 351 ? 10.93 -24.234 -15.195 1 96 351 CYS B C 1
ATOM 6056 O O . CYS B 1 351 ? 10.641 -25.422 -15.344 1 96 351 CYS B O 1
ATOM 6058 N N . LEU B 1 352 ? 12.078 -23.703 -15.641 1 96.56 352 LEU B N 1
ATOM 6059 C CA . LEU B 1 352 ? 13.008 -24.453 -16.484 1 96.56 352 LEU B CA 1
ATOM 6060 C C . LEU B 1 352 ? 14.328 -24.688 -15.758 1 96.56 352 LEU B C 1
ATOM 6062 O O . LEU B 1 352 ? 14.852 -23.781 -15.109 1 96.56 352 LEU B O 1
ATOM 6066 N N . TYR B 1 353 ? 14.75 -25.859 -15.805 1 95.38 353 TYR B N 1
ATOM 6067 C CA . TYR B 1 353 ? 16.094 -26.219 -15.375 1 95.38 353 TYR B CA 1
ATOM 6068 C C . TYR B 1 353 ? 16.938 -26.703 -16.547 1 95.38 353 TYR B C 1
ATOM 6070 O O . TYR B 1 353 ? 16.672 -27.766 -17.125 1 95.38 353 TYR B O 1
ATOM 6078 N N . PHE B 1 354 ? 17.938 -25.906 -16.891 1 95.44 354 PHE B N 1
ATOM 6079 C CA . PHE B 1 354 ? 18.812 -26.25 -18.016 1 95.44 354 PHE B CA 1
ATOM 6080 C C . PHE B 1 354 ? 19.938 -27.172 -17.547 1 95.44 354 PHE B C 1
ATOM 6082 O O . PHE B 1 354 ? 21.062 -26.719 -17.375 1 95.44 354 PHE B O 1
ATOM 6089 N N . ASP B 1 355 ? 19.656 -28.438 -17.547 1 92 355 ASP B N 1
ATOM 6090 C CA . ASP B 1 355 ? 20.547 -29.422 -16.922 1 92 355 ASP B CA 1
ATOM 6091 C C . ASP B 1 355 ? 21.75 -29.719 -17.797 1 92 355 ASP B C 1
ATOM 6093 O O . ASP B 1 355 ? 22.719 -30.312 -17.328 1 92 355 ASP B O 1
ATOM 6097 N N . SER B 1 356 ? 21.812 -29.25 -18.984 1 91 356 SER B N 1
ATOM 6098 C CA . SER B 1 356 ? 22.984 -29.438 -19.859 1 91 356 SER B CA 1
ATOM 6099 C C . SER B 1 356 ? 24.016 -28.359 -19.625 1 91 356 SER B C 1
ATOM 6101 O O . SER B 1 356 ? 25.172 -28.5 -20.062 1 91 356 SER B O 1
ATOM 6103 N N . LEU B 1 357 ? 23.578 -27.297 -19.016 1 91.5 357 LEU B N 1
ATOM 6104 C CA . LEU B 1 357 ? 24.484 -26.188 -18.75 1 91.5 357 LEU B CA 1
ATOM 6105 C C . LEU B 1 357 ? 25.141 -26.344 -17.391 1 91.5 357 LEU B C 1
ATOM 6107 O O . LEU B 1 357 ? 24.594 -26.984 -16.5 1 91.5 357 LEU B O 1
ATOM 6111 N N . ALA B 1 358 ? 26.312 -25.75 -17.281 1 86.81 358 ALA B N 1
ATOM 6112 C CA . ALA B 1 358 ? 27.016 -25.781 -16 1 86.81 358 ALA B CA 1
ATOM 6113 C C . ALA B 1 358 ? 26.156 -25.188 -14.898 1 86.81 358 ALA B C 1
ATOM 6115 O O . ALA B 1 358 ? 25.781 -24.016 -14.938 1 86.81 358 ALA B O 1
ATOM 6116 N N . GLN B 1 359 ? 25.781 -26.047 -13.953 1 86.5 359 GLN B N 1
ATOM 6117 C CA . GLN B 1 359 ? 24.984 -25.672 -12.789 1 86.5 359 GLN B CA 1
ATOM 6118 C C . GLN B 1 359 ? 23.594 -25.219 -13.195 1 86.5 359 GLN B C 1
ATOM 6120 O O . GLN B 1 359 ? 22.875 -24.625 -12.391 1 86.5 359 GLN B O 1
ATOM 6125 N N . GLY B 1 360 ? 23.328 -25.297 -14.477 1 91.12 360 GLY B N 1
ATOM 6126 C CA . GLY B 1 360 ? 22.031 -24.906 -14.961 1 91.12 360 GLY B CA 1
ATOM 6127 C C . GLY B 1 360 ? 21.922 -23.406 -15.227 1 91.12 360 GLY B C 1
ATOM 6128 O O . GLY B 1 360 ? 20.828 -22.891 -15.445 1 91.12 360 GLY B O 1
ATOM 6129 N N . LEU B 1 361 ? 23 -22.719 -15.242 1 93.56 361 LEU B N 1
ATOM 6130 C CA . LEU B 1 361 ? 23.031 -21.266 -15.367 1 93.56 361 LEU B CA 1
ATOM 6131 C C . LEU B 1 361 ? 23.047 -20.828 -16.828 1 93.56 361 LEU B C 1
ATOM 6133 O O . LEU B 1 361 ? 23.859 -21.328 -17.609 1 93.56 361 LEU B O 1
ATOM 6137 N N . LEU B 1 362 ? 22.172 -19.938 -17.141 1 95.25 362 LEU B N 1
ATOM 6138 C CA . LEU B 1 362 ? 22.172 -19.328 -18.469 1 95.25 362 LEU B CA 1
ATOM 6139 C C . LEU B 1 362 ? 23.25 -18.25 -18.562 1 95.25 362 LEU B C 1
ATOM 6141 O O . LEU B 1 362 ? 23.562 -17.594 -17.578 1 95.25 362 LEU B O 1
ATOM 6145 N N . PRO B 1 363 ? 23.797 -18.078 -19.812 1 95.31 363 PRO B N 1
ATOM 6146 C CA . PRO B 1 363 ? 24.703 -16.953 -19.984 1 95.31 363 PRO B CA 1
ATOM 6147 C C . PRO B 1 363 ? 24.031 -15.602 -19.703 1 95.31 363 PRO B C 1
ATOM 6149 O O . PRO B 1 363 ? 22.859 -15.422 -20 1 95.31 363 PRO B O 1
ATOM 6152 N N . GLU B 1 364 ? 24.828 -14.68 -19.297 1 92.69 364 GLU B N 1
ATOM 6153 C CA . GLU B 1 364 ? 24.344 -13.359 -18.891 1 92.69 364 GLU B CA 1
ATOM 6154 C C . GLU B 1 364 ? 23.578 -12.688 -20.031 1 92.69 364 GLU B C 1
ATOM 6156 O O . GLU B 1 364 ? 22.578 -12 -19.781 1 92.69 364 GLU B O 1
ATOM 6161 N N . TRP B 1 365 ? 24.078 -12.836 -21.203 1 91.94 365 TRP B N 1
ATOM 6162 C CA . TRP B 1 365 ? 23.438 -12.141 -22.312 1 91.94 365 TRP B CA 1
ATOM 6163 C C . TRP B 1 365 ? 22.031 -12.68 -22.547 1 91.94 365 TRP B C 1
ATOM 6165 O O . TRP B 1 365 ? 21.141 -11.93 -22.953 1 91.94 365 TRP B O 1
ATOM 6175 N N . ILE B 1 366 ? 21.734 -13.992 -22.297 1 94.06 366 ILE B N 1
ATOM 6176 C CA . ILE B 1 366 ? 20.391 -14.562 -22.422 1 94.06 366 ILE B CA 1
ATOM 6177 C C . ILE B 1 366 ? 19.516 -14.039 -21.297 1 94.06 366 ILE B C 1
ATOM 6179 O O . ILE B 1 366 ? 18.359 -13.641 -21.531 1 94.06 366 ILE B O 1
ATOM 6183 N N . GLU B 1 367 ? 20.047 -14.055 -20.078 1 92.75 367 GLU B N 1
ATOM 6184 C CA . GLU B 1 367 ? 19.297 -13.523 -18.938 1 92.75 367 GLU B CA 1
ATOM 6185 C C . GLU B 1 367 ? 18.875 -12.078 -19.188 1 92.75 367 GLU B C 1
ATOM 6187 O O . GLU B 1 367 ? 17.734 -11.711 -18.906 1 92.75 367 GLU B O 1
ATOM 6192 N N . LYS B 1 368 ? 19.781 -11.297 -19.719 1 87.94 368 LYS B N 1
ATOM 6193 C CA . LYS B 1 368 ? 19.5 -9.891 -19.984 1 87.94 368 LYS B CA 1
ATOM 6194 C C . LYS B 1 368 ? 18.5 -9.734 -21.125 1 87.94 368 LYS B C 1
ATOM 6196 O O . LYS B 1 368 ? 17.578 -8.938 -21.047 1 87.94 368 LYS B O 1
ATOM 6201 N N . LYS B 1 369 ? 18.688 -10.539 -22.203 1 89.5 369 LYS B N 1
ATOM 6202 C CA . LYS B 1 369 ? 17.844 -10.445 -23.391 1 89.5 369 LYS B CA 1
ATOM 6203 C C . LYS B 1 369 ? 16.391 -10.812 -23.062 1 89.5 369 LYS B C 1
ATOM 6205 O O . LYS B 1 369 ? 15.461 -10.195 -23.578 1 89.5 369 LYS B O 1
ATOM 6210 N N . TYR B 1 370 ? 16.234 -11.773 -22.172 1 91.94 370 TYR B N 1
ATOM 6211 C CA . TYR B 1 370 ? 14.898 -12.289 -21.906 1 91.94 370 TYR B CA 1
ATOM 6212 C C . TYR B 1 370 ? 14.453 -11.945 -20.484 1 91.94 370 TYR B C 1
ATOM 6214 O O . TYR B 1 370 ? 13.414 -12.422 -20.031 1 91.94 370 TYR B O 1
ATOM 6222 N N . THR B 1 371 ? 15.219 -11.062 -19.75 1 88.44 371 THR B N 1
ATOM 6223 C CA . THR B 1 371 ? 14.922 -10.602 -18.391 1 88.44 371 THR B CA 1
ATOM 6224 C C . THR B 1 371 ? 14.641 -11.781 -17.469 1 88.44 371 THR B C 1
ATOM 6226 O O . THR B 1 371 ? 13.602 -11.812 -16.797 1 88.44 371 THR B O 1
ATOM 6229 N N . LEU B 1 372 ? 15.562 -12.688 -17.422 1 91.88 372 LEU B N 1
ATOM 6230 C CA . LEU B 1 372 ? 15.461 -13.875 -16.578 1 91.88 372 LEU B CA 1
ATOM 6231 C C . LEU B 1 372 ? 16.422 -13.797 -15.398 1 91.88 372 LEU B C 1
ATOM 6233 O O . LEU B 1 372 ? 17.5 -13.211 -15.508 1 91.88 372 LEU B O 1
ATOM 6237 N N . ASP B 1 373 ? 15.961 -14.328 -14.328 1 90.12 373 ASP B N 1
ATOM 6238 C CA . ASP B 1 373 ? 16.797 -14.453 -13.133 1 90.12 373 ASP B CA 1
ATOM 6239 C C . ASP B 1 373 ? 16.797 -15.891 -12.617 1 90.12 373 ASP B C 1
ATOM 6241 O O . ASP B 1 373 ? 15.742 -16.469 -12.336 1 90.12 373 ASP B O 1
ATOM 6245 N N . GLY B 1 374 ? 18.047 -16.391 -12.523 1 92.12 374 GLY B N 1
ATOM 6246 C CA . GLY B 1 374 ? 18.156 -17.719 -11.93 1 92.12 374 GLY B CA 1
ATOM 6247 C C . GLY B 1 374 ? 17.938 -17.703 -10.43 1 92.12 374 GLY B C 1
ATOM 6248 O O . GLY B 1 374 ? 18.312 -16.75 -9.742 1 92.12 374 GLY B O 1
ATOM 6249 N N . PHE B 1 375 ? 17.328 -18.766 -9.93 1 92.19 375 PHE B N 1
ATOM 6250 C CA . PHE B 1 375 ? 17.141 -18.922 -8.492 1 92.19 375 PHE B CA 1
ATOM 6251 C C . PHE B 1 375 ? 17.359 -20.375 -8.078 1 92.19 375 PHE B C 1
ATOM 6253 O O . PHE B 1 375 ? 17.281 -21.281 -8.914 1 92.19 375 PHE B O 1
ATOM 6260 N N . LEU B 1 376 ? 17.656 -20.594 -6.855 1 91 376 LEU B N 1
ATOM 6261 C CA . LEU B 1 376 ? 17.922 -21.938 -6.34 1 91 376 LEU B CA 1
ATOM 6262 C C . LEU B 1 376 ? 16.641 -22.625 -5.902 1 91 376 LEU B C 1
ATOM 6264 O O . LEU B 1 376 ? 15.758 -21.984 -5.316 1 91 376 LEU B O 1
ATOM 6268 N N . LEU B 1 377 ? 16.5 -23.812 -6.301 1 92.12 377 LEU B N 1
ATOM 6269 C CA . LEU B 1 377 ? 15.375 -24.656 -5.922 1 92.12 377 LEU B CA 1
ATOM 6270 C C . LEU B 1 377 ? 15.859 -26.047 -5.48 1 92.12 377 LEU B C 1
ATOM 6272 O O . LEU B 1 377 ? 16.719 -26.641 -6.129 1 92.12 377 LEU B O 1
ATOM 6276 N N . LYS B 1 378 ? 15.375 -26.516 -4.359 1 90.69 378 LYS B N 1
ATOM 6277 C CA . LYS B 1 378 ? 15.719 -27.859 -3.912 1 90.69 378 LYS B CA 1
ATOM 6278 C C . LYS B 1 378 ? 14.883 -28.906 -4.641 1 90.69 378 LYS B C 1
ATOM 6280 O O . LYS B 1 378 ? 13.648 -28.844 -4.637 1 90.69 378 LYS B O 1
ATOM 6285 N N . CYS B 1 379 ? 15.578 -29.766 -5.395 1 85.81 379 CYS B N 1
ATOM 6286 C CA . CYS B 1 379 ? 14.953 -30.891 -6.074 1 85.81 379 CYS B CA 1
ATOM 6287 C C . CYS B 1 379 ? 15.617 -32.188 -5.68 1 85.81 379 CYS B C 1
ATOM 6289 O O . CYS B 1 379 ? 16.812 -32.406 -5.941 1 85.81 379 CYS B O 1
ATOM 6291 N N . LYS B 1 380 ? 14.961 -33.219 -5.199 1 81.25 380 LYS B N 1
ATOM 6292 C CA . LYS B 1 380 ? 15.469 -34.531 -4.801 1 81.25 380 LYS B CA 1
ATOM 6293 C C . LYS B 1 380 ? 16.781 -34.375 -4.023 1 81.25 380 LYS B C 1
ATOM 6295 O O . LYS B 1 380 ? 17.781 -35.031 -4.371 1 81.25 380 LYS B O 1
ATOM 6300 N N . ASP B 1 381 ? 16.828 -33.438 -3.068 1 82.94 381 ASP B N 1
ATOM 6301 C CA . ASP B 1 381 ? 17.906 -33.25 -2.109 1 82.94 381 ASP B CA 1
ATOM 6302 C C . ASP B 1 381 ? 19.078 -32.5 -2.734 1 82.94 381 ASP B C 1
ATOM 6304 O O . ASP B 1 381 ? 20.172 -32.469 -2.186 1 82.94 381 ASP B O 1
ATOM 6308 N N . GLU B 1 382 ? 18.906 -32.031 -3.891 1 88.5 382 GLU B N 1
ATOM 6309 C CA . GLU B 1 382 ? 19.906 -31.203 -4.535 1 88.5 382 GLU B CA 1
ATOM 6310 C C . GLU B 1 382 ? 19.359 -29.797 -4.812 1 88.5 382 GLU B C 1
ATOM 6312 O O . GLU B 1 382 ? 18.172 -29.641 -5.07 1 88.5 382 GLU B O 1
ATOM 6317 N N . MET B 1 383 ? 20.297 -28.891 -4.703 1 90.5 383 MET B N 1
ATOM 6318 C CA . MET B 1 383 ? 19.953 -27.516 -5.102 1 90.5 383 MET B CA 1
ATOM 6319 C C . MET B 1 383 ? 20.281 -27.297 -6.574 1 90.5 383 MET B C 1
ATOM 6321 O O . MET B 1 383 ? 21.391 -27.562 -7.023 1 90.5 383 MET B O 1
ATOM 6325 N N . ILE B 1 384 ? 19.328 -26.891 -7.305 1 90.75 384 ILE B N 1
ATOM 6326 C CA . ILE B 1 384 ? 19.516 -26.625 -8.727 1 90.75 384 ILE B CA 1
ATOM 6327 C C . ILE B 1 384 ? 19.141 -25.188 -9.039 1 90.75 384 ILE B C 1
ATOM 6329 O O . ILE B 1 384 ? 18.375 -24.562 -8.297 1 90.75 384 ILE B O 1
ATOM 6333 N N . ILE B 1 385 ? 19.719 -24.625 -10.117 1 94 385 ILE B N 1
ATOM 6334 C CA . ILE B 1 385 ? 19.344 -23.297 -10.586 1 94 385 ILE B CA 1
ATOM 6335 C C . ILE B 1 385 ? 18.25 -23.406 -11.641 1 94 385 ILE B C 1
ATOM 6337 O O . ILE B 1 385 ? 18.391 -24.141 -12.625 1 94 385 ILE B O 1
ATOM 6341 N N . CYS B 1 386 ? 17.172 -22.75 -11.398 1 94.88 386 CYS B N 1
ATOM 6342 C CA . CYS B 1 386 ? 16.031 -22.75 -12.305 1 94.88 386 CYS B CA 1
ATOM 6343 C C . CYS B 1 386 ? 15.688 -21.344 -12.766 1 94.88 386 CYS B C 1
ATOM 6345 O O . CYS B 1 386 ? 16.203 -20.359 -12.227 1 94.88 386 CYS B O 1
ATOM 6347 N N . TYR B 1 387 ? 14.906 -21.297 -13.852 1 95.94 387 TYR B N 1
ATOM 6348 C CA . TYR B 1 387 ? 14.406 -20.031 -14.398 1 95.94 387 TYR B CA 1
ATOM 6349 C C . TYR B 1 387 ? 12.898 -20.078 -14.578 1 95.94 387 TYR B C 1
ATOM 6351 O O . TYR B 1 387 ? 12.359 -21.016 -15.164 1 95.94 387 TYR B O 1
ATOM 6359 N N . LYS B 1 388 ? 12.281 -19.125 -14.008 1 95.75 388 LYS B N 1
ATOM 6360 C CA . LYS B 1 388 ? 10.844 -19.016 -14.234 1 95.75 388 LYS B CA 1
ATOM 6361 C C . LYS B 1 388 ? 10.547 -18.219 -15.5 1 95.75 388 LYS B C 1
ATOM 6363 O O . LYS B 1 388 ? 11.195 -17.203 -15.766 1 95.75 388 LYS B O 1
ATOM 6368 N N . VAL B 1 389 ? 9.617 -18.719 -16.281 1 95.81 389 VAL B N 1
ATOM 6369 C CA . VAL B 1 389 ? 9.18 -18.062 -17.5 1 95.81 389 VAL B CA 1
ATOM 6370 C C . VAL B 1 389 ? 7.668 -17.859 -17.469 1 95.81 389 VAL B C 1
ATOM 6372 O O . VAL B 1 389 ? 6.906 -18.812 -17.359 1 95.81 389 VAL B O 1
ATOM 6375 N N . TYR B 1 390 ? 7.266 -16.641 -17.594 1 95.25 390 TYR B N 1
ATOM 6376 C CA . TYR B 1 390 ? 5.852 -16.266 -17.625 1 95.25 390 TYR B CA 1
ATOM 6377 C C . TYR B 1 390 ? 5.406 -15.93 -19.047 1 95.25 390 TYR B C 1
ATOM 6379 O O . TYR B 1 390 ? 6.074 -15.164 -19.75 1 95.25 390 TYR B O 1
ATOM 6387 N N . ILE B 1 391 ? 4.363 -16.531 -19.453 1 95.56 391 ILE B N 1
ATOM 6388 C CA . ILE B 1 391 ? 3.732 -16.141 -20.719 1 95.56 391 ILE B CA 1
ATOM 6389 C C . ILE B 1 391 ? 2.641 -15.109 -20.453 1 95.56 391 ILE B C 1
ATOM 6391 O O . ILE B 1 391 ? 1.489 -15.469 -20.188 1 95.56 391 ILE B O 1
ATOM 6395 N N . MET B 1 392 ? 3.033 -13.891 -20.547 1 93.88 392 MET B N 1
ATOM 6396 C CA . MET B 1 392 ? 2.129 -12.758 -20.344 1 93.88 392 MET B CA 1
ATOM 6397 C C . MET B 1 392 ? 1.604 -12.242 -21.688 1 93.88 392 MET B C 1
ATOM 6399 O O . MET B 1 392 ? 2.025 -12.711 -22.75 1 93.88 392 MET B O 1
ATOM 6403 N N . PRO B 1 393 ? 0.689 -11.297 -21.688 1 91.12 393 PRO B N 1
ATOM 6404 C CA . PRO B 1 393 ? 0.004 -10.914 -22.922 1 91.12 393 PRO B CA 1
ATOM 6405 C C . PRO B 1 393 ? 0.968 -10.43 -24 1 91.12 393 PRO B C 1
ATOM 6407 O O . PRO B 1 393 ? 0.685 -10.57 -25.203 1 91.12 393 PRO B O 1
ATOM 6410 N N . HIS B 1 394 ? 2.096 -9.898 -23.656 1 89.25 394 HIS B N 1
ATOM 6411 C CA . HIS B 1 394 ? 3.035 -9.359 -24.641 1 89.25 394 HIS B CA 1
ATOM 6412 C C . HIS B 1 394 ? 3.863 -10.469 -25.281 1 89.25 394 HIS B C 1
ATOM 6414 O O . HIS B 1 394 ? 4.531 -10.242 -26.297 1 89.25 394 HIS B O 1
ATOM 6420 N N . VAL B 1 395 ? 3.846 -11.695 -24.797 1 91.88 395 VAL B N 1
ATOM 6421 C CA . VAL B 1 395 ? 4.676 -12.797 -25.281 1 91.88 395 VAL B CA 1
ATOM 6422 C C . VAL B 1 395 ? 4.016 -13.438 -26.5 1 91.88 395 VAL B C 1
ATOM 6424 O O . VAL B 1 395 ? 2.842 -13.82 -26.453 1 91.88 395 VAL B O 1
ATOM 6427 N N . THR B 1 396 ? 4.758 -13.555 -27.547 1 91.62 396 THR B N 1
ATOM 6428 C CA . THR B 1 396 ? 4.262 -14.141 -28.781 1 91.62 396 THR B CA 1
ATOM 6429 C C . THR B 1 396 ? 4.961 -15.461 -29.078 1 91.62 396 THR B C 1
ATOM 6431 O O . THR B 1 396 ? 5.992 -15.773 -28.484 1 91.62 396 THR B O 1
ATOM 6434 N N . LYS B 1 397 ? 4.402 -16.25 -30 1 93.5 397 LYS B N 1
ATOM 6435 C CA . LYS B 1 397 ? 5.047 -17.484 -30.438 1 93.5 397 LYS B CA 1
ATOM 6436 C C . LYS B 1 397 ? 6.41 -17.188 -31.062 1 93.5 397 LYS B C 1
ATOM 6438 O O . LYS B 1 397 ? 7.348 -17.984 -30.906 1 93.5 397 LYS B O 1
ATOM 6443 N N . ARG B 1 398 ? 6.465 -16.078 -31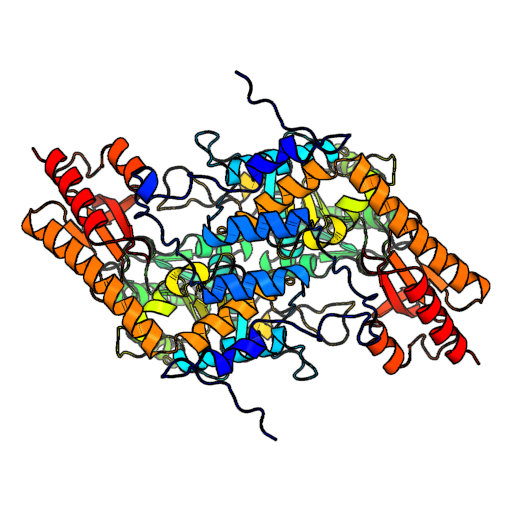.703 1 91.94 398 ARG B N 1
ATOM 6444 C CA . ARG B 1 398 ? 7.73 -15.68 -32.312 1 91.94 398 ARG B CA 1
ATOM 6445 C C . ARG B 1 398 ? 8.805 -15.461 -31.25 1 91.94 398 ARG B C 1
ATOM 6447 O O . ARG B 1 398 ? 9.953 -15.883 -31.422 1 91.94 398 ARG B O 1
ATOM 6454 N N . ALA B 1 399 ? 8.414 -14.734 -30.188 1 91.06 399 ALA B N 1
ATOM 6455 C CA . ALA B 1 399 ? 9.352 -14.516 -29.094 1 91.06 399 ALA B CA 1
ATOM 6456 C C . ALA B 1 399 ? 9.805 -15.836 -28.484 1 91.06 399 ALA B C 1
ATOM 6458 O O . ALA B 1 399 ? 10.969 -15.992 -28.109 1 91.06 399 ALA B O 1
ATOM 6459 N N . ILE B 1 400 ? 8.867 -16.766 -28.391 1 94 400 ILE B N 1
ATOM 6460 C CA . ILE B 1 400 ? 9.164 -18.078 -27.828 1 94 400 ILE B CA 1
ATOM 6461 C C . ILE B 1 400 ? 10.148 -18.812 -28.734 1 94 400 ILE B C 1
ATOM 6463 O O . ILE B 1 400 ? 11.109 -19.422 -28.266 1 94 400 ILE B O 1
ATOM 6467 N N . LEU B 1 401 ? 9.945 -18.75 -30 1 94 401 LEU B N 1
ATOM 6468 C CA . LEU B 1 401 ? 10.844 -19.406 -30.953 1 94 401 LEU B CA 1
ATOM 6469 C C . LEU B 1 401 ? 12.242 -18.812 -30.875 1 94 401 LEU B C 1
ATOM 6471 O O . LEU B 1 401 ? 13.234 -19.547 -30.938 1 94 401 LEU B O 1
ATOM 6475 N N . GLN B 1 402 ? 12.273 -17.547 -30.781 1 92.94 402 GLN B N 1
ATOM 6476 C CA . GLN B 1 402 ? 13.57 -16.891 -30.625 1 92.94 402 GLN B CA 1
ATOM 6477 C C . GLN B 1 402 ? 14.281 -17.344 -29.375 1 92.94 402 GLN B C 1
ATOM 6479 O O . GLN B 1 402 ? 15.492 -17.578 -29.391 1 92.94 402 GLN B O 1
ATOM 6484 N N . PHE B 1 403 ? 13.578 -17.453 -28.328 1 94.94 403 PHE B N 1
ATOM 6485 C CA . PHE B 1 403 ? 14.133 -17.906 -27.047 1 94.94 403 PHE B CA 1
ATOM 6486 C C . PHE B 1 403 ? 14.664 -19.328 -27.172 1 94.94 403 PHE B C 1
ATOM 6488 O O . PHE B 1 403 ? 15.805 -19.594 -26.781 1 94.94 403 PHE B O 1
ATOM 6495 N N . VAL B 1 404 ? 13.891 -20.172 -27.797 1 95.56 404 VAL B N 1
ATOM 6496 C CA . VAL B 1 404 ? 14.258 -21.562 -27.969 1 95.56 404 VAL B CA 1
ATOM 6497 C C . VAL B 1 404 ? 15.484 -21.672 -28.875 1 95.56 404 VAL B C 1
ATOM 6499 O O . VAL B 1 404 ? 16.406 -22.453 -28.594 1 95.56 404 VAL B O 1
ATOM 6502 N N . ASP B 1 405 ? 15.508 -20.875 -29.875 1 94.81 405 ASP B N 1
ATOM 6503 C CA . ASP B 1 405 ? 16.625 -20.891 -30.797 1 94.81 405 ASP B CA 1
ATOM 6504 C C . ASP B 1 405 ? 17.922 -20.438 -30.109 1 94.81 405 ASP B C 1
ATOM 6506 O O . ASP B 1 405 ? 18.984 -21 -30.344 1 94.81 405 ASP B O 1
ATOM 6510 N N . ASP B 1 406 ? 17.766 -19.391 -29.344 1 93.94 406 ASP B N 1
ATOM 6511 C CA . ASP B 1 406 ? 18.938 -18.891 -28.609 1 93.94 406 ASP B CA 1
ATOM 6512 C C . ASP B 1 406 ? 19.453 -19.953 -27.641 1 93.94 406 ASP B C 1
ATOM 6514 O O . ASP B 1 406 ? 20.672 -20.094 -27.469 1 93.94 406 ASP B O 1
ATOM 6518 N N . ILE B 1 407 ? 18.594 -20.672 -27.016 1 95 407 ILE B N 1
ATOM 6519 C CA . ILE B 1 407 ? 18.984 -21.719 -26.078 1 95 407 ILE B CA 1
ATOM 6520 C C . ILE B 1 407 ? 19.625 -22.891 -26.844 1 95 407 ILE B C 1
ATOM 6522 O O . ILE B 1 407 ? 20.625 -23.438 -26.406 1 95 407 ILE B O 1
ATOM 6526 N N . ARG B 1 408 ? 19.031 -23.234 -27.938 1 93.81 408 ARG B N 1
ATOM 6527 C CA . ARG B 1 408 ? 19.562 -24.312 -28.766 1 93.81 408 ARG B CA 1
ATOM 6528 C C . ARG B 1 408 ? 20.984 -24.016 -29.203 1 93.81 408 ARG B C 1
ATOM 6530 O O . ARG B 1 408 ? 21.828 -24.922 -29.297 1 93.81 408 ARG B O 1
ATOM 6537 N N . ALA B 1 409 ? 21.234 -22.812 -29.438 1 92.69 409 ALA B N 1
ATOM 6538 C CA . ALA B 1 409 ? 22.547 -22.391 -29.922 1 92.69 409 ALA B CA 1
ATOM 6539 C C . ALA B 1 409 ? 23.609 -22.547 -28.828 1 92.69 409 ALA B C 1
ATOM 6541 O O . ALA B 1 409 ? 24.797 -22.609 -29.109 1 92.69 409 ALA B O 1
ATOM 6542 N N . LEU B 1 410 ? 23.188 -22.531 -27.609 1 90.19 410 LEU B N 1
ATOM 6543 C CA . LEU B 1 410 ? 24.125 -22.734 -26.516 1 90.19 410 LEU B CA 1
ATOM 6544 C C . LEU B 1 410 ? 24.578 -24.203 -26.453 1 90.19 410 LEU B C 1
ATOM 6546 O O . LEU B 1 410 ? 25.672 -24.5 -25.969 1 90.19 410 LEU B O 1
ATOM 6550 N N . ALA B 1 411 ? 23.703 -25.156 -26.703 1 74.94 411 ALA B N 1
ATOM 6551 C CA . ALA B 1 411 ? 23.953 -26.594 -26.609 1 74.94 411 ALA B CA 1
ATOM 6552 C C . ALA B 1 411 ? 24.875 -27.062 -27.734 1 74.94 411 ALA B C 1
ATOM 6554 O O . ALA B 1 411 ? 25.469 -28.125 -27.641 1 74.94 411 ALA B O 1
ATOM 6555 N N . CYS B 1 412 ? 25.078 -26.219 -28.797 1 61.53 412 CYS B N 1
ATOM 6556 C CA . CYS B 1 412 ? 26.016 -26.578 -29.859 1 61.53 412 CYS B CA 1
ATOM 6557 C C . CYS B 1 412 ? 27.406 -26.062 -29.531 1 61.53 412 CYS B C 1
ATOM 6559 O O . CYS B 1 412 ? 27.578 -24.984 -28.969 1 61.53 412 CYS B O 1
#

Nearest PDB structures (foldseek):
  4rit-assembly1_B  TM=8.193E-01  e=3.795E-25  Sphaerobacter thermophilus DSM 20745
  6eew-assembly2_C  TM=8.173E-01  e=8.448E-22  Catharanthus roseus
  6eei-assembly1_A  TM=7.809E-01  e=1.181E-21  Arabidopsis thaliana
  7eix-assembly1_A  TM=7.672E-01  e=1.562E-21  Homo sapiens
  7x4l-assembly1_C  TM=7.797E-01  e=5.337E-21  Bacteroides thetaiotaomicron VPI-5482

InterPro domains:
  IPR002129 Pyridoxal phosphate-dependent decarboxylase, major domain [PF00282] (132-352)
  IPR015421 Pyridoxal phosphate-dependent transferase, major domain [G3DSA:3.40.640.10] (53-307)
  IPR015422 Pyridoxal phosphate-dependent transferase, small domain [G3DSA:3.90.1150.10] (308-411)
  IPR015424 Pyridoxal phosphate-dependent transferase [SSF53383] (6-410)
  IPR021115 Pyridoxal-phosphate binding site [PS00392] (248-269)
  IPR050477 Group II Amino Acid Decarboxylases [PTHR42735] (75-355)

pLDDT: mean 91.38, std 10.59, range [29.27, 98.94]

Sequence (824 aa):
MEDQRWNFPRNGLSMDQIKEYMNPGRNYDCLDNGKVFLGYPQTTPHPIAIKTYKNYLQYNDNHVGTFSNNNTDLNISRKMEKQFIEMLGDLYGDIEADGYVTSGGTEGNIMGIWVGKYYLGGGETDNLCLIKTYLTHQSIDKACSLNNITNIIEIPYNQNFEMDTNLLRNEIDFQIESGKNRIIIVATVGYTMTGTSDPIDEIDKIIQDYSRNKDVSFYLHVDAAIGGLVYPFCKKEDFAFQYPSVKSLTVDPHKMGYVPFSAGVFLCRRNLQDCVAIPIKYAKTVMDKTLVSSRSAAAAAACWTTFNYLGIAGFEKKIKKLISIKEYLVEKVLADKLAVLISDPGTNMVCLYFDSLAQGLLPEWIEKKYTLDGFLLKCKDEMIICYKVYIMPHVTKRAILQFVDDIRALACMEDQRWNFPRNGLSMDQIKEYMNPGRNYDCLDNGKVFLGYPQTTPHPIAIKTYKNYLQYNDNHVGTFSNNNTDLNISRKMEKQFIEMLGDLYGDIEADGYVTSGGTEGNIMGIWVGKYYLGGGETDNLCLIKTYLTHQSIDKACSLNNITNIIEIPYNQNFEMDTNLLRNEIDFQIESGKNRIIIVATVGYTMTGTSDPIDEIDKIIQDYSRNKDVSFYLHVDAAIGGLVYPFCKKEDFAFQYPSVKSLTVDPHKMGYVPFSAGVFLCRRNLQDCVAIPIKYAKTVMDKTLVSSRSAAAAAACWTTFNYLGIAGFEKKIKKLISIKEYLVEKVLADKLAVLISDPGTNMVCLYFDSLAQGLLPEWIEKKYTLDGFLLKCKDEMIICYKVYIMPHVTKRAILQFVDDIRALAC

Radius of gyration: 26.66 Å; Cα contacts (8 Å, |Δi|>4): 1834; chains: 2; bounding box: 68×75×68 Å

Organism: Ruminiclostridium cellulolyticum (strain ATCC 35319 / DSM 5812 / JCM 6584 / H10) (NCBI:txid394503)